Protein 5GP4 (pdb70)

Solvent-accessible surface area: 50881 Å² total; per-residue (Å²): 169,116,174,122,91,48,140,48,16,62,21,54,188,112,105,25,29,61,157,132,13,50,120,119,50,50,75,18,164,13,0,23,70,12,0,53,42,27,15,131,101,18,26,95,6,84,53,2,1,14,16,8,5,2,6,94,8,41,93,54,0,26,69,1,0,48,67,4,1,37,19,5,7,21,22,22,58,15,5,41,28,2,10,45,0,11,79,3,0,9,16,1,0,0,62,15,0,82,15,30,178,106,54,63,62,24,13,14,11,3,7,6,12,7,4,0,0,0,1,0,1,0,1,10,14,12,28,10,56,88,66,0,132,90,59,65,34,82,74,105,54,116,77,17,3,0,0,0,0,6,0,44,32,45,3,1,57,9,0,6,40,0,2,31,6,58,43,50,24,2,35,1,60,105,130,66,17,21,8,13,7,90,98,0,68,120,58,16,62,54,21,2,9,0,0,0,0,5,1,4,0,28,66,0,0,39,14,2,71,3,40,123,0,18,42,22,2,64,150,45,26,175,107,41,150,12,25,2,53,0,0,0,7,0,13,3,0,0,1,0,0,11,4,42,68,65,153,62,98,2,1,3,69,4,101,8,0,11,0,0,0,0,1,0,4,24,2,0,9,0,20,0,6,2,0,0,0,0,1,14,22,105,132,48,16,5,161,71,1,32,22,140,42,70,38,125,87,34,126,57,62,16,5,10,0,3,62,9,16,9,0,0,5,4,0,0,0,0,0,4,5,8,41,13,0,51,22,5,0,81,95,42,0,72,114,2,49,69,4,0,50,49,0,2,113,15,0,76,185,62,42,37,20,44,44,27,10,47,0,107,54,0,0,0,0,0,0,30,31,57,109,74,116,137,56,148,32,68,8,116,57,0,20,95,66,0,95,129,74,30,11,31,6,36,22,34,69,2,12,102,103,6,87,129,63,58,0,0,30,0,0,0,4,39,12,6,30,77,85,45,0,90,88,0,19,96,35,0,61,79,0,34,112,25,24,102,142,64,230,164,80,152,88,1,10,8,1,14,56,23,3,91,98,43,10,36,43,145,127,24,47,121,112,43,52,53,31,75,12,0,25,37,5,0,56,8,5,15,35,18,19,24,62,4,25,6,0,1,7,16,8,5,4,6,74,10,20,72,31,0,22,60,0,0,35,62,5,0,35,20,5,9,23,22,27,51,10,4,36,81,2,10,49,0,10,77,15,0,8,18,1,0,0,67,15,0,84,12,36,172,106,50,62,63,17,16,17,11,4,6,5,10,6,4,0,0,0,8,0,0,0,2,7,13,12,24,8,49,83,58,0,136,88,59,70,34,76,70,105,56,116,79,17,2,0,0,0,0,3,0,40,29,45,4,2,59,6,0,6,45,0,2,31,6,54,45,48,49,2,47,2,62,105,129,69,14,24,8,16,8,96,100,0,77,114,58,16,60,52,23,2,4,0,0,0,0,4,1,3,0,25,61,0,0,38,17,3,72,3,42,124,0,18,35,35,0,63,153,40,28,166,102,29,135,14,26,1,44,0,0,0,6,0,11,2,0,0,0,2,0,7,3,42,70,64,150,61,106,2,0,3,67,6,102,10,0,10,0,0,0,0,2,0,3,24,1,0,12,0,20,0,5,2,0,0,0,0,2,14,24,99,127,41,11,4,152,77,8,34,22,140,35,73,37,145,92,42,115,63,55,10,5,10,1,3,60,10,14,9,0,0,4,4,0,0,0,0,1,4,4,6,40,25,1,53,34,8,0,86,94,33,1,80,121,4,47,75,7,0,48,52,0,1,121,14,0,78,190,64,38,32,15,48,47,28,10,46,0,112,55,0,0,0,0,0,1,30,33,55,114,78,123,141,47,160,16,68,5,106,24,0,17,41,47,0,63,27,48,25,2,18,4,42,22,37,71,3,15,145,104,4,83,128,63,53,0,0,37,0,0,0,5,50,15,6,31,81,23,11,0,73,52,0,18,93,28,0,61,86,0,34,106,38,15,101,130,46,144,49,109,115,41,88,142,211,176,174,59,187,140,100,103,122,107,117,89,40,66,75,47,82,136,25,105,95,33,53,126,47,70,63,22,10,29,1,23,36,10,39,4,23,31,8,10,70,80,0,64,89,64,15,121,86,9,111,119,60,36,8,34,32,28,65,124,61,42,199,9,9,59,36,13,77,102,0,9,60,65,0,0,118,22,0,82,13,32,179,108,56,56,63,24,15,17,13,3,70,8,10,47,15,0,0,18,10,0,1,20,1,10,21,46,29,8,80,86,64,0,129,90,61,67,32,77,68,130,58,117,79,18,2,0,0,0,0,4,0,36,60,77,5,1,78,93,0,7,106,134,61,90,6,59,41,49,28,2,41,1,60,101,132,51,17,19,7,12,10,80,92,0,56,110,66,15,60,55,21,1,4,0,0,1,0,6,1,6,0,30,68,0,0,36,16,4,72,3,40,108,1,20,40,16,0,66,144,47,24,169,121,32,136,16,22,1,54,0,0,0,6,0,14,2,0,0,0,0,0,11,12,38,65,68,159,64,106,2,1,2,76,6,108,9,0,12,1,0,0,0,1,0,22,31,2,0,9,0,62,77,16,2,0,0,0,0,2,12,21,103,132,51,11,4,145,84,24,35,142,137,49,81,37,117,88,46,117,57,44,23,7,45,87,59,153,68,45,38,0,0,29,4,12,0,0,35,43,4,21,113,54,22,30,96,82,3,2,83,39,5,0,74,11,3,45,47,1,0,46,41,0,1,112,5,0,80,174,61,38,36,22,44,56,24,9,46,0,102,56,0,0,0,0,0,0,28,32,52,108,78,117,137,52,140,16,58,5,114,12,0,16,45,49,0,58,22,46,24,4,67,4,52,20,39,66,4,12,122,109,9,83,125,70,56,0,0,30,0,0,0,4,13,2,7,2,15,7,8,0,48,11,0,18,82,19,0,60,48,0,28,102,36,10,95,131,52

InterPro domains:
  IPR002129 Pyridoxal phosphate-dependent decarboxylase, major domain [PF00282] (56-382)
  IPR010107 Glutamate decarboxylase [PTHR43321] (3-451)
  IPR010107 Glutamate decarboxylase [TIGR01788] (19-448)
  IPR015421 Pyridoxal phosphate-dependent transferase, major domain [G3DSA:3.40.640.10] (68-361)
  IPR015424 Pyridoxal phosphate-dependent transferase [SSF53383] (7-448)

CATH classification: 3.40.640.10

Radius of gyration: 35.9 Å; Cα contacts (8 Å, |Δi|>4): 2641; chains: 3; bounding box: 71×122×85 Å

Organism: Levilactobacillus brevis (NCBI:txid1580)

Structure (mmCIF, N/CA/C/O backbone):
data_5GP4
#
_entry.id   5GP4
#
_cell.length_a   114.333
_cell.length_b   170.129
_cell.length_c   164.567
_cell.angle_alpha   90.00
_cell.angle_beta   90.00
_cell.angle_gamma   90.00
#
_symmetry.space_group_name_H-M   'C 2 2 21'
#
loop_
_entity.id
_entity.type
_entity.pdbx_description
1 polymer 'Glutamate decarboxylase'
2 non-polymer "PYRIDOXAL-5'-PHOSPHATE"
3 water water
#
loop_
_atom_site.group_PDB
_atom_site.id
_atom_site.type_symbol
_atom_site.label_atom_id
_atom_site.label_alt_id
_atom_site.label_comp_id
_atom_site.label_asym_id
_atom_site.label_entity_id
_atom_site.label_seq_id
_atom_site.pdbx_PDB_ins_code
_atom_site.Cartn_x
_atom_site.Cartn_y
_atom_site.Cartn_z
_atom_site.occupancy
_atom_site.B_iso_or_equiv
_atom_site.auth_seq_id
_atom_site.auth_comp_id
_atom_site.auth_asym_id
_atom_site.auth_atom_id
_atom_site.pdbx_PDB_model_num
ATOM 1 N N . GLU A 1 14 ? 82.056 38.657 -49.458 1.00 85.14 14 GLU C N 1
ATOM 2 C CA . GLU A 1 14 ? 81.645 38.089 -48.116 1.00 85.59 14 GLU C CA 1
ATOM 3 C C . GLU A 1 14 ? 80.133 38.245 -47.805 1.00 81.80 14 GLU C C 1
ATOM 4 O O . GLU A 1 14 ? 79.507 37.277 -47.392 1.00 74.00 14 GLU C O 1
ATOM 10 N N . THR A 1 15 ? 79.578 39.455 -47.999 1.00 79.14 15 THR C N 1
ATOM 11 C CA . THR A 1 15 ? 78.095 39.718 -48.071 1.00 69.85 15 THR C CA 1
ATOM 12 C C . THR A 1 15 ? 77.553 39.638 -49.517 1.00 62.21 15 THR C C 1
ATOM 13 O O . THR A 1 15 ? 76.325 39.703 -49.758 1.00 48.28 15 THR C O 1
ATOM 17 N N . LEU A 1 16 ? 78.488 39.547 -50.475 1.00 57.43 16 LEU C N 1
ATOM 18 C CA . LEU A 1 16 ? 78.169 39.250 -51.874 1.00 49.66 16 LEU C CA 1
ATOM 19 C C . LEU A 1 16 ? 77.820 37.789 -52.083 1.00 44.77 16 LEU C C 1
ATOM 20 O O . LEU A 1 16 ? 77.041 37.499 -52.996 1.00 42.46 16 LEU C O 1
ATOM 25 N N . LYS A 1 17 ? 78.408 36.870 -51.291 1.00 40.71 17 LYS C N 1
ATOM 26 C CA . LYS A 1 17 ? 78.202 35.437 -51.501 1.00 42.73 17 LYS C CA 1
ATOM 27 C C . LYS A 1 17 ? 76.698 35.126 -51.398 1.00 39.05 17 LYS C C 1
ATOM 28 O O . LYS A 1 17 ? 75.991 35.689 -50.541 1.00 28.88 17 LYS C O 1
ATOM 34 N N . PRO A 1 18 ? 76.199 34.271 -52.317 1.00 37.58 18 PRO C N 1
ATOM 35 C CA . PRO A 1 18 ? 74.909 33.659 -52.100 1.00 33.48 18 PRO C CA 1
ATOM 36 C C . PRO A 1 18 ? 74.954 32.826 -50.842 1.00 33.14 18 PRO C C 1
ATOM 37 O O . PRO A 1 18 ? 75.967 32.157 -50.559 1.00 32.76 18 PRO C O 1
ATOM 41 N N . ILE A 1 19 ? 73.871 32.860 -50.102 1.00 30.48 19 ILE C N 1
ATOM 42 C CA . ILE A 1 19 ? 73.763 32.036 -48.904 1.00 32.82 19 ILE C CA 1
ATOM 43 C C . ILE A 1 19 ? 74.220 30.575 -49.161 1.00 31.07 19 ILE C C 1
ATOM 44 O O . ILE A 1 19 ? 75.093 30.071 -48.449 1.00 28.83 19 ILE C O 1
ATOM 49 N N . PHE A 1 20 ? 73.709 29.946 -50.233 1.00 26.30 20 PHE C N 1
ATOM 50 C CA . PHE A 1 20 ? 74.049 28.568 -50.553 1.00 26.63 20 PHE C CA 1
ATOM 51 C C . PHE A 1 20 ? 75.225 28.379 -51.540 1.00 30.12 20 PHE C C 1
ATOM 52 O O . PHE A 1 20 ? 75.469 27.253 -52.040 1.00 30.56 20 PHE C O 1
ATOM 60 N N . GLY A 1 21 ? 75.964 29.469 -51.764 1.00 31.40 21 GLY C N 1
ATOM 61 C CA . GLY A 1 21 ? 77.227 29.466 -52.469 1.00 36.35 21 GLY C CA 1
ATOM 62 C C . GLY A 1 21 ? 78.419 29.686 -51.536 1.00 37.54 21 GLY C C 1
ATOM 63 O O . GLY A 1 21 ? 79.552 29.609 -51.986 1.00 37.14 21 GLY C O 1
ATOM 64 N N . ALA A 1 22 ? 78.170 29.917 -50.244 1.00 35.94 22 ALA C N 1
ATOM 65 C CA . ALA A 1 22 ? 79.205 30.328 -49.300 1.00 32.21 22 ALA C CA 1
ATOM 66 C C . ALA A 1 22 ? 79.897 29.127 -48.649 1.00 29.70 22 ALA C C 1
ATOM 67 O O . ALA A 1 22 ? 79.366 28.016 -48.584 1.00 32.21 22 ALA C O 1
ATOM 69 N N . SER A 1 23 ? 81.110 29.376 -48.188 1.00 29.12 23 SER C N 1
ATOM 70 C CA . SER A 1 23 ? 81.949 28.383 -47.529 1.00 30.29 23 SER C CA 1
ATOM 71 C C . SER A 1 23 ? 81.245 27.613 -46.376 1.00 27.10 23 SER C C 1
ATOM 72 O O . SER A 1 23 ? 81.345 26.400 -46.280 1.00 27.20 23 SER C O 1
ATOM 75 N N . ALA A 1 24 ? 80.481 28.285 -45.520 1.00 28.78 24 ALA C N 1
ATOM 76 C CA . ALA A 1 24 ? 79.810 27.563 -44.408 1.00 28.54 24 ALA C CA 1
ATOM 77 C C . ALA A 1 24 ? 78.805 26.487 -44.876 1.00 28.86 24 ALA C C 1
ATOM 78 O O . ALA A 1 24 ? 78.533 25.562 -44.141 1.00 31.86 24 ALA C O 1
ATOM 80 N N . GLU A 1 25 ? 78.258 26.590 -46.090 1.00 28.01 25 GLU C N 1
ATOM 81 C CA . GLU A 1 25 ? 77.371 25.555 -46.588 1.00 28.52 25 GLU C CA 1
ATOM 82 C C . GLU A 1 25 ? 78.101 24.439 -47.347 1.00 30.27 25 GLU C C 1
ATOM 83 O O . GLU A 1 25 ? 77.436 23.550 -47.847 1.00 29.52 25 GLU C O 1
ATOM 89 N N . ARG A 1 26 ? 79.437 24.509 -47.445 1.00 33.24 26 ARG C N 1
ATOM 90 C CA . ARG A 1 26 ? 80.327 23.421 -47.957 1.00 38.14 26 ARG C CA 1
ATOM 91 C C . ARG A 1 26 ? 80.846 22.563 -46.794 1.00 37.54 26 ARG C C 1
ATOM 92 O O . ARG A 1 26 ? 81.527 21.586 -47.032 1.00 31.94 26 ARG C O 1
ATOM 100 N N . HIS A 1 27 ? 80.574 22.957 -45.537 1.00 37.46 27 HIS C N 1
ATOM 101 C CA . HIS A 1 27 ? 81.167 22.282 -44.358 1.00 33.99 27 HIS C CA 1
ATOM 102 C C . HIS A 1 27 ? 80.067 21.929 -43.357 1.00 31.84 27 HIS C C 1
ATOM 103 O O . HIS A 1 27 ? 78.999 22.492 -43.422 1.00 25.46 27 HIS C O 1
ATOM 110 N N . ASP A 1 28 ? 80.322 20.943 -42.493 1.00 26.50 28 ASP C N 1
ATOM 111 C CA . ASP A 1 28 ? 79.420 20.575 -41.437 1.00 24.20 28 ASP C CA 1
ATOM 112 C C . ASP A 1 28 ? 79.369 21.695 -40.383 1.00 22.34 28 ASP C C 1
ATOM 113 O O . ASP A 1 28 ? 80.230 22.569 -40.359 1.00 21.39 28 ASP C O 1
ATOM 118 N N . LEU A 1 29 ? 78.313 21.698 -39.564 1.00 22.65 29 LEU C N 1
ATOM 119 C CA . LEU A 1 29 ? 78.231 22.641 -38.419 1.00 23.13 29 LEU C CA 1
ATOM 120 C C . LEU A 1 29 ? 79.077 22.117 -37.254 1.00 22.45 29 LEU C C 1
ATOM 121 O O . LEU A 1 29 ? 79.207 20.907 -37.113 1.00 24.62 29 LEU C O 1
ATOM 126 N N . PRO A 1 30 ? 79.537 23.011 -36.369 1.00 22.37 30 PRO C N 1
ATOM 127 C CA . PRO A 1 30 ? 80.163 22.675 -35.093 1.00 20.15 30 PRO C CA 1
ATOM 128 C C . PRO A 1 30 ? 79.306 21.836 -34.230 1.00 19.38 30 PRO C C 1
ATOM 129 O O . PRO A 1 30 ? 78.145 22.154 -33.976 1.00 18.42 30 PRO C O 1
ATOM 133 N N . LYS A 1 31 ? 79.892 20.732 -33.794 1.00 18.85 31 LYS C N 1
ATOM 134 C CA . LYS A 1 31 ? 79.264 19.802 -32.935 1.00 19.44 31 LYS C CA 1
ATOM 135 C C . LYS A 1 31 ? 80.018 19.558 -31.612 1.00 19.95 31 LYS C C 1
ATOM 136 O O . LYS A 1 31 ? 79.385 19.169 -30.609 1.00 21.02 31 LYS C O 1
ATOM 142 N N . TYR A 1 32 ? 81.334 19.738 -31.622 1.00 19.11 32 TYR C N 1
ATOM 143 C CA . TYR A 1 32 ? 82.209 19.333 -30.512 1.00 20.96 32 TYR C CA 1
ATOM 144 C C . TYR A 1 32 ? 83.080 20.470 -29.968 1.00 19.98 32 TYR C C 1
ATOM 145 O O . TYR A 1 32 ? 83.731 20.337 -28.911 1.00 19.93 32 TYR C O 1
ATOM 154 N N . LYS A 1 33 ? 83.128 21.563 -30.709 1.00 19.67 33 LYS C N 1
ATOM 155 C CA . LYS A 1 33 ? 83.904 22.710 -30.329 1.00 23.89 33 LYS C CA 1
ATOM 156 C C . LYS A 1 33 ? 83.522 23.921 -31.190 1.00 20.93 33 LYS C C 1
ATOM 157 O O . LYS A 1 33 ? 83.019 23.764 -32.274 1.00 18.06 33 LYS C O 1
ATOM 163 N N . LEU A 1 34 ? 83.751 25.111 -30.662 1.00 18.79 34 LEU C N 1
ATOM 164 C CA . LEU A 1 34 ? 83.558 26.302 -31.447 1.00 21.24 34 LEU C CA 1
ATOM 165 C C . LEU A 1 34 ? 84.437 26.346 -32.680 1.00 23.10 34 LEU C C 1
ATOM 166 O O . LEU A 1 34 ? 85.592 26.013 -32.571 1.00 22.74 34 LEU C O 1
ATOM 171 N N . ALA A 1 35 ? 83.914 26.774 -33.835 1.00 24.64 35 ALA C N 1
ATOM 172 C CA . ALA A 1 35 ? 84.796 27.238 -34.897 1.00 24.59 35 ALA C CA 1
ATOM 173 C C . ALA A 1 35 ? 85.543 28.483 -34.441 1.00 25.58 35 ALA C C 1
ATOM 174 O O . ALA A 1 35 ? 85.177 29.160 -33.460 1.00 22.36 35 ALA C O 1
ATOM 176 N N . LYS A 1 36 ? 86.631 28.762 -35.152 1.00 26.94 36 LYS C N 1
ATOM 177 C CA . LYS A 1 36 ? 87.501 29.876 -34.849 1.00 28.12 36 LYS C CA 1
ATOM 178 C C . LYS A 1 36 ? 86.865 31.188 -35.243 1.00 25.24 36 LYS C C 1
ATOM 179 O O . LYS A 1 36 ? 86.936 32.154 -34.522 1.00 21.12 36 LYS C O 1
ATOM 185 N N . HIS A 1 37 ? 86.267 31.204 -36.421 1.00 24.54 37 HIS C N 1
ATOM 186 C CA . HIS A 1 37 ? 85.856 32.429 -37.090 1.00 26.77 37 HIS C CA 1
ATOM 187 C C . HIS A 1 37 ? 84.348 32.684 -36.993 1.00 25.19 37 HIS C C 1
ATOM 188 O O . HIS A 1 37 ? 83.521 31.760 -36.916 1.00 26.98 37 HIS C O 1
ATOM 195 N N . ALA A 1 38 ? 84.000 33.953 -36.983 1.00 23.32 38 ALA C N 1
ATOM 196 C CA . ALA A 1 38 ? 82.609 34.392 -37.009 1.00 22.75 38 ALA C CA 1
ATOM 197 C C . ALA A 1 38 ? 82.009 34.101 -38.387 1.00 24.41 38 ALA C C 1
ATOM 198 O O . ALA A 1 38 ? 82.743 34.021 -39.390 1.00 25.09 38 ALA C O 1
ATOM 200 N N . LEU A 1 39 ? 80.683 34.033 -38.431 1.00 21.78 39 LEU C N 1
ATOM 201 C CA . LEU A 1 39 ? 79.911 33.978 -39.658 1.00 21.34 39 LEU C CA 1
ATOM 202 C C . LEU A 1 39 ? 79.067 35.220 -39.730 1.00 22.76 39 LEU C C 1
ATOM 203 O O . LEU A 1 39 ? 78.851 35.884 -38.724 1.00 22.78 39 LEU C O 1
ATOM 208 N N . GLU A 1 40 ? 78.588 35.537 -40.926 1.00 24.13 40 GLU C N 1
ATOM 209 C CA . GLU A 1 40 ? 77.594 36.600 -41.115 1.00 26.46 40 GLU C CA 1
ATOM 210 C C . GLU A 1 40 ? 76.236 36.163 -40.496 1.00 23.43 40 GLU C C 1
ATOM 211 O O . GLU A 1 40 ? 75.925 34.998 -40.543 1.00 21.82 40 GLU C O 1
ATOM 217 N N . PRO A 1 41 ? 75.428 37.116 -39.980 1.00 23.94 41 PRO C N 1
ATOM 218 C CA . PRO A 1 41 ? 74.153 36.792 -39.355 1.00 23.73 41 PRO C CA 1
ATOM 219 C C . PRO A 1 41 ? 73.180 35.977 -40.233 1.00 24.04 41 PRO C C 1
ATOM 220 O O . PRO A 1 41 ? 72.608 34.965 -39.758 1.00 18.79 41 PRO C O 1
ATOM 224 N N . ARG A 1 42 ? 73.046 36.360 -41.487 1.00 24.61 42 ARG C N 1
ATOM 225 C CA . ARG A 1 42 ? 72.143 35.658 -42.391 1.00 28.58 42 ARG C CA 1
ATOM 226 C C . ARG A 1 42 ? 72.587 34.190 -42.590 1.00 25.75 42 ARG C C 1
ATOM 227 O O . ARG A 1 42 ? 71.766 33.340 -42.758 1.00 25.94 42 ARG C O 1
ATOM 235 N N . GLU A 1 43 ? 73.871 33.922 -42.568 1.00 21.25 43 GLU C N 1
ATOM 236 C CA . GLU A 1 43 ? 74.374 32.555 -42.749 1.00 26.28 43 GLU C CA 1
ATOM 237 C C . GLU A 1 43 ? 74.189 31.631 -41.482 1.00 22.14 43 GLU C C 1
ATOM 238 O O . GLU A 1 43 ? 73.745 30.492 -41.560 1.00 19.48 43 GLU C O 1
ATOM 244 N N . ALA A 1 44 ? 74.524 32.185 -40.324 1.00 19.13 44 ALA C N 1
ATOM 245 C CA . ALA A 1 44 ? 74.289 31.544 -39.042 1.00 20.44 44 ALA C CA 1
ATOM 246 C C . ALA A 1 44 ? 72.823 31.228 -38.877 1.00 20.58 44 ALA C C 1
ATOM 247 O O . ALA A 1 44 ? 72.456 30.117 -38.478 1.00 21.31 44 ALA C O 1
ATOM 249 N N . ASP A 1 45 ? 71.994 32.187 -39.261 1.00 21.20 45 ASP C N 1
ATOM 250 C CA . ASP A 1 45 ? 70.546 32.067 -39.114 1.00 21.27 45 ASP C CA 1
ATOM 251 C C . ASP A 1 45 ? 70.025 30.936 -39.976 1.00 18.40 45 ASP C C 1
ATOM 252 O O . ASP A 1 45 ? 69.273 30.063 -39.488 1.00 17.64 45 ASP C O 1
ATOM 257 N N . ARG A 1 46 ? 70.513 30.866 -41.218 1.00 17.88 46 ARG C N 1
ATOM 258 C CA . ARG A 1 46 ? 70.082 29.848 -42.173 1.00 19.06 46 ARG C CA 1
ATOM 259 C C . ARG A 1 46 ? 70.510 28.467 -41.719 1.00 17.75 46 ARG C C 1
ATOM 260 O O . ARG A 1 46 ? 69.741 27.547 -41.734 1.00 16.89 46 ARG C O 1
ATOM 268 N N . LEU A 1 47 ? 71.741 28.369 -41.189 1.00 19.46 47 LEU C N 1
ATOM 269 C CA . LEU A 1 47 ? 72.294 27.095 -40.731 1.00 17.36 47 LEU C CA 1
ATOM 270 C C . LEU A 1 47 ? 71.592 26.575 -39.509 1.00 16.82 47 LEU C C 1
ATOM 271 O O . LEU A 1 47 ? 71.268 25.404 -39.452 1.00 17.23 47 LEU C O 1
ATOM 276 N N . VAL A 1 48 ? 71.245 27.458 -38.563 1.00 18.06 48 VAL C N 1
ATOM 277 C CA . VAL A 1 48 ? 70.529 26.971 -37.370 1.00 17.34 48 VAL C CA 1
ATOM 278 C C . VAL A 1 48 ? 69.112 26.590 -37.721 1.00 17.10 48 VAL C C 1
ATOM 279 O O . VAL A 1 48 ? 68.616 25.571 -37.226 1.00 16.09 48 VAL C O 1
ATOM 283 N N . ARG A 1 49 ? 68.435 27.371 -38.561 1.00 16.96 49 ARG C N 1
ATOM 284 C CA . ARG A 1 49 ? 67.060 27.004 -38.919 1.00 17.25 49 ARG C CA 1
ATOM 285 C C . ARG A 1 49 ? 67.059 25.703 -39.691 1.00 18.18 49 ARG C C 1
ATOM 286 O O . ARG A 1 49 ? 66.148 24.883 -39.581 1.00 21.43 49 ARG C O 1
ATOM 294 N N . ASP A 1 50 ? 68.045 25.512 -40.537 1.00 20.23 50 ASP C N 1
ATOM 295 C CA . ASP A 1 50 ? 68.111 24.281 -41.364 1.00 18.85 50 ASP C CA 1
ATOM 296 C C . ASP A 1 50 ? 68.348 23.011 -40.520 1.00 18.52 50 ASP C C 1
ATOM 297 O O . ASP A 1 50 ? 67.805 21.931 -40.783 1.00 19.10 50 ASP C O 1
ATOM 302 N N . GLN A 1 51 ? 69.083 23.161 -39.457 1.00 18.35 51 GLN C N 1
ATOM 303 C CA . GLN A 1 51 ? 69.270 22.042 -38.522 1.00 20.40 51 GLN C CA 1
ATOM 304 C C . GLN A 1 51 ? 67.921 21.624 -37.919 1.00 21.99 51 GLN C C 1
ATOM 305 O O . GLN A 1 51 ? 67.714 20.448 -37.672 1.00 19.43 51 GLN C O 1
ATOM 311 N N . LEU A 1 52 ? 66.983 22.584 -37.760 1.00 23.07 52 LEU C N 1
ATOM 312 C CA . LEU A 1 52 ? 65.681 22.358 -37.177 1.00 24.77 52 LEU C CA 1
ATOM 313 C C . LEU A 1 52 ? 64.559 21.909 -38.106 1.00 29.92 52 LEU C C 1
ATOM 314 O O . LEU A 1 52 ? 63.458 21.604 -37.611 1.00 33.71 52 LEU C O 1
ATOM 319 N N . LEU A 1 53 ? 64.802 21.877 -39.414 1.00 28.96 53 LEU C N 1
ATOM 320 C CA . LEU A 1 53 ? 63.766 21.475 -40.381 1.00 29.45 53 LEU C CA 1
ATOM 321 C C . LEU A 1 53 ? 63.163 20.131 -40.056 1.00 33.52 53 LEU C C 1
ATOM 322 O O . LEU A 1 53 ? 61.938 19.955 -40.056 1.00 39.17 53 LEU C O 1
ATOM 327 N N . ASP A 1 54 ? 64.032 19.183 -39.718 1.00 37.32 54 ASP C N 1
ATOM 328 C CA . ASP A 1 54 ? 63.612 17.804 -39.658 1.00 40.73 54 ASP C CA 1
ATOM 329 C C . ASP A 1 54 ? 63.120 17.345 -38.305 1.00 36.80 54 ASP C C 1
ATOM 330 O O . ASP A 1 54 ? 63.297 16.216 -37.942 1.00 33.93 54 ASP C O 1
ATOM 335 N N . GLU A 1 55 ? 62.393 18.202 -37.606 1.00 37.74 55 GLU C N 1
ATOM 336 C CA . GLU A 1 55 ? 61.557 17.727 -36.523 1.00 38.74 55 GLU C CA 1
ATOM 337 C C . GLU A 1 55 ? 60.091 17.966 -36.909 1.00 37.60 55 GLU C C 1
ATOM 338 O O . GLU A 1 55 ? 59.778 18.651 -37.880 1.00 33.32 55 GLU C O 1
ATOM 344 N N . GLY A 1 56 ? 59.225 17.257 -36.202 1.00 42.89 56 GLY C N 1
ATOM 345 C CA . GLY A 1 56 ? 57.788 17.232 -36.519 1.00 48.54 56 GLY C CA 1
ATOM 346 C C . GLY A 1 56 ? 57.268 18.582 -36.147 1.00 48.63 56 GLY C C 1
ATOM 347 O O . GLY A 1 56 ? 57.522 19.021 -34.991 1.00 50.19 56 GLY C O 1
ATOM 348 N N . ASN A 1 57 ? 56.685 19.280 -37.151 1.00 38.79 57 ASN C N 1
ATOM 349 C CA . ASN A 1 57 ? 55.890 20.458 -36.919 1.00 34.76 57 ASN C CA 1
ATOM 350 C C . ASN A 1 57 ? 55.066 20.226 -35.629 1.00 33.20 57 ASN C C 1
ATOM 351 O O . ASN A 1 57 ? 54.332 19.260 -35.498 1.00 32.29 57 ASN C O 1
ATOM 356 N N . SER A 1 58 ? 55.236 21.136 -34.681 1.00 31.86 58 SER C N 1
ATOM 357 C CA . SER A 1 58 ? 54.670 21.026 -33.364 1.00 31.31 58 SER C CA 1
ATOM 358 C C . SER A 1 58 ? 53.183 20.915 -33.295 1.00 26.64 58 SER C C 1
ATOM 359 O O . SER A 1 58 ? 52.699 20.268 -32.411 1.00 27.03 58 SER C O 1
ATOM 362 N N . ARG A 1 59 ? 52.448 21.514 -34.228 1.00 23.94 59 ARG C N 1
ATOM 363 C CA . ARG A 1 59 ? 51.007 21.487 -34.161 1.00 24.85 59 ARG C CA 1
ATOM 364 C C . ARG A 1 59 ? 50.410 20.054 -34.364 1.00 26.19 59 ARG C C 1
ATOM 365 O O . ARG A 1 59 ? 49.257 19.808 -33.968 1.00 26.87 59 ARG C O 1
ATOM 373 N N . LEU A 1 60 ? 51.216 19.128 -34.904 1.00 22.95 60 LEU C N 1
ATOM 374 C CA . LEU A 1 60 ? 50.824 17.750 -35.199 1.00 23.07 60 LEU C CA 1
ATOM 375 C C . LEU A 1 60 ? 51.365 16.786 -34.106 1.00 23.36 60 LEU C C 1
ATOM 376 O O . LEU A 1 60 ? 51.170 15.596 -34.157 1.00 21.65 60 LEU C O 1
ATOM 381 N N . ASN A 1 61 ? 52.030 17.336 -33.127 1.00 22.96 61 ASN C N 1
ATOM 382 C CA . ASN A 1 61 ? 52.408 16.595 -31.949 1.00 23.85 61 ASN C CA 1
ATOM 383 C C . ASN A 1 61 ? 51.206 16.426 -31.004 1.00 23.27 61 ASN C C 1
ATOM 384 O O . ASN A 1 61 ? 50.747 17.361 -30.380 1.00 22.24 61 ASN C O 1
ATOM 389 N N . LEU A 1 62 ? 50.712 15.199 -30.909 1.00 23.33 62 LEU C N 1
ATOM 390 C CA . LEU A 1 62 ? 49.559 14.899 -30.095 1.00 24.33 62 LEU C CA 1
ATOM 391 C C . LEU A 1 62 ? 49.911 14.201 -28.782 1.00 22.09 62 LEU C C 1
ATOM 392 O O . LEU A 1 62 ? 49.015 13.709 -28.143 1.00 23.08 62 LEU C O 1
ATOM 397 N N . ALA A 1 63 ? 51.175 14.166 -28.395 1.00 21.05 63 ALA C N 1
ATOM 398 C CA . ALA A 1 63 ? 51.587 13.492 -27.154 1.00 25.57 63 ALA C CA 1
ATOM 399 C C . ALA A 1 63 ? 51.616 14.402 -25.953 1.00 27.59 63 ALA C C 1
ATOM 400 O O . ALA A 1 63 ? 51.784 13.910 -24.873 1.00 29.61 63 ALA C O 1
ATOM 402 N N . THR A 1 64 ? 51.510 15.710 -26.165 1.00 27.69 64 THR C N 1
ATOM 403 C CA . THR A 1 64 ? 51.860 16.679 -25.166 1.00 27.55 64 THR C CA 1
ATOM 404 C C . THR A 1 64 ? 50.709 17.598 -24.895 1.00 24.82 64 THR C C 1
ATOM 405 O O . THR A 1 64 ? 49.901 17.810 -25.792 1.00 17.59 64 THR C O 1
ATOM 409 N N . PHE A 1 65 ? 50.650 18.105 -23.645 1.00 21.41 65 PHE C N 1
ATOM 410 C CA . PHE A 1 65 ? 49.748 19.134 -23.239 1.00 22.68 65 PHE C CA 1
ATOM 411 C C . PHE A 1 65 ? 50.272 20.525 -23.565 1.00 21.60 65 PHE C C 1
ATOM 412 O O . PHE A 1 65 ? 49.479 21.447 -23.416 1.00 21.16 65 PHE C O 1
ATOM 420 N N . CYS A 1 66 ? 51.561 20.676 -23.932 1.00 19.63 66 CYS C N 1
ATOM 421 C CA . CYS A 1 66 ? 52.181 21.985 -24.061 1.00 22.25 66 CYS C CA 1
ATOM 422 C C . CYS A 1 66 ? 51.698 22.736 -25.323 1.00 20.29 66 CYS C C 1
ATOM 423 O O . CYS A 1 66 ? 51.494 22.146 -26.389 1.00 20.31 66 CYS C O 1
ATOM 426 N N . GLN A 1 67 ? 51.488 24.034 -25.183 1.00 19.07 67 GLN C N 1
ATOM 427 C CA . GLN A 1 67 ? 50.874 24.798 -26.258 1.00 18.76 67 GLN C CA 1
ATOM 428 C C . GLN A 1 67 ? 51.787 24.936 -27.430 1.00 18.73 67 GLN C C 1
ATOM 429 O O . GLN A 1 67 ? 53.020 25.162 -27.282 1.00 20.77 67 GLN C O 1
ATOM 435 N N . THR A 1 68 ? 51.200 24.794 -28.601 1.00 19.12 68 THR C N 1
ATOM 436 C CA . THR A 1 68 ? 51.976 24.831 -29.834 1.00 18.68 68 THR C CA 1
ATOM 437 C C . THR A 1 68 ? 51.454 25.967 -30.760 1.00 20.36 68 THR C C 1
ATOM 438 O O . THR A 1 68 ? 51.872 26.037 -31.911 1.00 20.34 68 THR C O 1
ATOM 442 N N . TYR A 1 69 ? 50.548 26.816 -30.263 1.00 18.92 69 TYR C N 1
ATOM 443 C CA . TYR A 1 69 ? 50.094 28.009 -30.971 1.00 19.94 69 TYR C CA 1
ATOM 444 C C . TYR A 1 69 ? 49.778 29.097 -29.974 1.00 17.78 69 TYR C C 1
ATOM 445 O O . TYR A 1 69 ? 49.297 28.805 -28.934 1.00 20.01 69 TYR C O 1
ATOM 454 N N . MET A 1 70 ? 50.034 30.355 -30.296 1.00 15.86 70 MET C N 1
ATOM 455 C CA . MET A 1 70 ? 49.387 31.512 -29.645 1.00 13.99 70 MET C CA 1
ATOM 456 C C . MET A 1 70 ? 48.993 32.480 -30.712 1.00 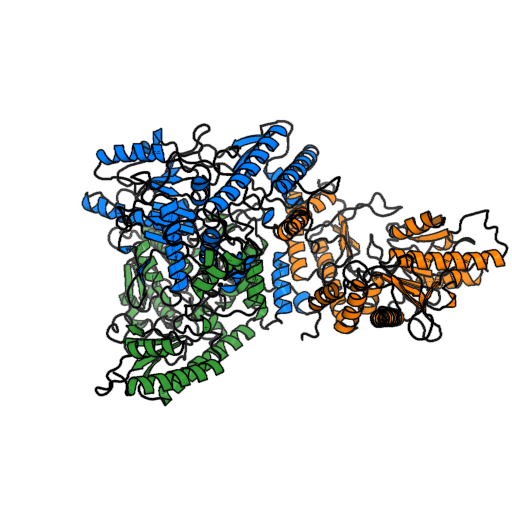15.76 70 MET C C 1
ATOM 457 O O . MET A 1 70 ? 49.434 32.375 -31.863 1.00 14.68 70 MET C O 1
ATOM 462 N N . GLU A 1 71 ? 48.133 33.415 -30.381 1.00 17.54 71 GLU C N 1
ATOM 463 C CA . GLU A 1 71 ? 47.663 34.362 -31.412 1.00 19.87 71 GLU C CA 1
ATOM 464 C C . GLU A 1 71 ? 48.823 35.315 -31.820 1.00 18.54 71 GLU C C 1
ATOM 465 O O . GLU A 1 71 ? 49.756 35.570 -31.015 1.00 16.39 71 GLU C O 1
ATOM 471 N N . PRO A 1 72 ? 48.761 35.881 -33.032 1.00 19.39 72 PRO C N 1
ATOM 472 C CA . PRO A 1 72 ? 50.002 36.656 -33.431 1.00 18.97 72 PRO C CA 1
ATOM 473 C C . PRO A 1 72 ? 50.352 37.829 -32.519 1.00 19.18 72 PRO C C 1
ATOM 474 O O . PRO A 1 72 ? 51.547 38.115 -32.327 1.00 17.39 72 PRO C O 1
ATOM 478 N N . GLU A 1 73 ? 49.350 38.462 -31.876 1.00 18.31 73 GLU C N 1
ATOM 479 C CA . GLU A 1 73 ? 49.633 39.635 -31.065 1.00 18.91 73 GLU C CA 1
ATOM 480 C C . GLU A 1 73 ? 50.412 39.215 -29.826 1.00 19.50 73 GLU C C 1
ATOM 481 O O . GLU A 1 73 ? 51.250 39.956 -29.366 1.00 19.25 73 GLU C O 1
ATOM 487 N N . ALA A 1 74 ? 50.080 38.066 -29.267 1.00 18.24 74 ALA C N 1
ATOM 488 C CA . ALA A 1 74 ? 50.831 37.508 -28.108 1.00 18.27 74 ALA C CA 1
ATOM 489 C C . ALA A 1 74 ? 52.255 37.113 -28.495 1.00 17.01 74 ALA C C 1
ATOM 490 O O . ALA A 1 74 ? 53.177 37.422 -27.749 1.00 17.34 74 ALA C O 1
ATOM 492 N N . VAL A 1 75 ? 52.441 36.550 -29.691 1.00 16.26 75 VAL C N 1
ATOM 493 C CA . VAL A 1 75 ? 53.777 36.154 -30.205 1.00 16.98 75 VAL C CA 1
ATOM 494 C C . VAL A 1 75 ? 54.690 37.352 -30.250 1.00 17.93 75 VAL C C 1
ATOM 495 O O . VAL A 1 75 ? 55.797 37.303 -29.722 1.00 17.59 75 VAL C O 1
ATOM 499 N N . GLU A 1 76 ? 54.198 38.435 -30.847 1.00 18.10 76 GLU C N 1
ATOM 500 C CA . GLU A 1 76 ? 54.932 39.667 -31.000 1.00 20.12 76 GLU C CA 1
ATOM 501 C C . GLU A 1 76 ? 55.191 40.292 -29.628 1.00 18.76 76 GLU C C 1
ATOM 502 O O . GLU A 1 76 ? 56.267 40.801 -29.372 1.00 18.97 76 GLU C O 1
ATOM 508 N N . LEU A 1 77 ? 54.226 40.237 -28.727 1.00 16.30 77 LEU C N 1
ATOM 509 C CA . LEU A 1 77 ? 54.473 40.819 -27.407 1.00 17.48 77 LEU C CA 1
ATOM 510 C C . LEU A 1 77 ? 55.563 39.997 -26.695 1.00 15.53 77 LEU C C 1
ATOM 511 O O . LEU A 1 77 ? 56.408 40.567 -26.011 1.00 15.13 77 LEU C O 1
ATOM 516 N N . MET A 1 78 ? 55.513 38.666 -26.834 1.00 15.69 78 MET C N 1
ATOM 517 C CA . MET A 1 78 ? 56.556 37.796 -26.232 1.00 17.18 78 MET C CA 1
ATOM 518 C C . MET A 1 78 ? 57.950 38.131 -26.814 1.00 18.49 78 MET C C 1
ATOM 519 O O . MET A 1 78 ? 58.919 38.370 -26.047 1.00 18.64 78 MET C O 1
ATOM 524 N N . LYS A 1 79 ? 58.010 38.259 -28.126 1.00 17.59 79 LYS C N 1
ATOM 525 C CA . LYS A 1 79 ? 59.228 38.661 -28.794 1.00 20.19 79 LYS C CA 1
ATOM 526 C C . LYS A 1 79 ? 59.771 39.960 -28.213 1.00 17.82 79 LYS C C 1
ATOM 527 O O . LYS A 1 79 ? 60.916 40.008 -27.780 1.00 15.44 79 LYS C O 1
ATOM 533 N N . ASP A 1 80 ? 58.907 40.961 -28.126 1.00 18.42 80 ASP C N 1
ATOM 534 C CA . ASP A 1 80 ? 59.299 42.293 -27.657 1.00 16.96 80 ASP C CA 1
ATOM 535 C C . ASP A 1 80 ? 59.697 42.325 -26.204 1.00 18.55 80 ASP C C 1
ATOM 536 O O . ASP A 1 80 ? 60.304 43.323 -25.777 1.00 18.87 80 ASP C O 1
ATOM 541 N N . THR A 1 81 ? 59.310 41.314 -25.412 1.00 16.44 81 THR C N 1
ATOM 542 C CA . THR A 1 81 ? 59.705 41.278 -23.999 1.00 15.28 81 THR C CA 1
ATOM 543 C C . THR A 1 81 ? 60.781 40.242 -23.597 1.00 18.10 81 THR C C 1
ATOM 544 O O . THR A 1 81 ? 60.954 39.996 -22.406 1.00 19.10 81 THR C O 1
ATOM 548 N N . LEU A 1 82 ? 61.484 39.640 -24.573 1.00 18.60 82 LEU C N 1
ATOM 549 C CA . LEU A 1 82 ? 62.509 38.652 -24.279 1.00 20.00 82 LEU C CA 1
ATOM 550 C C . LEU A 1 82 ? 63.672 39.145 -23.435 1.00 21.80 82 LEU C C 1
ATOM 551 O O . LEU A 1 82 ? 64.295 38.366 -22.767 1.00 24.90 82 LEU C O 1
ATOM 556 N N . GLU A 1 83 ? 63.980 40.421 -23.457 1.00 25.09 83 GLU C N 1
ATOM 557 C CA . GLU A 1 83 ? 65.076 40.923 -22.618 1.00 25.39 83 GLU C CA 1
ATOM 558 C C . GLU A 1 83 ? 64.699 41.105 -21.172 1.00 25.55 83 GLU C C 1
ATOM 559 O O . GLU A 1 83 ? 65.574 41.414 -20.377 1.00 28.39 83 GLU C O 1
ATOM 565 N N . LYS A 1 84 ? 63.417 40.954 -20.821 1.00 23.93 84 LYS C N 1
ATOM 566 C CA . LYS A 1 84 ? 62.966 41.253 -19.440 1.00 23.65 84 LYS C CA 1
ATOM 567 C C . LYS A 1 84 ? 63.341 40.075 -18.607 1.00 27.63 84 LYS C C 1
ATOM 568 O O . LYS A 1 84 ? 63.429 38.975 -19.140 1.00 33.21 84 LYS C O 1
ATOM 574 N N . ASN A 1 85 ? 63.617 40.319 -17.322 1.00 26.56 85 ASN C N 1
ATOM 575 C CA . ASN A 1 85 ? 64.071 39.292 -16.408 1.00 22.65 85 ASN C CA 1
ATOM 576 C C . ASN A 1 85 ? 63.066 39.243 -15.286 1.00 22.29 85 ASN C C 1
ATOM 577 O O . ASN A 1 85 ? 63.023 40.103 -14.403 1.00 25.51 85 ASN C O 1
ATOM 582 N N . ALA A 1 86 ? 62.277 38.186 -15.306 1.00 23.18 86 ALA C N 1
ATOM 583 C CA . ALA A 1 86 ? 61.191 38.006 -14.377 1.00 24.15 86 ALA C CA 1
ATOM 584 C C . ALA A 1 86 ? 61.575 38.005 -12.920 1.00 24.90 86 ALA C C 1
ATOM 585 O O . ALA A 1 86 ? 60.735 38.236 -12.100 1.00 23.02 86 ALA C O 1
ATOM 587 N N . ILE A 1 87 ? 62.804 37.626 -12.591 1.00 23.97 87 ILE C N 1
ATOM 588 C CA . ILE A 1 87 ? 63.235 37.647 -11.169 1.00 25.87 87 ILE C CA 1
ATOM 589 C C . ILE A 1 87 ? 63.518 39.055 -10.643 1.00 24.60 87 ILE C C 1
ATOM 590 O O . ILE A 1 87 ? 63.443 39.316 -9.467 1.00 22.03 87 ILE C O 1
ATOM 595 N N . ASP A 1 88 ? 63.876 39.949 -11.532 1.00 24.93 88 ASP C N 1
ATOM 596 C CA . ASP A 1 88 ? 64.426 41.192 -11.134 1.00 26.92 88 ASP C CA 1
ATOM 597 C C . ASP A 1 88 ? 63.272 42.259 -10.917 1.00 25.95 88 ASP C C 1
ATOM 598 O O . ASP A 1 88 ? 63.025 43.161 -11.720 1.00 26.43 88 ASP C O 1
ATOM 603 N N . LYS A 1 89 ? 62.599 42.131 -9.802 1.00 25.57 89 LYS C N 1
ATOM 604 C CA . LYS A 1 89 ? 61.451 42.996 -9.460 1.00 31.52 89 LYS C CA 1
ATOM 605 C C . LYS A 1 89 ? 61.746 44.491 -9.378 1.00 29.34 89 LYS C C 1
ATOM 606 O O . LYS A 1 89 ? 60.936 45.316 -9.814 1.00 30.60 89 LYS C O 1
ATOM 612 N N . SER A 1 90 ? 62.929 44.854 -8.918 1.00 30.09 90 SER C N 1
ATOM 613 C CA . SER A 1 90 ? 63.232 46.260 -8.731 1.00 32.53 90 SER C CA 1
ATOM 614 C C . SER A 1 90 ? 63.555 46.954 -10.044 1.00 33.05 90 SER C C 1
ATOM 615 O O . SER A 1 90 ? 63.185 48.101 -10.273 1.00 33.22 90 SER C O 1
ATOM 618 N N . GLU A 1 91 ? 64.106 46.226 -10.984 1.00 31.52 91 GLU C N 1
ATOM 619 C CA . GLU A 1 91 ? 64.369 46.803 -12.304 1.00 31.46 91 GLU C CA 1
ATOM 620 C C . GLU A 1 91 ? 63.173 46.638 -13.297 1.00 28.97 91 GLU C C 1
ATOM 621 O O . GLU A 1 91 ? 62.977 47.439 -14.195 1.00 26.88 91 GLU C O 1
ATOM 627 N N . TYR A 1 92 ? 62.308 45.661 -13.067 1.00 22.34 92 TYR C N 1
ATOM 628 C CA . TYR A 1 92 ? 61.128 45.498 -13.916 1.00 23.06 92 TYR C CA 1
ATOM 629 C C . TYR A 1 92 ? 59.896 45.442 -12.992 1.00 21.85 92 TYR C C 1
ATOM 630 O O . TYR A 1 92 ? 59.248 44.403 -12.891 1.00 19.65 92 TYR C O 1
ATOM 639 N N . PRO A 1 93 ? 59.583 46.567 -12.308 1.00 21.30 93 PRO C N 1
ATOM 640 C CA . PRO A 1 93 ? 58.452 46.609 -11.381 1.00 20.03 93 PRO C CA 1
ATOM 641 C C . PRO A 1 93 ? 57.074 46.503 -12.036 1.00 20.43 93 PRO C C 1
ATOM 642 O O . PRO A 1 93 ? 56.149 46.014 -11.414 1.00 20.28 93 PRO C O 1
ATOM 646 N N . ARG A 1 94 ? 56.956 46.904 -13.285 1.00 21.32 94 ARG C N 1
ATOM 647 C CA . ARG A 1 94 ? 55.743 46.729 -14.052 1.00 22.84 94 ARG C CA 1
ATOM 648 C C . ARG A 1 94 ? 55.472 45.249 -14.380 1.00 20.87 94 ARG C C 1
ATOM 649 O O . ARG A 1 94 ? 54.306 44.771 -14.344 1.00 18.37 94 ARG C O 1
ATOM 657 N N . THR A 1 95 ? 56.539 44.547 -14.767 1.00 17.95 95 THR C N 1
ATOM 658 C CA . THR A 1 95 ? 56.472 43.119 -14.989 1.00 18.14 95 THR C CA 1
ATOM 659 C C . THR A 1 95 ? 56.096 42.368 -13.668 1.00 18.61 95 THR C C 1
ATOM 660 O O . THR A 1 95 ? 55.256 41.465 -13.692 1.00 16.83 95 THR C O 1
ATOM 664 N N . ALA A 1 96 ? 56.693 42.781 -12.558 1.00 18.27 96 ALA C N 1
ATOM 665 C CA . ALA A 1 96 ? 56.362 42.230 -11.242 1.00 20.71 96 ALA C CA 1
ATOM 666 C C . ALA A 1 96 ? 54.932 42.510 -10.796 1.00 20.68 96 ALA C C 1
ATOM 667 O O . ALA A 1 96 ? 54.304 41.630 -10.229 1.00 20.69 96 ALA C O 1
ATOM 669 N N . GLU A 1 97 ? 54.394 43.664 -11.165 1.00 22.64 97 GLU C N 1
ATOM 670 C CA . GLU A 1 97 ? 52.989 43.997 -10.896 1.00 23.48 97 GLU C CA 1
ATOM 671 C C . GLU A 1 97 ? 52.082 43.104 -11.766 1.00 22.15 97 GLU C C 1
ATOM 672 O O . GLU A 1 97 ? 51.099 42.596 -11.290 1.00 17.80 97 GLU C O 1
ATOM 678 N N . ILE A 1 98 ? 52.441 42.874 -13.024 1.00 18.46 98 ILE C N 1
ATOM 679 C CA . ILE A 1 98 ? 51.663 41.990 -13.845 1.00 18.86 98 ILE C CA 1
ATOM 680 C C . ILE A 1 98 ? 51.657 40.591 -13.220 1.00 18.99 98 ILE C C 1
ATOM 681 O O . ILE A 1 98 ? 50.611 39.914 -13.194 1.00 20.00 98 ILE C O 1
ATOM 686 N N . GLU A 1 99 ? 52.805 40.177 -12.685 1.00 17.74 99 GLU C N 1
ATOM 687 C CA . GLU A 1 99 ? 52.894 38.878 -12.047 1.00 19.83 99 GLU C CA 1
ATOM 688 C C . GLU A 1 99 ? 51.949 38.791 -10.876 1.00 18.93 99 GLU C C 1
ATOM 689 O O . GLU A 1 99 ? 51.250 37.803 -10.779 1.00 17.41 99 GLU C O 1
ATOM 695 N N . ASN A 1 100 ? 52.000 39.784 -9.977 1.00 18.31 100 ASN C N 1
ATOM 696 C CA . ASN A 1 100 ? 51.081 39.858 -8.837 1.00 21.92 100 ASN C CA 1
ATOM 697 C C . ASN A 1 100 ? 49.615 39.809 -9.263 1.00 22.19 100 ASN C C 1
ATOM 698 O O . ASN A 1 100 ? 48.806 39.097 -8.644 1.00 21.36 100 ASN C O 1
ATOM 703 N N . ARG A 1 101 ? 49.289 40.502 -10.354 1.00 22.44 101 ARG C N 1
ATOM 704 C CA . ARG A 1 101 ? 47.931 40.479 -10.877 1.00 22.70 101 ARG C CA 1
ATOM 705 C C . ARG A 1 101 ? 47.526 39.115 -11.370 1.00 21.08 101 ARG C C 1
ATOM 706 O O . ARG A 1 101 ? 46.390 38.687 -11.111 1.00 17.77 101 ARG C O 1
ATOM 714 N N . CYS A 1 102 ? 48.413 38.428 -12.116 1.00 18.05 102 CYS C N 1
ATOM 715 C CA . CYS A 1 102 ? 48.099 37.025 -12.480 1.00 17.31 102 CYS C CA 1
ATOM 716 C C . CYS A 1 102 ? 47.874 36.127 -11.241 1.00 16.76 102 CYS C C 1
ATOM 717 O O . CYS A 1 102 ? 46.946 35.347 -11.241 1.00 16.07 102 CYS C O 1
ATOM 720 N N . VAL A 1 103 ? 48.698 36.238 -10.202 1.00 16.16 103 VAL C N 1
ATOM 721 C CA . VAL A 1 103 ? 48.481 35.416 -8.943 1.00 18.32 103 VAL C CA 1
ATOM 722 C C . VAL A 1 103 ? 47.059 35.699 -8.379 1.00 18.89 103 VAL C C 1
ATOM 723 O O . VAL A 1 103 ? 46.322 34.786 -8.059 1.00 23.13 103 VAL C O 1
ATOM 727 N N . ASN A 1 104 ? 46.667 36.980 -8.279 1.00 19.49 104 ASN C N 1
ATOM 728 C CA . ASN A 1 104 ? 45.325 37.353 -7.806 1.00 18.67 104 ASN C CA 1
ATOM 729 C C . ASN A 1 104 ? 44.246 36.716 -8.668 1.00 17.65 104 ASN C C 1
ATOM 730 O O . ASN A 1 104 ? 43.316 36.086 -8.166 1.00 15.44 104 ASN C O 1
ATOM 735 N N . ILE A 1 105 ? 44.398 36.857 -9.979 1.00 18.03 105 ILE C N 1
ATOM 736 C CA . ILE A 1 105 ? 43.418 36.402 -10.927 1.00 17.89 105 ILE C CA 1
ATOM 737 C C . ILE A 1 105 ? 43.283 34.928 -10.787 1.00 18.23 105 ILE C C 1
ATOM 738 O O . ILE A 1 105 ? 42.179 34.402 -10.778 1.00 18.96 105 ILE C O 1
ATOM 743 N N . ILE A 1 106 ? 44.395 34.236 -10.685 1.00 18.79 106 ILE C N 1
ATOM 744 C CA . ILE A 1 106 ? 44.322 32.795 -10.666 1.00 18.41 106 ILE C CA 1
ATOM 745 C C . ILE A 1 106 ? 43.740 32.320 -9.279 1.00 18.68 106 ILE C C 1
ATOM 746 O O . ILE A 1 106 ? 43.012 31.316 -9.221 1.00 16.34 106 ILE C O 1
ATOM 751 N N . ALA A 1 107 ? 44.168 32.976 -8.206 1.00 19.47 107 ALA C N 1
ATOM 752 C CA . ALA A 1 107 ? 43.649 32.676 -6.885 1.00 22.17 107 ALA C CA 1
ATOM 753 C C . ALA A 1 107 ? 42.129 32.814 -6.848 1.00 24.53 107 ALA C C 1
ATOM 754 O O . ALA A 1 107 ? 41.443 31.869 -6.417 1.00 21.40 107 ALA C O 1
ATOM 756 N N . ASN A 1 108 ? 41.613 33.938 -7.357 1.00 24.22 108 ASN C N 1
ATOM 757 C CA . ASN A 1 108 ? 40.173 34.119 -7.551 1.00 24.54 108 ASN C CA 1
ATOM 758 C C . ASN A 1 108 ? 39.536 33.055 -8.425 1.00 22.72 108 ASN C C 1
ATOM 759 O O . ASN A 1 108 ? 38.431 32.522 -8.129 1.00 22.16 108 ASN C O 1
ATOM 764 N N . LEU A 1 109 ? 40.178 32.708 -9.522 1.00 20.09 109 LEU C N 1
ATOM 765 C CA . LEU A 1 109 ? 39.606 31.663 -10.349 1.00 19.42 109 LEU C CA 1
ATOM 766 C C . LEU A 1 109 ? 39.452 30.356 -9.571 1.00 18.00 109 LEU C C 1
ATOM 767 O O . LEU A 1 109 ? 38.564 29.543 -9.861 1.00 20.64 109 LEU C O 1
ATOM 772 N N . TRP A 1 110 ? 40.390 30.086 -8.674 1.00 16.78 110 TRP C N 1
ATOM 773 C CA . TRP A 1 110 ? 40.351 28.867 -7.855 1.00 18.15 110 TRP C CA 1
ATOM 774 C C . TRP A 1 110 ? 39.681 29.068 -6.470 1.00 20.07 110 TRP C C 1
ATOM 775 O O . TRP A 1 110 ? 39.893 28.231 -5.549 1.00 20.78 110 TRP C O 1
ATOM 786 N N . HIS A 1 111 ? 38.928 30.167 -6.318 1.00 19.42 111 HIS C N 1
ATOM 787 C CA . HIS A 1 111 ? 38.044 30.425 -5.157 1.00 21.42 111 HIS C CA 1
ATOM 788 C C . HIS A 1 111 ? 38.808 30.512 -3.836 1.00 21.51 111 HIS C C 1
ATOM 789 O O . HIS A 1 111 ? 38.348 30.026 -2.816 1.00 23.13 111 HIS C O 1
ATOM 796 N N . ALA A 1 112 ? 39.997 31.107 -3.875 1.00 22.30 112 ALA C N 1
ATOM 797 C CA . ALA A 1 112 ? 40.789 31.422 -2.688 1.00 26.33 112 ALA C CA 1
ATOM 798 C C . ALA A 1 112 ? 39.843 32.220 -1.805 1.00 28.92 112 ALA C C 1
ATOM 799 O O . ALA A 1 112 ? 39.161 33.103 -2.300 1.00 27.37 112 ALA C O 1
ATOM 801 N N . PRO A 1 113 ? 39.749 31.874 -0.524 1.00 32.66 113 PRO C N 1
ATOM 802 C CA . PRO A 1 113 ? 38.706 32.535 0.284 1.00 34.70 113 PRO C CA 1
ATOM 803 C C . PRO A 1 113 ? 39.137 33.936 0.698 1.00 34.68 113 PRO C C 1
ATOM 804 O O . PRO A 1 113 ? 40.289 34.130 1.038 1.00 28.14 113 PRO C O 1
ATOM 808 N N . GLU A 1 114 ? 38.219 34.904 0.585 1.00 42.68 114 GLU C N 1
ATOM 809 C CA . GLU A 1 114 ? 38.455 36.292 1.015 1.00 50.89 114 GLU C CA 1
ATOM 810 C C . GLU A 1 114 ? 38.859 36.401 2.451 1.00 46.27 114 GLU C C 1
ATOM 811 O O . GLU A 1 114 ? 39.596 37.308 2.776 1.00 49.10 114 GLU C O 1
ATOM 817 N N . ALA A 1 115 ? 38.337 35.529 3.311 1.00 45.68 115 ALA C N 1
ATOM 818 C CA . ALA A 1 115 ? 38.653 35.572 4.762 1.00 50.13 115 ALA C CA 1
ATOM 819 C C . ALA A 1 115 ? 40.104 35.180 5.127 1.00 55.04 115 ALA C C 1
ATOM 820 O O . ALA A 1 115 ? 40.551 35.435 6.261 1.00 59.17 115 ALA C O 1
ATOM 822 N N . GLU A 1 116 ? 40.810 34.512 4.209 1.00 48.17 116 GLU C N 1
ATOM 823 C CA . GLU A 1 116 ? 42.223 34.199 4.390 1.00 43.83 116 GLU C CA 1
ATOM 824 C C . GLU A 1 116 ? 42.986 35.044 3.353 1.00 43.61 116 GLU C C 1
ATOM 825 O O . GLU A 1 116 ? 42.368 35.718 2.496 1.00 44.04 116 GLU C O 1
ATOM 831 N N . SER A 1 117 ? 44.311 35.051 3.496 1.00 39.01 117 SER C N 1
ATOM 832 C CA . SER A 1 117 ? 45.224 35.860 2.693 1.00 39.32 117 SER C CA 1
ATOM 833 C C . SER A 1 117 ? 46.109 34.965 1.809 1.00 31.95 117 SER C C 1
ATOM 834 O O . SER A 1 117 ? 47.213 34.597 2.175 1.00 28.74 117 SER C O 1
ATOM 837 N N . PHE A 1 118 ? 45.637 34.642 0.627 1.00 28.66 118 PHE C N 1
ATOM 838 C CA . PHE A 1 118 ? 46.468 33.817 -0.297 1.00 30.59 118 PHE C CA 1
ATOM 839 C C . PHE A 1 118 ? 47.791 34.476 -0.706 1.00 26.44 118 PHE C C 1
ATOM 840 O O . PHE A 1 118 ? 47.881 35.677 -0.739 1.00 27.78 118 PHE C O 1
ATOM 848 N N . THR A 1 119 ? 48.812 33.673 -1.018 1.00 27.96 119 THR C N 1
ATOM 849 C CA . THR A 1 119 ? 50.038 34.120 -1.639 1.00 25.05 119 THR C CA 1
ATOM 850 C C . THR A 1 119 ? 50.338 33.087 -2.706 1.00 23.86 119 THR C C 1
ATOM 851 O O . THR A 1 119 ? 49.965 31.931 -2.588 1.00 22.71 119 THR C O 1
ATOM 855 N N . GLY A 1 120 ? 51.172 33.479 -3.639 1.00 19.61 120 GLY C N 1
ATOM 856 C CA . GLY A 1 120 ? 51.696 32.579 -4.635 1.00 20.86 120 GLY C CA 1
ATOM 857 C C . GLY A 1 120 ? 52.689 33.260 -5.544 1.00 18.23 120 GLY C C 1
ATOM 858 O O . GLY A 1 120 ? 53.111 34.323 -5.260 1.00 14.90 120 GLY C O 1
ATOM 859 N N . THR A 1 121 ? 53.064 32.581 -6.624 1.00 19.62 121 THR C N 1
ATOM 860 C CA . THR A 1 121 ? 54.084 33.077 -7.529 1.00 17.80 121 THR C CA 1
ATOM 861 C C . THR A 1 121 ? 53.948 32.334 -8.853 1.00 17.47 121 THR C C 1
ATOM 862 O O . THR A 1 121 ? 53.334 31.208 -8.918 1.00 16.80 121 THR C O 1
ATOM 866 N N . SER A 1 122 ? 54.494 32.968 -9.895 1.00 14.61 122 SER C N 1
ATOM 867 C CA . SER A 1 122 ? 54.772 32.276 -11.145 1.00 16.34 122 SER C CA 1
ATOM 868 C C . SER A 1 122 ? 56.017 31.402 -10.916 1.00 15.80 122 SER C C 1
ATOM 869 O O . SER A 1 122 ? 56.935 31.728 -10.099 1.00 17.83 122 SER C O 1
ATOM 872 N N . THR A 1 123 ? 56.080 30.374 -11.727 1.00 14.39 123 THR C N 1
ATOM 873 C CA . THR A 1 123 ? 57.164 29.448 -11.795 1.00 13.93 123 THR C CA 1
ATOM 874 C C . THR A 1 123 ? 57.510 29.216 -13.288 1.00 13.05 123 THR C C 1
ATOM 875 O O . THR A 1 123 ? 56.821 29.695 -14.147 1.00 12.78 123 THR C O 1
ATOM 879 N N . ILE A 1 124 ? 58.547 28.436 -13.578 1.00 13.63 124 ILE C N 1
ATOM 880 C CA . ILE A 1 124 ? 58.801 27.940 -14.978 1.00 14.38 124 ILE C CA 1
ATOM 881 C C . ILE A 1 124 ? 57.764 26.980 -15.498 1.00 14.29 124 ILE C C 1
ATOM 882 O O . ILE A 1 124 ? 57.463 26.968 -16.678 1.00 16.29 124 ILE C O 1
ATOM 887 N N . GLY A 1 125 ? 57.219 26.165 -14.599 1.00 12.65 125 GLY C N 1
ATOM 888 C CA . GLY A 1 125 ? 56.234 25.218 -14.898 1.00 11.97 125 GLY C CA 1
ATOM 889 C C . GLY A 1 125 ? 55.694 24.557 -13.644 1.00 13.20 125 GLY C C 1
ATOM 890 O O . GLY A 1 125 ? 56.007 24.962 -12.474 1.00 13.91 125 GLY C O 1
ATOM 891 N N . SER A 1 126 ? 54.821 23.580 -13.854 1.00 13.79 126 SER C N 1
ATOM 892 C CA . SER A 1 126 ? 54.288 22.884 -12.708 1.00 15.31 126 SER C CA 1
ATOM 893 C C . SER A 1 126 ? 55.348 22.075 -11.909 1.00 17.04 126 SER C C 1
ATOM 894 O O . SER A 1 126 ? 55.116 21.868 -10.740 1.00 17.51 126 SER C O 1
ATOM 897 N N . SER A 1 127 ? 56.445 21.595 -12.518 1.00 17.55 127 SER C N 1
ATOM 898 C CA . SER A 1 127 ? 57.507 20.943 -11.716 1.00 19.26 127 SER C CA 1
ATOM 899 C C . SER A 1 127 ? 58.009 21.768 -10.588 1.00 17.41 127 SER C C 1
ATOM 900 O O . SER A 1 127 ? 57.919 21.304 -9.436 1.00 17.01 127 SER C O 1
ATOM 903 N N . GLU A 1 128 ? 58.470 22.968 -10.881 1.00 16.04 128 GLU C N 1
ATOM 904 C CA . GLU A 1 128 ? 58.957 23.869 -9.818 1.00 16.48 128 GLU C CA 1
ATOM 905 C C . GLU A 1 128 ? 57.851 24.194 -8.800 1.00 18.11 128 GLU C C 1
ATOM 906 O O . GLU A 1 128 ? 58.136 24.159 -7.583 1.00 18.44 128 GLU C O 1
ATOM 912 N N . ALA A 1 129 ? 56.626 24.469 -9.296 1.00 16.48 129 ALA C N 1
ATOM 913 C CA . ALA A 1 129 ? 55.438 24.651 -8.462 1.00 17.17 129 ALA C CA 1
ATOM 914 C C . ALA A 1 129 ? 55.169 23.494 -7.485 1.00 19.59 129 ALA C C 1
ATOM 915 O O . ALA A 1 129 ? 54.978 23.735 -6.309 1.00 17.97 129 ALA C O 1
ATOM 917 N N . CYS A 1 130 ? 55.099 22.270 -8.016 1.00 19.11 130 CYS C N 1
ATOM 918 C CA . CYS A 1 130 ? 54.907 21.048 -7.213 1.00 19.35 130 CYS C CA 1
ATOM 919 C C . CYS A 1 130 ? 55.997 20.924 -6.162 1.00 18.40 130 CYS C C 1
ATOM 920 O O . CYS A 1 130 ? 55.733 20.562 -5.010 1.00 18.51 130 CYS C O 1
ATOM 923 N N . MET A 1 131 ? 57.228 21.174 -6.562 1.00 17.61 131 MET C N 1
ATOM 924 C CA . MET A 1 131 ? 58.341 21.051 -5.654 1.00 19.59 131 MET C CA 1
ATOM 925 C C . MET A 1 131 ? 58.310 22.091 -4.495 1.00 20.02 131 MET C C 1
ATOM 926 O O . MET A 1 131 ? 58.668 21.758 -3.370 1.00 19.45 131 MET C O 1
ATOM 931 N N . LEU A 1 132 ? 57.944 23.327 -4.814 1.00 18.25 132 LEU C N 1
ATOM 932 C CA . LEU A 1 132 ? 57.823 24.342 -3.805 1.00 19.23 132 LEU C CA 1
ATOM 933 C C . LEU A 1 132 ? 56.624 24.056 -2.864 1.00 20.48 132 LEU C C 1
ATOM 934 O O . LEU A 1 132 ? 56.744 24.285 -1.647 1.00 18.69 132 LEU C O 1
ATOM 939 N N . ALA A 1 133 ? 55.514 23.537 -3.406 1.00 19.16 133 ALA C N 1
ATOM 940 C CA . ALA A 1 133 ? 54.388 23.057 -2.563 1.00 20.94 133 ALA C CA 1
ATOM 941 C C . ALA A 1 133 ? 54.707 21.870 -1.641 1.00 19.86 133 ALA C C 1
ATOM 942 O O . ALA A 1 133 ? 54.192 21.805 -0.521 1.00 20.06 133 ALA C O 1
ATOM 944 N N . GLY A 1 134 ? 55.422 20.903 -2.178 1.00 18.40 134 GLY C N 1
ATOM 945 C CA . GLY A 1 134 ? 55.813 19.702 -1.459 1.00 19.74 134 GLY C CA 1
ATOM 946 C C . GLY A 1 134 ? 56.790 20.083 -0.372 1.00 20.06 134 GLY C C 1
ATOM 947 O O . GLY A 1 134 ? 56.723 19.547 0.723 1.00 21.02 134 GLY C O 1
ATOM 948 N N . LEU A 1 135 ? 57.637 21.045 -0.653 1.00 18.92 135 LEU C N 1
ATOM 949 C CA . LEU A 1 135 ? 58.621 21.489 0.326 1.00 22.01 135 LEU C CA 1
ATOM 950 C C . LEU A 1 135 ? 57.975 22.284 1.455 1.00 22.23 135 LEU C C 1
ATOM 951 O O . LEU A 1 135 ? 58.424 22.159 2.591 1.00 21.42 135 LEU C O 1
ATOM 956 N N . ALA A 1 136 ? 57.000 23.137 1.130 1.00 19.78 136 ALA C N 1
ATOM 957 C CA . ALA A 1 136 ? 56.152 23.807 2.136 1.00 21.67 136 ALA C CA 1
ATOM 958 C C . ALA A 1 136 ? 55.491 22.772 3.055 1.00 23.17 136 ALA C C 1
ATOM 959 O O . ALA A 1 136 ? 55.538 22.910 4.267 1.00 23.86 136 ALA C O 1
ATOM 961 N N . MET A 1 137 ? 54.933 21.723 2.466 1.00 21.36 137 MET C N 1
ATOM 962 C CA . MET A 1 137 ? 54.344 20.666 3.237 1.00 22.39 137 MET C CA 1
ATOM 963 C C . MET A 1 137 ? 55.369 19.933 4.118 1.00 23.10 137 MET C C 1
ATOM 964 O O . MET A 1 137 ? 55.059 19.669 5.271 1.00 21.13 137 MET C O 1
ATOM 969 N N . LYS A 1 138 ? 56.584 19.684 3.606 1.00 21.70 138 LYS C N 1
ATOM 970 C CA . LYS A 1 138 ? 57.610 18.963 4.378 1.00 24.37 138 LYS C CA 1
ATOM 971 C C . LYS A 1 138 ? 58.059 19.771 5.623 1.00 26.54 138 LYS C C 1
ATOM 972 O O . LYS A 1 138 ? 58.275 19.176 6.704 1.00 22.56 138 LYS C O 1
ATOM 978 N N . PHE A 1 139 ? 58.315 21.066 5.413 1.00 22.75 139 PHE C N 1
ATOM 979 C CA . PHE A 1 139 ? 58.748 21.955 6.480 1.00 26.90 139 PHE C CA 1
ATOM 980 C C . PHE A 1 139 ? 57.671 22.189 7.505 1.00 24.56 139 PHE C C 1
ATOM 981 O O . PHE A 1 139 ? 57.992 22.234 8.689 1.00 24.87 139 PHE C O 1
ATOM 989 N N . ALA A 1 140 ? 56.417 22.266 7.092 1.00 21.66 140 ALA C N 1
ATOM 990 C CA . ALA A 1 140 ? 55.345 22.442 8.041 1.00 22.82 140 ALA C CA 1
ATOM 991 C C . ALA A 1 140 ? 55.098 21.139 8.839 1.00 25.09 140 ALA C C 1
ATOM 992 O O . ALA A 1 140 ? 54.822 21.203 10.056 1.00 24.07 140 ALA C O 1
ATOM 994 N N . TRP A 1 141 ? 55.179 19.979 8.157 1.00 24.79 141 TRP C N 1
ATOM 995 C CA . TRP A 1 141 ? 55.124 18.676 8.792 1.00 23.82 141 TRP C CA 1
ATOM 996 C C . TRP A 1 141 ? 56.248 18.476 9.821 1.00 28.29 141 TRP C C 1
ATOM 997 O O . TRP A 1 141 ? 56.012 18.004 10.945 1.00 27.32 141 TRP C O 1
ATOM 1008 N N . ARG A 1 142 ? 57.453 18.837 9.441 1.00 25.79 142 ARG C N 1
ATOM 1009 C CA . ARG A 1 142 ? 58.582 18.768 10.335 1.00 32.56 142 ARG C CA 1
ATOM 1010 C C . ARG A 1 142 ? 58.392 19.544 11.679 1.00 33.30 142 ARG C C 1
ATOM 1011 O O . ARG A 1 142 ? 58.796 19.006 12.737 1.00 29.62 142 ARG C O 1
ATOM 1019 N N . LYS A 1 143 ? 57.844 20.760 11.645 1.00 31.59 143 LYS C N 1
ATOM 1020 C CA . LYS A 1 143 ? 57.582 21.532 12.890 1.00 36.86 143 LYS C CA 1
ATOM 1021 C C . LYS A 1 143 ? 56.574 20.833 13.749 1.00 36.30 143 LYS C C 1
ATOM 1022 O O . LYS A 1 143 ? 56.788 20.680 14.942 1.00 36.33 143 LYS C O 1
ATOM 1028 N N . ARG A 1 144 ? 55.476 20.414 13.118 1.00 37.92 144 ARG C N 1
ATOM 1029 C CA . ARG A 1 144 ? 54.404 19.672 13.784 1.00 39.32 144 ARG C CA 1
ATOM 1030 C C . ARG A 1 144 ? 54.905 18.335 14.367 1.00 41.13 144 ARG C C 1
ATOM 1031 O O . ARG A 1 144 ? 54.574 17.959 15.494 1.00 36.45 144 ARG C O 1
ATOM 1039 N N . ALA A 1 145 ? 55.755 17.650 13.633 1.00 40.29 145 ALA C N 1
ATOM 1040 C CA . ALA A 1 145 ? 56.293 16.396 14.119 1.00 42.65 145 ALA C CA 1
ATOM 1041 C C . ALA A 1 145 ? 57.256 16.601 15.329 1.00 50.54 145 ALA C C 1
ATOM 1042 O O . ALA A 1 145 ? 57.158 15.870 16.332 1.00 49.05 145 ALA C O 1
ATOM 1044 N N . LYS A 1 146 ? 58.176 17.563 15.223 1.00 48.78 146 LYS C N 1
ATOM 1045 C CA . LYS A 1 146 ? 59.043 17.971 16.359 1.00 54.67 146 LYS C CA 1
ATOM 1046 C C . LYS A 1 146 ? 58.243 18.254 17.625 1.00 49.73 146 LYS C C 1
ATOM 1047 O O . LYS A 1 146 ? 58.555 17.729 18.676 1.00 49.81 146 LYS C O 1
ATOM 1053 N N . ALA A 1 147 ? 57.219 19.091 17.483 1.00 50.60 147 ALA C N 1
ATOM 1054 C CA . ALA A 1 147 ? 56.380 19.548 18.591 1.00 49.26 147 ALA C CA 1
ATOM 1055 C C . ALA A 1 147 ? 55.515 18.445 19.254 1.00 49.18 147 ALA C C 1
ATOM 1056 O O . ALA A 1 147 ? 55.072 18.622 20.391 1.00 48.47 147 ALA C O 1
ATOM 1058 N N . ASN A 1 148 ? 55.274 17.345 18.535 1.00 43.76 148 ASN C N 1
ATOM 1059 C CA . ASN A 1 148 ? 54.612 16.149 19.050 1.00 44.17 148 ASN C CA 1
ATOM 1060 C C . ASN A 1 148 ? 55.625 15.067 19.401 1.00 42.48 148 ASN C C 1
ATOM 1061 O O . ASN A 1 148 ? 55.250 13.965 19.674 1.00 43.99 148 ASN C O 1
ATOM 1066 N N . GLY A 1 149 ? 56.912 15.374 19.381 1.00 44.03 149 GLY C N 1
ATOM 1067 C CA . GLY A 1 149 ? 57.962 14.392 19.710 1.00 50.61 149 GLY C CA 1
ATOM 1068 C C . GLY A 1 149 ? 58.085 13.118 18.876 1.00 47.69 149 GLY C C 1
ATOM 1069 O O . GLY A 1 149 ? 58.502 12.090 19.373 1.00 47.22 149 GLY C O 1
ATOM 1070 N N . LEU A 1 150 ? 57.734 13.176 17.602 1.00 42.93 150 LEU C N 1
ATOM 1071 C CA . LEU A 1 150 ? 57.939 12.040 16.715 1.00 39.61 150 LEU C CA 1
ATOM 1072 C C . LEU A 1 150 ? 59.412 11.810 16.511 1.00 35.54 150 LEU C C 1
ATOM 1073 O O . LEU A 1 150 ? 60.193 12.728 16.395 1.00 37.83 150 LEU C O 1
ATOM 1078 N N . ASP A 1 151 ? 59.771 10.559 16.406 1.00 37.84 151 ASP C N 1
ATOM 1079 C CA . ASP A 1 151 ? 61.132 10.153 16.150 1.00 44.87 151 ASP C CA 1
ATOM 1080 C C . ASP A 1 151 ? 61.425 10.363 14.649 1.00 42.74 151 ASP C C 1
ATOM 1081 O O . ASP A 1 151 ? 61.036 9.540 13.833 1.00 37.00 151 ASP C O 1
ATOM 1086 N N . LEU A 1 152 ? 62.119 11.453 14.319 1.00 41.63 152 LEU C N 1
ATOM 1087 C CA . LEU A 1 152 ? 62.435 11.789 12.927 1.00 42.89 152 LEU C CA 1
ATOM 1088 C C . LEU A 1 152 ? 63.493 10.883 12.302 1.00 49.71 152 LEU C C 1
ATOM 1089 O O . LEU A 1 152 ? 63.723 10.964 11.085 1.00 44.43 152 LEU C O 1
ATOM 1094 N N . THR A 1 153 ? 64.130 10.015 13.099 1.00 50.30 153 THR C N 1
ATOM 1095 C CA . THR A 1 153 ? 65.191 9.126 12.581 1.00 46.90 153 THR C CA 1
ATOM 1096 C C . THR A 1 153 ? 64.640 7.784 12.128 1.00 39.24 153 THR C C 1
ATOM 1097 O O . THR A 1 153 ? 65.339 7.050 11.461 1.00 40.85 153 THR C O 1
ATOM 1101 N N . ALA A 1 154 ? 63.412 7.445 12.511 1.00 39.82 154 ALA C N 1
ATOM 1102 C CA . ALA A 1 154 ? 62.863 6.081 12.306 1.00 39.22 154 ALA C CA 1
ATOM 1103 C C . ALA A 1 154 ? 62.323 5.806 10.910 1.00 40.28 154 ALA C C 1
ATOM 1104 O O . ALA A 1 154 ? 62.330 4.659 10.476 1.00 37.49 154 ALA C O 1
ATOM 1106 N N . HIS A 1 155 ? 61.714 6.825 10.286 1.00 36.73 155 HIS C N 1
ATOM 1107 C CA . HIS A 1 155 ? 61.147 6.693 8.935 1.00 35.79 155 HIS C CA 1
ATOM 1108 C C . HIS A 1 155 ? 61.333 8.030 8.227 1.00 32.94 155 HIS C C 1
ATOM 1109 O O . HIS A 1 155 ? 61.368 9.066 8.857 1.00 28.02 155 HIS C O 1
ATOM 1116 N N . GLN A 1 156 ? 61.490 7.989 6.915 1.00 29.94 156 GLN C N 1
ATOM 1117 C CA . GLN A 1 156 ? 61.455 9.192 6.141 1.00 29.58 156 GLN C CA 1
ATOM 1118 C C . GLN A 1 156 ? 60.039 9.721 6.207 1.00 27.39 156 GLN C C 1
ATOM 1119 O O . GLN A 1 156 ? 59.114 8.944 6.390 1.00 24.51 156 GLN C O 1
ATOM 1125 N N . PRO A 1 157 ? 59.867 11.044 6.026 1.00 26.29 157 PRO C N 1
ATOM 1126 C CA . PRO A 1 157 ? 58.551 11.554 5.726 1.00 25.51 157 PRO C CA 1
ATOM 1127 C C . PRO A 1 157 ? 57.963 10.911 4.431 1.00 26.46 157 PRO C C 1
ATOM 1128 O O . PRO A 1 157 ? 58.732 10.386 3.586 1.00 22.09 157 PRO C O 1
ATOM 1132 N N . ASN A 1 158 ? 56.631 10.939 4.294 1.00 23.79 158 ASN C N 1
ATOM 1133 C CA . ASN A 1 158 ? 56.016 10.473 3.071 1.00 23.22 158 ASN C CA 1
ATOM 1134 C C . ASN A 1 158 ? 55.045 11.429 2.476 1.00 22.04 158 ASN C C 1
ATOM 1135 O O . ASN A 1 158 ? 54.539 12.346 3.146 1.00 21.10 158 ASN C O 1
ATOM 1140 N N . ILE A 1 159 ? 54.725 11.154 1.220 1.00 19.23 159 ILE C N 1
ATOM 1141 C CA . ILE A 1 159 ? 53.514 11.761 0.622 1.00 22.22 159 ILE C CA 1
ATOM 1142 C C . ILE A 1 159 ? 52.708 10.664 -0.052 1.00 20.61 159 ILE C C 1
ATOM 1143 O O . ILE A 1 159 ? 53.255 9.656 -0.515 1.00 20.66 159 ILE C O 1
ATOM 1148 N N . VAL A 1 160 ? 51.423 10.915 -0.145 1.00 17.78 160 VAL C N 1
ATOM 1149 C CA . VAL A 1 160 ? 50.491 9.966 -0.718 1.00 18.14 160 VAL C CA 1
ATOM 1150 C C . VAL A 1 160 ? 50.023 10.544 -2.043 1.00 18.25 160 VAL C C 1
ATOM 1151 O O . VAL A 1 160 ? 49.691 11.692 -2.087 1.00 19.68 160 VAL C O 1
ATOM 1155 N N . ILE A 1 161 ? 49.946 9.722 -3.081 1.00 20.68 161 ILE C N 1
ATOM 1156 C CA . ILE A 1 161 ? 49.520 10.160 -4.443 1.00 19.54 161 ILE C CA 1
ATOM 1157 C C . ILE A 1 161 ? 49.110 8.967 -5.287 1.00 19.47 161 ILE C C 1
ATOM 1158 O O . ILE A 1 161 ? 49.600 7.824 -5.077 1.00 20.92 161 ILE C O 1
ATOM 1163 N N . SER A 1 162 ? 48.290 9.203 -6.303 1.00 19.67 162 SER C N 1
ATOM 1164 C CA . SER A 1 162 ? 47.911 8.153 -7.257 1.00 20.07 162 SER C CA 1
ATOM 1165 C C . SER A 1 162 ? 49.123 7.728 -8.015 1.00 20.83 162 SER C C 1
ATOM 1166 O O . SER A 1 162 ? 50.011 8.517 -8.222 1.00 17.89 162 SER C O 1
ATOM 1169 N N . ALA A 1 163 ? 49.150 6.465 -8.396 1.00 20.20 163 ALA C N 1
ATOM 1170 C CA . ALA A 1 163 ? 50.078 5.884 -9.352 1.00 23.51 163 ALA C CA 1
ATOM 1171 C C . ALA A 1 163 ? 50.237 6.612 -10.716 1.00 24.90 163 ALA C C 1
ATOM 1172 O O . ALA A 1 163 ? 51.210 6.369 -11.417 1.00 29.61 163 ALA C O 1
ATOM 1174 N N . GLY A 1 164 ? 49.261 7.419 -11.116 1.00 24.51 164 GLY C N 1
ATOM 1175 C CA . GLY A 1 164 ? 49.413 8.241 -12.331 1.00 24.08 164 GLY C CA 1
ATOM 1176 C C . GLY A 1 164 ? 50.121 9.567 -12.126 1.00 21.94 164 GLY C C 1
ATOM 1177 O O . GLY A 1 164 ? 49.905 10.482 -12.900 1.00 22.86 164 GLY C O 1
ATOM 1178 N N . TYR A 1 165 ? 50.976 9.662 -11.084 1.00 21.52 165 TYR C N 1
ATOM 1179 C CA . TYR A 1 165 ? 51.736 10.854 -10.809 1.00 20.39 165 TYR C CA 1
ATOM 1180 C C . TYR A 1 165 ? 52.629 11.193 -12.020 1.00 20.61 165 TYR C C 1
ATOM 1181 O O . TYR A 1 165 ? 53.091 10.322 -12.693 1.00 17.36 165 TYR C O 1
ATOM 1190 N N . GLN A 1 166 ? 52.816 12.479 -12.300 1.00 20.55 166 GLN C N 1
ATOM 1191 C CA . GLN A 1 166 ? 53.742 12.885 -13.299 1.00 19.79 166 GLN C CA 1
ATOM 1192 C C . GLN A 1 166 ? 55.120 12.852 -12.663 1.00 20.72 166 GLN C C 1
ATOM 1193 O O . GLN A 1 166 ? 55.234 12.993 -11.442 1.00 19.63 166 GLN C O 1
ATOM 1199 N N . VAL A 1 167 ? 56.147 12.634 -13.478 1.00 20.95 167 VAL C N 1
ATOM 1200 C CA . VAL A 1 167 ? 57.504 12.350 -12.995 1.00 24.49 167 VAL C CA 1
ATOM 1201 C C . VAL A 1 167 ? 58.055 13.426 -12.041 1.00 24.97 167 VAL C C 1
ATOM 1202 O O . VAL A 1 167 ? 58.966 13.149 -11.256 1.00 23.73 167 VAL C O 1
ATOM 1206 N N . CYS A 1 168 ? 57.532 14.654 -12.105 1.00 20.91 168 CYS C N 1
ATOM 1207 C CA . CYS A 1 168 ? 58.017 15.635 -11.198 1.00 21.00 168 CYS C CA 1
ATOM 1208 C C . CYS A 1 168 ? 57.812 15.267 -9.706 1.00 20.03 168 CYS C C 1
ATOM 1209 O O . CYS A 1 168 ? 58.622 15.699 -8.898 1.00 20.73 168 CYS C O 1
ATOM 1212 N N . TRP A 1 169 ? 56.770 14.520 -9.357 1.00 16.85 169 TRP C N 1
ATOM 1213 C CA . TRP A 1 169 ? 56.619 14.046 -7.955 1.00 18.21 169 TRP C CA 1
ATOM 1214 C C . TRP A 1 169 ? 57.644 13.007 -7.529 1.00 18.42 169 TRP C C 1
ATOM 1215 O O . TRP A 1 169 ? 58.025 12.940 -6.332 1.00 17.53 169 TRP C O 1
ATOM 1226 N N . GLU A 1 170 ? 58.096 12.205 -8.481 1.00 19.61 170 GLU C N 1
ATOM 1227 C CA . GLU A 1 170 ? 59.154 11.237 -8.211 1.00 22.34 170 GLU C CA 1
ATOM 1228 C C . GLU A 1 170 ? 60.484 11.935 -8.012 1.00 20.92 170 GLU C C 1
ATOM 1229 O O . GLU A 1 170 ? 61.217 11.586 -7.102 1.00 18.59 170 GLU C O 1
ATOM 1235 N N . LYS A 1 171 ? 60.732 12.961 -8.811 1.00 19.78 171 LYS C N 1
ATOM 1236 C CA . LYS A 1 171 ? 61.891 13.817 -8.581 1.00 19.13 171 LYS C CA 1
ATOM 1237 C C . LYS A 1 171 ? 61.829 14.519 -7.243 1.00 19.91 171 LYS C C 1
ATOM 1238 O O . LYS A 1 171 ? 62.839 14.592 -6.533 1.00 20.65 171 LYS C O 1
ATOM 1244 N N . PHE A 1 172 ? 60.664 15.058 -6.899 1.00 18.95 172 PHE C N 1
ATOM 1245 C CA . PHE A 1 172 ? 60.519 15.696 -5.628 1.00 19.12 172 PHE C CA 1
ATOM 1246 C C . PHE A 1 172 ? 60.904 14.702 -4.535 1.00 20.34 172 PHE C C 1
ATOM 1247 O O . PHE A 1 172 ? 61.616 15.066 -3.589 1.00 19.17 172 PHE C O 1
ATOM 1255 N N . CYS A 1 173 ? 60.406 13.483 -4.652 1.00 21.69 173 CYS C N 1
ATOM 1256 C CA . CYS A 1 173 ? 60.638 12.501 -3.580 1.00 24.49 173 CYS C CA 1
ATOM 1257 C C . CYS A 1 173 ? 62.082 12.044 -3.508 1.00 23.35 173 CYS C C 1
ATOM 1258 O O . CYS A 1 173 ? 62.608 11.855 -2.421 1.00 20.41 173 CYS C O 1
ATOM 1261 N N . VAL A 1 174 ? 62.726 11.861 -4.670 1.00 24.70 174 VAL C N 1
ATOM 1262 C CA . VAL A 1 174 ? 64.111 11.478 -4.663 1.00 22.80 174 VAL C CA 1
ATOM 1263 C C . VAL A 1 174 ? 64.896 12.625 -4.114 1.00 22.94 174 VAL C C 1
ATOM 1264 O O . VAL A 1 174 ? 65.643 12.427 -3.164 1.00 27.48 174 VAL C O 1
ATOM 1268 N N . TYR A 1 175 ? 64.730 13.837 -4.631 1.00 20.84 175 TYR C N 1
ATOM 1269 C CA . TYR A 1 175 ? 65.622 14.915 -4.231 1.00 20.25 175 TYR C CA 1
ATOM 1270 C C . TYR A 1 175 ? 65.546 15.271 -2.740 1.00 21.53 175 TYR C C 1
ATOM 1271 O O . TYR A 1 175 ? 66.553 15.683 -2.132 1.00 20.08 175 TYR C O 1
ATOM 1280 N N . TRP A 1 176 ? 64.362 15.143 -2.153 1.00 20.96 176 TRP C N 1
ATOM 1281 C CA . TRP A 1 176 ? 64.140 15.606 -0.770 1.00 23.12 176 TRP C CA 1
ATOM 1282 C C . TRP A 1 176 ? 63.958 14.459 0.263 1.00 22.58 176 TRP C C 1
ATOM 1283 O O . TRP A 1 176 ? 63.468 14.686 1.361 1.00 21.85 176 TRP C O 1
ATOM 1294 N N . ASP A 1 177 ? 64.311 13.240 -0.126 1.00 22.90 177 ASP C N 1
ATOM 1295 C CA . ASP A 1 177 ? 64.235 12.064 0.739 1.00 26.10 177 ASP C CA 1
ATOM 1296 C C . ASP A 1 177 ? 62.823 11.924 1.314 1.00 28.14 177 ASP C C 1
ATOM 1297 O O . ASP A 1 177 ? 62.647 11.990 2.531 1.00 26.34 177 ASP C O 1
ATOM 1302 N N . ILE A 1 178 ? 61.821 11.766 0.441 1.00 24.65 178 ILE C N 1
ATOM 1303 C CA . ILE A 1 178 ? 60.480 11.554 0.916 1.00 23.68 178 ILE C CA 1
ATOM 1304 C C . ILE A 1 178 ? 60.134 10.193 0.403 1.00 24.22 178 ILE C C 1
ATOM 1305 O O . ILE A 1 178 ? 60.459 9.911 -0.743 1.00 26.92 178 ILE C O 1
ATOM 1310 N N . ASP A 1 179 ? 59.452 9.351 1.170 1.00 22.00 179 ASP C N 1
ATOM 1311 C CA . ASP A 1 179 ? 58.912 8.112 0.572 1.00 23.61 179 ASP C CA 1
ATOM 1312 C C . ASP A 1 179 ? 57.619 8.411 -0.147 1.00 23.52 179 ASP C C 1
ATOM 1313 O O . ASP A 1 179 ? 56.741 9.084 0.403 1.00 22.40 179 ASP C O 1
ATOM 1318 N N . MET A 1 180 ? 57.462 7.828 -1.317 1.00 23.73 180 MET C N 1
ATOM 1319 C CA . MET A 1 180 ? 56.234 7.927 -2.069 1.00 27.93 180 MET C CA 1
ATOM 1320 C C . MET A 1 180 ? 55.350 6.779 -1.677 1.00 25.36 180 MET C C 1
ATOM 1321 O O . MET A 1 180 ? 55.700 5.652 -1.913 1.00 23.21 180 MET C O 1
ATOM 1326 N N . HIS A 1 181 ? 54.160 7.074 -1.165 1.00 25.60 181 HIS C N 1
ATOM 1327 C CA . HIS A 1 181 ? 53.172 6.066 -0.924 1.00 23.81 181 HIS C CA 1
ATOM 1328 C C . HIS A 1 181 ? 52.200 6.153 -2.061 1.00 24.68 181 HIS C C 1
ATOM 1329 O O . HIS A 1 181 ? 51.356 7.024 -2.106 1.00 26.97 181 HIS C O 1
ATOM 1336 N N . VAL A 1 182 ? 52.312 5.210 -2.965 1.00 24.83 182 VAL C N 1
ATOM 1337 C CA . VAL A 1 182 ? 51.597 5.199 -4.182 1.00 26.47 182 VAL C CA 1
ATOM 1338 C C . VAL A 1 182 ? 50.285 4.381 -4.084 1.00 28.94 182 VAL C C 1
ATOM 1339 O O . VAL A 1 182 ? 50.319 3.221 -3.747 1.00 30.58 182 VAL C O 1
ATOM 1343 N N . VAL A 1 183 ? 49.142 5.031 -4.359 1.00 25.83 183 VAL C N 1
ATOM 1344 C CA . VAL A 1 183 ? 47.853 4.401 -4.419 1.00 26.48 183 VAL C CA 1
ATOM 1345 C C . VAL A 1 183 ? 47.668 3.859 -5.839 1.00 28.08 183 VAL C C 1
ATOM 1346 O O . VAL A 1 183 ? 47.726 4.625 -6.795 1.00 25.47 183 VAL C O 1
ATOM 1350 N N . PRO A 1 184 ? 47.504 2.525 -5.999 1.00 31.75 184 PRO C N 1
ATOM 1351 C CA . PRO A 1 184 ? 47.441 1.988 -7.375 1.00 32.30 184 PRO C CA 1
ATOM 1352 C C . PRO A 1 184 ? 46.162 2.264 -8.151 1.00 29.40 184 PRO C C 1
ATOM 1353 O O . PRO A 1 184 ? 45.085 2.445 -7.575 1.00 26.86 184 PRO C O 1
ATOM 1357 N N . MET A 1 185 ? 46.315 2.273 -9.468 1.00 29.30 185 MET C N 1
ATOM 1358 C CA . MET A 1 185 ? 45.179 2.236 -10.378 1.00 33.06 185 MET C CA 1
ATOM 1359 C C . MET A 1 185 ? 44.728 0.810 -10.625 1.00 32.57 185 MET C C 1
ATOM 1360 O O . MET A 1 185 ? 45.538 -0.115 -10.533 1.00 31.22 185 MET C O 1
ATOM 1365 N N . ASP A 1 186 ? 43.467 0.661 -11.033 1.00 34.25 186 ASP C N 1
ATOM 1366 C CA . ASP A 1 186 ? 42.954 -0.598 -11.634 1.00 38.30 186 ASP C CA 1
ATOM 1367 C C . ASP A 1 186 ? 41.846 -0.285 -12.630 1.00 37.69 186 ASP C C 1
ATOM 1368 O O . ASP A 1 186 ? 41.417 0.867 -12.713 1.00 32.87 186 ASP C O 1
ATOM 1373 N N . ASP A 1 187 ? 41.367 -1.312 -13.351 1.00 43.93 187 ASP C N 1
ATOM 1374 C CA . ASP A 1 187 ? 40.246 -1.204 -14.337 1.00 47.82 187 ASP C CA 1
ATOM 1375 C C . ASP A 1 187 ? 39.077 -0.330 -13.936 1.00 41.03 187 ASP C C 1
ATOM 1376 O O . ASP A 1 187 ? 38.467 0.279 -14.799 1.00 44.45 187 ASP C O 1
ATOM 1381 N N . ASP A 1 188 ? 38.729 -0.285 -12.661 1.00 40.22 188 ASP C N 1
ATOM 1382 C CA . ASP A 1 188 ? 37.609 0.559 -12.220 1.00 45.18 188 ASP C CA 1
ATOM 1383 C C . ASP A 1 188 ? 38.013 1.916 -11.613 1.00 43.69 188 ASP C C 1
ATOM 1384 O O . ASP A 1 188 ? 37.141 2.727 -11.254 1.00 40.94 188 ASP C O 1
ATOM 1389 N N . HIS A 1 189 ? 39.323 2.166 -11.515 1.00 42.81 189 HIS C N 1
ATOM 1390 C CA . HIS A 1 189 ? 39.876 3.353 -10.814 1.00 41.40 189 HIS C CA 1
ATOM 1391 C C . HIS A 1 189 ? 41.062 3.897 -11.614 1.00 39.32 189 HIS C C 1
ATOM 1392 O O . HIS A 1 189 ? 42.238 3.623 -11.317 1.00 37.18 189 HIS C O 1
ATOM 1399 N N . MET A 1 190 ? 40.724 4.648 -12.664 1.00 37.32 190 MET C N 1
ATOM 1400 C CA . MET A 1 190 ? 41.711 5.320 -13.513 1.00 37.58 190 MET C CA 1
ATOM 1401 C C . MET A 1 190 ? 42.093 6.732 -12.952 1.00 34.01 190 MET C C 1
ATOM 1402 O O . MET A 1 190 ? 42.701 7.580 -13.652 1.00 30.84 190 MET C O 1
ATOM 1407 N N . SER A 1 191 ? 41.660 6.966 -11.711 1.00 29.95 191 SER C N 1
ATOM 1408 C CA . SER A 1 191 ? 42.018 8.073 -10.879 1.00 29.01 191 SER C CA 1
ATOM 1409 C C . SER A 1 191 ? 42.158 7.532 -9.425 1.00 28.83 191 SER C C 1
ATOM 1410 O O . SER A 1 191 ? 41.896 6.368 -9.169 1.00 29.14 191 SER C O 1
ATOM 1413 N N . LEU A 1 192 ? 42.609 8.402 -8.526 1.00 25.55 192 LEU C N 1
ATOM 1414 C CA . LEU A 1 192 ? 42.978 8.095 -7.145 1.00 25.66 192 LEU C CA 1
ATOM 1415 C C . LEU A 1 192 ? 41.844 7.337 -6.495 1.00 23.95 192 LEU C C 1
ATOM 1416 O O . LEU A 1 192 ? 40.729 7.853 -6.509 1.00 21.61 192 LEU C O 1
ATOM 1421 N N . ASN A 1 193 ? 42.129 6.198 -5.892 1.00 26.62 193 ASN C N 1
ATOM 1422 C CA . ASN A 1 193 ? 41.094 5.504 -5.098 1.00 30.13 193 ASN C CA 1
ATOM 1423 C C . ASN A 1 193 ? 40.976 6.145 -3.727 1.00 30.54 193 ASN C C 1
ATOM 1424 O O . ASN A 1 193 ? 41.634 5.736 -2.761 1.00 29.32 193 ASN C O 1
ATOM 1429 N N . VAL A 1 194 ? 40.076 7.111 -3.646 1.00 29.45 194 VAL C N 1
ATOM 1430 C CA . VAL A 1 194 ? 39.900 7.922 -2.450 1.00 29.85 194 VAL C CA 1
ATOM 1431 C C . VAL A 1 194 ? 39.486 7.059 -1.236 1.00 30.89 194 VAL C C 1
ATOM 1432 O O . VAL A 1 194 ? 39.974 7.284 -0.148 1.00 27.01 194 VAL C O 1
ATOM 1436 N N . ASP A 1 195 ? 38.634 6.064 -1.442 1.00 31.27 195 ASP C N 1
ATOM 1437 C CA . ASP A 1 195 ? 38.223 5.157 -0.348 1.00 36.01 195 ASP C CA 1
ATOM 1438 C C . ASP A 1 195 ? 39.376 4.415 0.338 1.00 34.02 195 ASP C C 1
ATOM 1439 O O . ASP A 1 195 ? 39.311 4.165 1.523 1.00 33.22 195 ASP C O 1
ATOM 1444 N N . HIS A 1 196 ? 40.456 4.166 -0.401 1.00 32.43 196 HIS C N 1
ATOM 1445 C CA . HIS A 1 196 ? 41.639 3.447 0.098 1.00 34.88 196 HIS C CA 1
ATOM 1446 C C . HIS A 1 196 ? 42.769 4.340 0.578 1.00 30.67 196 HIS C C 1
ATOM 1447 O O . HIS A 1 196 ? 43.743 3.842 1.111 1.00 32.74 196 HIS C O 1
ATOM 1454 N N . VAL A 1 197 ? 42.679 5.647 0.361 1.00 27.11 197 VAL C N 1
ATOM 1455 C CA . VAL A 1 197 ? 43.827 6.532 0.609 1.00 28.09 197 VAL C CA 1
ATOM 1456 C C . VAL A 1 197 ? 44.360 6.488 2.066 1.00 28.68 197 VAL C C 1
ATOM 1457 O O . VAL A 1 197 ? 45.569 6.552 2.289 1.00 27.52 197 VAL C O 1
ATOM 1461 N N . LEU A 1 198 ? 43.479 6.396 3.061 1.00 30.17 198 LEU C N 1
ATOM 1462 C CA . LEU A 1 198 ? 43.932 6.299 4.460 1.00 31.15 198 LEU C CA 1
ATOM 1463 C C . LEU A 1 198 ? 44.777 5.078 4.798 1.00 30.48 198 LEU C C 1
ATOM 1464 O O . LEU A 1 198 ? 45.486 5.142 5.784 1.00 30.50 198 LEU C O 1
ATOM 1469 N N . ASP A 1 199 ? 44.800 4.030 3.962 1.00 27.80 199 ASP C N 1
ATOM 1470 C CA . ASP A 1 199 ? 45.768 2.958 4.169 1.00 29.22 199 ASP C CA 1
ATOM 1471 C C . ASP A 1 199 ? 47.174 3.436 4.060 1.00 28.87 199 ASP C C 1
ATOM 1472 O O . ASP A 1 199 ? 48.090 2.748 4.553 1.00 28.85 199 ASP C O 1
ATOM 1477 N N . TYR A 1 200 ? 47.393 4.532 3.317 1.00 26.77 200 TYR C N 1
ATOM 1478 C CA . TYR A 1 200 ? 48.732 5.037 3.016 1.00 24.33 200 TYR C CA 1
ATOM 1479 C C . TYR A 1 200 ? 49.217 6.186 3.897 1.00 22.94 200 TYR C C 1
ATOM 1480 O O . TYR A 1 200 ? 50.341 6.623 3.762 1.00 24.76 200 TYR C O 1
ATOM 1489 N N . VAL A 1 201 ? 48.349 6.700 4.757 1.00 23.71 201 VAL C N 1
ATOM 1490 C CA . VAL A 1 201 ? 48.617 7.855 5.620 1.00 24.53 201 VAL C CA 1
ATOM 1491 C C . VAL A 1 201 ? 49.088 7.387 7.021 1.00 28.59 201 VAL C C 1
ATOM 1492 O O . VAL A 1 201 ? 48.517 6.458 7.596 1.00 31.40 201 VAL C O 1
ATOM 1496 N N . ASP A 1 202 ? 50.092 8.048 7.578 1.00 29.60 202 ASP C N 1
ATOM 1497 C CA . ASP A 1 202 ? 50.475 7.807 8.972 1.00 31.09 202 ASP C CA 1
ATOM 1498 C C . ASP A 1 202 ? 51.039 9.086 9.516 1.00 29.16 202 ASP C C 1
ATOM 1499 O O . ASP A 1 202 ? 50.796 10.154 8.931 1.00 23.66 202 ASP C O 1
ATOM 1504 N N . ASP A 1 203 ? 51.764 9.025 10.633 1.00 28.29 203 ASP C N 1
ATOM 1505 C CA . ASP A 1 203 ? 52.316 10.233 11.281 1.00 26.71 203 ASP C CA 1
ATOM 1506 C C . ASP A 1 203 ? 53.424 10.913 10.473 1.00 25.36 203 ASP C C 1
ATOM 1507 O O . ASP A 1 203 ? 53.751 12.090 10.723 1.00 22.90 203 ASP C O 1
ATOM 1512 N N . TYR A 1 204 ? 54.029 10.161 9.566 1.00 24.07 204 TYR C N 1
ATOM 1513 C CA . TYR A 1 204 ? 55.083 10.659 8.708 1.00 26.12 204 TYR C CA 1
ATOM 1514 C C . TYR A 1 204 ? 54.590 11.334 7.385 1.00 25.73 204 TYR C C 1
ATOM 1515 O O . TYR A 1 204 ? 55.417 11.786 6.571 1.00 26.59 204 TYR C O 1
ATOM 1524 N N . THR A 1 205 ? 53.280 11.348 7.161 1.00 23.92 205 THR C N 1
ATOM 1525 C CA . THR A 1 205 ? 52.696 11.844 5.905 1.00 22.42 205 THR C CA 1
ATOM 1526 C C . THR A 1 205 ? 52.669 13.340 5.885 1.00 21.39 205 THR C C 1
ATOM 1527 O O . THR A 1 205 ? 52.034 13.984 6.749 1.00 21.50 205 THR C O 1
ATOM 1531 N N . ILE A 1 206 ? 53.397 13.928 4.942 1.00 20.65 206 ILE C N 1
ATOM 1532 C CA . ILE A 1 206 ? 53.442 15.397 4.855 1.00 21.74 206 ILE C CA 1
ATOM 1533 C C . ILE A 1 206 ? 52.252 15.971 4.157 1.00 20.34 206 ILE C C 1
ATOM 1534 O O . ILE A 1 206 ? 52.022 17.153 4.236 1.00 23.76 206 ILE C O 1
ATOM 1539 N N . GLY A 1 207 ? 51.501 15.145 3.453 1.00 22.71 207 GLY C N 1
ATOM 1540 C CA . GLY A 1 207 ? 50.403 15.641 2.618 1.00 20.98 207 GLY C CA 1
ATOM 1541 C C . GLY A 1 207 ? 49.937 14.604 1.651 1.00 20.79 207 GLY C C 1
ATOM 1542 O O . GLY A 1 207 ? 50.547 13.521 1.520 1.00 21.70 207 GLY C O 1
ATOM 1543 N N . ILE A 1 208 ? 48.780 14.887 1.047 1.00 21.48 208 ILE C N 1
ATOM 1544 C CA . ILE A 1 208 ? 48.180 14.056 -0.003 1.00 21.05 208 ILE C CA 1
ATOM 1545 C C . ILE A 1 208 ? 48.064 14.946 -1.255 1.00 19.86 208 ILE C C 1
ATOM 1546 O O . ILE A 1 208 ? 47.676 16.101 -1.171 1.00 16.19 208 ILE C O 1
ATOM 1551 N N . VAL A 1 209 ? 48.421 14.368 -2.402 1.00 20.11 209 VAL C N 1
ATOM 1552 C CA . VAL A 1 209 ? 48.367 15.072 -3.644 1.00 19.78 209 VAL C CA 1
ATOM 1553 C C . VAL A 1 209 ? 47.156 14.526 -4.378 1.00 19.44 209 VAL C C 1
ATOM 1554 O O . VAL A 1 209 ? 47.057 13.323 -4.631 1.00 21.24 209 VAL C O 1
ATOM 1558 N N . GLY A 1 210 ? 46.223 15.405 -4.701 1.00 19.16 210 GLY C N 1
ATOM 1559 C CA . GLY A 1 210 ? 45.128 15.048 -5.583 1.00 20.74 210 GLY C CA 1
ATOM 1560 C C . GLY A 1 210 ? 45.487 15.640 -6.935 1.00 20.99 210 GLY C C 1
ATOM 1561 O O . GLY A 1 210 ? 45.944 16.754 -6.997 1.00 20.76 210 GLY C O 1
ATOM 1562 N N . ILE A 1 211 ? 45.294 14.877 -8.002 1.00 19.93 211 ILE C N 1
ATOM 1563 C CA . ILE A 1 211 ? 45.668 15.288 -9.382 1.00 20.12 211 ILE C CA 1
ATOM 1564 C C . ILE A 1 211 ? 44.409 15.630 -10.133 1.00 20.58 211 ILE C C 1
ATOM 1565 O O . ILE A 1 211 ? 43.540 14.760 -10.391 1.00 21.14 211 ILE C O 1
ATOM 1570 N N . MET A 1 212 ? 44.317 16.892 -10.535 1.00 20.31 212 MET C N 1
ATOM 1571 C CA . MET A 1 212 ? 43.143 17.367 -11.234 1.00 19.96 212 MET C CA 1
ATOM 1572 C C . MET A 1 212 ? 43.428 17.333 -12.720 1.00 19.53 212 MET C C 1
ATOM 1573 O O . MET A 1 212 ? 43.579 18.345 -13.381 1.00 18.83 212 MET C O 1
ATOM 1578 N N . GLY A 1 213 ? 43.439 16.115 -13.234 1.00 20.96 213 GLY C N 1
ATOM 1579 C CA . GLY A 1 213 ? 43.718 15.834 -14.622 1.00 20.91 213 GLY C CA 1
ATOM 1580 C C . GLY A 1 213 ? 44.987 15.006 -14.692 1.00 22.39 213 GLY C C 1
ATOM 1581 O O . GLY A 1 213 ? 46.091 15.534 -14.695 1.00 21.66 213 GLY C O 1
ATOM 1582 N N . ILE A 1 214 ? 44.820 13.692 -14.766 1.00 21.93 214 ILE C N 1
ATOM 1583 C CA . ILE A 1 214 ? 45.950 12.799 -14.746 1.00 22.26 214 ILE C CA 1
ATOM 1584 C C . ILE A 1 214 ? 46.593 12.667 -16.128 1.00 23.25 214 ILE C C 1
ATOM 1585 O O . ILE A 1 214 ? 45.890 12.409 -17.102 1.00 24.30 214 ILE C O 1
ATOM 1590 N N . THR A 1 215 ? 47.916 12.763 -16.195 1.00 25.18 215 THR C N 1
ATOM 1591 C CA . THR A 1 215 ? 48.633 12.769 -17.478 1.00 30.13 215 THR C CA 1
ATOM 1592 C C . THR A 1 215 ? 48.340 11.524 -18.291 1.00 31.17 215 THR C C 1
ATOM 1593 O O . THR A 1 215 ? 48.006 11.627 -19.459 1.00 32.22 215 THR C O 1
ATOM 1597 N N . TYR A 1 216 ? 48.427 10.357 -17.661 1.00 30.97 216 TYR C N 1
ATOM 1598 C CA . TYR A 1 216 ? 48.231 9.078 -18.360 1.00 34.29 216 TYR C CA 1
ATOM 1599 C C . TYR A 1 216 ? 46.800 8.820 -18.788 1.00 31.46 216 TYR C C 1
ATOM 1600 O O . TYR A 1 216 ? 46.607 8.147 -19.772 1.00 30.83 216 TYR C O 1
ATOM 1609 N N . THR A 1 217 ? 45.800 9.245 -18.000 1.00 28.17 217 THR C N 1
ATOM 1610 C CA . THR A 1 217 ? 44.423 8.782 -18.224 1.00 26.51 217 THR C CA 1
ATOM 1611 C C . THR A 1 217 ? 43.420 9.835 -18.529 1.00 24.18 217 THR C C 1
ATOM 1612 O O . THR A 1 217 ? 42.307 9.475 -18.933 1.00 22.68 217 THR C O 1
ATOM 1616 N N . GLY A 1 218 ? 43.775 11.109 -18.316 1.00 21.58 218 GLY C N 1
ATOM 1617 C CA . GLY A 1 218 ? 42.871 12.183 -18.595 1.00 22.19 218 GLY C CA 1
ATOM 1618 C C . GLY A 1 218 ? 41.790 12.431 -17.567 1.00 23.61 218 GLY C C 1
ATOM 1619 O O . GLY A 1 218 ? 40.879 13.234 -17.837 1.00 22.11 218 GLY C O 1
ATOM 1620 N N . GLN A 1 219 ? 41.907 11.808 -16.386 1.00 23.64 219 GLN C N 1
ATOM 1621 C CA . GLN A 1 219 ? 40.807 11.826 -15.405 1.00 23.74 219 GLN C CA 1
ATOM 1622 C C . GLN A 1 219 ? 41.139 12.654 -14.195 1.00 22.18 219 GLN C C 1
ATOM 1623 O O . GLN A 1 219 ? 42.314 12.853 -13.873 1.00 20.73 219 GLN C O 1
ATOM 1629 N N . TYR A 1 220 ? 40.069 13.152 -13.566 1.00 20.19 220 TYR C N 1
ATOM 1630 C CA . TYR A 1 220 ? 40.086 13.894 -12.349 1.00 20.64 220 TYR C CA 1
ATOM 1631 C C . TYR A 1 220 ? 40.075 12.957 -11.155 1.00 22.59 220 TYR C C 1
ATOM 1632 O O . TYR A 1 220 ? 39.293 12.003 -11.090 1.00 23.31 220 TYR C O 1
ATOM 1641 N N . ASP A 1 221 ? 40.956 13.232 -10.204 1.00 24.24 221 ASP C N 1
ATOM 1642 C CA . ASP A 1 221 ? 40.844 12.679 -8.878 1.00 24.36 221 ASP C CA 1
ATOM 1643 C C . ASP A 1 221 ? 39.608 13.298 -8.286 1.00 26.10 221 ASP C C 1
ATOM 1644 O O . ASP A 1 221 ? 39.340 14.451 -8.526 1.00 22.61 221 ASP C O 1
ATOM 1649 N N . ASP A 1 222 ? 38.862 12.518 -7.488 1.00 28.24 222 ASP C N 1
ATOM 1650 C CA . ASP A 1 222 ? 37.629 13.014 -6.846 1.00 25.81 222 ASP C CA 1
ATOM 1651 C C . ASP A 1 222 ? 38.070 13.844 -5.630 1.00 26.68 222 ASP C C 1
ATOM 1652 O O . ASP A 1 222 ? 38.030 13.374 -4.473 1.00 25.31 222 ASP C O 1
ATOM 1657 N N . LEU A 1 223 ? 38.482 15.083 -5.884 1.00 24.06 223 LEU C N 1
ATOM 1658 C CA . LEU A 1 223 ? 39.011 15.928 -4.811 1.00 23.52 223 LEU C CA 1
ATOM 1659 C C . LEU A 1 223 ? 37.952 16.221 -3.719 1.00 22.88 223 LEU C C 1
ATOM 1660 O O . LEU A 1 223 ? 38.324 16.387 -2.545 1.00 22.53 223 LEU C O 1
ATOM 1665 N N . ALA A 1 224 ? 36.685 16.360 -4.096 1.00 23.42 224 ALA C N 1
ATOM 1666 C CA . ALA A 1 224 ? 35.611 16.655 -3.101 1.00 26.32 224 ALA C CA 1
ATOM 1667 C C . ALA A 1 224 ? 35.473 15.521 -2.067 1.00 24.48 224 ALA C C 1
ATOM 1668 O O . ALA A 1 224 ? 35.441 15.761 -0.892 1.00 22.72 224 ALA C O 1
ATOM 1670 N N . ARG A 1 225 ? 35.413 14.292 -2.556 1.00 27.48 225 ARG C N 1
ATOM 1671 C CA . ARG A 1 225 ? 35.404 13.099 -1.696 1.00 28.85 225 ARG C CA 1
ATOM 1672 C C . ARG A 1 225 ? 36.674 13.009 -0.787 1.00 30.08 225 ARG C C 1
ATOM 1673 O O . ARG A 1 225 ? 36.592 12.755 0.456 1.00 31.40 225 ARG C O 1
ATOM 1681 N N . LEU A 1 226 ? 37.835 13.295 -1.370 1.00 28.22 226 LEU C N 1
ATOM 1682 C CA . LEU A 1 226 ? 39.088 13.252 -0.620 1.00 24.62 226 LEU C CA 1
ATOM 1683 C C . LEU A 1 226 ? 39.095 14.260 0.514 1.00 24.23 226 LEU C C 1
ATOM 1684 O O . LEU A 1 226 ? 39.558 13.972 1.639 1.00 24.66 226 LEU C O 1
ATOM 1689 N N . ASP A 1 227 ? 38.633 15.460 0.216 1.00 24.21 227 ASP C N 1
ATOM 1690 C CA . ASP A 1 227 ? 38.481 16.506 1.231 1.00 26.50 227 ASP C CA 1
ATOM 1691 C C . ASP A 1 227 ? 37.608 16.011 2.417 1.00 24.41 227 ASP C C 1
ATOM 1692 O O . ASP A 1 227 ? 37.951 16.255 3.539 1.00 21.01 227 ASP C O 1
ATOM 1697 N N . ALA A 1 228 ? 36.495 15.348 2.112 1.00 26.27 228 ALA C N 1
ATOM 1698 C CA . ALA A 1 228 ? 35.560 14.856 3.150 1.00 27.67 228 ALA C CA 1
ATOM 1699 C C . ALA A 1 228 ? 36.240 13.711 3.946 1.00 27.24 228 ALA C C 1
ATOM 1700 O O . ALA A 1 228 ? 36.117 13.665 5.129 1.00 28.93 228 ALA C O 1
ATOM 1702 N N . VAL A 1 229 ? 37.049 12.871 3.294 1.00 26.88 229 VAL C N 1
ATOM 1703 C CA . VAL A 1 229 ? 37.784 11.835 3.981 1.00 28.22 229 VAL C CA 1
ATOM 1704 C C . VAL A 1 229 ? 38.808 12.421 4.907 1.00 29.06 229 VAL C C 1
ATOM 1705 O O . VAL A 1 229 ? 38.924 11.989 6.068 1.00 29.92 229 VAL C O 1
ATOM 1709 N N . VAL A 1 230 ? 39.514 13.431 4.428 1.00 23.54 230 VAL C N 1
ATOM 1710 C CA . VAL A 1 230 ? 40.538 14.084 5.196 1.00 22.77 230 VAL C CA 1
ATOM 1711 C C . VAL A 1 230 ? 39.983 14.806 6.405 1.00 25.19 230 VAL C C 1
ATOM 1712 O O . VAL A 1 230 ? 40.604 14.830 7.478 1.00 26.68 230 VAL C O 1
ATOM 1716 N N . GLU A 1 231 ? 38.884 15.526 6.203 1.00 29.07 231 GLU C N 1
ATOM 1717 C CA . GLU A 1 231 ? 38.260 16.298 7.283 1.00 31.33 231 GLU C CA 1
ATOM 1718 C C . GLU A 1 231 ? 37.946 15.314 8.454 1.00 30.64 231 GLU C C 1
ATOM 1719 O O . GLU A 1 231 ? 38.219 15.625 9.590 1.00 31.65 231 GLU C O 1
ATOM 1725 N N . ARG A 1 232 ? 37.414 14.147 8.138 1.00 31.80 232 ARG C N 1
ATOM 1726 C CA . ARG A 1 232 ? 37.089 13.119 9.158 1.00 39.44 232 ARG C CA 1
ATOM 1727 C C . ARG A 1 232 ? 38.347 12.619 9.842 1.00 34.36 232 ARG C C 1
ATOM 1728 O O . ARG A 1 232 ? 38.397 12.610 11.060 1.00 34.45 232 ARG C O 1
ATOM 1736 N N . TYR A 1 233 ? 39.342 12.203 9.060 1.00 30.55 233 TYR C N 1
ATOM 1737 C CA . TYR A 1 233 ? 40.616 11.754 9.616 1.00 32.08 233 TYR C CA 1
ATOM 1738 C C . TYR A 1 233 ? 41.266 12.779 10.519 1.00 31.42 233 TYR C C 1
ATOM 1739 O O . TYR A 1 233 ? 41.840 12.413 11.540 1.00 32.03 233 TYR C O 1
ATOM 1748 N N . ASN A 1 234 ? 41.211 14.057 10.131 1.00 30.35 234 ASN C N 1
ATOM 1749 C CA . ASN A 1 234 ? 41.895 15.115 10.884 1.00 31.51 234 ASN C CA 1
ATOM 1750 C C . ASN A 1 234 ? 41.319 15.412 12.286 1.00 33.21 234 ASN C C 1
ATOM 1751 O O . ASN A 1 234 ? 42.043 15.994 13.096 1.00 28.29 234 ASN C O 1
ATOM 1756 N N . ARG A 1 235 ? 40.058 15.062 12.545 1.00 35.68 235 ARG C N 1
ATOM 1757 C CA . ARG A 1 235 ? 39.462 15.280 13.892 1.00 44.67 235 ARG C CA 1
ATOM 1758 C C . ARG A 1 235 ? 39.944 14.260 14.928 1.00 42.39 235 ARG C C 1
ATOM 1759 O O . ARG A 1 235 ? 39.743 14.471 16.098 1.00 40.85 235 ARG C O 1
ATOM 1767 N N . THR A 1 236 ? 40.561 13.170 14.470 1.00 42.95 236 THR C N 1
ATOM 1768 C CA . THR A 1 236 ? 40.990 12.053 15.304 1.00 41.92 236 THR C CA 1
ATOM 1769 C C . THR A 1 236 ? 42.463 12.036 15.614 1.00 41.07 236 THR C C 1
ATOM 1770 O O . THR A 1 236 ? 42.917 11.062 16.181 1.00 42.01 236 THR C O 1
ATOM 1774 N N . THR A 1 237 ? 43.232 13.067 15.238 1.00 38.55 237 THR C N 1
ATOM 1775 C CA . THR A 1 237 ? 44.683 12.944 15.285 1.00 34.41 237 THR C CA 1
ATOM 1776 C C . THR A 1 237 ? 45.351 14.291 15.543 1.00 32.43 237 THR C C 1
ATOM 1777 O O . THR A 1 237 ? 44.805 15.339 15.259 1.00 29.65 237 THR C O 1
ATOM 1781 N N . LYS A 1 238 ? 46.538 14.240 16.108 1.00 33.88 238 LYS C N 1
ATOM 1782 C CA . LYS A 1 238 ? 47.356 15.430 16.248 1.00 43.18 238 LYS C CA 1
ATOM 1783 C C . LYS A 1 238 ? 48.410 15.503 15.103 1.00 35.59 238 LYS C C 1
ATOM 1784 O O . LYS A 1 238 ? 49.243 16.435 15.067 1.00 30.53 238 LYS C O 1
ATOM 1790 N N . PHE A 1 239 ? 48.334 14.561 14.160 1.00 31.75 239 PHE C N 1
ATOM 1791 C CA . PHE A 1 239 ? 49.085 14.670 12.896 1.00 31.34 239 PHE C CA 1
ATOM 1792 C C . PHE A 1 239 ? 48.130 14.852 11.710 1.00 28.36 239 PHE C C 1
ATOM 1793 O O . PHE A 1 239 ? 48.016 13.972 10.869 1.00 30.50 239 PHE C O 1
ATOM 1801 N N . PRO A 1 240 ? 47.453 16.011 11.639 1.00 25.77 240 PRO C N 1
ATOM 1802 C CA . PRO A 1 240 ? 46.586 16.246 10.497 1.00 25.54 240 PRO C CA 1
ATOM 1803 C C . PRO A 1 240 ? 47.336 16.243 9.158 1.00 25.86 240 PRO C C 1
ATOM 1804 O O . PRO A 1 240 ? 48.556 16.415 9.089 1.00 24.88 240 PRO C O 1
ATOM 1808 N N . VAL A 1 241 ? 46.577 15.992 8.119 1.00 27.27 241 VAL C N 1
ATOM 1809 C CA . VAL A 1 241 ? 47.069 15.911 6.767 1.00 29.05 241 VAL C CA 1
ATOM 1810 C C . VAL A 1 241 ? 46.167 16.726 5.874 1.00 24.98 241 VAL C C 1
ATOM 1811 O O . VAL A 1 241 ? 44.934 16.748 6.028 1.00 26.58 241 VAL C O 1
ATOM 1815 N N . TYR A 1 242 ? 46.795 17.427 4.942 1.00 24.72 242 TYR C N 1
ATOM 1816 C CA . TYR A 1 242 ? 46.083 18.314 4.010 1.00 25.02 242 TYR C CA 1
ATOM 1817 C C . TYR A 1 242 ? 46.397 17.959 2.539 1.00 23.84 242 TYR C C 1
ATOM 1818 O O . TYR A 1 242 ? 47.264 17.151 2.256 1.00 26.00 242 TYR C O 1
ATOM 1827 N N . ILE A 1 243 ? 45.690 18.586 1.634 1.00 21.02 243 ILE C N 1
ATOM 1828 C CA . ILE A 1 243 ? 45.725 18.260 0.224 1.00 20.77 243 ILE C CA 1
ATOM 1829 C C . ILE A 1 243 ? 46.438 19.344 -0.593 1.00 21.85 243 ILE C C 1
ATOM 1830 O O . ILE A 1 243 ? 46.164 20.582 -0.474 1.00 20.90 243 ILE C O 1
ATOM 1835 N N . HIS A 1 244 ? 47.370 18.889 -1.427 1.00 20.84 244 HIS C N 1
ATOM 1836 C CA . HIS A 1 244 ? 47.882 19.728 -2.465 1.00 19.76 244 HIS C CA 1
ATOM 1837 C C . HIS A 1 244 ? 47.266 19.283 -3.839 1.00 21.13 244 HIS C C 1
ATOM 1838 O O . HIS A 1 244 ? 47.220 18.096 -4.126 1.00 19.56 244 HIS C O 1
ATOM 1845 N N . VAL A 1 245 ? 46.741 20.214 -4.647 1.00 18.45 245 VAL C N 1
ATOM 1846 C CA . VAL A 1 245 ? 46.106 19.783 -5.903 1.00 19.81 245 VAL C CA 1
ATOM 1847 C C . VAL A 1 245 ? 47.094 19.980 -7.045 1.00 19.03 245 VAL C C 1
ATOM 1848 O O . VAL A 1 245 ? 47.525 21.102 -7.310 1.00 17.82 245 VAL C O 1
ATOM 1852 N N . ASP A 1 246 ? 47.511 18.899 -7.690 1.00 18.39 246 ASP C N 1
ATOM 1853 C CA . ASP A 1 246 ? 48.307 19.032 -8.911 1.00 16.72 246 ASP C CA 1
ATOM 1854 C C . ASP A 1 246 ? 47.343 19.257 -10.051 1.00 16.99 246 ASP C C 1
ATOM 1855 O O . ASP A 1 246 ? 46.831 18.275 -10.643 1.00 16.80 246 ASP C O 1
ATOM 1860 N N . ALA A 1 247 ? 47.087 20.538 -10.357 1.00 15.50 247 ALA C N 1
ATOM 1861 C CA . ALA A 1 247 ? 46.198 20.871 -11.483 1.00 15.73 247 ALA C CA 1
ATOM 1862 C C . ALA A 1 247 ? 46.992 21.378 -12.679 1.00 15.12 247 ALA C C 1
ATOM 1863 O O . ALA A 1 247 ? 46.523 22.198 -13.450 1.00 14.47 247 ALA C O 1
ATOM 1865 N N . ALA A 1 248 ? 48.173 20.806 -12.884 1.00 15.97 248 ALA C N 1
ATOM 1866 C CA . ALA A 1 248 ? 48.965 21.177 -14.030 1.00 16.00 248 ALA C CA 1
ATOM 1867 C C . ALA A 1 248 ? 48.079 21.413 -15.255 1.00 15.06 248 ALA C C 1
ATOM 1868 O O . ALA A 1 248 ? 48.139 22.426 -15.876 1.00 15.84 248 ALA C O 1
ATOM 1870 N N . SER A 1 249 ? 47.268 20.454 -15.593 1.00 17.17 249 SER C N 1
ATOM 1871 C CA . SER A 1 249 ? 46.372 20.599 -16.727 1.00 19.48 249 SER C CA 1
ATOM 1872 C C . SER A 1 249 ? 44.978 21.155 -16.392 1.00 19.56 249 SER C C 1
ATOM 1873 O O . SER A 1 249 ? 44.488 22.094 -17.045 1.00 18.06 249 SER C O 1
ATOM 1876 N N . GLY A 1 250 ? 44.291 20.545 -15.429 1.00 18.69 250 GLY C N 1
ATOM 1877 C CA . GLY A 1 250 ? 42.934 20.945 -15.134 1.00 16.85 250 GLY C CA 1
ATOM 1878 C C . GLY A 1 250 ? 42.750 22.351 -14.637 1.00 16.70 250 GLY C C 1
ATOM 1879 O O . GLY A 1 250 ? 41.686 22.943 -14.869 1.00 16.03 250 GLY C O 1
ATOM 1880 N N . GLY A 1 251 ? 43.781 22.956 -14.036 1.00 17.34 251 GLY C N 1
ATOM 1881 C CA . GLY A 1 251 ? 43.605 24.274 -13.425 1.00 17.36 251 GLY C CA 1
ATOM 1882 C C . GLY A 1 251 ? 43.074 25.428 -14.264 1.00 17.85 251 GLY C C 1
ATOM 1883 O O . GLY A 1 251 ? 42.490 26.380 -13.716 1.00 16.42 251 GLY C O 1
ATOM 1884 N N . PHE A 1 252 ? 43.320 25.334 -15.590 1.00 16.97 252 PHE C N 1
ATOM 1885 C CA . PHE A 1 252 ? 42.953 26.326 -16.549 1.00 17.04 252 PHE C CA 1
ATOM 1886 C C . PHE A 1 252 ? 41.960 25.757 -17.519 1.00 17.69 252 PHE C C 1
ATOM 1887 O O . PHE A 1 252 ? 41.631 26.445 -18.492 1.00 18.22 252 PHE C O 1
ATOM 1895 N N . TYR A 1 253 ? 41.480 24.538 -17.291 1.00 16.28 253 TYR C N 1
ATOM 1896 C CA . TYR A 1 253 ? 40.460 23.933 -18.135 1.00 19.36 253 TYR C CA 1
ATOM 1897 C C . TYR A 1 253 ? 39.095 23.817 -17.375 1.00 20.40 253 TYR C C 1
ATOM 1898 O O . TYR A 1 253 ? 38.036 24.370 -17.782 1.00 16.83 253 TYR C O 1
ATOM 1907 N N . THR A 1 254 ? 39.142 23.142 -16.231 1.00 21.96 254 THR C N 1
ATOM 1908 C CA . THR A 1 254 ? 37.917 22.826 -15.555 1.00 22.21 254 THR C CA 1
ATOM 1909 C C . THR A 1 254 ? 37.151 24.032 -15.024 1.00 18.65 254 THR C C 1
ATOM 1910 O O . THR A 1 254 ? 35.922 24.013 -15.096 1.00 18.38 254 THR C O 1
ATOM 1914 N N . PRO A 1 255 ? 37.830 25.128 -14.638 1.00 16.67 255 PRO C N 1
ATOM 1915 C CA . PRO A 1 255 ? 37.026 26.258 -14.205 1.00 18.03 255 PRO C CA 1
ATOM 1916 C C . PRO A 1 255 ? 36.100 26.834 -15.272 1.00 19.89 255 PRO C C 1
ATOM 1917 O O . PRO A 1 255 ? 35.043 27.337 -14.936 1.00 21.31 255 PRO C O 1
ATOM 1921 N N . PHE A 1 256 ? 36.455 26.700 -16.537 1.00 21.28 256 PHE C N 1
ATOM 1922 C CA . PHE A 1 256 ? 35.654 27.243 -17.639 1.00 23.41 256 PHE C CA 1
ATOM 1923 C C . PHE A 1 256 ? 34.600 26.223 -18.214 1.00 27.89 256 PHE C C 1
ATOM 1924 O O . PHE A 1 256 ? 33.658 26.631 -18.897 1.00 27.08 256 PHE C O 1
ATOM 1932 N N . ILE A 1 257 ? 34.797 24.914 -18.059 1.00 30.17 257 ILE C N 1
ATOM 1933 C CA . ILE A 1 257 ? 33.785 24.016 -18.582 1.00 33.76 257 ILE C CA 1
ATOM 1934 C C . ILE A 1 257 ? 32.919 23.317 -17.532 1.00 32.12 257 ILE C C 1
ATOM 1935 O O . ILE A 1 257 ? 31.790 23.023 -17.853 1.00 29.54 257 ILE C O 1
ATOM 1940 N N . GLU A 1 258 ? 33.440 23.039 -16.323 1.00 31.74 258 GLU C N 1
ATOM 1941 C CA . GLU A 1 258 ? 32.653 22.528 -15.177 1.00 28.80 258 GLU C CA 1
ATOM 1942 C C . GLU A 1 258 ? 32.865 23.434 -14.005 1.00 24.02 258 GLU C C 1
ATOM 1943 O O . GLU A 1 258 ? 33.456 23.042 -13.023 1.00 22.38 258 GLU C O 1
ATOM 1949 N N . PRO A 1 259 ? 32.355 24.668 -14.082 1.00 24.85 259 PRO C N 1
ATOM 1950 C CA . PRO A 1 259 ? 32.607 25.617 -12.950 1.00 24.02 259 PRO C CA 1
ATOM 1951 C C . PRO A 1 259 ? 32.071 25.158 -11.579 1.00 25.04 259 PRO C C 1
ATOM 1952 O O . PRO A 1 259 ? 32.543 25.652 -10.551 1.00 23.77 259 PRO C O 1
ATOM 1956 N N . GLU A 1 260 ? 31.099 24.239 -11.588 1.00 27.70 260 GLU C N 1
ATOM 1957 C CA . GLU A 1 260 ? 30.448 23.705 -10.361 1.00 31.56 260 GLU C CA 1
ATOM 1958 C C . GLU A 1 260 ? 31.189 22.526 -9.739 1.00 28.14 260 GLU C C 1
ATOM 1959 O O . GLU A 1 260 ? 30.834 22.096 -8.656 1.00 28.55 260 GLU C O 1
ATOM 1965 N N . LEU A 1 261 ? 32.124 21.926 -10.460 1.00 24.83 261 LEU C N 1
ATOM 1966 C CA . LEU A 1 261 ? 32.844 20.781 -9.933 1.00 24.82 261 LEU C CA 1
ATOM 1967 C C . LEU A 1 261 ? 33.746 21.308 -8.846 1.00 23.35 261 LEU C C 1
ATOM 1968 O O . LEU A 1 261 ? 34.593 22.139 -9.121 1.00 20.72 261 LEU C O 1
ATOM 1973 N N . LYS A 1 262 ? 33.520 20.877 -7.595 1.00 25.01 262 LYS C N 1
ATOM 1974 C CA . LYS A 1 262 ? 34.299 21.375 -6.445 1.00 27.59 262 LYS C CA 1
ATOM 1975 C C . LYS A 1 262 ? 35.608 20.6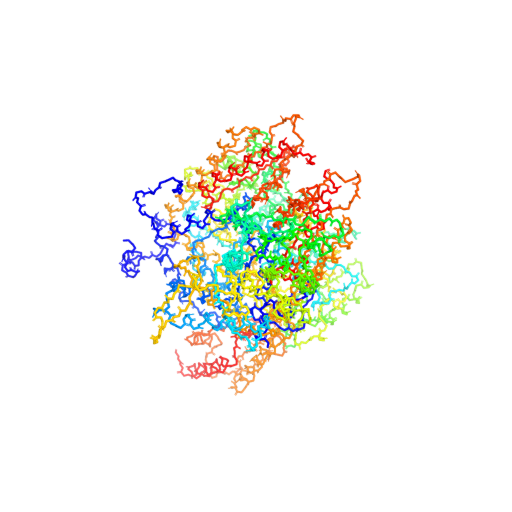13 -6.280 1.00 27.35 262 LYS C C 1
ATOM 1976 O O . LYS A 1 262 ? 35.606 19.446 -5.813 1.00 30.80 262 LYS C O 1
ATOM 1982 N N . TRP A 1 263 ? 36.700 21.263 -6.670 1.00 23.00 263 TRP C N 1
ATOM 1983 C CA . TRP A 1 263 ? 38.080 20.686 -6.638 1.00 21.69 263 TRP C CA 1
ATOM 1984 C C . TRP A 1 263 ? 39.160 21.603 -6.024 1.00 21.82 263 TRP C C 1
ATOM 1985 O O . TRP A 1 263 ? 40.233 21.145 -5.705 1.00 19.83 263 TRP C O 1
ATOM 1996 N N . ASP A 1 264 ? 38.848 22.886 -5.816 1.00 22.48 264 ASP C N 1
ATOM 1997 C CA . ASP A 1 264 ? 39.843 23.901 -5.600 1.00 21.33 264 ASP C CA 1
ATOM 1998 C C . ASP A 1 264 ? 39.760 24.411 -4.171 1.00 21.91 264 ASP C C 1
ATOM 1999 O O . ASP A 1 264 ? 39.391 23.636 -3.255 1.00 20.59 264 ASP C O 1
ATOM 2004 N N . PHE A 1 265 ? 40.056 25.694 -3.925 1.00 21.78 265 PHE C N 1
ATOM 2005 C CA . PHE A 1 265 ? 40.057 26.174 -2.545 1.00 20.29 265 PHE C CA 1
ATOM 2006 C C . PHE A 1 265 ? 38.643 26.247 -1.919 1.00 22.51 265 PHE C C 1
ATOM 2007 O O . PHE A 1 265 ? 38.524 26.584 -0.751 1.00 23.01 265 PHE C O 1
ATOM 2015 N N . ARG A 1 266 ? 37.576 26.024 -2.689 1.00 23.14 266 ARG C N 1
ATOM 2016 C CA . ARG A 1 266 ? 36.263 25.809 -2.086 1.00 25.61 266 ARG C CA 1
ATOM 2017 C C . ARG A 1 266 ? 36.338 24.622 -1.083 1.00 23.35 266 ARG C C 1
ATOM 2018 O O . ARG A 1 266 ? 35.570 24.561 -0.166 1.00 23.34 266 ARG C O 1
ATOM 2026 N N . LEU A 1 267 ? 37.243 23.671 -1.285 1.00 22.65 267 LEU C N 1
ATOM 2027 C CA . LEU A 1 267 ? 37.388 22.566 -0.340 1.00 22.58 267 LEU C CA 1
ATOM 2028 C C . LEU A 1 267 ? 38.289 23.019 0.776 1.00 24.42 267 LEU C C 1
ATOM 2029 O O . LEU A 1 267 ? 39.381 23.506 0.511 1.00 22.89 267 LEU C O 1
ATOM 2034 N N . ASN A 1 268 ? 37.837 22.901 2.027 1.00 26.87 268 ASN C N 1
ATOM 2035 C CA . ASN A 1 268 ? 38.595 23.422 3.195 1.00 25.98 268 ASN C CA 1
ATOM 2036 C C . ASN A 1 268 ? 39.990 22.923 3.356 1.00 22.69 268 ASN C C 1
ATOM 2037 O O . ASN A 1 268 ? 40.860 23.669 3.770 1.00 24.12 268 ASN C O 1
ATOM 2042 N N . ASN A 1 269 ? 40.228 21.651 3.055 1.00 21.29 269 ASN C N 1
ATOM 2043 C CA . ASN A 1 269 ? 41.537 21.067 3.300 1.00 19.78 269 ASN C CA 1
ATOM 2044 C C . ASN A 1 269 ? 42.544 21.121 2.120 1.00 22.92 269 ASN C C 1
ATOM 2045 O O . ASN A 1 269 ? 43.626 20.561 2.212 1.00 21.69 269 ASN C O 1
ATOM 2050 N N . VAL A 1 270 ? 42.146 21.741 1.019 1.00 22.50 270 VAL C N 1
ATOM 2051 C CA . VAL A 1 270 ? 43.056 22.027 -0.103 1.00 22.36 270 VAL C CA 1
ATOM 2052 C C . VAL A 1 270 ? 43.852 23.287 0.296 1.00 20.53 270 VAL C C 1
ATOM 2053 O O . VAL A 1 270 ? 43.317 24.376 0.415 1.00 20.03 270 VAL C O 1
ATOM 2057 N N . ILE A 1 271 ? 45.120 23.121 0.565 1.00 18.09 271 ILE C N 1
ATOM 2058 C CA . ILE A 1 271 ? 45.902 24.228 1.061 1.00 17.98 271 ILE C CA 1
ATOM 2059 C C . ILE A 1 271 ? 46.766 24.848 -0.059 1.00 17.81 271 ILE C C 1
ATOM 2060 O O . ILE A 1 271 ? 47.230 25.969 0.092 1.00 14.18 271 ILE C O 1
ATOM 2065 N N . SER A 1 272 ? 47.000 24.090 -1.135 1.00 18.49 272 SER C N 1
ATOM 2066 C CA . SER A 1 272 ? 47.772 24.615 -2.276 1.00 19.59 272 SER C CA 1
ATOM 2067 C C . SER A 1 272 ? 47.441 23.936 -3.562 1.00 19.50 272 SER C C 1
ATOM 2068 O O . SER A 1 272 ? 46.936 22.796 -3.590 1.00 18.44 272 SER C O 1
ATOM 2071 N N . ILE A 1 273 ? 47.712 24.662 -4.652 1.00 18.76 273 ILE C N 1
ATOM 2072 C CA . ILE A 1 273 ? 47.329 24.218 -6.004 1.00 16.84 273 ILE C CA 1
ATOM 2073 C C . ILE A 1 273 ? 48.396 24.759 -6.982 1.00 16.34 273 ILE C C 1
ATOM 2074 O O . ILE A 1 273 ? 48.790 25.887 -6.863 1.00 16.84 273 ILE C O 1
ATOM 2079 N N . ASN A 1 274 ? 48.787 23.960 -7.964 1.00 15.51 274 ASN C N 1
ATOM 2080 C CA . ASN A 1 274 ? 49.641 24.377 -9.055 1.00 14.98 274 ASN C CA 1
ATOM 2081 C C . ASN A 1 274 ? 48.908 24.140 -10.354 1.00 14.64 274 ASN C C 1
ATOM 2082 O O . ASN A 1 274 ? 48.014 23.304 -10.443 1.00 15.29 274 ASN C O 1
ATOM 2087 N N . ALA A 1 275 ? 49.293 24.901 -11.358 1.00 14.95 275 ALA C N 1
ATOM 2088 C CA . ALA A 1 275 ? 48.846 24.707 -12.720 1.00 14.80 275 ALA C CA 1
ATOM 2089 C C . ALA A 1 275 ? 49.915 25.196 -13.686 1.00 14.94 275 ALA C C 1
ATOM 2090 O O . ALA A 1 275 ? 50.763 26.078 -13.323 1.00 14.81 275 ALA C O 1
ATOM 2092 N N . SER A 1 276 ? 49.920 24.582 -14.877 1.00 14.07 276 SER C N 1
ATOM 2093 C CA . SER A 1 276 ? 50.813 24.968 -15.916 1.00 14.01 276 SER C CA 1
ATOM 2094 C C . SER A 1 276 ? 50.066 25.943 -16.836 1.00 15.36 276 SER C C 1
ATOM 2095 O O . SER A 1 276 ? 49.151 25.531 -17.584 1.00 16.28 276 SER C O 1
ATOM 2098 N N . GLY A 1 277 ? 50.554 27.191 -16.884 1.00 14.64 277 GLY C N 1
ATOM 2099 C CA . GLY A 1 277 ? 50.129 28.150 -17.890 1.00 14.78 277 GLY C CA 1
ATOM 2100 C C . GLY A 1 277 ? 50.384 27.698 -19.310 1.00 16.03 277 GLY C C 1
ATOM 2101 O O . GLY A 1 277 ? 49.612 28.031 -20.254 1.00 16.08 277 GLY C O 1
ATOM 2102 N N . HIS A 1 278 ? 51.420 26.893 -19.484 1.00 15.34 278 HIS C N 1
ATOM 2103 C CA . HIS A 1 278 ? 51.692 26.325 -20.800 1.00 15.79 278 HIS C CA 1
ATOM 2104 C C . HIS A 1 278 ? 50.960 25.058 -21.155 1.00 15.54 278 HIS C C 1
ATOM 2105 O O . HIS A 1 278 ? 51.222 24.463 -22.210 1.00 15.36 278 HIS C O 1
ATOM 2112 N N . LYS A 1 279 ? 50.013 24.658 -20.312 1.00 15.42 279 LYS C N 1
ATOM 2113 C CA . LYS A 1 279 ? 49.124 23.523 -20.624 1.00 16.02 279 LYS C CA 1
ATOM 2114 C C . LYS A 1 279 ? 47.811 24.247 -21.032 1.00 17.52 279 LYS C C 1
ATOM 2115 O O . LYS A 1 279 ? 47.863 25.014 -22.012 1.00 15.60 279 LYS C O 1
ATOM 2121 N N . TYR A 1 280 ? 46.694 24.129 -20.303 1.00 16.83 280 TYR C N 1
ATOM 2122 C CA . TYR A 1 280 ? 45.421 24.699 -20.756 1.00 15.54 280 TYR C CA 1
ATOM 2123 C C . TYR A 1 280 ? 45.320 26.168 -20.434 1.00 16.54 280 TYR C C 1
ATOM 2124 O O . TYR A 1 280 ? 44.307 26.816 -20.754 1.00 17.81 280 TYR C O 1
ATOM 2133 N N . GLY A 1 281 ? 46.361 26.748 -19.794 1.00 17.06 281 GLY C N 1
ATOM 2134 C CA . GLY A 1 281 ? 46.462 28.220 -19.646 1.00 15.24 281 GLY C CA 1
ATOM 2135 C C . GLY A 1 281 ? 46.773 28.962 -20.971 1.00 14.93 281 GLY C C 1
ATOM 2136 O O . GLY A 1 281 ? 46.747 30.179 -21.012 1.00 14.12 281 GLY C O 1
ATOM 2137 N N . LEU A 1 282 ? 47.140 28.211 -22.002 1.00 15.89 282 LEU C N 1
ATOM 2138 C CA . LEU A 1 282 ? 47.276 28.653 -23.408 1.00 19.01 282 LEU C CA 1
ATOM 2139 C C . LEU A 1 282 ? 48.551 29.475 -23.746 1.00 18.46 282 LEU C C 1
ATOM 2140 O O . LEU A 1 282 ? 48.549 30.216 -24.725 1.00 15.92 282 LEU C O 1
ATOM 2145 N N . VAL A 1 283 ? 49.610 29.327 -22.944 1.00 17.82 283 VAL C N 1
ATOM 2146 C CA . VAL A 1 283 ? 50.884 30.004 -23.202 1.00 17.33 283 VAL C CA 1
ATOM 2147 C C . VAL A 1 283 ? 51.906 28.983 -23.761 1.00 17.37 283 VAL C C 1
ATOM 2148 O O . VAL A 1 283 ? 51.857 27.796 -23.474 1.00 17.58 283 VAL C O 1
ATOM 2152 N N . TYR A 1 284 ? 52.830 29.469 -24.579 1.00 15.96 284 TYR C N 1
ATOM 2153 C CA . TYR A 1 284 ? 53.897 28.661 -25.018 1.00 16.39 284 TYR C CA 1
ATOM 2154 C C . TYR A 1 284 ? 54.791 28.255 -23.790 1.00 14.63 284 TYR C C 1
ATOM 2155 O O . TYR A 1 284 ? 54.781 28.929 -22.748 1.00 14.50 284 TYR C O 1
ATOM 2164 N N . PRO A 1 285 ? 55.621 27.240 -23.938 1.00 14.93 285 PRO C N 1
ATOM 2165 C CA . PRO A 1 285 ? 56.326 26.747 -22.728 1.00 16.06 285 PRO C CA 1
ATOM 2166 C C . PRO A 1 285 ? 57.156 27.767 -21.980 1.00 13.93 285 PRO C C 1
ATOM 2167 O O . PRO A 1 285 ? 57.832 28.637 -22.541 1.00 13.69 285 PRO C O 1
ATOM 2171 N N . GLY A 1 286 ? 57.030 27.657 -20.688 1.00 12.48 286 GLY C N 1
ATOM 2172 C CA . GLY A 1 286 ? 57.786 28.421 -19.758 1.00 12.54 286 GLY C CA 1
ATOM 2173 C C . GLY A 1 286 ? 57.098 29.134 -18.586 1.00 12.22 286 GLY C C 1
ATOM 2174 O O . GLY A 1 286 ? 57.740 29.976 -17.939 1.00 12.85 286 GLY C O 1
ATOM 2175 N N . VAL A 1 287 ? 55.850 28.877 -18.302 1.00 12.31 287 VAL C N 1
ATOM 2176 C CA . VAL A 1 287 ? 55.193 29.501 -17.114 1.00 12.65 287 VAL C CA 1
ATOM 2177 C C . VAL A 1 287 ? 54.262 28.501 -16.442 1.00 13.46 287 VAL C C 1
ATOM 2178 O O . VAL A 1 287 ? 53.512 27.711 -17.115 1.00 13.94 287 VAL C O 1
ATOM 2182 N N . GLY A 1 288 ? 54.413 28.465 -15.115 1.00 14.30 288 GLY C N 1
ATOM 2183 C CA . GLY A 1 288 ? 53.541 27.734 -14.227 1.00 14.54 288 GLY C CA 1
ATOM 2184 C C . GLY A 1 288 ? 53.159 28.651 -13.075 1.00 14.90 288 GLY C C 1
ATOM 2185 O O . GLY A 1 288 ? 53.624 29.778 -12.991 1.00 13.62 288 GLY C O 1
ATOM 2186 N N . TRP A 1 289 ? 52.302 28.152 -12.189 1.00 13.54 289 TRP C N 1
ATOM 2187 C CA . TRP A 1 289 ? 51.754 28.943 -11.110 1.00 13.80 289 TRP C CA 1
ATOM 2188 C C . TRP A 1 289 ? 51.540 27.984 -9.917 1.00 13.94 289 TRP C C 1
ATOM 2189 O O . TRP A 1 289 ? 51.094 26.843 -10.088 1.00 14.11 289 TRP C O 1
ATOM 2200 N N . VAL A 1 290 ? 51.822 28.479 -8.740 1.00 15.59 290 VAL C N 1
ATOM 2201 C CA . VAL A 1 290 ? 51.452 27.828 -7.479 1.00 16.44 290 VAL C CA 1
ATOM 2202 C C . VAL A 1 290 ? 50.852 28.870 -6.565 1.00 16.47 290 VAL C C 1
ATOM 2203 O O . VAL A 1 290 ? 51.356 29.995 -6.484 1.00 17.76 290 VAL C O 1
ATOM 2207 N N . ILE A 1 291 ? 49.770 28.485 -5.896 1.00 17.05 291 ILE C N 1
ATOM 2208 C CA . ILE A 1 291 ? 49.053 29.326 -4.992 1.00 17.53 291 ILE C CA 1
ATOM 2209 C C . ILE A 1 291 ? 48.794 28.601 -3.649 1.00 16.86 291 ILE C C 1
ATOM 2210 O O . ILE A 1 291 ? 48.345 27.493 -3.633 1.00 16.16 291 ILE C O 1
ATOM 2215 N N . TRP A 1 292 ? 49.048 29.266 -2.535 1.00 19.63 292 TRP C N 1
ATOM 2216 C CA . TRP A 1 292 ? 48.706 28.764 -1.171 1.00 20.88 292 TRP C CA 1
ATOM 2217 C C . TRP A 1 292 ? 47.425 29.439 -0.677 1.00 21.43 292 TRP C C 1
ATOM 2218 O O . TRP A 1 292 ? 47.263 30.620 -0.918 1.00 22.40 292 TRP C O 1
ATOM 2229 N N . ARG A 1 293 ? 46.514 28.718 -0.003 1.00 20.83 293 ARG C N 1
ATOM 2230 C CA . ARG A 1 293 ? 45.225 29.336 0.369 1.00 23.09 293 ARG C CA 1
ATOM 2231 C C . ARG A 1 293 ? 45.401 30.451 1.385 1.00 20.15 293 ARG C C 1
ATOM 2232 O O . ARG A 1 293 ? 44.595 31.326 1.468 1.00 20.49 293 ARG C O 1
ATOM 2240 N N . ASP A 1 294 ? 46.465 30.413 2.153 1.00 23.36 294 ASP C N 1
ATOM 2241 C CA . ASP A 1 294 ? 46.724 31.410 3.186 1.00 23.76 294 ASP C CA 1
ATOM 2242 C C . ASP A 1 294 ? 48.213 31.399 3.453 1.00 24.76 294 ASP C C 1
ATOM 2243 O O . ASP A 1 294 ? 48.835 30.375 3.339 1.00 25.21 294 ASP C O 1
ATOM 2248 N N . GLN A 1 295 ? 48.775 32.533 3.832 1.00 27.83 295 GLN C N 1
ATOM 2249 C CA . GLN A 1 295 ? 50.208 32.667 4.220 1.00 34.39 295 GLN C CA 1
ATOM 2250 C C . GLN A 1 295 ? 50.732 31.676 5.251 1.00 34.10 295 GLN C C 1
ATOM 2251 O O . GLN A 1 295 ? 51.930 31.361 5.260 1.00 34.34 295 GLN C O 1
ATOM 2257 N N . GLN A 1 296 ? 49.863 31.173 6.121 1.00 34.10 296 GLN C N 1
ATOM 2258 C CA . GLN A 1 296 ? 50.312 30.263 7.171 1.00 32.00 296 GLN C CA 1
ATOM 2259 C C . GLN A 1 296 ? 50.791 28.909 6.597 1.00 31.19 296 GLN C C 1
ATOM 2260 O O . GLN A 1 296 ? 51.592 28.220 7.240 1.00 28.91 296 GLN C O 1
ATOM 2266 N N . TYR A 1 297 ? 50.297 28.525 5.400 1.00 26.80 297 TYR C N 1
ATOM 2267 C CA . TYR A 1 297 ? 50.720 27.269 4.755 1.00 25.05 297 TYR C CA 1
ATOM 2268 C C . TYR A 1 297 ? 52.061 27.355 4.006 1.00 27.73 297 TYR C C 1
ATOM 2269 O O . TYR A 1 297 ? 52.515 26.341 3.457 1.00 25.25 297 TYR C O 1
ATOM 2278 N N . LEU A 1 298 ? 52.700 28.548 4.013 1.00 27.67 298 LEU C N 1
ATOM 2279 C CA . LEU A 1 298 ? 54.033 28.762 3.465 1.00 30.78 298 LEU C CA 1
ATOM 2280 C C . LEU A 1 298 ? 55.039 29.049 4.583 1.00 30.32 298 LEU C C 1
ATOM 2281 O O . LEU A 1 298 ? 55.029 30.114 5.153 1.00 29.69 298 LEU C O 1
ATOM 2286 N N . PRO A 1 299 ? 55.900 28.081 4.927 1.00 31.86 299 PRO C N 1
ATOM 2287 C CA . PRO A 1 299 ? 56.871 28.345 6.008 1.00 31.19 299 PRO C CA 1
ATOM 2288 C C . PRO A 1 299 ? 57.861 29.475 5.689 1.00 33.55 299 PRO C C 1
ATOM 2289 O O . PRO A 1 299 ? 58.408 29.557 4.574 1.00 28.46 299 PRO C O 1
ATOM 2293 N N . LYS A 1 300 ? 58.101 30.333 6.674 1.00 36.20 300 LYS C N 1
ATOM 2294 C CA . LYS A 1 300 ? 58.900 31.565 6.444 1.00 43.68 300 LYS C CA 1
ATOM 2295 C C . LYS A 1 300 ? 60.311 31.284 5.968 1.00 42.04 300 LYS C C 1
ATOM 2296 O O . LYS A 1 300 ? 60.872 32.091 5.239 1.00 38.76 300 LYS C O 1
ATOM 2302 N N . GLU A 1 301 ? 60.874 30.128 6.297 1.00 46.05 301 GLU C N 1
ATOM 2303 C CA . GLU A 1 301 ? 62.257 29.845 5.873 1.00 48.05 301 GLU C CA 1
ATOM 2304 C C . GLU A 1 301 ? 62.397 29.449 4.387 1.00 43.52 301 GLU C C 1
ATOM 2305 O O . GLU A 1 301 ? 63.527 29.395 3.885 1.00 43.31 301 GLU C O 1
ATOM 2311 N N . LEU A 1 302 ? 61.280 29.242 3.668 1.00 38.51 302 LEU C N 1
ATOM 2312 C CA . LEU A 1 302 ? 61.318 29.114 2.199 1.00 36.58 302 LEU C CA 1
ATOM 2313 C C . LEU A 1 302 ? 61.161 30.446 1.501 1.00 36.39 302 LEU C C 1
ATOM 2314 O O . LEU A 1 302 ? 61.246 30.505 0.295 1.00 34.58 302 LEU C O 1
ATOM 2319 N N . VAL A 1 303 ? 60.891 31.517 2.248 1.00 37.42 303 VAL C N 1
ATOM 2320 C CA . VAL A 1 303 ? 60.739 32.867 1.664 1.00 37.21 303 VAL C CA 1
ATOM 2321 C C . VAL A 1 303 ? 62.074 33.621 1.701 1.00 36.43 303 VAL C C 1
ATOM 2322 O O . VAL A 1 303 ? 62.620 33.855 2.779 1.00 32.06 303 VAL C O 1
ATOM 2326 N N . PHE A 1 304 ? 62.615 33.944 0.532 1.00 35.33 304 PHE C N 1
ATOM 2327 C CA . PHE A 1 304 ? 63.822 34.749 0.388 1.00 39.68 304 PHE C CA 1
ATOM 2328 C C . PHE A 1 304 ? 63.387 36.103 -0.099 1.00 49.81 304 PHE C C 1
ATOM 2329 O O . PHE A 1 304 ? 62.496 36.201 -0.954 1.00 50.67 304 PHE C O 1
ATOM 2337 N N . LYS A 1 305 ? 63.986 37.152 0.466 1.00 67.34 305 LYS C N 1
ATOM 2338 C CA . LYS A 1 305 ? 63.437 38.523 0.307 1.00 73.80 305 LYS C CA 1
ATOM 2339 C C . LYS A 1 305 ? 64.189 39.346 -0.768 1.00 72.78 305 LYS C C 1
ATOM 2340 O O . LYS A 1 305 ? 65.428 39.255 -0.875 1.00 72.43 305 LYS C O 1
ATOM 2346 N N . VAL A 1 306 ? 63.408 40.084 -1.582 1.00 68.03 306 VAL C N 1
ATOM 2347 C CA . VAL A 1 306 ? 63.916 40.916 -2.681 1.00 64.70 306 VAL C CA 1
ATOM 2348 C C . VAL A 1 306 ? 63.478 42.373 -2.426 1.00 66.24 306 VAL C C 1
ATOM 2349 O O . VAL A 1 306 ? 62.355 42.611 -1.972 1.00 52.70 306 VAL C O 1
ATOM 2353 N N . SER A 1 307 ? 64.382 43.329 -2.681 1.00 74.94 307 SER C N 1
ATOM 2354 C CA . SER A 1 307 ? 64.077 44.790 -2.631 1.00 81.51 307 SER C CA 1
ATOM 2355 C C . SER A 1 307 ? 63.069 45.173 -3.724 1.00 88.83 307 SER C C 1
ATOM 2356 O O . SER A 1 307 ? 63.070 44.557 -4.806 1.00 75.35 307 SER C O 1
ATOM 2359 N N . TYR A 1 308 ? 62.247 46.193 -3.423 1.00 101.64 308 TYR C N 1
ATOM 2360 C CA . TYR A 1 308 ? 61.142 46.702 -4.292 1.00 107.24 308 TYR C CA 1
ATOM 2361 C C . TYR A 1 308 ? 60.633 48.025 -3.725 1.00 113.39 308 TYR C C 1
ATOM 2362 O O . TYR A 1 308 ? 60.315 48.073 -2.530 1.00 120.68 308 TYR C O 1
ATOM 2371 N N . LEU A 1 309 ? 60.533 49.076 -4.549 1.00 112.65 309 LEU C N 1
ATOM 2372 C CA . LEU A 1 309 ? 60.169 50.431 -4.064 1.00 116.48 309 LEU C CA 1
ATOM 2373 C C . LEU A 1 309 ? 60.962 50.818 -2.785 1.00 122.24 309 LEU C C 1
ATOM 2374 O O . LEU A 1 309 ? 60.408 51.400 -1.844 1.00 116.46 309 LEU C O 1
ATOM 2379 N N . GLY A 1 310 ? 62.257 50.469 -2.768 1.00 125.22 310 GLY C N 1
ATOM 2380 C CA . GLY A 1 310 ? 63.132 50.628 -1.591 1.00 121.63 310 GLY C CA 1
ATOM 2381 C C . GLY A 1 310 ? 62.629 50.020 -0.280 1.00 124.34 310 GLY C C 1
ATOM 2382 O O . GLY A 1 310 ? 62.925 50.547 0.796 1.00 127.00 310 GLY C O 1
ATOM 2383 N N . GLY A 1 311 ? 61.876 48.920 -0.378 1.00 123.23 311 GLY C N 1
ATOM 2384 C CA . GLY A 1 311 ? 61.304 48.196 0.767 1.00 113.29 311 GLY C CA 1
ATOM 2385 C C . GLY A 1 311 ? 61.712 46.729 0.700 1.00 108.02 311 GLY C C 1
ATOM 2386 O O . GLY A 1 311 ? 62.902 46.430 0.533 1.00 101.01 311 GLY C O 1
ATOM 2387 N N . GLU A 1 312 ? 60.731 45.822 0.821 1.00 101.56 312 GLU C N 1
ATOM 2388 C CA . GLU A 1 312 ? 60.963 44.356 0.746 1.00 93.56 312 GLU C CA 1
ATOM 2389 C C . GLU A 1 312 ? 59.736 43.596 0.197 1.00 82.71 312 GLU C C 1
ATOM 2390 O O . GLU A 1 312 ? 58.602 43.887 0.582 1.00 65.31 312 GLU C O 1
ATOM 2396 N N . LEU A 1 313 ? 59.981 42.621 -0.697 1.00 87.98 313 LEU C N 1
ATOM 2397 C CA . LEU A 1 313 ? 58.929 41.704 -1.220 1.00 78.50 313 LEU C CA 1
ATOM 2398 C C . LEU A 1 313 ? 59.276 40.182 -1.049 1.00 65.25 313 LEU C C 1
ATOM 2399 O O . LEU A 1 313 ? 60.424 39.758 -1.303 1.00 48.42 313 LEU C O 1
ATOM 2404 N N . PRO A 1 314 ? 58.269 39.365 -0.607 1.00 62.83 314 PRO C N 1
ATOM 2405 C CA . PRO A 1 314 ? 58.509 37.923 -0.426 1.00 57.04 314 PRO C CA 1
ATOM 2406 C C . PRO A 1 314 ? 58.494 37.118 -1.770 1.00 49.87 314 PRO C C 1
ATOM 2407 O O . PRO A 1 314 ? 57.677 37.378 -2.651 1.00 40.04 314 PRO C O 1
ATOM 2411 N N . THR A 1 315 ? 59.417 36.162 -1.908 1.00 49.60 315 THR C N 1
ATOM 2412 C CA . THR A 1 315 ? 59.487 35.251 -3.094 1.00 46.66 315 THR C CA 1
ATOM 2413 C C . THR A 1 315 ? 59.740 33.791 -2.635 1.00 48.06 315 THR C C 1
ATOM 2414 O O . THR A 1 315 ? 60.428 33.545 -1.636 1.00 48.61 315 THR C O 1
ATOM 2418 N N . MET A 1 316 ? 59.090 32.870 -3.325 1.00 38.62 316 MET C N 1
ATOM 2419 C CA . MET A 1 316 ? 59.304 31.458 -3.227 1.00 40.93 316 MET C CA 1
ATOM 2420 C C . MET A 1 316 ? 59.773 31.118 -4.638 1.00 34.81 316 MET C C 1
ATOM 2421 O O . MET A 1 316 ? 59.146 31.444 -5.629 1.00 34.09 316 MET C O 1
ATOM 2426 N N . ALA A 1 317 ? 60.880 30.514 -4.786 1.00 28.42 317 ALA C N 1
ATOM 2427 C CA . ALA A 1 317 ? 61.340 30.254 -6.168 1.00 31.19 317 ALA C CA 1
ATOM 2428 C C . ALA A 1 317 ? 62.510 29.393 -6.134 1.00 26.39 317 ALA C C 1
ATOM 2429 O O . ALA A 1 317 ? 63.392 29.621 -5.303 1.00 29.91 317 ALA C O 1
ATOM 2431 N N . ILE A 1 318 ? 62.568 28.450 -7.074 1.00 23.59 318 ILE C N 1
ATOM 2432 C CA . ILE A 1 318 ? 63.741 27.618 -7.211 1.00 21.06 318 ILE C CA 1
ATOM 2433 C C . ILE A 1 318 ? 64.698 28.289 -8.195 1.00 22.48 318 ILE C C 1
ATOM 2434 O O . ILE A 1 318 ? 65.868 28.483 -7.867 1.00 20.56 318 ILE C O 1
ATOM 2439 N N . ASN A 1 319 ? 64.201 28.612 -9.396 1.00 19.10 319 ASN C N 1
ATOM 2440 C CA . ASN A 1 319 ? 64.989 29.356 -10.378 1.00 18.03 319 ASN C CA 1
ATOM 2441 C C . ASN A 1 319 ? 65.258 30.767 -9.973 1.00 18.87 319 ASN C C 1
ATOM 2442 O O . ASN A 1 319 ? 64.547 31.329 -9.135 1.00 19.79 319 ASN C O 1
ATOM 2447 N N . PHE A 1 320 ? 66.260 31.362 -10.585 1.00 17.86 320 PHE C N 1
ATOM 2448 C CA . PHE A 1 320 ? 66.488 32.822 -10.387 1.00 19.49 320 PHE C CA 1
ATOM 2449 C C . PHE A 1 320 ? 66.201 33.545 -11.747 1.00 19.25 320 PHE C C 1
ATOM 2450 O O . PHE A 1 320 ? 65.062 33.568 -12.135 1.00 18.65 320 PHE C O 1
ATOM 2458 N N . SER A 1 321 ? 67.169 34.119 -12.459 1.00 18.69 321 SER C N 1
ATOM 2459 C CA . SER A 1 321 ? 66.875 34.768 -13.714 1.00 19.25 321 SER C CA 1
ATOM 2460 C C . SER A 1 321 ? 66.201 33.873 -14.708 1.00 19.23 321 SER C C 1
ATOM 2461 O O . SER A 1 321 ? 66.568 32.724 -14.853 1.00 20.30 321 SER C O 1
ATOM 2464 N N . HIS A 1 322 ? 65.208 34.398 -15.397 1.00 18.52 322 HIS C N 1
ATOM 2465 C CA . HIS A 1 322 ? 64.594 33.691 -16.519 1.00 19.25 322 HIS C CA 1
ATOM 2466 C C . HIS A 1 322 ? 63.754 34.668 -17.331 1.00 18.12 322 HIS C C 1
ATOM 2467 O O . HIS A 1 322 ? 63.607 35.855 -16.949 1.00 16.78 322 HIS C O 1
ATOM 2474 N N . SER A 1 323 ? 63.210 34.194 -18.443 1.00 16.23 323 SER C N 1
ATOM 2475 C CA . SER A 1 323 ? 62.356 35.061 -19.264 1.00 16.02 323 SER C CA 1
ATOM 2476 C C . SER A 1 323 ? 61.060 35.436 -18.580 1.00 16.25 323 SER C C 1
ATOM 2477 O O . SER A 1 323 ? 60.414 34.608 -17.938 1.00 17.78 323 SER C O 1
ATOM 2480 N N . ALA A 1 324 ? 60.684 36.693 -18.731 1.00 16.43 324 ALA C N 1
ATOM 2481 C CA . ALA A 1 324 ? 59.331 37.195 -18.395 1.00 18.45 324 ALA C CA 1
ATOM 2482 C C . ALA A 1 324 ? 58.308 37.049 -19.506 1.00 17.68 324 ALA C C 1
ATOM 2483 O O . ALA A 1 324 ? 57.130 37.357 -19.306 1.00 18.70 324 ALA C O 1
ATOM 2485 N N . SER A 1 325 ? 58.738 36.616 -20.668 1.00 17.86 325 SER C N 1
ATOM 2486 C CA . SER A 1 325 ? 57.884 36.566 -21.801 1.00 18.16 325 SER C CA 1
ATOM 2487 C C . SER A 1 325 ? 56.620 35.724 -21.584 1.00 17.96 325 SER C C 1
ATOM 2488 O O . SER A 1 325 ? 55.514 36.125 -22.011 1.00 14.77 325 SER C O 1
ATOM 2491 N N . GLN A 1 326 ? 56.781 34.578 -20.936 1.00 16.18 326 GLN C N 1
ATOM 2492 C CA . GLN A 1 326 ? 55.674 33.659 -20.786 1.00 16.53 326 GLN C CA 1
ATOM 2493 C C . GLN A 1 326 ? 54.592 34.233 -19.794 1.00 17.67 326 GLN C C 1
ATOM 2494 O O . GLN A 1 326 ? 53.379 34.146 -20.038 1.00 16.01 326 GLN C O 1
ATOM 2500 N N . LEU A 1 327 ? 55.050 34.874 -18.740 1.00 15.63 327 LEU C N 1
ATOM 2501 C CA . LEU A 1 327 ? 54.155 35.392 -17.744 1.00 17.16 327 LEU C CA 1
ATOM 2502 C C . LEU A 1 327 ? 53.388 36.597 -18.281 1.00 17.31 327 LEU C C 1
ATOM 2503 O O . LEU A 1 327 ? 52.186 36.756 -17.989 1.00 18.01 327 LEU C O 1
ATOM 2508 N N . ILE A 1 328 ? 54.040 37.389 -19.120 1.00 16.08 328 ILE C N 1
ATOM 2509 C CA . ILE A 1 328 ? 53.384 38.521 -19.760 1.00 17.28 328 ILE C CA 1
ATOM 2510 C C . ILE A 1 328 ? 52.391 37.930 -20.747 1.00 17.37 328 ILE C C 1
ATOM 2511 O O . ILE A 1 328 ? 51.303 38.418 -20.828 1.00 17.05 328 ILE C O 1
ATOM 2516 N N . GLY A 1 329 ? 52.786 36.896 -21.494 1.00 16.66 329 GLY C N 1
ATOM 2517 C CA . GLY A 1 329 ? 51.861 36.152 -22.344 1.00 16.17 329 GLY C CA 1
ATOM 2518 C C . GLY A 1 329 ? 50.592 35.653 -21.649 1.00 16.65 329 GLY C C 1
ATOM 2519 O O . GLY A 1 329 ? 49.475 35.769 -22.191 1.00 16.09 329 GLY C O 1
ATOM 2520 N N . GLN A 1 330 ? 50.765 35.120 -20.437 1.00 16.37 330 GLN C N 1
ATOM 2521 C CA . GLN A 1 330 ? 49.669 34.673 -19.593 1.00 15.65 330 GLN C CA 1
ATOM 2522 C C . GLN A 1 330 ? 48.680 35.825 -19.262 1.00 15.92 330 GLN C C 1
ATOM 2523 O O . GLN A 1 330 ? 47.485 35.640 -19.409 1.00 17.78 330 GLN C O 1
ATOM 2529 N N . TYR A 1 331 ? 49.189 36.960 -18.817 1.00 16.37 331 TYR C N 1
ATOM 2530 C CA . TYR A 1 331 ? 48.392 38.170 -18.577 1.00 17.81 331 TYR C CA 1
ATOM 2531 C C . TYR A 1 331 ? 47.740 38.703 -19.882 1.00 18.50 331 TYR C C 1
ATOM 2532 O O . TYR A 1 331 ? 46.579 39.065 -19.847 1.00 16.83 331 TYR C O 1
ATOM 2541 N N . TYR A 1 332 ? 48.473 38.710 -21.014 1.00 16.82 332 TYR C N 1
ATOM 2542 C CA . TYR A 1 332 ? 47.868 39.002 -22.276 1.00 17.26 332 TYR C CA 1
ATOM 2543 C C . TYR A 1 332 ? 46.656 38.118 -22.485 1.00 18.76 332 TYR C C 1
ATOM 2544 O O . TYR A 1 332 ? 45.583 38.641 -22.873 1.00 17.37 332 TYR C O 1
ATOM 2553 N N . ASN A 1 333 ? 46.804 36.818 -22.289 1.00 18.72 333 ASN C N 1
ATOM 2554 C CA . ASN A 1 333 ? 45.665 35.881 -22.522 1.00 19.16 333 ASN C CA 1
ATOM 2555 C C . ASN A 1 333 ? 44.474 36.187 -21.557 1.00 18.94 333 ASN C C 1
ATOM 2556 O O . ASN A 1 333 ? 43.303 36.178 -21.936 1.00 19.83 333 ASN C O 1
ATOM 2561 N N . PHE A 1 334 ? 44.789 36.432 -20.321 1.00 18.37 334 PHE C N 1
ATOM 2562 C CA . PHE A 1 334 ? 43.751 36.771 -19.403 1.00 19.83 334 PHE C CA 1
ATOM 2563 C C . PHE A 1 334 ? 42.949 37.986 -19.922 1.00 21.92 334 PHE C C 1
ATOM 2564 O O . PHE A 1 334 ? 41.722 37.966 -19.904 1.00 21.21 334 PHE C O 1
ATOM 2572 N N . ILE A 1 335 ? 43.642 39.000 -20.457 1.00 20.46 335 ILE C N 1
ATOM 2573 C CA . ILE A 1 335 ? 42.986 40.289 -20.818 1.00 21.73 335 ILE C CA 1
ATOM 2574 C C . ILE A 1 335 ? 42.249 40.132 -22.127 1.00 19.40 335 ILE C C 1
ATOM 2575 O O . ILE A 1 335 ? 41.136 40.588 -22.268 1.00 23.23 335 ILE C O 1
ATOM 2580 N N . ARG A 1 336 ? 42.870 39.439 -23.057 1.00 17.30 336 ARG C N 1
ATOM 2581 C CA . ARG A 1 336 ? 42.350 39.263 -24.364 1.00 20.26 336 ARG C CA 1
ATOM 2582 C C . ARG A 1 336 ? 41.144 38.347 -24.357 1.00 21.73 336 ARG C C 1
ATOM 2583 O O . ARG A 1 336 ? 40.156 38.636 -25.024 1.00 18.81 336 ARG C O 1
ATOM 2591 N N . PHE A 1 337 ? 41.276 37.197 -23.684 1.00 20.53 337 PHE C N 1
ATOM 2592 C CA . PHE A 1 337 ? 40.197 36.180 -23.681 1.00 20.19 337 PHE C CA 1
ATOM 2593 C C . PHE A 1 337 ? 39.117 36.377 -22.647 1.00 17.82 337 PHE C C 1
ATOM 2594 O O . PHE A 1 337 ? 37.934 36.157 -22.901 1.00 18.42 337 PHE C O 1
ATOM 2602 N N . GLY A 1 338 ? 39.504 36.772 -21.463 1.00 18.47 338 GLY C N 1
ATOM 2603 C CA . GLY A 1 338 ? 38.561 36.826 -20.346 1.00 18.18 338 GLY C CA 1
ATOM 2604 C C . GLY A 1 338 ? 37.968 35.446 -20.088 1.00 18.40 338 GLY C C 1
ATOM 2605 O O . GLY A 1 338 ? 38.449 34.434 -20.609 1.00 16.53 338 GLY C O 1
ATOM 2606 N N . PHE A 1 339 ? 36.955 35.419 -19.244 1.00 19.00 339 PHE C N 1
ATOM 2607 C CA . PHE A 1 339 ? 36.285 34.174 -18.914 1.00 19.66 339 PHE C CA 1
ATOM 2608 C C . PHE A 1 339 ? 35.659 33.570 -20.109 1.00 19.61 339 PHE C C 1
ATOM 2609 O O . PHE A 1 339 ? 35.908 32.371 -20.374 1.00 17.62 339 PHE C O 1
ATOM 2617 N N . ASP A 1 340 ? 34.859 34.347 -20.871 1.00 21.54 340 ASP C N 1
ATOM 2618 C CA . ASP A 1 340 ? 34.144 33.759 -22.035 1.00 21.87 340 ASP C CA 1
ATOM 2619 C C . ASP A 1 340 ? 35.045 33.298 -23.136 1.00 21.44 340 ASP C C 1
ATOM 2620 O O . ASP A 1 340 ? 34.776 32.278 -23.814 1.00 21.89 340 ASP C O 1
ATOM 2625 N N . GLY A 1 341 ? 36.118 34.016 -23.368 1.00 17.80 341 GLY C N 1
ATOM 2626 C CA . GLY A 1 341 ? 37.016 33.525 -24.421 1.00 17.08 341 GLY C CA 1
ATOM 2627 C C . GLY A 1 341 ? 37.658 32.189 -24.047 1.00 15.71 341 GLY C C 1
ATOM 2628 O O . GLY A 1 341 ? 37.655 31.237 -24.827 1.00 16.72 341 GLY C O 1
ATOM 2629 N N . TYR A 1 342 ? 38.220 32.113 -22.855 1.00 17.74 342 TYR C N 1
ATOM 2630 C CA . TYR A 1 342 ? 38.765 30.813 -22.334 1.00 17.68 342 TYR C CA 1
ATOM 2631 C C . TYR A 1 342 ? 37.706 29.719 -22.433 1.00 18.51 342 TYR C C 1
ATOM 2632 O O . TYR A 1 342 ? 37.987 28.636 -22.966 1.00 19.60 342 TYR C O 1
ATOM 2641 N N . ARG A 1 343 ? 36.467 30.043 -22.079 1.00 19.94 343 ARG C N 1
ATOM 2642 C CA . ARG A 1 343 ? 35.411 29.065 -22.134 1.00 23.42 343 ARG C CA 1
ATOM 2643 C C . ARG A 1 343 ? 35.160 28.582 -23.546 1.00 22.92 343 ARG C C 1
ATOM 2644 O O . ARG A 1 343 ? 35.111 27.358 -23.776 1.00 20.10 343 ARG C O 1
ATOM 2652 N N . GLU A 1 344 ? 35.017 29.518 -24.483 1.00 19.40 344 GLU C N 1
ATOM 2653 C CA . GLU A 1 344 ? 34.820 29.122 -25.874 1.00 22.66 344 GLU C CA 1
ATOM 2654 C C . GLU A 1 344 ? 35.990 28.234 -26.371 1.00 21.84 344 GLU C C 1
ATOM 2655 O O . GLU A 1 344 ? 35.771 27.264 -27.094 1.00 20.65 344 GLU C O 1
ATOM 2661 N N . ILE A 1 345 ? 37.225 28.588 -26.011 1.00 18.38 345 ILE C N 1
ATOM 2662 C CA . ILE A 1 345 ? 38.353 27.790 -26.478 1.00 19.92 345 ILE C CA 1
ATOM 2663 C C . ILE A 1 345 ? 38.319 26.350 -25.900 1.00 20.36 345 ILE C C 1
ATOM 2664 O O . ILE A 1 345 ? 38.599 25.339 -26.601 1.00 22.35 345 ILE C O 1
ATOM 2669 N N . GLN A 1 346 ? 38.047 26.263 -24.612 1.00 20.22 346 GLN C N 1
ATOM 2670 C CA . GLN A 1 346 ? 38.076 24.972 -23.952 1.00 19.79 346 GLN C CA 1
ATOM 2671 C C . GLN A 1 346 ? 36.891 24.107 -24.411 1.00 19.54 346 GLN C C 1
ATOM 2672 O O . GLN A 1 346 ? 37.078 22.901 -24.572 1.00 17.48 346 GLN C O 1
ATOM 2678 N N . GLU A 1 347 ? 35.717 24.715 -24.606 1.00 21.43 347 GLU C N 1
ATOM 2679 C CA . GLU A 1 347 ? 34.533 24.051 -25.208 1.00 24.57 347 GLU C CA 1
ATOM 2680 C C . GLU A 1 347 ? 34.846 23.463 -26.560 1.00 24.87 347 GLU C C 1
ATOM 2681 O O . GLU A 1 347 ? 34.543 22.296 -26.770 1.00 25.41 347 GLU C O 1
ATOM 2687 N N . LYS A 1 348 ? 35.489 24.235 -27.461 1.00 24.14 348 LYS C N 1
ATOM 2688 C CA . LYS A 1 348 ? 35.864 23.712 -28.793 1.00 25.66 348 LYS C CA 1
ATOM 2689 C C . LYS A 1 348 ? 36.793 22.547 -28.655 1.00 20.65 348 LYS C C 1
ATOM 2690 O O . LYS A 1 348 ? 36.689 21.564 -29.358 1.00 20.94 348 LYS C O 1
ATOM 2696 N N . THR A 1 349 ? 37.786 22.721 -27.806 1.00 19.61 349 THR C N 1
ATOM 2697 C CA . THR A 1 349 ? 38.745 21.652 -27.497 1.00 18.01 349 THR C CA 1
ATOM 2698 C C . THR A 1 349 ? 38.030 20.360 -27.013 1.00 16.65 349 THR C C 1
ATOM 2699 O O . THR A 1 349 ? 38.244 19.273 -27.532 1.00 16.13 349 THR C O 1
ATOM 2703 N N . HIS A 1 350 ? 37.148 20.507 -26.064 1.00 18.57 350 HIS C N 1
ATOM 2704 C CA . HIS A 1 350 ? 36.263 19.417 -25.618 1.00 22.60 350 HIS C CA 1
ATOM 2705 C C . HIS A 1 350 ? 35.517 18.762 -26.811 1.00 23.01 350 HIS C C 1
ATOM 2706 O O . HIS A 1 350 ? 35.483 17.532 -26.925 1.00 22.85 350 HIS C O 1
ATOM 2713 N N . ASP A 1 351 ? 34.948 19.593 -27.687 1.00 23.71 351 ASP C N 1
ATOM 2714 C CA . ASP A 1 351 ? 34.192 19.115 -28.870 1.00 23.27 351 ASP C CA 1
ATOM 2715 C C . ASP A 1 351 ? 35.059 18.272 -29.744 1.00 22.85 351 ASP C C 1
ATOM 2716 O O . ASP A 1 351 ? 34.608 17.221 -30.265 1.00 23.12 351 ASP C O 1
ATOM 2721 N N . VAL A 1 352 ? 36.332 18.668 -29.896 1.00 21.39 352 VAL C N 1
ATOM 2722 C CA . VAL A 1 352 ? 37.226 17.905 -30.789 1.00 20.72 352 VAL C CA 1
ATOM 2723 C C . VAL A 1 352 ? 37.587 16.588 -30.154 1.00 22.30 352 VAL C C 1
ATOM 2724 O O . VAL A 1 352 ? 37.581 15.580 -30.853 1.00 20.30 352 VAL C O 1
ATOM 2728 N N . ALA A 1 353 ? 37.876 16.578 -28.832 1.00 21.97 353 ALA C N 1
ATOM 2729 C CA . ALA A 1 353 ? 38.206 15.337 -28.132 1.00 21.73 353 ALA C CA 1
ATOM 2730 C C . ALA A 1 353 ? 37.070 14.319 -28.281 1.00 23.19 353 ALA C C 1
ATOM 2731 O O . ALA A 1 353 ? 37.324 13.200 -28.656 1.00 20.99 353 ALA C O 1
ATOM 2733 N N . ARG A 1 354 ? 35.838 14.769 -28.059 1.00 24.19 354 ARG C N 1
ATOM 2734 C CA . ARG A 1 354 ? 34.623 13.945 -28.190 1.00 28.49 354 ARG C CA 1
ATOM 2735 C C . ARG A 1 354 ? 34.368 13.458 -29.638 1.00 29.42 354 ARG C C 1
ATOM 2736 O O . ARG A 1 354 ? 33.970 12.323 -29.812 1.00 24.47 354 ARG C O 1
ATOM 2744 N N . TYR A 1 355 ? 34.626 14.313 -30.643 1.00 26.62 355 TYR C N 1
ATOM 2745 C CA . TYR A 1 355 ? 34.699 13.866 -32.028 1.00 26.51 355 TYR C CA 1
ATOM 2746 C C . TYR A 1 355 ? 35.732 12.744 -32.247 1.00 26.18 355 TYR C C 1
ATOM 2747 O O . TYR A 1 355 ? 35.393 11.704 -32.893 1.00 28.28 355 TYR C O 1
ATOM 2756 N N . LEU A 1 356 ? 36.939 12.861 -31.683 1.00 25.28 356 LEU C N 1
ATOM 2757 C CA . LEU A 1 356 ? 37.916 11.807 -31.855 1.00 24.62 356 LEU C CA 1
ATOM 2758 C C . LEU A 1 356 ? 37.480 10.462 -31.178 1.00 28.04 356 LEU C C 1
ATOM 2759 O O . LEU A 1 356 ? 37.693 9.361 -31.742 1.00 24.49 356 LEU C O 1
ATOM 2764 N N . ALA A 1 357 ? 36.907 10.567 -29.976 1.00 27.98 357 ALA C N 1
ATOM 2765 C CA . ALA A 1 357 ? 36.437 9.397 -29.205 1.00 27.38 357 ALA C CA 1
ATOM 2766 C C . ALA A 1 357 ? 35.338 8.676 -29.987 1.00 26.39 357 ALA C C 1
ATOM 2767 O O . ALA A 1 357 ? 35.452 7.501 -30.209 1.00 25.36 357 ALA C O 1
ATOM 2769 N N . LYS A 1 358 ? 34.343 9.411 -30.488 1.00 30.33 358 LYS C N 1
ATOM 2770 C CA . LYS A 1 358 ? 33.288 8.839 -31.360 1.00 27.91 358 LYS C CA 1
ATOM 2771 C C . LYS A 1 358 ? 33.785 8.275 -32.667 1.00 27.20 358 LYS C C 1
ATOM 2772 O O . LYS A 1 358 ? 33.275 7.259 -33.113 1.00 31.97 358 LYS C O 1
ATOM 2778 N N . SER A 1 359 ? 34.803 8.869 -33.269 1.00 28.48 359 SER C N 1
ATOM 2779 C CA . SER A 1 359 ? 35.334 8.346 -34.544 1.00 26.73 359 SER C CA 1
ATOM 2780 C C . SER A 1 359 ? 36.116 7.069 -34.290 1.00 32.08 359 SER C C 1
ATOM 2781 O O . SER A 1 359 ? 36.033 6.136 -35.114 1.00 31.38 359 SER C O 1
ATOM 2784 N N . LEU A 1 360 ? 36.909 7.015 -33.209 1.00 33.60 360 LEU C N 1
ATOM 2785 C CA . LEU A 1 360 ? 37.598 5.744 -32.875 1.00 34.89 360 LEU C CA 1
ATOM 2786 C C . LEU A 1 360 ? 36.569 4.624 -32.626 1.00 37.16 360 LEU C C 1
ATOM 2787 O O . LEU A 1 360 ? 36.763 3.502 -33.104 1.00 35.64 360 LEU C O 1
ATOM 2792 N N . THR A 1 361 ? 35.438 4.930 -31.978 1.00 40.11 361 THR C N 1
ATOM 2793 C CA . THR A 1 361 ? 34.490 3.852 -31.672 1.00 40.68 361 THR C CA 1
ATOM 2794 C C . THR A 1 361 ? 33.812 3.410 -32.993 1.00 41.47 361 THR C C 1
ATOM 2795 O O . THR A 1 361 ? 33.813 2.221 -33.298 1.00 43.54 361 THR C O 1
ATOM 2799 N N . LYS A 1 362 ? 33.357 4.345 -33.822 1.00 44.81 362 LYS C N 1
ATOM 2800 C CA . LYS A 1 362 ? 32.852 3.986 -35.177 1.00 46.52 362 LYS C CA 1
ATOM 2801 C C . LYS A 1 362 ? 33.845 3.211 -36.094 1.00 45.98 362 LYS C C 1
ATOM 2802 O O . LYS A 1 362 ? 33.416 2.474 -36.967 1.00 46.26 362 LYS C O 1
ATOM 2808 N N . LEU A 1 363 ? 35.154 3.365 -35.915 1.00 43.12 363 LEU C N 1
ATOM 2809 C CA . LEU A 1 363 ? 36.109 2.596 -36.724 1.00 46.36 363 LEU C CA 1
ATOM 2810 C C . LEU A 1 363 ? 36.155 1.105 -36.335 1.00 51.01 363 LEU C C 1
ATOM 2811 O O . LEU A 1 363 ? 36.652 0.267 -37.116 1.00 42.74 363 LEU C O 1
ATOM 2816 N N . GLY A 1 364 ? 35.718 0.787 -35.115 1.00 47.47 364 GLY C N 1
ATOM 2817 C CA . GLY A 1 364 ? 35.863 -0.570 -34.598 1.00 51.31 364 GLY C CA 1
ATOM 2818 C C . GLY A 1 364 ? 37.328 -0.897 -34.401 1.00 46.49 364 GLY C C 1
ATOM 2819 O O . GLY A 1 364 ? 38.210 -0.278 -35.023 1.00 44.70 364 GLY C O 1
ATOM 2820 N N . GLY A 1 365 ? 37.588 -1.870 -33.534 1.00 43.40 365 GLY C N 1
ATOM 2821 C CA . GLY A 1 365 ? 38.935 -2.425 -33.342 1.00 43.39 365 GLY C CA 1
ATOM 2822 C C . GLY A 1 365 ? 39.701 -1.751 -32.238 1.00 41.77 365 GLY C C 1
ATOM 2823 O O . GLY A 1 365 ? 40.898 -2.032 -32.046 1.00 43.49 365 GLY C O 1
ATOM 2824 N N . PHE A 1 366 ? 39.003 -0.884 -31.500 1.00 45.24 366 PHE C N 1
ATOM 2825 C CA . PHE A 1 366 ? 39.575 -0.058 -30.427 1.00 44.38 366 PHE C CA 1
ATOM 2826 C C . PHE A 1 366 ? 38.695 -0.126 -29.171 1.00 45.41 366 PHE C C 1
ATOM 2827 O O . PHE A 1 366 ? 37.429 -0.125 -29.259 1.00 39.21 366 PHE C O 1
ATOM 2835 N N . SER A 1 367 ? 39.341 -0.130 -28.001 1.00 39.68 367 SER C N 1
ATOM 2836 C CA . SER A 1 367 ? 38.585 0.034 -26.772 1.00 42.85 367 SER C CA 1
ATOM 2837 C C . SER A 1 367 ? 39.000 1.318 -26.115 1.00 40.78 367 SER C C 1
ATOM 2838 O O . SER A 1 367 ? 40.173 1.533 -25.852 1.00 45.96 367 SER C O 1
ATOM 2841 N N . LEU A 1 368 ? 38.040 2.148 -25.784 1.00 40.29 368 LEU C N 1
ATOM 2842 C CA . LEU A 1 368 ? 38.350 3.417 -25.165 1.00 42.69 368 LEU C CA 1
ATOM 2843 C C . LEU A 1 368 ? 38.582 3.199 -23.682 1.00 44.60 368 LEU C C 1
ATOM 2844 O O . LEU A 1 368 ? 37.649 2.785 -22.997 1.00 45.42 368 LEU C O 1
ATOM 2849 N N . ILE A 1 369 ? 39.790 3.513 -23.200 1.00 40.84 369 ILE C N 1
ATOM 2850 C CA . ILE A 1 369 ? 40.086 3.638 -21.758 1.00 43.25 369 ILE C CA 1
ATOM 2851 C C . ILE A 1 369 ? 39.580 4.959 -21.190 1.00 43.14 369 ILE C C 1
ATOM 2852 O O . ILE A 1 369 ? 39.093 5.018 -20.055 1.00 40.37 369 ILE C O 1
ATOM 2857 N N . ASN A 1 370 ? 39.739 6.037 -21.957 1.00 38.86 370 ASN C N 1
ATOM 2858 C CA . ASN A 1 370 ? 39.179 7.331 -21.582 1.00 32.86 370 ASN C CA 1
ATOM 2859 C C . ASN A 1 370 ? 38.621 7.983 -22.814 1.00 33.41 370 ASN C C 1
ATOM 2860 O O . ASN A 1 370 ? 39.301 8.033 -23.851 1.00 32.72 370 ASN C O 1
ATOM 2865 N N . ASP A 1 371 ? 37.432 8.538 -22.684 1.00 33.15 371 ASP C N 1
ATOM 2866 C CA . ASP A 1 371 ? 36.636 8.927 -23.873 1.00 36.39 371 ASP C CA 1
ATOM 2867 C C . ASP A 1 371 ? 36.584 10.452 -23.983 1.00 30.60 371 ASP C C 1
ATOM 2868 O O . ASP A 1 371 ? 35.779 11.007 -24.716 1.00 27.32 371 ASP C O 1
ATOM 2873 N N . GLY A 1 372 ? 37.444 11.136 -23.222 1.00 32.52 372 GLY C N 1
ATOM 2874 C CA . GLY A 1 372 ? 37.465 12.599 -23.229 1.00 28.84 372 GLY C CA 1
ATOM 2875 C C . GLY A 1 372 ? 36.333 13.336 -22.577 1.00 31.06 372 GLY C C 1
ATOM 2876 O O . GLY A 1 372 ? 36.035 14.468 -22.975 1.00 28.73 372 GLY C O 1
ATOM 2877 N N . HIS A 1 373 ? 35.675 12.758 -21.576 1.00 33.40 373 HIS C N 1
ATOM 2878 C CA . HIS A 1 373 ? 34.619 13.546 -20.848 1.00 37.45 373 HIS C CA 1
ATOM 2879 C C . HIS A 1 373 ? 35.188 14.568 -19.870 1.00 32.99 373 HIS C C 1
ATOM 2880 O O . HIS A 1 373 ? 34.517 15.557 -19.528 1.00 34.85 373 HIS C O 1
ATOM 2887 N N . GLU A 1 374 ? 36.409 14.314 -19.410 1.00 29.74 374 GLU C N 1
ATOM 2888 C CA . GLU A 1 374 ? 37.057 15.158 -18.414 1.00 29.04 374 GLU C CA 1
ATOM 2889 C C . GLU A 1 374 ? 38.100 16.001 -19.150 1.00 25.88 374 GLU C C 1
ATOM 2890 O O . GLU A 1 374 ? 37.711 16.846 -19.931 1.00 24.95 374 GLU C O 1
ATOM 2896 N N . LEU A 1 375 ? 39.388 15.775 -18.963 1.00 23.73 375 LEU C N 1
ATOM 2897 C CA . LEU A 1 375 ? 40.354 16.475 -19.798 1.00 23.11 375 LEU C CA 1
ATOM 2898 C C . LEU A 1 375 ? 40.133 16.116 -21.221 1.00 21.49 375 LEU C C 1
ATOM 2899 O O . LEU A 1 375 ? 39.684 15.017 -21.510 1.00 21.09 375 LEU C O 1
ATOM 2904 N N . PRO A 1 376 ? 40.459 17.022 -22.141 1.00 21.55 376 PRO C N 1
ATOM 2905 C CA . PRO A 1 376 ? 40.338 16.655 -23.558 1.00 22.17 376 PRO C CA 1
ATOM 2906 C C . PRO A 1 376 ? 41.474 15.743 -24.068 1.00 23.59 376 PRO C C 1
ATOM 2907 O O . PRO A 1 376 ? 42.368 16.132 -24.826 1.00 22.93 376 PRO C O 1
ATOM 2911 N N . LEU A 1 377 ? 41.410 14.514 -23.623 1.00 24.49 377 LEU C N 1
ATOM 2912 C CA . LEU A 1 377 ? 42.387 13.531 -23.902 1.00 24.57 377 LEU C CA 1
ATOM 2913 C C . LEU A 1 377 ? 41.654 12.223 -24.113 1.00 26.17 377 LEU C C 1
ATOM 2914 O O . LEU A 1 377 ? 40.768 11.863 -23.329 1.00 25.83 377 LEU C O 1
ATOM 2919 N N . ILE A 1 378 ? 42.113 11.484 -25.100 1.00 26.29 378 ILE C N 1
ATOM 2920 C CA . ILE A 1 378 ? 41.583 10.187 -25.473 1.00 28.80 378 ILE C CA 1
ATOM 2921 C C . ILE A 1 378 ? 42.697 9.144 -25.327 1.00 28.24 378 ILE C C 1
ATOM 2922 O O . ILE A 1 378 ? 43.806 9.362 -25.823 1.00 25.93 378 ILE C O 1
ATOM 2927 N N . CYS A 1 379 ? 42.365 8.054 -24.608 1.00 30.61 379 CYS C N 1
ATOM 2928 C CA . CYS A 1 379 ? 43.196 6.868 -24.294 1.00 33.91 379 CYS C CA 1
ATOM 2929 C C . CYS A 1 379 ? 42.555 5.604 -24.793 1.00 29.44 379 CYS C C 1
ATOM 2930 O O . CYS A 1 379 ? 41.378 5.376 -24.500 1.00 27.67 379 CYS C O 1
ATOM 2933 N N . TYR A 1 380 ? 43.318 4.774 -25.485 1.00 28.44 380 TYR C N 1
ATOM 2934 C CA . TYR A 1 380 ? 42.747 3.575 -26.080 1.00 30.65 380 TYR C CA 1
ATOM 2935 C C . TYR A 1 380 ? 43.788 2.481 -26.210 1.00 32.40 380 TYR C C 1
ATOM 2936 O O . TYR A 1 380 ? 44.967 2.766 -26.261 1.00 34.50 380 TYR C O 1
ATOM 2945 N N . GLU A 1 381 ? 43.324 1.235 -26.276 1.00 36.67 381 GLU C N 1
ATOM 2946 C CA . GLU A 1 381 ? 44.157 0.051 -26.611 1.00 39.54 381 GLU C CA 1
ATOM 2947 C C . GLU A 1 381 ? 43.486 -0.707 -27.750 1.00 37.82 381 GLU C C 1
ATOM 2948 O O . GLU A 1 381 ? 42.333 -0.475 -28.087 1.00 42.51 381 GLU C O 1
ATOM 2954 N N . LEU A 1 382 ? 44.239 -1.562 -28.407 1.00 43.34 382 LEU C N 1
ATOM 2955 C CA . LEU A 1 382 ? 43.654 -2.445 -29.412 1.00 45.98 382 LEU C CA 1
ATOM 2956 C C . LEU A 1 382 ? 42.882 -3.585 -28.739 1.00 48.92 382 LEU C C 1
ATOM 2957 O O . LEU A 1 382 ? 43.390 -4.168 -27.771 1.00 53.23 382 LEU C O 1
ATOM 2962 N N . THR A 1 383 ? 41.674 -3.885 -29.240 1.00 56.12 383 THR C N 1
ATOM 2963 C CA . THR A 1 383 ? 40.856 -5.025 -28.761 1.00 60.62 383 THR C CA 1
ATOM 2964 C C . THR A 1 383 ? 41.552 -6.321 -29.158 1.00 62.44 383 THR C C 1
ATOM 2965 O O . THR A 1 383 ? 42.221 -6.353 -30.198 1.00 59.66 383 THR C O 1
ATOM 2969 N N . ALA A 1 384 ? 41.396 -7.361 -28.324 1.00 67.67 384 ALA C N 1
ATOM 2970 C CA . ALA A 1 384 ? 41.975 -8.707 -28.547 1.00 64.52 384 ALA C CA 1
ATOM 2971 C C . ALA A 1 384 ? 41.666 -9.242 -29.966 1.00 58.82 384 ALA C C 1
ATOM 2972 O O . ALA A 1 384 ? 40.547 -9.111 -30.454 1.00 51.65 384 ALA C O 1
ATOM 2974 N N . ASP A 1 385 ? 42.668 -9.803 -30.636 1.00 63.85 385 ASP C N 1
ATOM 2975 C CA . ASP A 1 385 ? 42.511 -10.282 -32.034 1.00 74.95 385 ASP C CA 1
ATOM 2976 C C . ASP A 1 385 ? 43.786 -11.027 -32.484 1.00 78.48 385 ASP C C 1
ATOM 2977 O O . ASP A 1 385 ? 44.801 -10.391 -32.757 1.00 78.79 385 ASP C O 1
ATOM 2982 N N . SER A 1 386 ? 43.727 -12.364 -32.557 1.00 86.57 386 SER C N 1
ATOM 2983 C CA . SER A 1 386 ? 44.895 -13.217 -32.956 1.00 81.84 386 SER C CA 1
ATOM 2984 C C . SER A 1 386 ? 45.336 -13.076 -34.433 1.00 82.56 386 SER C C 1
ATOM 2985 O O . SER A 1 386 ? 46.498 -13.341 -34.754 1.00 77.10 386 SER C O 1
ATOM 2988 N N . ASP A 1 387 ? 44.406 -12.654 -35.305 1.00 86.59 387 ASP C N 1
ATOM 2989 C CA . ASP A 1 387 ? 44.655 -12.433 -36.754 1.00 83.65 387 ASP C CA 1
ATOM 2990 C C . ASP A 1 387 ? 45.517 -11.159 -37.039 1.00 85.59 387 ASP C C 1
ATOM 2991 O O . ASP A 1 387 ? 46.329 -11.144 -37.982 1.00 81.07 387 ASP C O 1
ATOM 2996 N N . ARG A 1 388 ? 45.333 -10.101 -36.239 1.00 76.46 388 ARG C N 1
ATOM 2997 C CA . ARG A 1 388 ? 46.161 -8.891 -36.337 1.00 71.82 388 ARG C CA 1
ATOM 2998 C C . ARG A 1 388 ? 47.577 -9.118 -35.780 1.00 63.72 388 ARG C C 1
ATOM 2999 O O . ARG A 1 388 ? 47.738 -9.535 -34.638 1.00 54.95 388 ARG C O 1
ATOM 3007 N N . GLU A 1 389 ? 48.588 -8.808 -36.591 1.00 62.27 389 GLU C N 1
ATOM 3008 C CA . GLU A 1 389 ? 49.993 -9.048 -36.250 1.00 65.57 389 GLU C CA 1
ATOM 3009 C C . GLU A 1 389 ? 50.715 -7.774 -35.783 1.00 64.09 389 GLU C C 1
ATOM 3010 O O . GLU A 1 389 ? 51.780 -7.844 -35.166 1.00 63.17 389 GLU C O 1
ATOM 3016 N N . TRP A 1 390 ? 50.138 -6.612 -36.075 1.00 62.67 390 TRP C N 1
ATOM 3017 C CA . TRP A 1 390 ? 50.727 -5.298 -35.694 1.00 58.39 390 TRP C CA 1
ATOM 3018 C C . TRP A 1 390 ? 50.253 -4.821 -34.303 1.00 51.39 390 TRP C C 1
ATOM 3019 O O . TRP A 1 390 ? 49.177 -5.240 -33.842 1.00 43.26 390 TRP C O 1
ATOM 3030 N N . THR A 1 391 ? 51.050 -3.922 -33.691 1.00 48.35 391 THR C N 1
ATOM 3031 C CA . THR A 1 391 ? 50.760 -3.330 -32.363 1.00 48.48 391 THR C CA 1
ATOM 3032 C C . THR A 1 391 ? 50.553 -1.810 -32.452 1.00 45.14 391 THR C C 1
ATOM 3033 O O . THR A 1 391 ? 50.782 -1.200 -33.492 1.00 40.89 391 THR C O 1
ATOM 3037 N N . LEU A 1 392 ? 50.176 -1.193 -31.341 1.00 41.86 392 LEU C N 1
ATOM 3038 C CA . LEU A 1 392 ? 50.056 0.246 -31.297 1.00 40.83 392 LEU C CA 1
ATOM 3039 C C . LEU A 1 392 ? 51.371 0.956 -31.616 1.00 40.65 392 LEU C C 1
ATOM 3040 O O . LEU A 1 392 ? 51.327 2.071 -32.117 1.00 41.99 392 LEU C O 1
ATOM 3045 N N . TYR A 1 393 ? 52.507 0.308 -31.342 1.00 39.63 393 TYR C N 1
ATOM 3046 C CA . TYR A 1 393 ? 53.835 0.817 -31.689 1.00 42.28 393 TYR C CA 1
ATOM 3047 C C . TYR A 1 393 ? 54.010 0.941 -33.210 1.00 42.31 393 TYR C C 1
ATOM 3048 O O . TYR A 1 393 ? 54.603 1.923 -33.718 1.00 43.11 393 TYR C O 1
ATOM 3057 N N . ASP A 1 394 ? 53.481 -0.042 -33.931 1.00 37.70 394 ASP C N 1
ATOM 3058 C CA . ASP A 1 394 ? 53.495 0.001 -35.376 1.00 39.16 394 ASP C CA 1
ATOM 3059 C C . ASP A 1 394 ? 52.576 1.114 -35.843 1.00 36.62 394 ASP C C 1
ATOM 3060 O O . ASP A 1 394 ? 52.936 1.815 -36.750 1.00 34.76 394 ASP C O 1
ATOM 3065 N N . LEU A 1 395 ? 51.410 1.278 -35.214 1.00 36.83 395 LEU C N 1
ATOM 3066 C CA . LEU A 1 395 ? 50.496 2.380 -35.560 1.00 39.51 395 LEU C CA 1
ATOM 3067 C C . LEU A 1 395 ? 51.150 3.768 -35.342 1.00 37.63 395 LEU C C 1
ATOM 3068 O O . LEU A 1 395 ? 51.027 4.620 -36.234 1.00 37.08 395 LEU C O 1
ATOM 3073 N N . SER A 1 396 ? 51.899 3.947 -34.237 1.00 35.80 396 SER C N 1
ATOM 3074 C CA . SER A 1 396 ? 52.658 5.180 -33.955 1.00 38.89 396 SER C CA 1
ATOM 3075 C C . SER A 1 396 ? 53.591 5.464 -35.080 1.00 42.71 396 SER C C 1
ATOM 3076 O O . SER A 1 396 ? 53.602 6.582 -35.601 1.00 40.36 396 SER C O 1
ATOM 3079 N N . ASP A 1 397 ? 54.382 4.457 -35.450 1.00 45.76 397 ASP C N 1
ATOM 3080 C CA . ASP A 1 397 ? 55.333 4.603 -36.571 1.00 42.95 397 ASP C CA 1
ATOM 3081 C C . ASP A 1 397 ? 54.694 5.044 -37.923 1.00 38.35 397 ASP C C 1
ATOM 3082 O O . ASP A 1 397 ? 55.271 5.918 -38.582 1.00 36.35 397 ASP C O 1
ATOM 3087 N N . ARG A 1 398 ? 53.532 4.481 -38.294 1.00 31.53 398 ARG C N 1
ATOM 3088 C CA . ARG A 1 398 ? 52.848 4.826 -39.550 1.00 36.15 398 ARG C CA 1
ATOM 3089 C C . ARG A 1 398 ? 52.214 6.213 -39.498 1.00 34.63 398 ARG C C 1
ATOM 3090 O O . ARG A 1 398 ? 52.202 6.931 -40.519 1.00 33.92 398 ARG C O 1
ATOM 3098 N N . LEU A 1 399 ? 51.644 6.544 -38.333 1.00 30.64 399 LEU C N 1
ATOM 3099 C CA . LEU A 1 399 ? 51.013 7.825 -38.149 1.00 30.33 399 LEU C CA 1
ATOM 3100 C C . LEU A 1 399 ? 52.108 8.852 -38.269 1.00 28.41 399 LEU C C 1
ATOM 3101 O O . LEU A 1 399 ? 51.853 9.913 -38.800 1.00 25.84 399 LEU C O 1
ATOM 3106 N N . LEU A 1 400 ? 53.334 8.512 -37.843 1.00 27.54 400 LEU C N 1
ATOM 3107 C CA . LEU A 1 400 ? 54.471 9.423 -37.944 1.00 31.08 400 LEU C CA 1
ATOM 3108 C C . LEU A 1 400 ? 54.855 9.694 -39.388 1.00 32.87 400 LEU C C 1
ATOM 3109 O O . LEU A 1 400 ? 55.314 10.797 -39.720 1.00 30.69 400 LEU C O 1
ATOM 3114 N N . MET A 1 401 ? 54.719 8.684 -40.241 1.00 36.95 401 MET C N 1
ATOM 3115 C CA . MET A 1 401 ? 54.989 8.859 -41.688 1.00 43.35 401 MET C CA 1
ATOM 3116 C C . MET A 1 401 ? 54.030 9.830 -42.308 1.00 40.84 401 MET C C 1
ATOM 3117 O O . MET A 1 401 ? 54.415 10.698 -43.112 1.00 38.68 401 MET C O 1
ATOM 3122 N N . LYS A 1 402 ? 52.788 9.729 -41.848 1.00 44.36 402 LYS C N 1
ATOM 3123 C CA . LYS A 1 402 ? 51.745 10.679 -42.205 1.00 44.57 402 LYS C CA 1
ATOM 3124 C C . LYS A 1 402 ? 51.760 11.930 -41.338 1.00 39.97 402 LYS C C 1
ATOM 3125 O O . LYS A 1 402 ? 50.730 12.538 -41.203 1.00 47.35 402 LYS C O 1
ATOM 3131 N N . GLY A 1 403 ? 52.909 12.288 -40.736 1.00 38.31 403 GLY C N 1
ATOM 3132 C CA . GLY A 1 403 ? 53.128 13.567 -40.022 1.00 36.12 403 GLY C CA 1
ATOM 3133 C C . GLY A 1 403 ? 52.811 13.768 -38.525 1.00 34.15 403 GLY C C 1
ATOM 3134 O O . GLY A 1 403 ? 53.318 14.700 -37.896 1.00 39.44 403 GLY C O 1
ATOM 3135 N N . TRP A 1 404 ? 52.017 12.881 -37.943 1.00 31.90 404 TRP C N 1
ATOM 3136 C CA . TRP A 1 404 ? 51.548 12.969 -36.541 1.00 28.27 404 TRP C CA 1
ATOM 3137 C C . TRP A 1 404 ? 52.431 12.250 -35.501 1.00 30.45 404 TRP C C 1
ATOM 3138 O O . TRP A 1 404 ? 52.982 11.167 -35.783 1.00 29.07 404 TRP C O 1
ATOM 3149 N N . GLN A 1 405 ? 52.576 12.844 -34.312 1.00 28.21 405 GLN C N 1
ATOM 3150 C CA . GLN A 1 405 ? 53.171 12.118 -33.130 1.00 28.97 405 GLN C CA 1
ATOM 3151 C C . GLN A 1 405 ? 52.142 11.696 -32.098 1.00 27.11 405 GLN C C 1
ATOM 3152 O O . GLN A 1 405 ? 51.583 12.512 -31.377 1.00 25.64 405 GLN C O 1
ATOM 3158 N N . VAL A 1 406 ? 51.886 10.398 -32.078 1.00 27.33 406 VAL C N 1
ATOM 3159 C CA . VAL A 1 406 ? 50.983 9.763 -31.166 1.00 29.00 406 VAL C CA 1
ATOM 3160 C C . VAL A 1 406 ? 51.821 8.717 -30.359 1.00 33.41 406 VAL C C 1
ATOM 3161 O O . VAL A 1 406 ? 52.347 7.730 -30.913 1.00 31.38 406 VAL C O 1
ATOM 3165 N N . PRO A 1 407 ? 51.984 8.958 -29.045 1.00 35.86 407 PRO C N 1
ATOM 3166 C CA . PRO A 1 407 ? 52.847 8.091 -28.217 1.00 37.32 407 PRO C CA 1
ATOM 3167 C C . PRO A 1 407 ? 52.158 6.778 -27.856 1.00 32.52 407 PRO C C 1
ATOM 3168 O O . PRO A 1 407 ? 50.950 6.739 -27.719 1.00 30.96 407 PRO C O 1
ATOM 3172 N N . THR A 1 408 ? 52.915 5.710 -27.731 1.00 32.18 408 THR C N 1
ATOM 3173 C CA . THR A 1 408 ? 52.384 4.463 -27.167 1.00 35.75 408 THR C CA 1
ATOM 3174 C C . THR A 1 408 ? 53.125 4.193 -25.859 1.00 33.07 408 THR C C 1
ATOM 3175 O O . THR A 1 408 ? 54.323 4.299 -25.839 1.00 34.36 408 THR C O 1
ATOM 3179 N N . TYR A 1 409 ? 52.422 3.805 -24.798 1.00 32.21 409 TYR C N 1
ATOM 3180 C CA . TYR A 1 409 ? 53.064 3.604 -23.471 1.00 34.72 409 TYR C CA 1
ATOM 3181 C C . TYR A 1 409 ? 52.257 2.707 -22.515 1.00 33.00 409 TYR C C 1
ATOM 3182 O O . TYR A 1 409 ? 51.030 2.614 -22.655 1.00 29.96 409 TYR C O 1
ATOM 3191 N N . PRO A 1 410 ? 52.929 2.126 -21.484 1.00 34.49 410 PRO C N 1
ATOM 3192 C CA . PRO A 1 410 ? 52.245 1.278 -20.511 1.00 31.76 410 PRO C CA 1
ATOM 3193 C C . PRO A 1 410 ? 51.561 2.099 -19.424 1.00 32.64 410 PRO C C 1
ATOM 3194 O O . PRO A 1 410 ? 52.101 3.117 -18.990 1.00 34.17 410 PRO C O 1
ATOM 3198 N N . LEU A 1 411 ? 50.386 1.653 -18.990 1.00 31.79 411 LEU C N 1
ATOM 3199 C CA . LEU A 1 411 ? 49.677 2.302 -17.885 1.00 36.48 411 LEU C CA 1
ATOM 3200 C C . LEU A 1 411 ? 50.427 2.143 -16.547 1.00 36.68 411 LEU C C 1
ATOM 3201 O O . LEU A 1 411 ? 51.327 1.262 -16.423 1.00 38.37 411 LEU C O 1
ATOM 3206 N N . PRO A 1 412 ? 50.090 2.993 -15.548 1.00 37.15 412 PRO C N 1
ATOM 3207 C CA . PRO A 1 412 ? 50.806 2.878 -14.280 1.00 39.58 412 PRO C CA 1
ATOM 3208 C C . PRO A 1 412 ? 50.325 1.685 -13.421 1.00 41.42 412 PRO C C 1
ATOM 3209 O O . PRO A 1 412 ? 49.240 1.103 -13.669 1.00 33.27 412 PRO C O 1
ATOM 3213 N N . LYS A 1 413 ? 51.154 1.413 -12.406 1.00 45.89 413 LYS C N 1
ATOM 3214 C CA . LYS A 1 413 ? 50.966 0.398 -11.394 1.00 51.09 413 LYS C CA 1
ATOM 3215 C C . LYS A 1 413 ? 49.552 -0.088 -11.162 1.00 51.12 413 LYS C C 1
ATOM 3216 O O . LYS A 1 413 ? 48.597 0.692 -10.973 1.00 39.64 413 LYS C O 1
ATOM 3222 N N . ASN A 1 414 ? 49.602 -1.419 -11.008 1.00 56.59 414 ASN C N 1
ATOM 3223 C CA . ASN A 1 414 ? 48.647 -2.518 -11.284 1.00 50.65 414 ASN C CA 1
ATOM 3224 C C . ASN A 1 414 ? 47.965 -2.528 -12.647 1.00 44.78 414 ASN C C 1
ATOM 3225 O O . ASN A 1 414 ? 47.040 -3.300 -12.832 1.00 47.78 414 ASN C O 1
ATOM 3230 N N . MET A 1 415 ? 48.480 -1.757 -13.609 1.00 41.29 415 MET C N 1
ATOM 3231 C CA . MET A 1 415 ? 48.109 -1.930 -15.020 1.00 38.64 415 MET C CA 1
ATOM 3232 C C . MET A 1 415 ? 49.305 -1.828 -15.952 1.00 37.36 415 MET C C 1
ATOM 3233 O O . MET A 1 415 ? 49.156 -1.527 -17.149 1.00 34.58 415 MET C O 1
ATOM 3238 N N . THR A 1 416 ? 50.474 -2.175 -15.436 1.00 33.10 416 THR C N 1
ATOM 3239 C CA . THR A 1 416 ? 51.735 -2.061 -16.196 1.00 39.57 416 THR C CA 1
ATOM 3240 C C . THR A 1 416 ? 51.883 -3.076 -17.361 1.00 39.87 416 THR C C 1
ATOM 3241 O O . THR A 1 416 ? 52.794 -2.930 -18.163 1.00 33.89 416 THR C O 1
ATOM 3245 N N . ASP A 1 417 ? 50.984 -4.066 -17.434 1.00 41.55 417 ASP C N 1
ATOM 3246 C CA . ASP A 1 417 ? 50.846 -4.948 -18.608 1.00 49.93 417 ASP C CA 1
ATOM 3247 C C . ASP A 1 417 ? 49.870 -4.383 -19.721 1.00 47.08 417 ASP C C 1
ATOM 3248 O O . ASP A 1 417 ? 49.679 -5.002 -20.777 1.00 53.53 417 ASP C O 1
ATOM 3253 N N . ARG A 1 418 ? 49.243 -3.230 -19.478 1.00 45.41 418 ARG C N 1
ATOM 3254 C CA . ARG A 1 418 ? 48.282 -2.657 -20.432 1.00 49.18 418 ARG C CA 1
ATOM 3255 C C . ARG A 1 418 ? 49.002 -1.626 -21.284 1.00 45.69 418 ARG C C 1
ATOM 3256 O O . ARG A 1 418 ? 49.585 -0.702 -20.735 1.00 43.01 418 ARG C O 1
ATOM 3264 N N . VAL A 1 419 ? 48.998 -1.809 -22.605 1.00 46.40 419 VAL C N 1
ATOM 3265 C CA . VAL A 1 419 ? 49.643 -0.876 -23.543 1.00 43.83 419 VAL C CA 1
ATOM 3266 C C . VAL A 1 419 ? 48.558 -0.040 -24.206 1.00 41.75 419 VAL C C 1
ATOM 3267 O O . VAL A 1 419 ? 47.642 -0.582 -24.808 1.00 38.66 419 VAL C O 1
ATOM 3271 N N . ILE A 1 420 ? 48.685 1.285 -24.106 1.00 39.74 420 ILE C N 1
ATOM 3272 C CA . ILE A 1 420 ? 47.703 2.205 -24.670 1.00 35.15 420 ILE C CA 1
ATOM 3273 C C . ILE A 1 420 ? 48.357 3.274 -25.542 1.00 31.82 420 ILE C C 1
ATOM 3274 O O . ILE A 1 420 ? 49.577 3.461 -25.526 1.00 28.69 420 ILE C O 1
ATOM 3279 N N . GLN A 1 421 ? 47.502 3.969 -26.282 1.00 29.77 421 GLN C N 1
ATOM 3280 C CA . GLN A 1 421 ? 47.832 5.189 -27.006 1.00 30.27 421 GLN C CA 1
ATOM 3281 C C . GLN A 1 421 ? 46.995 6.316 -26.430 1.00 30.81 421 GLN C C 1
ATOM 3282 O O . GLN A 1 421 ? 45.853 6.127 -25.961 1.00 30.18 421 GLN C O 1
ATOM 3288 N N . ARG A 1 422 ? 47.560 7.499 -26.515 1.00 28.09 422 ARG C N 1
ATOM 3289 C CA . ARG A 1 422 ? 46.926 8.691 -26.041 1.00 28.01 422 ARG C CA 1
ATOM 3290 C C . ARG A 1 422 ? 46.961 9.759 -27.131 1.00 24.18 422 ARG C C 1
ATOM 3291 O O . ARG A 1 422 ? 47.952 9.932 -27.788 1.00 23.22 422 ARG C O 1
ATOM 3299 N N . ILE A 1 423 ? 45.890 10.500 -27.266 1.00 24.65 423 ILE C N 1
ATOM 3300 C CA . ILE A 1 423 ? 45.863 11.689 -28.107 1.00 24.32 423 ILE C CA 1
ATOM 3301 C C . ILE A 1 423 ? 45.489 12.818 -27.209 1.00 22.50 423 ILE C C 1
ATOM 3302 O O . ILE A 1 423 ? 44.368 12.816 -26.651 1.00 24.08 423 ILE C O 1
ATOM 3307 N N . VAL A 1 424 ? 46.343 13.805 -27.073 1.00 20.85 424 VAL C N 1
ATOM 3308 C CA . VAL A 1 424 ? 45.859 15.010 -26.378 1.00 21.66 424 VAL C CA 1
ATOM 3309 C C . VAL A 1 424 ? 45.410 16.072 -27.300 1.00 20.67 424 VAL C C 1
ATOM 3310 O O . VAL A 1 424 ? 46.101 16.397 -28.261 1.00 20.34 424 VAL C O 1
ATOM 3314 N N . VAL A 1 425 ? 44.245 16.617 -26.976 1.00 21.25 425 VAL C N 1
ATOM 3315 C CA . VAL A 1 425 ? 43.675 17.749 -27.670 1.00 19.10 425 VAL C CA 1
ATOM 3316 C C . VAL A 1 425 ? 43.843 19.092 -26.971 1.00 18.73 425 VAL C C 1
ATOM 3317 O O . VAL A 1 425 ? 43.435 19.369 -25.787 1.00 18.07 425 VAL C O 1
ATOM 3321 N N . ARG A 1 426 ? 44.591 19.917 -27.705 1.00 17.36 426 ARG C N 1
ATOM 3322 C CA . ARG A 1 426 ? 44.913 21.262 -27.323 1.00 17.65 426 ARG C CA 1
ATOM 3323 C C . ARG A 1 426 ? 44.068 22.253 -28.118 1.00 16.27 426 ARG C C 1
ATOM 3324 O O . ARG A 1 426 ? 43.368 21.887 -29.032 1.00 19.41 426 ARG C O 1
ATOM 3332 N N . ALA A 1 427 ? 44.154 23.525 -27.768 1.00 16.92 427 ALA C N 1
ATOM 3333 C CA . ALA A 1 427 ? 43.380 24.590 -28.360 1.00 17.52 427 ALA C CA 1
ATOM 3334 C C . ALA A 1 427 ? 43.540 24.679 -29.866 1.00 18.69 427 ALA C C 1
ATOM 3335 O O . ALA A 1 427 ? 42.625 25.158 -30.553 1.00 16.02 427 ALA C O 1
ATOM 3337 N N . ASP A 1 428 ? 44.733 24.317 -30.368 1.00 17.93 428 ASP C N 1
ATOM 3338 C CA . ASP A 1 428 ? 45.022 24.493 -31.802 1.00 18.19 428 ASP C CA 1
ATOM 3339 C C . ASP A 1 428 ? 44.799 23.263 -32.695 1.00 19.06 428 ASP C C 1
ATOM 3340 O O . ASP A 1 428 ? 45.262 23.255 -33.823 1.00 18.27 428 ASP C O 1
ATOM 3345 N N . PHE A 1 429 ? 44.135 22.229 -32.159 1.00 18.97 429 PHE C N 1
ATOM 3346 C CA . PHE A 1 429 ? 43.703 21.068 -32.895 1.00 19.19 429 PHE C CA 1
ATOM 3347 C C . PHE A 1 429 ? 42.279 21.346 -33.340 1.00 18.54 429 PHE C C 1
ATOM 3348 O O . PHE A 1 429 ? 41.316 20.992 -32.672 1.00 21.82 429 PHE C O 1
ATOM 3356 N N . GLY A 1 430 ? 42.147 22.015 -34.485 1.00 17.72 430 GLY C N 1
ATOM 3357 C CA . GLY A 1 430 ? 40.857 22.346 -35.051 1.00 18.45 430 GLY C CA 1
ATOM 3358 C C . GLY A 1 430 ? 40.037 21.133 -35.519 1.00 18.52 430 GLY C C 1
ATOM 3359 O O . GLY A 1 430 ? 40.591 20.093 -35.782 1.00 17.99 430 GLY C O 1
ATOM 3360 N N . MET A 1 431 ? 38.715 21.272 -35.612 1.00 18.71 431 MET C N 1
ATOM 3361 C CA . MET A 1 431 ? 37.890 20.159 -36.016 1.00 20.69 431 MET C CA 1
ATOM 3362 C C . MET A 1 431 ? 38.304 19.635 -37.406 1.00 20.74 431 MET C C 1
ATOM 3363 O O . MET A 1 431 ? 38.418 18.422 -37.586 1.00 19.26 431 MET C O 1
ATOM 3368 N N . SER A 1 432 ? 38.565 20.566 -38.335 1.00 19.97 432 SER C N 1
ATOM 3369 C CA . SER A 1 432 ? 39.165 20.323 -39.678 1.00 22.30 432 SER C CA 1
ATOM 3370 C C . SER A 1 432 ? 40.315 19.441 -39.635 1.00 19.93 432 SER C C 1
ATOM 3371 O O . SER A 1 432 ? 40.391 18.495 -40.374 1.00 18.82 432 SER C O 1
ATOM 3374 N N . MET A 1 433 ? 41.283 19.840 -38.811 1.00 19.58 433 MET C N 1
ATOM 3375 C CA . MET A 1 433 ? 42.504 19.082 -38.661 1.00 20.64 433 MET C CA 1
ATOM 3376 C C . MET A 1 433 ? 42.230 17.662 -38.094 1.00 21.19 433 MET C C 1
ATOM 3377 O O . MET A 1 433 ? 42.892 16.667 -38.477 1.00 19.72 433 MET C O 1
ATOM 3382 N N . ALA A 1 434 ? 41.283 17.572 -37.161 1.00 18.71 434 ALA C N 1
ATOM 3383 C CA . ALA A 1 434 ? 40.905 16.295 -36.587 1.00 19.54 434 ALA C CA 1
ATOM 3384 C C . ALA A 1 434 ? 40.196 15.397 -37.594 1.00 18.78 434 ALA C C 1
ATOM 3385 O O . ALA A 1 434 ? 40.421 14.191 -37.568 1.00 18.50 434 ALA C O 1
ATOM 3387 N N . HIS A 1 435 ? 39.343 15.942 -38.452 1.00 20.45 435 HIS C N 1
ATOM 3388 C CA . HIS A 1 435 ? 38.829 15.100 -39.596 1.00 21.71 435 HIS C CA 1
ATOM 3389 C C . HIS A 1 435 ? 39.949 14.552 -40.448 1.00 20.04 435 HIS C C 1
ATOM 3390 O O . HIS A 1 435 ? 39.932 13.359 -40.787 1.00 19.46 435 HIS C O 1
ATOM 3397 N N . ASP A 1 436 ? 40.949 15.404 -40.763 1.00 18.21 436 ASP C N 1
ATOM 3398 C CA . ASP A 1 436 ? 42.112 14.965 -41.472 1.00 20.11 436 ASP C CA 1
ATOM 3399 C C . ASP A 1 436 ? 42.876 13.896 -40.664 1.00 21.31 436 ASP C C 1
ATOM 3400 O O . ASP A 1 436 ? 43.393 12.947 -41.246 1.00 21.42 436 ASP C O 1
ATOM 3405 N N . PHE A 1 437 ? 43.025 14.075 -39.349 1.00 20.26 437 PHE C N 1
ATOM 3406 C CA . PHE A 1 437 ? 43.712 13.023 -38.554 1.00 21.92 437 PHE C CA 1
ATOM 3407 C C . PHE A 1 437 ? 43.028 11.649 -38.681 1.00 23.76 437 PHE C C 1
ATOM 3408 O O . PHE A 1 437 ? 43.694 10.626 -38.810 1.00 27.17 437 PHE C O 1
ATOM 3416 N N . ILE A 1 438 ? 41.714 11.640 -38.613 1.00 22.62 438 ILE C N 1
ATOM 3417 C CA . ILE A 1 438 ? 40.957 10.421 -38.698 1.00 25.95 438 ILE C CA 1
ATOM 3418 C C . ILE A 1 438 ? 41.079 9.766 -40.103 1.00 28.90 438 ILE C C 1
ATOM 3419 O O . ILE A 1 438 ? 41.124 8.540 -40.164 1.00 27.89 438 ILE C O 1
ATOM 3424 N N . ASP A 1 439 ? 41.141 10.572 -41.187 1.00 28.16 439 ASP C N 1
ATOM 3425 C CA . ASP A 1 439 ? 41.434 10.019 -42.514 1.00 32.05 439 ASP C CA 1
ATOM 3426 C C . ASP A 1 439 ? 42.773 9.371 -42.484 1.00 30.95 439 ASP C C 1
ATOM 3427 O O . ASP A 1 439 ? 42.913 8.267 -42.999 1.00 29.99 439 ASP C O 1
ATOM 3432 N N . ASP A 1 440 ? 43.765 10.054 -41.891 1.00 29.81 440 ASP C N 1
ATOM 3433 C CA . ASP A 1 440 ? 45.111 9.493 -41.826 1.00 31.84 440 ASP C CA 1
ATOM 3434 C C . ASP A 1 440 ? 45.193 8.219 -41.013 1.00 31.77 440 ASP C C 1
ATOM 3435 O O . ASP A 1 440 ? 45.967 7.339 -41.359 1.00 33.60 440 ASP C O 1
ATOM 3440 N N . LEU A 1 441 ? 44.462 8.167 -39.910 1.00 31.14 441 LEU C N 1
ATOM 3441 C CA . LEU A 1 441 ? 44.380 6.999 -39.046 1.00 29.86 441 LEU C CA 1
ATOM 3442 C C . LEU A 1 441 ? 43.651 5.865 -39.772 1.00 33.30 441 LEU C C 1
ATOM 3443 O O . LEU A 1 441 ? 44.136 4.749 -39.778 1.00 35.11 441 LEU C O 1
ATOM 3448 N N . THR A 1 442 ? 42.524 6.154 -40.428 1.00 34.26 442 THR C N 1
ATOM 3449 C CA . THR A 1 442 ? 41.890 5.180 -41.321 1.00 37.94 442 THR C CA 1
ATOM 3450 C C . THR A 1 442 ? 42.891 4.540 -42.362 1.00 39.39 442 THR C C 1
ATOM 3451 O O . THR A 1 442 ? 43.056 3.311 -42.448 1.00 36.45 442 THR C O 1
ATOM 3455 N N . GLN A 1 443 ? 43.604 5.370 -43.105 1.00 39.34 443 GLN C N 1
ATOM 3456 C CA . GLN A 1 443 ? 44.571 4.869 -44.060 1.00 40.79 443 GLN C CA 1
ATOM 3457 C C . GLN A 1 443 ? 45.688 4.016 -43.431 1.00 41.48 443 GL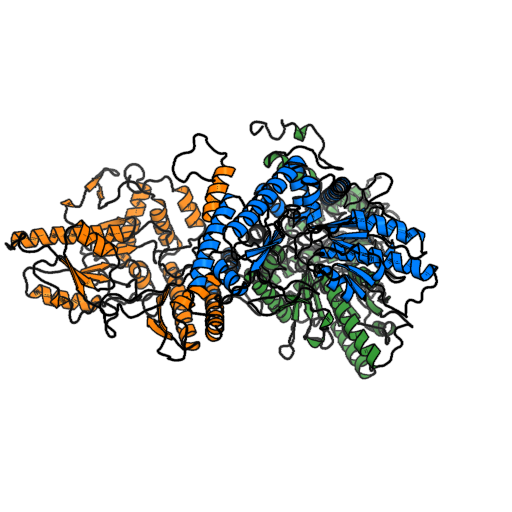N C C 1
ATOM 3458 O O . GLN A 1 443 ? 46.047 2.975 -43.997 1.00 42.18 443 GLN C O 1
ATOM 3464 N N . ALA A 1 444 ? 46.236 4.434 -42.287 1.00 33.03 444 ALA C N 1
ATOM 3465 C CA . ALA A 1 444 ? 47.363 3.725 -41.671 1.00 31.86 444 ALA C CA 1
ATOM 3466 C C . ALA A 1 444 ? 46.979 2.335 -41.160 1.00 35.40 444 ALA C C 1
ATOM 3467 O O . ALA A 1 444 ? 47.776 1.405 -41.268 1.00 39.22 444 ALA C O 1
ATOM 3469 N N . ILE A 1 445 ? 45.774 2.210 -40.593 1.00 39.74 445 ILE C N 1
ATOM 3470 C CA . ILE A 1 445 ? 45.136 0.911 -40.281 1.00 44.03 445 ILE C CA 1
ATOM 3471 C C . ILE A 1 445 ? 45.094 -0.015 -41.529 1.00 46.85 445 ILE C C 1
ATOM 3472 O O . ILE A 1 445 ? 45.658 -1.104 -41.526 1.00 45.18 445 ILE C O 1
ATOM 3477 N N . HIS A 1 446 ? 44.455 0.451 -42.592 1.00 53.13 446 HIS C N 1
ATOM 3478 C CA . HIS A 1 446 ? 44.437 -0.228 -43.901 1.00 60.05 446 HIS C CA 1
ATOM 3479 C C . HIS A 1 446 ? 45.866 -0.688 -44.316 1.00 55.26 446 HIS C C 1
ATOM 3480 O O . HIS A 1 446 ? 46.071 -1.847 -44.650 1.00 56.95 446 HIS C O 1
ATOM 3487 N N . ASP A 1 447 ? 46.852 0.194 -44.211 1.00 50.90 447 ASP C N 1
ATOM 3488 C CA . ASP A 1 447 ? 48.228 -0.118 -44.598 1.00 53.67 447 ASP C CA 1
ATOM 3489 C C . ASP A 1 447 ? 48.842 -1.230 -43.738 1.00 56.80 447 ASP C C 1
ATOM 3490 O O . ASP A 1 447 ? 49.596 -2.066 -44.238 1.00 47.35 447 ASP C O 1
ATOM 3495 N N . LEU A 1 448 ? 48.562 -1.188 -42.439 1.00 53.94 448 LEU C N 1
ATOM 3496 C CA . LEU A 1 448 ? 49.089 -2.185 -41.505 1.00 54.37 448 LEU C CA 1
ATOM 3497 C C . LEU A 1 448 ? 48.430 -3.568 -41.675 1.00 53.15 448 LEU C C 1
ATOM 3498 O O . LEU A 1 448 ? 49.076 -4.583 -41.477 1.00 42.87 448 LEU C O 1
ATOM 3503 N N . ASP A 1 449 ? 47.146 -3.572 -42.038 1.00 58.96 449 ASP C N 1
ATOM 3504 C CA . ASP A 1 449 ? 46.374 -4.788 -42.319 1.00 60.37 449 ASP C CA 1
ATOM 3505 C C . ASP A 1 449 ? 46.877 -5.618 -43.532 1.00 67.66 449 ASP C C 1
ATOM 3506 O O . ASP A 1 449 ? 46.460 -6.773 -43.687 1.00 77.03 449 ASP C O 1
ATOM 3511 N N . GLN A 1 450 ? 47.725 -5.040 -44.392 1.00 67.81 450 GLN C N 1
ATOM 3512 C CA . GLN A 1 450 ? 48.238 -5.731 -45.588 1.00 70.53 450 GLN C CA 1
ATOM 3513 C C . GLN A 1 450 ? 49.793 -5.731 -45.758 1.00 76.29 450 GLN C C 1
ATOM 3514 O O . GLN A 1 450 ? 50.319 -6.183 -46.785 1.00 72.61 450 GLN C O 1
ATOM 3520 N N . ALA A 1 451 ? 50.530 -5.277 -44.745 1.00 79.65 451 ALA C N 1
ATOM 3521 C CA . ALA A 1 451 ? 51.998 -5.178 -44.833 1.00 86.36 451 ALA C CA 1
ATOM 3522 C C . ALA A 1 451 ? 52.692 -6.352 -44.129 1.00 89.45 451 ALA C C 1
ATOM 3523 O O . ALA A 1 451 ? 52.019 -7.190 -43.514 1.00 82.78 451 ALA C O 1
ATOM 3525 N N . HIS A 1 452 ? 54.029 -6.406 -44.249 1.00 91.08 452 HIS C N 1
ATOM 3526 C CA . HIS A 1 452 ? 54.888 -7.336 -43.473 1.00 95.27 452 HIS C CA 1
ATOM 3527 C C . HIS A 1 452 ? 56.380 -6.983 -43.632 1.00 84.38 452 HIS C C 1
ATOM 3528 O O . HIS A 1 452 ? 56.805 -5.886 -43.268 1.00 67.16 452 HIS C O 1
ATOM 3535 N N . GLU B 1 14 ? 32.256 47.424 -32.818 1.00 75.79 14 GLU A N 1
ATOM 3536 C CA . GLU B 1 14 ? 33.254 46.799 -31.872 1.00 75.00 14 GLU A CA 1
ATOM 3537 C C . GLU B 1 14 ? 34.726 47.200 -32.198 1.00 74.21 14 GLU A C 1
ATOM 3538 O O . GLU B 1 14 ? 35.346 47.902 -31.378 1.00 67.53 14 GLU A O 1
ATOM 3544 N N . THR B 1 15 ? 35.267 46.768 -33.361 1.00 64.78 15 THR A N 1
ATOM 3545 C CA . THR B 1 15 ? 36.517 47.351 -33.945 1.00 68.45 15 THR A CA 1
ATOM 3546 C C . THR B 1 15 ? 36.310 48.772 -34.535 1.00 64.24 15 THR A C 1
ATOM 3547 O O . THR B 1 15 ? 37.311 49.461 -34.847 1.00 60.71 15 THR A O 1
ATOM 3551 N N . LEU B 1 16 ? 35.040 49.174 -34.732 1.00 48.61 16 LEU A N 1
ATOM 3552 C CA . LEU B 1 16 ? 34.677 50.576 -34.974 1.00 43.09 16 LEU A CA 1
ATOM 3553 C C . LEU B 1 16 ? 35.231 51.511 -33.878 1.00 42.33 16 LEU A C 1
ATOM 3554 O O . LEU B 1 16 ? 35.687 52.618 -34.187 1.00 33.86 16 LEU A O 1
ATOM 3559 N N . LYS B 1 17 ? 35.246 51.048 -32.626 1.00 34.75 17 LYS A N 1
ATOM 3560 C CA . LYS B 1 17 ? 35.749 51.864 -31.521 1.00 41.52 17 LYS A CA 1
ATOM 3561 C C . LYS B 1 17 ? 37.212 52.205 -31.784 1.00 39.14 17 LYS A C 1
ATOM 3562 O O . LYS B 1 17 ? 37.996 51.346 -32.182 1.00 36.25 17 LYS A O 1
ATOM 3568 N N . PRO B 1 18 ? 37.558 53.486 -31.638 1.00 38.48 18 PRO A N 1
ATOM 3569 C CA . PRO B 1 18 ? 38.973 53.865 -31.548 1.00 35.29 18 PRO A CA 1
ATOM 3570 C C . PRO B 1 18 ? 39.668 53.166 -30.366 1.00 32.34 18 PRO A C 1
ATOM 3571 O O . PRO B 1 18 ? 39.058 53.038 -29.280 1.00 30.92 18 PRO A O 1
ATOM 3575 N N . ILE B 1 19 ? 40.920 52.775 -30.547 1.00 27.44 19 ILE A N 1
ATOM 3576 C CA . ILE B 1 19 ? 41.655 52.118 -29.477 1.00 29.49 19 ILE A CA 1
ATOM 3577 C C . ILE B 1 19 ? 41.599 52.913 -28.150 1.00 30.80 19 ILE A C 1
ATOM 3578 O O . ILE B 1 19 ? 41.376 52.327 -27.094 1.00 39.26 19 ILE A O 1
ATOM 3583 N N . PHE B 1 20 ? 41.800 54.227 -28.207 1.00 27.55 20 PHE A N 1
ATOM 3584 C CA . PHE B 1 20 ? 41.751 55.104 -27.021 1.00 29.89 20 PHE A CA 1
ATOM 3585 C C . PHE B 1 20 ? 40.387 55.856 -26.855 1.00 29.14 20 PHE A C 1
ATOM 3586 O O . PHE B 1 20 ? 40.283 56.869 -26.138 1.00 32.04 20 PHE A O 1
ATOM 3594 N N . GLY B 1 21 ? 39.368 55.352 -27.560 1.00 29.64 21 GLY A N 1
ATOM 3595 C CA . GLY B 1 21 ? 37.966 55.663 -27.335 1.00 30.08 21 GLY A CA 1
ATOM 3596 C C . GLY B 1 21 ? 37.154 54.456 -26.865 1.00 32.21 21 GLY A C 1
ATOM 3597 O O . GLY B 1 21 ? 35.944 54.579 -26.702 1.00 25.76 21 GLY A O 1
ATOM 3598 N N . ALA B 1 22 ? 37.783 53.283 -26.658 1.00 30.36 22 ALA A N 1
ATOM 3599 C CA . ALA B 1 22 ? 37.001 52.076 -26.296 1.00 29.03 22 ALA A CA 1
ATOM 3600 C C . ALA B 1 22 ? 36.726 52.104 -24.803 1.00 30.42 22 ALA A C 1
ATOM 3601 O O . ALA B 1 22 ? 37.501 52.660 -24.025 1.00 27.17 22 ALA A O 1
ATOM 3603 N N . SER B 1 23 ? 35.639 51.452 -24.414 1.00 29.01 23 SER A N 1
ATOM 3604 C CA . SER B 1 23 ? 35.307 51.234 -23.022 1.00 33.01 23 SER A CA 1
ATOM 3605 C C . SER B 1 23 ? 36.500 50.785 -22.105 1.00 31.11 23 SER A C 1
ATOM 3606 O O . SER B 1 23 ? 36.676 51.303 -20.985 1.00 26.12 23 SER A O 1
ATOM 3609 N N . ALA B 1 24 ? 37.353 49.878 -22.587 1.00 33.28 24 ALA A N 1
ATOM 3610 C CA . ALA B 1 24 ? 38.463 49.374 -21.758 1.00 31.32 24 ALA A CA 1
ATOM 3611 C C . ALA B 1 24 ? 39.494 50.461 -21.389 1.00 32.17 24 ALA A C 1
ATOM 3612 O O . ALA B 1 24 ? 40.140 50.377 -20.351 1.00 31.17 24 ALA A O 1
ATOM 3614 N N . GLU B 1 25 ? 39.627 51.494 -22.234 1.00 31.64 25 GLU A N 1
ATOM 3615 C CA . GLU B 1 25 ? 40.533 52.632 -21.922 1.00 34.41 25 GLU A CA 1
ATOM 3616 C C . GLU B 1 25 ? 39.973 53.674 -20.947 1.00 31.78 25 GLU A C 1
ATOM 3617 O O . GLU B 1 25 ? 40.650 54.624 -20.583 1.00 28.96 25 GLU A O 1
ATOM 3623 N N . ARG B 1 26 ? 38.724 53.469 -20.550 1.00 35.82 26 ARG A N 1
ATOM 3624 C CA . ARG B 1 26 ? 37.983 54.334 -19.624 1.00 41.99 26 ARG A CA 1
ATOM 3625 C C . ARG B 1 26 ? 38.033 53.717 -18.228 1.00 35.69 26 ARG A C 1
ATOM 3626 O O . ARG B 1 26 ? 37.692 54.382 -17.276 1.00 34.46 26 ARG A O 1
ATOM 3634 N N . HIS B 1 27 ? 38.452 52.461 -18.098 1.00 31.65 27 HIS A N 1
ATOM 3635 C CA . HIS B 1 27 ? 38.481 51.778 -16.777 1.00 34.64 27 HIS A CA 1
ATOM 3636 C C . HIS B 1 27 ? 39.874 51.254 -16.520 1.00 32.05 27 HIS A C 1
ATOM 3637 O O . HIS B 1 27 ? 40.704 51.106 -17.440 1.00 30.07 27 HIS A O 1
ATOM 3644 N N . ASP B 1 28 ? 40.136 50.988 -15.258 1.00 32.00 28 ASP A N 1
ATOM 3645 C CA . ASP B 1 28 ? 41.355 50.297 -14.868 1.00 32.76 28 ASP A CA 1
ATOM 3646 C C . ASP B 1 28 ? 41.419 48.856 -15.490 1.00 30.48 28 ASP A C 1
ATOM 3647 O O . ASP B 1 28 ? 40.428 48.306 -15.950 1.00 30.68 28 ASP A O 1
ATOM 3652 N N . LEU B 1 29 ? 42.606 48.285 -15.511 1.00 29.49 29 LEU A N 1
ATOM 3653 C CA . LEU B 1 29 ? 42.790 46.896 -15.872 1.00 31.57 29 LEU A CA 1
ATOM 3654 C C . LEU B 1 29 ? 42.352 45.970 -14.741 1.00 30.56 29 LEU A C 1
ATOM 3655 O O . LEU B 1 29 ? 42.389 46.370 -13.566 1.00 30.75 29 LEU A O 1
ATOM 3660 N N . PRO B 1 30 ? 41.899 44.749 -15.105 1.00 36.99 30 PRO A N 1
ATOM 3661 C CA . PRO B 1 30 ? 41.781 43.609 -14.188 1.00 38.08 30 PRO A CA 1
ATOM 3662 C C . PRO B 1 30 ? 43.045 43.412 -13.348 1.00 34.25 30 PRO A C 1
ATOM 3663 O O . PRO B 1 30 ? 44.156 43.173 -13.898 1.00 37.79 30 PRO A O 1
ATOM 3667 N N . LYS B 1 31 ? 42.849 43.576 -12.047 1.00 34.49 31 LYS A N 1
ATOM 3668 C CA . LYS B 1 31 ? 43.866 43.416 -10.986 1.00 32.85 31 LYS A CA 1
ATOM 3669 C C . LYS B 1 31 ? 43.635 42.261 -10.009 1.00 30.30 31 LYS A C 1
ATOM 3670 O O . LYS B 1 31 ? 44.576 41.872 -9.296 1.00 27.91 31 LYS A O 1
ATOM 3676 N N . TYR B 1 32 ? 42.390 41.801 -9.893 1.00 27.41 32 TYR A N 1
ATOM 3677 C CA . TYR B 1 32 ? 42.032 40.705 -8.977 1.00 29.97 32 TYR A CA 1
ATOM 3678 C C . TYR B 1 32 ? 41.270 39.591 -9.616 1.00 26.54 32 TYR A C 1
ATOM 3679 O O . TYR B 1 32 ? 41.195 38.552 -9.040 1.00 27.73 32 TYR A O 1
ATOM 3688 N N . LYS B 1 33 ? 40.657 39.810 -10.765 1.00 25.84 33 LYS A N 1
ATOM 3689 C CA . LYS B 1 33 ? 39.920 38.778 -11.384 1.00 27.86 33 LYS A CA 1
ATOM 3690 C C . LYS B 1 33 ? 39.784 38.974 -12.852 1.00 26.33 33 LYS A C 1
ATOM 3691 O O . LYS B 1 33 ? 39.927 40.087 -13.350 1.00 21.94 33 LYS A O 1
ATOM 3697 N N . LEU B 1 34 ? 39.464 37.853 -13.487 1.00 22.84 34 LEU A N 1
ATOM 3698 C CA . LEU B 1 34 ? 39.289 37.752 -14.906 1.00 26.46 34 LEU A CA 1
ATOM 3699 C C . LEU B 1 34 ? 38.009 38.498 -15.229 1.00 27.41 34 LEU A C 1
ATOM 3700 O O . LEU B 1 34 ? 37.043 38.352 -14.481 1.00 27.73 34 LEU A O 1
ATOM 3705 N N . ALA B 1 35 ? 38.009 39.334 -16.273 1.00 23.33 35 ALA A N 1
ATOM 3706 C CA . ALA B 1 35 ? 36.787 40.031 -16.689 1.00 26.89 35 ALA A CA 1
ATOM 3707 C C . ALA B 1 35 ? 35.933 38.994 -17.389 1.00 25.33 35 ALA A C 1
ATOM 3708 O O . ALA B 1 35 ? 36.438 38.000 -17.890 1.00 24.01 35 ALA A O 1
ATOM 3710 N N . LYS B 1 36 ? 34.642 39.257 -17.480 1.00 24.23 36 LYS A N 1
ATOM 3711 C CA . LYS B 1 36 ? 33.763 38.354 -18.147 1.00 25.68 36 LYS A CA 1
ATOM 3712 C C . LYS B 1 36 ? 34.061 38.241 -19.649 1.00 25.17 36 LYS A C 1
ATOM 3713 O O . LYS B 1 36 ? 34.062 37.159 -20.265 1.00 23.61 36 LYS A O 1
ATOM 3719 N N . HIS B 1 37 ? 34.258 39.375 -20.279 1.00 26.49 37 HIS A N 1
ATOM 3720 C CA . HIS B 1 37 ? 34.244 39.394 -21.730 1.00 28.23 37 HIS A CA 1
ATOM 3721 C C . HIS B 1 37 ? 35.625 39.429 -22.287 1.00 24.54 37 HIS A C 1
ATOM 3722 O O . HIS B 1 37 ? 36.529 39.912 -21.630 1.00 23.27 37 HIS A O 1
ATOM 3729 N N . ALA B 1 38 ? 35.774 38.901 -23.499 1.00 22.78 38 ALA A N 1
ATOM 3730 C CA . ALA B 1 38 ? 36.978 39.070 -24.283 1.00 20.37 38 ALA A CA 1
ATOM 3731 C C . ALA B 1 38 ? 37.106 40.492 -24.815 1.00 25.90 38 ALA A C 1
ATOM 3732 O O . ALA B 1 38 ? 36.114 41.272 -24.863 1.00 25.54 38 ALA A O 1
ATOM 3734 N N . LEU B 1 39 ? 38.334 40.826 -25.230 1.00 25.00 39 LEU A N 1
ATOM 3735 C CA . LEU B 1 39 ? 38.648 42.127 -25.852 1.00 24.70 39 LEU A CA 1
ATOM 3736 C C . LEU B 1 39 ? 39.238 41.880 -27.212 1.00 25.81 39 LEU A C 1
ATOM 3737 O O . LEU B 1 39 ? 39.812 40.813 -27.438 1.00 26.41 39 LEU A O 1
ATOM 3742 N N . GLU B 1 40 ? 39.178 42.871 -28.105 1.00 26.05 40 GLU A N 1
ATOM 3743 C CA . GLU B 1 40 ? 39.828 42.766 -29.437 1.00 27.84 40 GLU A CA 1
ATOM 3744 C C . GLU B 1 40 ? 41.294 42.621 -29.239 1.00 24.83 40 GLU A C 1
ATOM 3745 O O . GLU B 1 40 ? 41.846 43.247 -28.307 1.00 23.20 40 GLU A O 1
ATOM 3751 N N . PRO B 1 41 ? 41.973 41.859 -30.119 1.00 22.87 41 PRO A N 1
ATOM 3752 C CA . PRO B 1 41 ? 43.414 41.747 -29.965 1.00 21.80 41 PRO A CA 1
ATOM 3753 C C . PRO B 1 41 ? 44.179 43.099 -29.860 1.00 22.18 41 PRO A C 1
ATOM 3754 O O . PRO B 1 41 ? 45.034 43.253 -28.998 1.00 23.00 41 PRO A O 1
ATOM 3758 N N . ARG B 1 42 ? 43.795 44.094 -30.626 1.00 22.20 42 ARG A N 1
ATOM 3759 C CA . ARG B 1 42 ? 44.452 45.393 -30.601 1.00 26.15 42 ARG A CA 1
ATOM 3760 C C . ARG B 1 42 ? 44.265 46.139 -29.269 1.00 23.25 42 ARG A C 1
ATOM 3761 O O . ARG B 1 42 ? 45.140 46.889 -28.814 1.00 20.13 42 ARG A O 1
ATOM 3769 N N . GLU B 1 43 ? 43.107 45.962 -28.657 1.00 21.96 43 GLU A N 1
ATOM 3770 C CA . GLU B 1 43 ? 42.837 46.583 -27.392 1.00 22.47 43 GLU A CA 1
ATOM 3771 C C . GLU B 1 43 ? 43.678 45.911 -26.261 1.00 20.06 43 GLU A C 1
ATOM 3772 O O . GLU B 1 43 ? 44.340 46.568 -25.459 1.00 19.06 43 GLU A O 1
ATOM 3778 N N . ALA B 1 44 ? 43.589 44.600 -26.162 1.00 22.49 44 ALA A N 1
ATOM 3779 C CA . ALA B 1 44 ? 44.396 43.828 -25.139 1.00 20.90 44 ALA A CA 1
ATOM 3780 C C . ALA B 1 44 ? 45.918 44.138 -25.282 1.00 18.93 44 ALA A C 1
ATOM 3781 O O . ALA B 1 44 ? 46.638 44.409 -24.337 1.00 18.69 44 ALA A O 1
ATOM 3783 N N . ASP B 1 45 ? 46.361 44.125 -26.511 1.00 18.31 45 ASP A N 1
ATOM 3784 C CA . ASP B 1 45 ? 47.735 44.415 -26.848 1.00 20.24 45 ASP A CA 1
ATOM 3785 C C . ASP B 1 45 ? 48.161 45.790 -26.344 1.00 18.58 45 ASP A C 1
ATOM 3786 O O . ASP B 1 45 ? 49.139 45.921 -25.652 1.00 16.80 45 ASP A O 1
ATOM 3791 N N . ARG B 1 46 ? 47.389 46.809 -26.682 1.00 19.64 46 ARG A N 1
ATOM 3792 C CA . ARG B 1 46 ? 47.700 48.153 -26.256 1.00 21.03 46 ARG A CA 1
ATOM 3793 C C . ARG B 1 46 ? 47.650 48.288 -24.751 1.00 20.06 46 ARG A C 1
ATOM 3794 O O . ARG B 1 46 ? 48.512 48.890 -24.178 1.00 20.14 46 ARG A O 1
ATOM 3802 N N . LEU B 1 47 ? 46.676 47.692 -24.087 1.00 19.57 47 LEU A N 1
ATOM 3803 C CA . LEU B 1 47 ? 46.658 47.768 -22.660 1.00 19.56 47 LEU A CA 1
ATOM 3804 C C . LEU B 1 47 ? 47.821 47.081 -21.949 1.00 17.75 47 LEU A C 1
ATOM 3805 O O . LEU B 1 47 ? 48.361 47.591 -20.962 1.00 13.93 47 LEU A O 1
ATOM 3810 N N . VAL B 1 48 ? 48.152 45.875 -22.378 1.00 17.03 48 VAL A N 1
ATOM 3811 C CA . VAL B 1 48 ? 49.305 45.210 -21.747 1.00 17.74 48 VAL A CA 1
ATOM 3812 C C . VAL B 1 48 ? 50.616 45.959 -21.990 1.00 17.43 48 VAL A C 1
ATOM 3813 O O . VAL B 1 48 ? 51.383 46.149 -21.074 1.00 17.93 48 VAL A O 1
ATOM 3817 N N . ARG B 1 49 ? 50.883 46.378 -23.230 1.00 18.44 49 ARG A N 1
ATOM 3818 C CA . ARG B 1 49 ? 52.107 47.135 -23.547 1.00 19.01 49 ARG A CA 1
ATOM 3819 C C . ARG B 1 49 ? 52.212 48.418 -22.739 1.00 20.43 49 ARG A C 1
ATOM 3820 O O . ARG B 1 49 ? 53.287 48.758 -22.158 1.00 22.82 49 ARG A O 1
ATOM 3828 N N . ASP B 1 50 ? 51.073 49.087 -22.598 1.00 20.52 50 ASP A N 1
ATOM 3829 C CA . ASP B 1 50 ? 50.994 50.280 -21.775 1.00 20.36 50 ASP A CA 1
ATOM 3830 C C . ASP B 1 50 ? 51.283 50.129 -20.306 1.00 21.58 50 ASP A C 1
ATOM 3831 O O . ASP B 1 50 ? 52.001 50.962 -19.741 1.00 22.09 50 ASP A O 1
ATOM 3836 N N . GLN B 1 51 ? 50.842 49.032 -19.717 1.00 21.79 51 GLN A N 1
ATOM 3837 C CA . GLN B 1 51 ? 51.266 48.719 -18.349 1.00 21.84 51 GLN A CA 1
ATOM 3838 C C . GLN B 1 51 ? 52.796 48.618 -18.267 1.00 22.17 51 GLN A C 1
ATOM 3839 O O . GLN B 1 51 ? 53.399 48.973 -17.273 1.00 20.70 51 GLN A O 1
ATOM 3845 N N . LEU B 1 52 ? 53.442 48.110 -19.305 1.00 21.84 52 LEU A N 1
ATOM 3846 C CA . LEU B 1 52 ? 54.904 47.987 -19.304 1.00 20.72 52 LEU A CA 1
ATOM 3847 C C . LEU B 1 52 ? 55.692 49.237 -19.684 1.00 21.60 52 LEU A C 1
ATOM 3848 O O . LEU B 1 52 ? 56.893 49.204 -19.699 1.00 22.35 52 LEU A O 1
ATOM 3853 N N . LEU B 1 53 ? 55.064 50.342 -20.032 1.00 22.62 53 LEU A N 1
ATOM 3854 C CA . LEU B 1 53 ? 55.858 51.467 -20.539 1.00 24.27 53 LEU A CA 1
ATOM 3855 C C . LEU B 1 53 ? 56.878 51.966 -19.564 1.00 26.16 53 LEU A C 1
ATOM 3856 O O . LEU B 1 53 ? 58.024 52.258 -19.927 1.00 24.79 53 LEU A O 1
ATOM 3861 N N . ASP B 1 54 ? 56.440 52.098 -18.328 1.00 26.27 54 ASP A N 1
ATOM 3862 C CA . ASP B 1 54 ? 57.180 52.807 -17.346 1.00 30.86 54 ASP A CA 1
ATOM 3863 C C . ASP B 1 54 ? 58.010 51.862 -16.505 1.00 33.76 54 ASP A C 1
ATOM 3864 O O . ASP B 1 54 ? 57.878 51.802 -15.291 1.00 31.31 54 ASP A O 1
ATOM 3869 N N . GLU B 1 55 ? 58.879 51.104 -17.150 1.00 36.38 55 GLU A N 1
ATOM 3870 C CA . GLU B 1 55 ? 59.928 50.449 -16.402 1.00 36.39 55 GLU A CA 1
ATOM 3871 C C . GLU B 1 55 ? 61.219 50.688 -17.161 1.00 35.96 55 GLU A C 1
ATOM 3872 O O . GLU B 1 55 ? 61.190 51.082 -18.343 1.00 34.16 55 GLU A O 1
ATOM 3878 N N . GLY B 1 56 ? 62.332 50.522 -16.428 1.00 35.91 56 GLY A N 1
ATOM 3879 C CA . GLY B 1 56 ? 63.636 50.905 -16.951 1.00 39.33 56 GLY A CA 1
ATOM 3880 C C . GLY B 1 56 ? 63.869 50.258 -18.315 1.00 38.85 56 GLY A C 1
ATOM 3881 O O . GLY B 1 56 ? 63.602 49.048 -18.504 1.00 38.01 56 GLY A O 1
ATOM 3882 N N . ASN B 1 57 ? 64.284 51.082 -19.272 1.00 33.47 57 ASN A N 1
ATOM 3883 C CA . ASN B 1 57 ? 64.818 50.591 -20.489 1.00 34.95 57 ASN A CA 1
ATOM 3884 C C . ASN B 1 57 ? 66.038 49.686 -20.145 1.00 32.82 57 ASN A C 1
ATOM 3885 O O . ASN B 1 57 ? 67.006 50.142 -19.496 1.00 31.19 57 ASN A O 1
ATOM 3890 N N . SER B 1 58 ? 65.978 48.434 -20.589 1.00 28.67 58 SER A N 1
ATOM 3891 C CA . SER B 1 58 ? 66.920 47.381 -20.148 1.00 29.25 58 SER A CA 1
ATOM 3892 C C . SER B 1 58 ? 68.379 47.693 -20.448 1.00 28.36 58 SER A C 1
ATOM 3893 O O . SER B 1 58 ? 69.272 47.391 -19.667 1.00 27.50 58 SER A O 1
ATOM 3896 N N . ARG B 1 59 ? 68.608 48.394 -21.548 1.00 27.42 59 ARG A N 1
ATOM 3897 C CA . ARG B 1 59 ? 69.950 48.785 -21.992 1.00 27.13 59 ARG A CA 1
ATOM 3898 C C . ARG B 1 59 ? 70.667 49.711 -20.954 1.00 29.44 59 ARG A C 1
ATOM 3899 O O . ARG B 1 59 ? 71.896 49.703 -20.795 1.00 27.43 59 ARG A O 1
ATOM 3907 N N . LEU B 1 60 ? 69.887 50.507 -20.219 1.00 25.51 60 LEU A N 1
ATOM 3908 C CA . LEU B 1 60 ? 70.439 51.399 -19.193 1.00 25.47 60 LEU A CA 1
ATOM 3909 C C . LEU B 1 60 ? 70.459 50.793 -17.793 1.00 25.43 60 LEU A C 1
ATOM 3910 O O . LEU B 1 60 ? 70.773 51.473 -16.805 1.00 27.35 60 LEU A O 1
ATOM 3915 N N . ASN B 1 61 ? 70.093 49.518 -17.695 1.00 23.70 61 ASN A N 1
ATOM 3916 C CA . ASN B 1 61 ? 70.130 48.802 -16.472 1.00 26.19 61 ASN A CA 1
ATOM 3917 C C . ASN B 1 61 ? 71.546 48.322 -16.291 1.00 27.86 61 ASN A C 1
ATOM 3918 O O . ASN B 1 61 ? 71.938 47.331 -16.886 1.00 27.79 61 ASN A O 1
ATOM 3923 N N . LEU B 1 62 ? 72.276 48.971 -15.402 1.00 27.84 62 LEU A N 1
ATOM 3924 C CA . LEU B 1 62 ? 73.652 48.590 -15.133 1.00 28.78 62 LEU A CA 1
ATOM 3925 C C . LEU B 1 62 ? 73.828 47.699 -13.917 1.00 26.48 62 LEU A C 1
ATOM 3926 O O . LEU B 1 62 ? 74.942 47.442 -13.467 1.00 27.04 62 LEU A O 1
ATOM 3931 N N . ALA B 1 63 ? 72.725 47.191 -13.405 1.00 27.03 63 ALA A N 1
ATOM 3932 C CA . ALA B 1 63 ? 72.744 46.414 -12.165 1.00 31.17 63 ALA A CA 1
ATOM 3933 C C . ALA B 1 63 ? 72.843 44.911 -12.420 1.00 29.88 63 ALA A C 1
ATOM 3934 O O . ALA B 1 63 ? 72.980 44.146 -11.501 1.00 29.74 63 ALA A O 1
ATOM 3936 N N . THR B 1 64 ? 72.717 44.490 -13.660 1.00 31.47 64 THR A N 1
ATOM 3937 C CA . THR B 1 64 ? 72.576 43.087 -13.937 1.00 30.23 64 THR A CA 1
ATOM 3938 C C . THR B 1 64 ? 73.657 42.537 -14.854 1.00 25.49 64 THR A C 1
ATOM 3939 O O . THR B 1 64 ? 74.153 43.241 -15.716 1.00 21.41 64 THR A O 1
ATOM 3943 N N . PHE B 1 65 ? 73.943 41.240 -14.677 1.00 25.39 65 PHE A N 1
ATOM 3944 C CA . PHE B 1 65 ? 74.675 40.460 -15.614 1.00 24.46 65 PHE A CA 1
ATOM 3945 C C . PHE B 1 65 ? 73.802 40.043 -16.800 1.00 23.14 65 PHE A C 1
ATOM 3946 O O . PHE B 1 65 ? 74.344 39.723 -17.854 1.00 22.24 65 PHE A O 1
ATOM 3954 N N . CYS B 1 66 ? 72.483 40.012 -16.630 1.00 21.41 66 CYS A N 1
ATOM 3955 C CA . CYS B 1 66 ? 71.608 39.462 -17.666 1.00 21.41 66 CYS A CA 1
ATOM 3956 C C . CYS B 1 66 ? 71.555 40.296 -18.938 1.00 19.10 66 CYS A C 1
ATOM 3957 O O . CYS B 1 66 ? 71.557 41.508 -18.930 1.00 18.76 66 CYS A O 1
ATOM 3960 N N . GLN B 1 67 ? 71.539 39.617 -20.051 1.00 19.38 67 GLN A N 1
ATOM 3961 C CA . GLN B 1 67 ? 71.694 40.256 -21.348 1.00 19.16 67 GLN A CA 1
ATOM 3962 C C . GLN B 1 67 ? 70.450 41.015 -21.778 1.00 18.33 67 GLN A C 1
ATOM 3963 O O . GLN B 1 67 ? 69.332 40.594 -21.569 1.00 16.63 67 GLN A O 1
ATOM 3969 N N . THR B 1 68 ? 70.709 42.172 -22.347 1.00 19.22 68 THR A N 1
ATOM 3970 C CA . THR B 1 68 ? 69.700 43.131 -22.685 1.00 18.93 68 THR A CA 1
ATOM 3971 C C . THR B 1 68 ? 69.769 43.489 -24.166 1.00 19.95 68 THR A C 1
ATOM 3972 O O . THR B 1 68 ? 69.087 44.364 -24.588 1.00 18.18 68 THR A O 1
ATOM 3976 N N . TYR B 1 69 ? 70.582 42.777 -24.944 1.00 22.18 69 TYR A N 1
ATOM 3977 C CA . TYR B 1 69 ? 70.568 42.895 -26.399 1.00 21.67 69 TYR A CA 1
ATOM 3978 C C . TYR B 1 69 ? 70.939 41.586 -27.047 1.00 20.60 69 TYR A C 1
ATOM 3979 O O . TYR B 1 69 ? 71.813 40.874 -26.574 1.00 21.43 69 TYR A O 1
ATOM 3988 N N . MET B 1 70 ? 70.276 41.242 -28.133 1.00 21.86 70 MET A N 1
ATOM 3989 C CA . MET B 1 70 ? 70.789 40.209 -29.067 1.00 21.77 70 MET A CA 1
ATOM 3990 C C . MET B 1 70 ? 70.554 40.745 -30.479 1.00 22.25 70 MET A C 1
ATOM 3991 O O . MET B 1 70 ? 69.724 41.600 -30.659 1.00 22.21 70 MET A O 1
ATOM 3996 N N . GLU B 1 71 ? 71.238 40.208 -31.478 1.00 23.95 71 GLU A N 1
ATOM 3997 C CA . GLU B 1 71 ? 71.038 40.638 -32.881 1.00 24.24 71 GLU A CA 1
ATOM 3998 C C . GLU B 1 71 ? 69.611 40.348 -33.394 1.00 22.18 71 GLU A C 1
ATOM 3999 O O . GLU B 1 71 ? 69.000 39.386 -32.959 1.00 19.60 71 GLU A O 1
ATOM 4005 N N . PRO B 1 72 ? 69.135 41.115 -34.391 1.00 20.77 72 PRO A N 1
ATOM 4006 C CA . PRO B 1 72 ? 67.742 40.908 -34.782 1.00 20.87 72 PRO A CA 1
ATOM 4007 C C . PRO B 1 72 ? 67.500 39.464 -35.279 1.00 20.96 72 PRO A C 1
ATOM 4008 O O . PRO B 1 72 ? 66.436 38.864 -34.990 1.00 18.01 72 PRO A O 1
ATOM 4012 N N . GLU B 1 73 ? 68.487 38.893 -35.979 1.00 19.50 73 GLU A N 1
ATOM 4013 C CA . GLU B 1 73 ? 68.331 37.511 -36.482 1.00 18.69 73 GLU A CA 1
ATOM 4014 C C . GLU B 1 73 ? 68.072 36.507 -35.372 1.00 16.84 73 GLU A C 1
ATOM 4015 O O . GLU B 1 73 ? 67.253 35.644 -35.518 1.00 18.26 73 GLU A O 1
ATOM 4021 N N . ALA B 1 74 ? 68.783 36.629 -34.290 1.00 17.08 74 ALA A N 1
ATOM 4022 C CA . ALA B 1 74 ? 68.602 35.753 -33.114 1.00 17.28 74 ALA A CA 1
ATOM 4023 C C . ALA B 1 74 ? 67.283 36.031 -32.421 1.00 18.11 74 ALA A C 1
ATOM 4024 O O . ALA B 1 74 ? 66.648 35.113 -31.969 1.00 18.68 74 ALA A O 1
ATOM 4026 N N . VAL B 1 75 ? 66.860 37.296 -32.380 1.00 18.28 75 VAL A N 1
ATOM 4027 C CA . VAL B 1 75 ? 65.551 37.648 -31.775 1.00 19.23 75 VAL A CA 1
ATOM 4028 C C . VAL B 1 75 ? 64.464 36.977 -32.591 1.00 18.76 75 VAL A C 1
ATOM 4029 O O . VAL B 1 75 ? 63.588 36.348 -32.000 1.00 15.65 75 VAL A O 1
ATOM 4033 N N . GLU B 1 76 ? 64.536 37.099 -33.927 1.00 16.83 76 GLU A N 1
ATOM 4034 C CA . GLU B 1 76 ? 63.547 36.534 -34.799 1.00 18.69 76 GLU A CA 1
ATOM 4035 C C . GLU B 1 76 ? 63.548 34.984 -34.689 1.00 18.00 76 GLU A C 1
ATOM 4036 O O . GLU B 1 76 ? 62.488 34.344 -34.614 1.00 17.44 76 GLU A O 1
ATOM 4042 N N . LEU B 1 77 ? 64.748 34.402 -34.556 1.00 16.89 77 LEU A N 1
ATOM 4043 C CA . LEU B 1 77 ? 64.872 33.008 -34.423 1.00 16.93 77 LEU A CA 1
ATOM 4044 C C . LEU B 1 77 ? 64.208 32.508 -33.101 1.00 15.47 77 LEU A C 1
ATOM 4045 O O . LEU B 1 77 ? 63.526 31.484 -33.080 1.00 12.62 77 LEU A O 1
ATOM 4050 N N . MET B 1 78 ? 64.533 33.187 -32.002 1.00 15.19 78 MET A N 1
ATOM 4051 C CA . MET B 1 78 ? 63.930 32.878 -30.717 1.00 18.08 78 MET A CA 1
ATOM 4052 C C . MET B 1 78 ? 62.389 32.946 -30.805 1.00 18.47 78 MET A C 1
ATOM 4053 O O . MET B 1 78 ? 61.644 32.047 -30.319 1.00 18.47 78 MET A O 1
ATOM 4058 N N . LYS B 1 79 ? 61.906 33.981 -31.462 1.00 17.55 79 LYS A N 1
ATOM 4059 C CA . LYS B 1 79 ? 60.497 34.133 -31.611 1.00 18.72 79 LYS A CA 1
ATOM 4060 C C . LYS B 1 79 ? 59.900 32.968 -32.317 1.00 18.43 79 LYS A C 1
ATOM 4061 O O . LYS B 1 79 ? 58.881 32.413 -31.820 1.00 15.85 79 LYS A O 1
ATOM 4067 N N . ASP B 1 80 ? 60.559 32.514 -33.417 1.00 17.67 80 ASP A N 1
ATOM 4068 C CA . ASP B 1 80 ? 60.010 31.455 -34.219 1.00 17.42 80 ASP A CA 1
ATOM 4069 C C . ASP B 1 80 ? 60.110 30.087 -33.580 1.00 18.15 80 ASP A C 1
ATOM 4070 O O . ASP B 1 80 ? 59.597 29.178 -34.191 1.00 18.23 80 ASP A O 1
ATOM 4075 N N . THR B 1 81 ? 60.846 29.913 -32.466 1.00 16.22 81 THR A N 1
ATOM 4076 C CA . THR B 1 81 ? 60.984 28.641 -31.806 1.00 14.74 81 THR A CA 1
ATOM 4077 C C . THR B 1 81 ? 60.382 28.602 -30.374 1.00 17.15 81 THR A C 1
ATOM 4078 O O . THR B 1 81 ? 60.706 27.698 -29.629 1.00 16.46 81 THR A O 1
ATOM 4082 N N . LEU B 1 82 ? 59.593 29.614 -30.001 1.00 17.34 82 LEU A N 1
ATOM 4083 C CA . LEU B 1 82 ? 58.925 29.684 -28.709 1.00 20.38 82 LEU A CA 1
ATOM 4084 C C . LEU B 1 82 ? 58.020 28.469 -28.422 1.00 23.58 82 LEU A C 1
ATOM 4085 O O . LEU B 1 82 ? 57.787 28.169 -27.275 1.00 27.60 82 LEU A O 1
ATOM 4090 N N . GLU B 1 83 ? 57.457 27.832 -29.456 1.00 23.58 83 GLU A N 1
ATOM 4091 C CA . GLU B 1 83 ? 56.638 26.637 -29.270 1.00 25.69 83 GLU A CA 1
ATOM 4092 C C . GLU B 1 83 ? 57.469 25.421 -28.904 1.00 27.40 83 GLU A C 1
ATOM 4093 O O . GLU B 1 83 ? 56.962 24.479 -28.331 1.00 34.56 83 GLU A O 1
ATOM 4099 N N . LYS B 1 84 ? 58.757 25.430 -29.215 1.00 23.69 84 LYS A N 1
ATOM 4100 C CA . LYS B 1 84 ? 59.573 24.269 -28.956 1.00 23.90 84 LYS A CA 1
ATOM 4101 C C . LYS B 1 84 ? 59.688 24.011 -27.436 1.00 28.16 84 LYS A C 1
ATOM 4102 O O . LYS B 1 84 ? 59.801 24.947 -26.621 1.00 28.61 84 LYS A O 1
ATOM 4108 N N . ASN B 1 85 ? 59.629 22.739 -27.062 1.00 25.32 85 ASN A N 1
ATOM 4109 C CA . ASN B 1 85 ? 59.678 22.358 -25.675 1.00 21.53 85 ASN A CA 1
ATOM 4110 C C . ASN B 1 85 ? 60.959 21.661 -25.403 1.00 22.80 85 ASN A C 1
ATOM 4111 O O . ASN B 1 85 ? 61.125 20.475 -25.757 1.00 21.29 85 ASN A O 1
ATOM 4116 N N . ALA B 1 86 ? 61.818 22.347 -24.648 1.00 21.70 86 ALA A N 1
ATOM 4117 C CA . ALA B 1 86 ? 63.145 21.869 -24.396 1.00 21.44 86 ALA A CA 1
ATOM 4118 C C . ALA B 1 86 ? 63.248 20.545 -23.671 1.00 23.22 86 ALA A C 1
ATOM 4119 O O . ALA B 1 86 ? 64.283 19.888 -23.781 1.00 19.51 86 ALA A O 1
ATOM 4121 N N . ILE B 1 87 ? 62.239 20.169 -22.876 1.00 23.87 87 ILE A N 1
ATOM 4122 C CA . ILE B 1 87 ? 62.278 18.837 -22.207 1.00 24.36 87 ILE A CA 1
ATOM 4123 C C . ILE B 1 87 ? 61.910 17.638 -23.063 1.00 26.99 87 ILE A C 1
ATOM 4124 O O . ILE B 1 87 ? 62.175 16.485 -22.673 1.00 24.90 87 ILE A O 1
ATOM 4129 N N . ASP B 1 88 ? 61.215 17.894 -24.168 1.00 26.20 88 ASP A N 1
ATOM 4130 C CA . ASP B 1 88 ? 60.559 16.822 -24.906 1.00 26.85 88 ASP A CA 1
ATOM 4131 C C . ASP B 1 88 ? 61.507 16.364 -26.032 1.00 25.96 88 ASP A C 1
ATOM 4132 O O . ASP B 1 88 ? 61.366 16.746 -27.215 1.00 23.11 88 ASP A O 1
ATOM 4137 N N . LYS B 1 89 ? 62.479 15.567 -25.634 1.00 22.67 89 LYS A N 1
ATOM 4138 C CA . LYS B 1 89 ? 63.501 15.044 -26.547 1.00 27.76 89 LYS A CA 1
ATOM 4139 C C . LYS B 1 89 ? 62.967 14.157 -27.692 1.00 25.95 89 LYS A C 1
ATOM 4140 O O . LYS B 1 89 ? 63.428 14.253 -28.808 1.00 26.73 89 LYS A O 1
ATOM 4146 N N . SER B 1 90 ? 61.938 13.394 -27.454 1.00 26.31 90 SER A N 1
ATOM 4147 C CA . SER B 1 90 ? 61.465 12.493 -28.489 1.00 30.72 90 SER A CA 1
ATOM 4148 C C . SER B 1 90 ? 60.647 13.263 -29.533 1.00 27.62 90 SER A C 1
ATOM 4149 O O . SER B 1 90 ? 60.789 13.035 -30.695 1.00 31.43 90 SER A O 1
ATOM 4152 N N . GLU B 1 91 ? 59.901 14.270 -29.125 1.00 26.06 91 GLU A N 1
ATOM 4153 C CA . GLU B 1 91 ? 59.158 15.057 -30.056 1.00 25.68 91 GLU A CA 1
ATOM 4154 C C . GLU B 1 91 ? 59.937 16.164 -30.735 1.00 24.38 91 GLU A C 1
ATOM 4155 O O . GLU B 1 91 ? 59.550 16.587 -31.809 1.00 22.45 91 GLU A O 1
ATOM 4161 N N . TYR B 1 92 ? 61.010 16.649 -30.103 1.00 21.37 92 TYR A N 1
ATOM 4162 C CA . TYR B 1 92 ? 61.907 17.675 -30.684 1.00 22.31 92 TYR A CA 1
ATOM 4163 C C . TYR B 1 92 ? 63.341 17.161 -30.702 1.00 23.97 92 TYR A C 1
ATOM 4164 O O . TYR B 1 92 ? 64.212 17.759 -30.066 1.00 20.75 92 TYR A O 1
ATOM 4173 N N . PRO B 1 93 ? 63.618 16.061 -31.484 1.00 24.37 93 PRO A N 1
ATOM 4174 C CA . PRO B 1 93 ? 64.948 15.466 -31.476 1.00 23.72 93 PRO A CA 1
ATOM 4175 C C . PRO B 1 93 ? 66.023 16.370 -32.088 1.00 23.20 93 PRO A C 1
ATOM 4176 O O . PRO B 1 93 ? 67.185 16.283 -31.705 1.00 21.96 93 PRO A O 1
ATOM 4180 N N . ARG B 1 94 ? 65.637 17.295 -32.947 1.00 23.13 94 ARG A N 1
ATOM 4181 C CA . ARG B 1 94 ? 66.581 18.217 -33.548 1.00 25.32 94 ARG A CA 1
ATOM 4182 C C . ARG B 1 94 ? 67.047 19.340 -32.545 1.00 23.35 94 ARG A C 1
ATOM 4183 O O . ARG B 1 94 ? 68.206 19.745 -32.515 1.00 18.55 94 ARG A O 1
ATOM 4191 N N . THR B 1 95 ? 66.107 19.821 -31.743 1.00 19.95 95 THR A N 1
ATOM 4192 C CA . THR B 1 95 ? 66.407 20.732 -30.639 1.00 18.80 95 THR A CA 1
ATOM 4193 C C . THR B 1 95 ? 67.287 20.048 -29.605 1.00 16.27 95 THR A C 1
ATOM 4194 O O . THR B 1 95 ? 68.234 20.655 -29.102 1.00 16.04 95 THR A O 1
ATOM 4198 N N . ALA B 1 96 ? 66.957 18.805 -29.295 1.00 16.47 96 ALA A N 1
ATOM 4199 C CA . ALA B 1 96 ? 67.733 17.972 -28.394 1.00 18.05 96 ALA A CA 1
ATOM 4200 C C . ALA B 1 96 ? 69.168 17.737 -28.919 1.00 18.84 96 ALA A C 1
ATOM 4201 O O . ALA B 1 96 ? 70.107 17.876 -28.176 1.00 20.55 96 ALA A O 1
ATOM 4203 N N . GLU B 1 97 ? 69.333 17.548 -30.222 1.00 20.54 97 GLU A N 1
ATOM 4204 C CA . GLU B 1 97 ? 70.661 17.514 -30.842 1.00 21.27 97 GLU A CA 1
ATOM 4205 C C . GLU B 1 97 ? 71.429 18.833 -30.655 1.00 20.91 97 GLU A C 1
ATOM 4206 O O . GLU B 1 97 ? 72.595 18.808 -30.292 1.00 20.44 97 GLU A O 1
ATOM 4212 N N . ILE B 1 98 ? 70.769 19.967 -30.856 1.00 18.13 98 ILE A N 1
ATOM 4213 C CA . ILE B 1 98 ? 71.386 21.229 -30.642 1.00 17.38 98 ILE A CA 1
ATOM 4214 C C . ILE B 1 98 ? 71.888 21.360 -29.202 1.00 16.51 98 ILE A C 1
ATOM 4215 O O . ILE B 1 98 ? 72.955 21.877 -28.966 1.00 16.07 98 ILE A O 1
ATOM 4220 N N . GLU B 1 99 ? 71.038 21.028 -28.253 1.00 16.75 99 GLU A N 1
ATOM 4221 C CA . GLU B 1 99 ? 71.380 21.072 -26.843 1.00 17.61 99 GLU A CA 1
ATOM 4222 C C . GLU B 1 99 ? 72.630 20.243 -26.580 1.00 17.46 99 GLU A C 1
ATOM 4223 O O . GLU B 1 99 ? 73.531 20.754 -25.919 1.00 20.82 99 GLU A O 1
ATOM 4229 N N . ASN B 1 100 ? 72.682 19.019 -27.129 1.00 15.22 100 ASN A N 1
ATOM 4230 C CA . ASN B 1 100 ? 73.819 18.131 -27.020 1.00 17.31 100 ASN A CA 1
ATOM 4231 C C . ASN B 1 100 ? 75.052 18.754 -27.616 1.00 17.24 100 ASN A C 1
ATOM 4232 O O . ASN B 1 100 ? 76.142 18.701 -26.986 1.00 15.57 100 ASN A O 1
ATOM 4237 N N . ARG B 1 101 ? 74.900 19.400 -28.772 1.00 16.08 101 ARG A N 1
ATOM 4238 C CA . ARG B 1 101 ? 76.042 20.095 -29.348 1.00 16.55 101 ARG A CA 1
ATOM 4239 C C . ARG B 1 101 ? 76.531 21.218 -28.427 1.00 16.19 101 ARG A C 1
ATOM 4240 O O . ARG B 1 101 ? 77.752 21.353 -28.217 1.00 16.40 101 ARG A O 1
ATOM 4248 N N . CYS B 1 102 ? 75.617 22.028 -27.917 1.00 14.02 102 CYS A N 1
ATOM 4249 C CA . CYS B 1 102 ? 75.997 23.044 -26.960 1.00 15.30 102 CYS A CA 1
ATOM 4250 C C . CYS B 1 102 ? 76.786 22.494 -25.758 1.00 15.09 102 CYS A C 1
ATOM 4251 O O . CYS B 1 102 ? 77.807 23.041 -25.384 1.00 14.24 102 CYS A O 1
ATOM 4254 N N . VAL B 1 103 ? 76.322 21.371 -25.210 1.00 17.56 103 VAL A N 1
ATOM 4255 C CA . VAL B 1 103 ? 76.975 20.769 -24.054 1.00 17.99 103 VAL A CA 1
ATOM 4256 C C . VAL B 1 103 ? 78.401 20.335 -24.454 1.00 18.04 103 VAL A C 1
ATOM 4257 O O . VAL B 1 103 ? 79.357 20.554 -23.707 1.00 18.33 103 VAL A O 1
ATOM 4261 N N . ASN B 1 104 ? 78.542 19.759 -25.635 1.00 16.58 104 ASN A N 1
ATOM 4262 C CA . ASN B 1 104 ? 79.864 19.351 -26.083 1.00 18.15 104 ASN A CA 1
ATOM 4263 C C . ASN B 1 104 ? 80.751 20.531 -26.242 1.00 16.84 104 ASN A C 1
ATOM 4264 O O . ASN B 1 104 ? 81.912 20.482 -25.852 1.00 16.99 104 ASN A O 1
ATOM 4269 N N . ILE B 1 105 ? 80.216 21.580 -26.850 1.00 16.15 105 ILE A N 1
ATOM 4270 C CA . ILE B 1 105 ? 80.995 22.767 -27.180 1.00 15.79 105 ILE A CA 1
ATOM 4271 C C . ILE B 1 105 ? 81.551 23.460 -25.911 1.00 15.26 105 ILE A C 1
ATOM 4272 O O . ILE B 1 105 ? 82.713 23.942 -25.849 1.00 14.62 105 ILE A O 1
ATOM 4277 N N . ILE B 1 106 ? 80.700 23.529 -24.919 1.00 16.00 106 ILE A N 1
ATOM 4278 C CA . ILE B 1 106 ? 80.994 24.202 -23.647 1.00 16.00 106 ILE A CA 1
ATOM 4279 C C . ILE B 1 106 ? 82.002 23.317 -22.875 1.00 16.20 106 ILE A C 1
ATOM 4280 O O . ILE B 1 106 ? 82.938 23.831 -22.235 1.00 15.78 106 ILE A O 1
ATOM 4285 N N . ALA B 1 107 ? 81.773 22.007 -22.890 1.00 15.42 107 ALA A N 1
ATOM 4286 C CA . ALA B 1 107 ? 82.727 21.060 -22.318 1.00 15.77 107 ALA A CA 1
ATOM 4287 C C . ALA B 1 107 ? 84.125 21.194 -22.862 1.00 18.01 107 ALA A C 1
ATOM 4288 O O . ALA B 1 107 ? 85.096 21.231 -22.090 1.00 17.12 107 ALA A O 1
ATOM 4290 N N . ASN B 1 108 ? 84.237 21.330 -24.177 1.00 17.68 108 ASN A N 1
ATOM 4291 C CA . ASN B 1 108 ? 85.525 21.570 -24.802 1.00 19.04 108 ASN A CA 1
ATOM 4292 C C . ASN B 1 108 ? 86.079 22.936 -24.407 1.00 20.19 108 ASN A C 1
ATOM 4293 O O . ASN B 1 108 ? 87.274 23.112 -24.242 1.00 20.09 108 ASN A O 1
ATOM 4298 N N . LEU B 1 109 ? 85.215 23.942 -24.313 1.00 18.43 109 LEU A N 1
ATOM 4299 C CA . LEU B 1 109 ? 85.676 25.241 -23.915 1.00 17.36 109 LEU A CA 1
ATOM 4300 C C . LEU B 1 109 ? 86.298 25.158 -22.468 1.00 16.30 109 LEU A C 1
ATOM 4301 O O . LEU B 1 109 ? 87.194 25.889 -22.141 1.00 17.34 109 LEU A O 1
ATOM 4306 N N . TRP B 1 110 ? 85.761 24.287 -21.617 1.00 18.22 110 TRP A N 1
ATOM 4307 C CA . TRP B 1 110 ? 86.186 24.126 -20.225 1.00 17.62 110 TRP A CA 1
ATOM 4308 C C . TRP B 1 110 ? 87.178 22.997 -20.012 1.00 18.16 110 TRP A C 1
ATOM 4309 O O . TRP B 1 110 ? 87.399 22.612 -18.898 1.00 17.52 110 TRP A O 1
ATOM 4320 N N . HIS B 1 111 ? 87.710 22.433 -21.111 1.00 21.54 111 HIS A N 1
ATOM 4321 C CA . HIS B 1 111 ? 88.818 21.466 -21.146 1.00 20.00 111 HIS A CA 1
ATOM 4322 C C . HIS B 1 111 ? 88.441 20.167 -20.457 1.00 20.89 111 HIS A C 1
ATOM 4323 O O . HIS B 1 111 ? 89.246 19.544 -19.781 1.00 21.86 111 HIS A O 1
ATOM 4330 N N . ALA B 1 112 ? 87.198 19.726 -20.651 1.00 19.29 112 ALA A N 1
ATOM 4331 C CA . ALA B 1 112 ? 86.741 18.445 -20.185 1.00 17.52 112 ALA A CA 1
ATOM 4332 C C . ALA B 1 112 ? 87.659 17.380 -20.823 1.00 19.93 112 ALA A C 1
ATOM 4333 O O . ALA B 1 112 ? 87.852 17.416 -22.027 1.00 17.62 112 ALA A O 1
ATOM 4335 N N . PRO B 1 113 ? 88.268 16.482 -20.025 1.00 20.12 113 PRO A N 1
ATOM 4336 C CA . PRO B 1 113 ? 89.253 15.575 -20.640 1.00 22.05 113 PRO A CA 1
ATOM 4337 C C . PRO B 1 113 ? 88.565 14.434 -21.387 1.00 21.70 113 PRO A C 1
ATOM 4338 O O . PRO B 1 113 ? 87.548 13.872 -20.940 1.00 19.66 113 PRO A O 1
ATOM 4342 N N . GLU B 1 114 ? 89.124 14.100 -22.530 1.00 21.32 114 GLU A N 1
ATOM 4343 C CA . GLU B 1 114 ? 88.567 13.081 -23.392 1.00 22.44 114 GLU A CA 1
ATOM 4344 C C . GLU B 1 114 ? 88.634 11.706 -22.808 1.00 25.59 114 GLU A C 1
ATOM 4345 O O . GLU B 1 114 ? 87.795 10.876 -23.135 1.00 28.93 114 GLU A O 1
ATOM 4351 N N . ALA B 1 115 ? 89.544 11.479 -21.865 1.00 26.92 115 ALA A N 1
ATOM 4352 C CA . ALA B 1 115 ? 89.644 10.222 -21.093 1.00 26.60 115 ALA A CA 1
ATOM 4353 C C . ALA B 1 115 ? 88.492 9.902 -20.115 1.00 27.85 115 ALA A C 1
ATOM 4354 O O . ALA B 1 115 ? 88.452 8.834 -19.492 1.00 27.92 115 ALA A O 1
ATOM 4356 N N . GLU B 1 116 ? 87.603 10.868 -19.895 1.00 28.69 116 GLU A N 1
ATOM 4357 C CA . GLU B 1 116 ? 86.464 10.723 -19.005 1.00 30.49 116 GLU A CA 1
ATOM 4358 C C . GLU B 1 116 ? 85.239 11.103 -19.869 1.00 29.84 116 GLU A C 1
ATOM 4359 O O . GLU B 1 116 ? 85.403 11.723 -20.877 1.00 29.63 116 GLU A O 1
ATOM 4365 N N . SER B 1 117 ? 84.058 10.622 -19.519 1.00 27.07 117 SER A N 1
ATOM 4366 C CA . SER B 1 117 ? 82.839 10.866 -20.285 1.00 28.52 117 SER A CA 1
ATOM 4367 C C . SER B 1 117 ? 81.980 11.963 -19.607 1.00 22.32 117 SER A C 1
ATOM 4368 O O . SER B 1 117 ? 81.206 11.686 -18.750 1.00 21.00 117 SER A O 1
ATOM 4371 N N . PHE B 1 118 ? 82.206 13.201 -19.963 1.00 21.72 118 PHE A N 1
ATOM 4372 C CA . PHE B 1 118 ? 81.449 14.340 -19.369 1.00 20.22 118 PHE A CA 1
ATOM 4373 C C . PHE B 1 118 ? 79.975 14.152 -19.699 1.00 19.23 118 PHE A C 1
ATOM 4374 O O . PHE B 1 118 ? 79.646 13.424 -20.641 1.00 18.08 118 PHE A O 1
ATOM 4382 N N . THR B 1 119 ? 79.083 14.621 -18.831 1.00 21.26 119 THR A N 1
ATOM 4383 C CA . THR B 1 119 ? 77.640 14.677 -19.153 1.00 21.96 119 THR A CA 1
ATOM 4384 C C . THR B 1 119 ? 77.221 16.082 -18.719 1.00 20.46 119 THR A C 1
ATOM 4385 O O . THR B 1 119 ? 77.735 16.626 -17.779 1.00 19.79 119 THR A O 1
ATOM 4389 N N . GLY B 1 120 ? 76.253 16.641 -19.391 1.00 21.22 120 GLY A N 1
ATOM 4390 C CA . GLY B 1 120 ? 75.649 17.874 -18.923 1.00 20.17 120 GLY A CA 1
ATOM 4391 C C . GLY B 1 120 ? 74.356 18.162 -19.622 1.00 18.45 120 GLY A C 1
ATOM 4392 O O . GLY B 1 120 ? 73.858 17.377 -20.403 1.00 17.06 120 GLY A O 1
ATOM 4393 N N . THR B 1 121 ? 73.848 19.342 -19.322 1.00 17.89 121 THR A N 1
ATOM 4394 C CA . THR B 1 121 ? 72.542 19.699 -19.669 1.00 17.23 121 THR A CA 1
ATOM 4395 C C . THR B 1 121 ? 72.412 21.191 -19.623 1.00 16.99 121 THR A C 1
ATOM 4396 O O . THR B 1 121 ? 73.096 21.883 -18.855 1.00 16.80 121 THR A O 1
ATOM 4400 N N . SER B 1 122 ? 71.531 21.694 -20.499 1.00 15.88 122 SER A N 1
ATOM 4401 C CA . SER B 1 122 ? 70.976 22.993 -20.298 1.00 13.83 122 SER A CA 1
ATOM 4402 C C . SER B 1 122 ? 70.062 23.011 -19.070 1.00 12.92 122 SER A C 1
ATOM 4403 O O . SER B 1 122 ? 69.439 22.066 -18.719 1.00 12.72 122 SER A O 1
ATOM 4406 N N . THR B 1 123 ? 69.949 24.164 -18.488 1.00 14.10 123 THR A N 1
ATOM 4407 C CA . THR B 1 123 ? 69.023 24.439 -17.385 1.00 14.88 123 THR A CA 1
ATOM 4408 C C . THR B 1 123 ? 68.355 25.769 -17.703 1.00 15.21 123 THR A C 1
ATOM 4409 O O . THR B 1 123 ? 68.684 26.415 -18.680 1.00 13.43 123 THR A O 1
ATOM 4413 N N . ILE B 1 124 ? 67.488 26.245 -16.832 1.00 15.80 124 ILE A N 1
ATOM 4414 C CA . ILE B 1 124 ? 66.900 27.586 -17.014 1.00 15.09 124 ILE A CA 1
ATOM 4415 C C . ILE B 1 124 ? 67.942 28.689 -16.686 1.00 15.16 124 ILE A C 1
ATOM 4416 O O . ILE B 1 124 ? 67.983 29.796 -17.278 1.00 15.95 124 ILE A O 1
ATOM 4421 N N . GLY B 1 125 ? 68.769 28.408 -15.695 1.00 14.21 125 GLY A N 1
ATOM 4422 C CA . GLY B 1 125 ? 69.877 29.289 -15.345 1.00 13.72 125 GLY A CA 1
ATOM 4423 C C . GLY B 1 125 ? 70.850 28.584 -14.423 1.00 14.29 125 GLY A C 1
ATOM 4424 O O . GLY B 1 125 ? 70.767 27.336 -14.215 1.00 14.52 125 GLY A O 1
ATOM 4425 N N . SER B 1 126 ? 71.803 29.352 -13.909 1.00 13.00 126 SER A N 1
ATOM 4426 C CA . SER B 1 126 ? 72.792 28.803 -13.007 1.00 14.11 126 SER A CA 1
ATOM 4427 C C . SER B 1 126 ? 72.196 28.364 -11.706 1.00 15.10 126 SER A C 1
ATOM 4428 O O . SER B 1 126 ? 72.790 27.494 -11.100 1.00 16.72 126 SER A O 1
ATOM 4431 N N . SER B 1 127 ? 71.021 28.870 -11.297 1.00 16.22 127 SER A N 1
ATOM 4432 C CA . SER B 1 127 ? 70.426 28.418 -10.035 1.00 17.48 127 SER A CA 1
ATOM 4433 C C . SER B 1 127 ? 70.065 26.972 -10.070 1.00 18.10 127 SER A C 1
ATOM 4434 O O . SER B 1 127 ? 70.483 26.242 -9.139 1.00 17.86 127 SER A O 1
ATOM 4437 N N . GLU B 1 128 ? 69.291 26.569 -11.104 1.00 16.28 128 GLU A N 1
ATOM 4438 C CA . GLU B 1 128 ? 68.948 25.171 -11.280 1.00 18.32 128 GLU A CA 1
ATOM 4439 C C . GLU B 1 128 ? 70.241 24.309 -11.401 1.00 18.27 128 GLU A C 1
ATOM 4440 O O . GLU B 1 128 ? 70.333 23.246 -10.810 1.00 16.02 128 GLU A O 1
ATOM 4446 N N . ALA B 1 129 ? 71.220 24.820 -12.132 1.00 17.08 129 ALA A N 1
ATOM 4447 C CA . ALA B 1 129 ? 72.464 24.093 -12.351 1.00 17.18 129 ALA A CA 1
ATOM 4448 C C . ALA B 1 129 ? 73.248 23.875 -11.048 1.00 18.61 129 ALA A C 1
ATOM 4449 O O . ALA B 1 129 ? 73.805 22.782 -10.836 1.00 17.60 129 ALA A O 1
ATOM 4451 N N . CYS B 1 130 ? 73.373 24.952 -10.229 1.00 18.34 130 CYS A N 1
ATOM 4452 C CA . CYS B 1 130 ? 74.048 24.862 -8.947 1.00 18.69 130 CYS A CA 1
ATOM 4453 C C . CYS B 1 130 ? 73.339 23.873 -8.025 1.00 19.87 130 CYS A C 1
ATOM 4454 O O . CYS B 1 130 ? 74.000 23.080 -7.333 1.00 20.47 130 CYS A O 1
ATOM 4457 N N . MET B 1 131 ? 71.998 23.899 -8.016 1.00 18.10 131 MET A N 1
ATOM 4458 C CA . MET B 1 131 ? 71.269 22.980 -7.210 1.00 18.53 131 MET A CA 1
ATOM 4459 C C . MET B 1 131 ? 71.482 21.497 -7.634 1.00 20.13 131 MET A C 1
ATOM 4460 O O . MET B 1 131 ? 71.598 20.611 -6.785 1.00 19.23 131 MET A O 1
ATOM 4465 N N . LEU B 1 132 ? 71.540 21.234 -8.930 1.00 20.46 132 LEU A N 1
ATOM 4466 C CA . LEU B 1 132 ? 71.768 19.878 -9.441 1.00 20.69 132 LEU A CA 1
ATOM 4467 C C . LEU B 1 132 ? 73.173 19.408 -9.077 1.00 19.86 132 LEU A C 1
ATOM 4468 O O . LEU B 1 132 ? 73.356 18.328 -8.582 1.00 18.96 132 LEU A O 1
ATOM 4473 N N . ALA B 1 133 ? 74.153 20.258 -9.299 1.00 18.27 133 ALA A N 1
ATOM 4474 C CA . ALA B 1 133 ? 75.532 19.981 -8.927 1.00 18.81 133 ALA A CA 1
ATOM 4475 C C . ALA B 1 133 ? 75.699 19.647 -7.418 1.00 19.52 133 ALA A C 1
ATOM 4476 O O . ALA B 1 133 ? 76.474 18.774 -7.054 1.00 20.99 133 ALA A O 1
ATOM 4478 N N . GLY B 1 134 ? 75.050 20.445 -6.591 1.00 19.14 134 GLY A N 1
ATOM 4479 C CA . GLY B 1 134 ? 75.006 20.282 -5.131 1.00 19.90 134 GLY A CA 1
ATOM 4480 C C . GLY B 1 134 ? 74.323 19.037 -4.694 1.00 18.95 134 GLY A C 1
ATOM 4481 O O . GLY B 1 134 ? 74.794 18.320 -3.804 1.00 21.07 134 GLY A O 1
ATOM 4482 N N . LEU B 1 135 ? 73.253 18.720 -5.365 1.00 19.42 135 LEU A N 1
ATOM 4483 C CA . LEU B 1 135 ? 72.552 17.491 -5.085 1.00 22.21 135 LEU A CA 1
ATOM 4484 C C . LEU B 1 135 ? 73.417 16.289 -5.472 1.00 22.26 135 LEU A C 1
ATOM 4485 O O . LEU B 1 135 ? 73.428 15.263 -4.781 1.00 21.95 135 LEU A O 1
ATOM 4490 N N . ALA B 1 136 ? 74.123 16.395 -6.596 1.00 22.62 136 ALA A N 1
ATOM 4491 C CA . ALA B 1 136 ? 75.072 15.325 -7.021 1.00 22.72 136 ALA A CA 1
ATOM 4492 C C . ALA B 1 136 ? 76.131 15.131 -5.906 1.00 24.39 136 ALA A C 1
ATOM 4493 O O . ALA B 1 136 ? 76.376 14.012 -5.476 1.00 24.55 136 ALA A O 1
ATOM 4495 N N . MET B 1 137 ? 76.713 16.221 -5.445 1.00 23.52 137 MET A N 1
ATOM 4496 C CA . MET B 1 137 ? 77.668 16.144 -4.322 1.00 23.22 137 MET A CA 1
ATOM 4497 C C . MET B 1 137 ? 77.060 15.504 -3.080 1.00 22.84 137 MET A C 1
ATOM 4498 O O . MET B 1 137 ? 77.651 14.615 -2.506 1.00 23.04 137 MET A O 1
ATOM 4503 N N . LYS B 1 138 ? 75.842 15.911 -2.717 1.00 22.79 138 LYS A N 1
ATOM 4504 C CA . LYS B 1 138 ? 75.199 15.393 -1.518 1.00 20.68 138 LYS A CA 1
ATOM 4505 C C . LYS B 1 138 ? 75.023 13.886 -1.584 1.00 21.92 138 LYS A C 1
ATOM 4506 O O . LYS B 1 138 ? 75.278 13.185 -0.601 1.00 19.39 138 LYS A O 1
ATOM 4512 N N . PHE B 1 139 ? 74.570 13.400 -2.732 1.00 21.97 139 PHE A N 1
ATOM 4513 C CA . PHE B 1 139 ? 74.254 12.014 -2.892 1.00 23.89 139 PHE A CA 1
ATOM 4514 C C . PHE B 1 139 ? 75.510 11.165 -2.962 1.00 25.13 139 PHE A C 1
ATOM 4515 O O . PHE B 1 139 ? 75.545 10.084 -2.387 1.00 24.46 139 PHE A O 1
ATOM 4523 N N . ALA B 1 140 ? 76.542 11.655 -3.623 1.00 25.44 140 ALA A N 1
ATOM 4524 C CA . ALA B 1 140 ? 77.818 10.938 -3.712 1.00 25.68 140 ALA A CA 1
ATOM 4525 C C . ALA B 1 140 ? 78.438 10.921 -2.297 1.00 28.15 140 ALA A C 1
ATOM 4526 O O . ALA B 1 140 ? 78.936 9.867 -1.864 1.00 29.03 140 ALA A O 1
ATOM 4528 N N . TRP B 1 141 ? 78.328 12.038 -1.564 1.00 24.49 141 TRP A N 1
ATOM 4529 C CA . TRP B 1 141 ? 78.904 12.108 -0.213 1.00 26.33 141 TRP A CA 1
ATOM 4530 C C . TRP B 1 141 ? 78.220 11.111 0.727 1.00 29.58 141 TRP A C 1
ATOM 4531 O O . TRP B 1 141 ? 78.868 10.396 1.515 1.00 24.83 141 TRP A O 1
ATOM 4542 N N . ARG B 1 142 ? 76.906 11.069 0.649 1.00 27.94 142 ARG A N 1
ATOM 4543 C CA . ARG B 1 142 ? 76.153 10.184 1.498 1.00 28.87 142 ARG A CA 1
ATOM 4544 C C . ARG B 1 142 ? 76.546 8.711 1.320 1.00 30.42 142 ARG A C 1
ATOM 4545 O O . ARG B 1 142 ? 76.653 8.012 2.314 1.00 27.84 142 ARG A O 1
ATOM 4553 N N . LYS B 1 143 ? 76.762 8.246 0.078 1.00 31.18 143 LYS A N 1
ATOM 4554 C CA . LYS B 1 143 ? 77.265 6.862 -0.170 1.00 37.15 143 LYS A CA 1
ATOM 4555 C C . LYS B 1 143 ? 78.634 6.595 0.436 1.00 33.63 143 LYS A C 1
ATOM 4556 O O . LYS B 1 143 ? 78.854 5.520 0.916 1.00 33.36 143 LYS A O 1
ATOM 4562 N N . ARG B 1 144 ? 79.552 7.550 0.350 1.00 32.21 144 ARG A N 1
ATOM 4563 C CA . ARG B 1 144 ? 80.848 7.460 1.025 1.00 35.66 144 ARG A CA 1
ATOM 4564 C C . ARG B 1 144 ? 80.687 7.351 2.539 1.00 35.15 144 ARG A C 1
ATOM 4565 O O . ARG B 1 144 ? 81.261 6.495 3.169 1.00 31.41 144 ARG A O 1
ATOM 4573 N N . ALA B 1 145 ? 79.922 8.270 3.093 1.00 34.85 145 ALA A N 1
ATOM 4574 C CA . ALA B 1 145 ? 79.638 8.344 4.509 1.00 36.56 145 ALA A CA 1
ATOM 4575 C C . ALA B 1 145 ? 79.042 7.052 5.131 1.00 39.53 145 ALA A C 1
ATOM 4576 O O . ALA B 1 145 ? 79.496 6.624 6.182 1.00 41.13 145 ALA A O 1
ATOM 4578 N N . LYS B 1 146 ? 78.006 6.492 4.497 1.00 39.46 146 LYS A N 1
ATOM 4579 C CA . LYS B 1 146 ? 77.435 5.194 4.853 1.00 42.18 146 LYS A CA 1
ATOM 4580 C C . LYS B 1 146 ? 78.501 4.091 4.836 1.00 39.75 146 LYS A C 1
ATOM 4581 O O . LYS B 1 146 ? 78.544 3.254 5.736 1.00 35.47 146 LYS A O 1
ATOM 4587 N N . ALA B 1 147 ? 79.321 4.073 3.799 1.00 32.79 147 ALA A N 1
ATOM 4588 C CA . ALA B 1 147 ? 80.308 2.997 3.635 1.00 36.32 147 ALA A CA 1
ATOM 4589 C C . ALA B 1 147 ? 81.447 3.112 4.653 1.00 39.22 147 ALA A C 1
ATOM 4590 O O . ALA B 1 147 ? 81.975 2.100 5.030 1.00 44.37 147 ALA A O 1
ATOM 4592 N N . ASN B 1 148 ? 81.773 4.326 5.119 1.00 39.96 148 ASN A N 1
ATOM 4593 C CA . ASN B 1 148 ? 82.752 4.575 6.209 1.00 39.87 148 ASN A CA 1
ATOM 4594 C C . ASN B 1 148 ? 82.115 4.689 7.605 1.00 40.50 148 ASN A C 1
ATOM 4595 O O . ASN B 1 148 ? 82.718 5.278 8.524 1.00 42.46 148 ASN A O 1
ATOM 4600 N N . GLY B 1 149 ? 80.880 4.204 7.768 1.00 43.24 149 GLY A N 1
ATOM 4601 C CA . GLY B 1 149 ? 80.194 4.172 9.074 1.00 41.09 149 GLY A CA 1
ATOM 4602 C C . GLY B 1 149 ? 80.100 5.489 9.827 1.00 40.08 149 GLY A C 1
ATOM 4603 O O . GLY B 1 149 ? 80.152 5.514 11.033 1.00 40.05 149 GLY A O 1
ATOM 4604 N N . LEU B 1 150 ? 79.958 6.594 9.103 1.00 41.75 150 LEU A N 1
ATOM 4605 C CA . LEU B 1 150 ? 79.807 7.914 9.710 1.00 37.82 150 LEU A CA 1
ATOM 4606 C C . LEU B 1 150 ? 78.386 8.045 10.171 1.00 38.58 150 LEU A C 1
ATOM 4607 O O . LEU B 1 150 ? 77.475 7.577 9.485 1.00 37.44 150 LEU A O 1
ATOM 4612 N N . ASP B 1 151 ? 78.201 8.720 11.305 1.00 38.17 151 ASP A N 1
ATOM 4613 C CA . ASP B 1 151 ? 76.905 8.814 11.934 1.00 42.16 151 ASP A CA 1
ATOM 4614 C C . ASP B 1 151 ? 76.181 9.985 11.326 1.00 36.81 151 ASP A C 1
ATOM 4615 O O . ASP B 1 151 ? 76.536 11.128 11.568 1.00 34.28 151 ASP A O 1
ATOM 4620 N N . LEU B 1 152 ? 75.142 9.680 10.559 1.00 42.38 152 LEU A N 1
ATOM 4621 C CA . LEU B 1 152 ? 74.401 10.698 9.785 1.00 45.33 152 LEU A CA 1
ATOM 4622 C C . LEU B 1 152 ? 73.435 11.542 10.598 1.00 47.47 152 LEU A C 1
ATOM 4623 O O . LEU B 1 152 ? 72.905 12.515 10.058 1.00 51.95 152 LEU A O 1
ATOM 4628 N N . THR B 1 153 ? 73.216 11.212 11.881 1.00 47.25 153 THR A N 1
ATOM 4629 C CA . THR B 1 153 ? 72.320 12.003 12.779 1.00 45.70 153 THR A CA 1
ATOM 4630 C C . THR B 1 153 ? 73.028 13.104 13.594 1.00 44.12 153 THR A C 1
ATOM 4631 O O . THR B 1 153 ? 72.379 14.036 14.085 1.00 47.92 153 THR A O 1
ATOM 4635 N N . ALA B 1 154 ? 74.345 12.969 13.756 1.00 43.79 154 ALA A N 1
ATOM 4636 C CA . ALA B 1 154 ? 75.186 13.894 14.548 1.00 44.69 154 ALA A CA 1
ATOM 4637 C C . ALA B 1 154 ? 75.299 15.331 13.996 1.00 45.81 154 ALA A C 1
ATOM 4638 O O . ALA B 1 154 ? 75.307 16.339 14.754 1.00 42.02 154 ALA A O 1
ATOM 4640 N N . HIS B 1 155 ? 75.453 15.442 12.681 1.00 42.90 155 HIS A N 1
ATOM 4641 C CA . HIS B 1 155 ? 75.497 16.773 12.030 1.00 40.87 155 HIS A CA 1
ATOM 4642 C C . HIS B 1 155 ? 74.849 16.687 10.649 1.00 36.17 155 HIS A C 1
ATOM 4643 O O . HIS B 1 155 ? 74.722 15.605 10.054 1.00 34.48 155 HIS A O 1
ATOM 4650 N N . GLN B 1 156 ? 74.477 17.848 10.143 1.00 34.69 156 GLN A N 1
ATOM 4651 C CA . GLN B 1 156 ? 74.002 17.979 8.777 1.00 35.68 156 GLN A CA 1
ATOM 4652 C C . GLN B 1 156 ? 75.206 17.897 7.813 1.00 31.85 156 GLN A C 1
ATOM 4653 O O . GLN B 1 156 ? 76.321 18.241 8.192 1.00 28.53 156 GLN A O 1
ATOM 4659 N N . PRO B 1 157 ? 75.000 17.413 6.560 1.00 29.60 157 PRO A N 1
ATOM 4660 C CA . PRO B 1 157 ? 76.125 17.616 5.634 1.00 27.25 157 PRO A CA 1
ATOM 4661 C C . PRO B 1 157 ? 76.415 19.130 5.531 1.00 25.39 157 PRO A C 1
ATOM 4662 O O . PRO B 1 157 ? 75.540 19.925 5.855 1.00 23.35 157 PRO A O 1
ATOM 4666 N N . ASN B 1 158 ? 77.587 19.515 5.045 1.00 23.80 158 ASN A N 1
ATOM 4667 C CA . ASN B 1 158 ? 77.888 20.938 4.796 1.00 22.01 158 ASN A CA 1
ATOM 4668 C C . ASN B 1 158 ? 78.563 21.118 3.454 1.00 20.36 158 ASN A C 1
ATOM 4669 O O . ASN B 1 158 ? 79.023 20.143 2.835 1.00 18.28 158 ASN A O 1
ATOM 4674 N N . ILE B 1 159 ? 78.608 22.375 3.011 1.00 19.04 159 ILE A N 1
ATOM 4675 C CA . ILE B 1 159 ? 79.400 22.767 1.866 1.00 21.04 159 ILE A CA 1
ATOM 4676 C C . ILE B 1 159 ? 80.177 23.949 2.333 1.00 18.95 159 ILE A C 1
ATOM 4677 O O . ILE B 1 159 ? 79.679 24.765 3.100 1.00 23.01 159 ILE A O 1
ATOM 4682 N N . VAL B 1 160 ? 81.313 24.131 1.710 1.00 18.62 160 VAL A N 1
ATOM 4683 C CA . VAL B 1 160 ? 82.217 25.201 1.993 1.00 20.14 160 VAL A CA 1
ATOM 4684 C C . VAL B 1 160 ? 82.139 26.123 0.801 1.00 20.77 160 VAL A C 1
ATOM 4685 O O . VAL B 1 160 ? 82.203 25.654 -0.338 1.00 21.03 160 VAL A O 1
ATOM 4689 N N . ILE B 1 161 ? 82.064 27.421 1.069 1.00 21.49 161 ILE A N 1
ATOM 4690 C CA . ILE B 1 161 ? 81.913 28.431 0.038 1.00 22.80 161 ILE A CA 1
ATOM 4691 C C . ILE B 1 161 ? 82.288 29.773 0.608 1.00 22.84 161 ILE A C 1
ATOM 4692 O O . ILE B 1 161 ? 82.119 30.016 1.804 1.00 22.53 161 ILE A O 1
ATOM 4697 N N . SER B 1 162 ? 82.753 30.649 -0.260 1.00 23.05 162 SER A N 1
ATOM 4698 C CA . SER B 1 162 ? 83.017 32.018 0.083 1.00 24.91 162 SER A CA 1
ATOM 4699 C C . SER B 1 162 ? 81.742 32.758 0.434 1.00 26.99 162 SER A C 1
ATOM 4700 O O . SER B 1 162 ? 80.653 32.416 -0.052 1.00 28.75 162 SER A O 1
ATOM 4703 N N . ALA B 1 163 ? 81.870 33.786 1.266 1.00 24.37 163 ALA A N 1
ATOM 4704 C CA . ALA B 1 163 ? 80.739 34.643 1.635 1.00 28.58 163 ALA A CA 1
ATOM 4705 C C . ALA B 1 163 ? 80.190 35.476 0.478 1.00 28.06 163 ALA A C 1
ATOM 4706 O O . ALA B 1 163 ? 79.104 36.011 0.606 1.00 33.89 163 ALA A O 1
ATOM 4708 N N . GLY B 1 164 ? 80.938 35.616 -0.606 1.00 28.25 164 GLY A N 1
ATOM 4709 C CA . GLY B 1 164 ? 80.364 36.120 -1.863 1.00 28.93 164 GLY A CA 1
ATOM 4710 C C . GLY B 1 164 ? 79.323 35.279 -2.617 1.00 25.45 164 GLY A C 1
ATOM 4711 O O . GLY B 1 164 ? 78.916 35.678 -3.705 1.00 26.06 164 GLY A O 1
ATOM 4712 N N . TYR B 1 165 ? 78.875 34.161 -2.041 1.00 24.57 165 TYR A N 1
ATOM 4713 C CA . TYR B 1 165 ? 77.905 33.285 -2.675 1.00 25.84 165 TYR A CA 1
ATOM 4714 C C . TYR B 1 165 ? 76.625 34.055 -3.156 1.00 26.53 165 TYR A C 1
ATOM 4715 O O . TYR B 1 165 ? 76.153 34.984 -2.493 1.00 24.94 165 TYR A O 1
ATOM 4724 N N . GLN B 1 166 ? 76.087 33.639 -4.293 1.00 21.51 166 GLN A N 1
ATOM 4725 C CA . GLN B 1 166 ? 74.837 34.176 -4.791 1.00 21.47 166 GLN A CA 1
ATOM 4726 C C . GLN B 1 166 ? 73.768 33.425 -4.031 1.00 20.61 166 GLN A C 1
ATOM 4727 O O . GLN B 1 166 ? 74.024 32.341 -3.566 1.00 20.47 166 GLN A O 1
ATOM 4733 N N . VAL B 1 167 ? 72.554 33.947 -4.005 1.00 20.77 167 VAL A N 1
ATOM 4734 C CA . VAL B 1 167 ? 71.471 33.453 -3.147 1.00 22.38 167 VAL A CA 1
ATOM 4735 C C . VAL B 1 167 ? 71.031 32.048 -3.477 1.00 23.65 167 VAL A C 1
ATOM 4736 O O . VAL B 1 167 ? 70.507 31.344 -2.608 1.00 22.35 167 VAL A O 1
ATOM 4740 N N . CYS B 1 168 ? 71.336 31.560 -4.687 1.00 23.04 168 CYS A N 1
ATOM 4741 C CA . CYS B 1 168 ? 70.955 30.192 -5.028 1.00 21.66 168 CYS A CA 1
ATOM 4742 C C . CYS B 1 168 ? 71.623 29.142 -4.127 1.00 20.05 168 CYS A C 1
ATOM 4743 O O . CYS B 1 168 ? 71.065 28.077 -3.887 1.00 22.46 168 CYS A O 1
ATOM 4746 N N . TRP B 1 169 ? 72.812 29.431 -3.656 1.00 19.52 169 TRP A N 1
ATOM 4747 C CA . TRP B 1 169 ? 73.538 28.518 -2.712 1.00 19.81 169 TRP A CA 1
ATOM 4748 C C . TRP B 1 169 ? 72.900 28.493 -1.298 1.00 19.78 169 TRP A C 1
ATOM 4749 O O . TRP B 1 169 ? 72.855 27.445 -0.648 1.00 19.91 169 TRP A O 1
ATOM 4760 N N . GLU B 1 170 ? 72.400 29.649 -0.846 1.00 21.13 170 GLU A N 1
ATOM 4761 C CA . GLU B 1 170 ? 71.565 29.740 0.343 1.00 21.29 170 GLU A CA 1
ATOM 4762 C C . GLU B 1 170 ? 70.276 28.993 0.159 1.00 21.95 170 GLU A C 1
ATOM 4763 O O . GLU B 1 170 ? 69.898 28.278 1.065 1.00 20.82 170 GLU A O 1
ATOM 4769 N N . LYS B 1 171 ? 69.608 29.129 -0.994 1.00 21.94 171 LYS A N 1
ATOM 4770 C CA . LYS B 1 171 ? 68.411 28.315 -1.248 1.00 22.66 171 LYS A CA 1
ATOM 4771 C C . LYS B 1 171 ? 68.761 26.838 -1.236 1.00 21.27 171 LYS A C 1
ATOM 4772 O O . LYS B 1 171 ? 68.029 26.055 -0.635 1.00 21.15 171 LYS A O 1
ATOM 4778 N N . PHE B 1 172 ? 69.840 26.439 -1.899 1.00 21.40 172 PHE A N 1
ATOM 4779 C CA . PHE B 1 172 ? 70.266 25.042 -1.915 1.00 20.35 172 PHE A CA 1
ATOM 4780 C C . PHE B 1 172 ? 70.413 24.524 -0.490 1.00 21.41 172 PHE A C 1
ATOM 4781 O O . PHE B 1 172 ? 69.788 23.545 -0.131 1.00 21.97 172 PHE A O 1
ATOM 4789 N N . CYS B 1 173 ? 71.108 25.271 0.353 1.00 21.46 173 CYS A N 1
ATOM 4790 C CA . CYS B 1 173 ? 71.290 24.828 1.743 1.00 23.37 173 CYS A CA 1
ATOM 4791 C C . CYS B 1 173 ? 70.039 24.722 2.605 1.00 22.29 173 CYS A C 1
ATOM 4792 O O . CYS B 1 173 ? 69.872 23.745 3.338 1.00 20.87 173 CYS A O 1
ATOM 4795 N N . VAL B 1 174 ? 69.153 25.714 2.504 1.00 24.37 174 VAL A N 1
ATOM 4796 C CA . VAL B 1 174 ? 67.877 25.671 3.238 1.00 24.00 174 VAL A CA 1
ATOM 4797 C C . VAL B 1 174 ? 67.026 24.580 2.704 1.00 24.38 174 VAL A C 1
ATOM 4798 O O . VAL B 1 174 ? 66.551 23.756 3.460 1.00 24.74 174 VAL A O 1
ATOM 4802 N N . TYR B 1 175 ? 66.816 24.543 1.379 1.00 24.57 175 TYR A N 1
ATOM 4803 C CA . TYR B 1 175 ? 65.940 23.521 0.814 1.00 24.80 175 TYR A CA 1
ATOM 4804 C C . TYR B 1 175 ? 66.399 22.079 1.154 1.00 23.82 175 TYR A C 1
ATOM 4805 O O . TYR B 1 175 ? 65.568 21.204 1.382 1.00 20.44 175 TYR A O 1
ATOM 4814 N N . TRP B 1 176 ? 67.702 21.795 1.051 1.00 22.91 176 TRP A N 1
ATOM 4815 C CA . TRP B 1 176 ? 68.148 20.395 1.242 1.00 23.69 176 TRP A CA 1
ATOM 4816 C C . TRP B 1 176 ? 68.881 20.130 2.618 1.00 23.82 176 TRP A C 1
ATOM 4817 O O . TRP B 1 176 ? 69.594 19.145 2.727 1.00 23.02 176 TRP A O 1
ATOM 4828 N N . ASP B 1 177 ? 68.677 20.980 3.630 1.00 25.27 177 ASP A N 1
ATOM 4829 C CA . ASP B 1 177 ? 69.173 20.720 5.004 1.00 28.35 177 ASP A CA 1
ATOM 4830 C C . ASP B 1 177 ? 70.705 20.520 5.016 1.00 27.39 177 ASP A C 1
ATOM 4831 O O . ASP B 1 177 ? 71.179 19.530 5.524 1.00 23.62 177 ASP A O 1
ATOM 4836 N N . ILE B 1 178 ? 71.430 21.494 4.438 1.00 25.70 178 ILE A N 1
ATOM 4837 C CA . ILE B 1 178 ? 72.879 21.497 4.343 1.00 25.39 178 ILE A CA 1
ATOM 4838 C C . ILE B 1 178 ? 73.394 22.679 5.153 1.00 25.63 178 ILE A C 1
ATOM 4839 O O . ILE B 1 178 ? 72.905 23.775 4.977 1.00 23.08 178 ILE A O 1
ATOM 4844 N N . ASP B 1 179 ? 74.397 22.486 6.020 1.00 26.64 179 ASP A N 1
ATOM 4845 C CA . ASP B 1 179 ? 74.982 23.678 6.704 1.00 27.53 179 ASP A CA 1
ATOM 4846 C C . ASP B 1 179 ? 75.875 24.343 5.734 1.00 24.06 179 ASP A C 1
ATOM 4847 O O . ASP B 1 179 ? 76.571 23.662 5.005 1.00 24.41 179 ASP A O 1
ATOM 4852 N N . MET B 1 180 ? 75.898 25.651 5.784 1.00 24.16 180 MET A N 1
ATOM 4853 C CA . MET B 1 180 ? 76.820 26.456 5.056 1.00 27.65 180 MET A CA 1
ATOM 4854 C C . MET B 1 180 ? 78.034 26.756 5.921 1.00 26.88 180 MET A C 1
ATOM 4855 O O . MET B 1 180 ? 77.906 27.444 6.908 1.00 24.85 180 MET A O 1
ATOM 4860 N N . HIS B 1 181 ? 79.206 26.296 5.508 1.00 26.31 181 HIS A N 1
ATOM 4861 C CA . HIS B 1 181 ? 80.470 26.699 6.128 1.00 28.11 181 HIS A CA 1
ATOM 4862 C C . HIS B 1 181 ? 80.997 27.873 5.300 1.00 27.29 181 HIS A C 1
ATOM 4863 O O . HIS B 1 181 ? 81.616 27.679 4.282 1.00 24.15 181 HIS A O 1
ATOM 4870 N N . VAL B 1 182 ? 80.712 29.099 5.767 1.00 26.95 182 VAL A N 1
ATOM 4871 C CA . VAL B 1 182 ? 80.968 30.298 5.048 1.00 26.42 182 VAL A CA 1
ATOM 4872 C C . VAL B 1 182 ? 82.340 30.854 5.415 1.00 29.73 182 VAL A C 1
ATOM 4873 O O . VAL B 1 182 ? 82.610 31.064 6.580 1.00 32.89 182 VAL A O 1
ATOM 4877 N N . VAL B 1 183 ? 83.196 31.048 4.406 1.00 28.45 183 VAL A N 1
ATOM 4878 C CA . VAL B 1 183 ? 84.524 31.579 4.547 1.00 30.27 183 VAL A CA 1
ATOM 4879 C C . VAL B 1 183 ? 84.432 33.107 4.347 1.00 34.83 183 VAL A C 1
ATOM 4880 O O . VAL B 1 183 ? 84.240 33.601 3.220 1.00 28.65 183 VAL A O 1
ATOM 4884 N N . PRO B 1 184 ? 84.593 33.875 5.438 1.00 39.26 184 PRO A N 1
ATOM 4885 C CA . PRO B 1 184 ? 84.232 35.290 5.266 1.00 36.48 184 PRO A CA 1
ATOM 4886 C C . PRO B 1 184 ? 85.237 36.059 4.370 1.00 34.81 184 PRO A C 1
ATOM 4887 O O . PRO B 1 184 ? 86.328 35.605 4.157 1.00 24.03 184 PRO A O 1
ATOM 4891 N N . MET B 1 185 ? 84.787 37.161 3.769 1.00 38.86 185 MET A N 1
ATOM 4892 C CA . MET B 1 185 ? 85.687 38.125 3.104 1.00 49.24 185 MET A CA 1
ATOM 4893 C C . MET B 1 185 ? 86.268 39.171 4.111 1.00 45.34 185 MET A C 1
ATOM 4894 O O . MET B 1 185 ? 85.658 39.474 5.151 1.00 44.13 185 MET A O 1
ATOM 4899 N N . ASP B 1 186 ? 87.432 39.705 3.758 1.00 47.44 186 ASP A N 1
ATOM 4900 C CA . ASP B 1 186 ? 88.081 40.861 4.445 1.00 56.51 186 ASP A CA 1
ATOM 4901 C C . ASP B 1 186 ? 88.770 41.717 3.373 1.00 54.49 186 ASP A C 1
ATOM 4902 O O . ASP B 1 186 ? 88.742 41.345 2.172 1.00 41.01 186 ASP A O 1
ATOM 4907 N N . ASP B 1 187 ? 89.389 42.826 3.796 1.00 53.98 187 ASP A N 1
ATOM 4908 C CA . ASP B 1 187 ? 89.922 43.843 2.882 1.00 60.51 187 ASP A CA 1
ATOM 4909 C C . ASP B 1 187 ? 90.947 43.296 1.865 1.00 60.62 187 ASP A C 1
ATOM 4910 O O . ASP B 1 187 ? 91.052 43.813 0.740 1.00 64.08 187 ASP A O 1
ATOM 4915 N N . ASP B 1 188 ? 91.701 42.273 2.264 1.00 63.51 188 ASP A N 1
ATOM 4916 C CA . ASP B 1 188 ? 92.679 41.622 1.382 1.00 71.98 188 ASP A CA 1
ATOM 4917 C C . ASP B 1 188 ? 92.100 40.412 0.630 1.00 70.92 188 ASP A C 1
ATOM 4918 O O . ASP B 1 188 ? 92.480 40.159 -0.533 1.00 64.25 188 ASP A O 1
ATOM 4923 N N . HIS B 1 189 ? 91.188 39.684 1.288 1.00 66.03 189 HIS A N 1
ATOM 4924 C CA . HIS B 1 189 ? 90.480 38.521 0.674 1.00 63.60 189 HIS A CA 1
ATOM 4925 C C . HIS B 1 189 ? 89.011 38.825 0.300 1.00 46.07 189 HIS A C 1
ATOM 4926 O O . HIS B 1 189 ? 88.091 38.547 1.064 1.00 43.36 189 HIS A O 1
ATOM 4933 N N . MET B 1 190 ? 88.855 39.436 -0.877 1.00 42.00 190 MET A N 1
ATOM 4934 C CA . MET B 1 190 ? 87.570 39.689 -1.558 1.00 43.02 190 MET A CA 1
ATOM 4935 C C . MET B 1 190 ? 87.202 38.562 -2.558 1.00 44.28 190 MET A C 1
ATOM 4936 O O . MET B 1 190 ? 86.356 38.738 -3.495 1.00 49.80 190 MET A O 1
ATOM 4941 N N . SER B 1 191 ? 87.915 37.450 -2.403 1.00 36.18 191 SER A N 1
ATOM 4942 C CA . SER B 1 191 ? 87.603 36.167 -3.006 1.00 32.63 191 SER A CA 1
ATOM 4943 C C . SER B 1 191 ? 87.918 35.157 -1.921 1.00 31.21 191 SER A C 1
ATOM 4944 O O . SER B 1 191 ? 88.399 35.530 -0.859 1.00 28.15 191 SER A O 1
ATOM 4947 N N . LEU B 1 192 ? 87.578 33.902 -2.169 1.00 30.21 192 LEU A N 1
ATOM 4948 C CA . LEU B 1 192 ? 87.734 32.813 -1.205 1.00 29.38 192 LEU A CA 1
ATOM 4949 C C . LEU B 1 192 ? 89.114 32.833 -0.585 1.00 26.79 192 LEU A C 1
ATOM 4950 O O . LEU B 1 192 ? 90.120 32.805 -1.300 1.00 25.63 192 LEU A O 1
ATOM 4955 N N . ASN B 1 193 ? 89.183 32.765 0.723 1.00 29.72 193 ASN A N 1
ATOM 4956 C CA . ASN B 1 193 ? 90.506 32.699 1.395 1.00 30.78 193 ASN A CA 1
ATOM 4957 C C . ASN B 1 193 ? 90.975 31.255 1.329 1.00 25.82 193 ASN A C 1
ATOM 4958 O O . ASN B 1 193 ? 90.674 30.434 2.190 1.00 24.18 193 ASN A O 1
ATOM 4963 N N . VAL B 1 194 ? 91.672 30.903 0.280 1.00 25.81 194 VAL A N 1
ATOM 4964 C CA . VAL B 1 194 ? 92.044 29.488 0.099 1.00 25.98 194 VAL A CA 1
ATOM 4965 C C . VAL B 1 194 ? 93.042 28.971 1.152 1.00 26.90 194 VAL A C 1
ATOM 4966 O O . VAL B 1 194 ? 92.946 27.825 1.593 1.00 27.92 194 VAL A O 1
ATOM 4970 N N . ASP B 1 195 ? 93.993 29.798 1.557 1.00 29.38 195 ASP A N 1
ATOM 4971 C CA . ASP B 1 195 ? 94.881 29.501 2.702 1.00 33.95 195 ASP A CA 1
ATOM 4972 C C . ASP B 1 195 ? 94.190 28.948 3.948 1.00 31.06 195 ASP A C 1
ATOM 4973 O O . ASP B 1 195 ? 94.784 28.182 4.644 1.00 28.95 195 ASP A O 1
ATOM 4978 N N . HIS B 1 196 ? 92.943 29.339 4.219 1.00 29.89 196 HIS A N 1
ATOM 4979 C CA . HIS B 1 196 ? 92.230 28.863 5.401 1.00 32.69 196 HIS A CA 1
ATOM 4980 C C . HIS B 1 196 ? 91.168 27.812 5.091 1.00 28.99 196 HIS A C 1
ATOM 4981 O O . HIS B 1 196 ? 90.417 27.413 6.002 1.00 26.21 196 HIS A O 1
ATOM 4988 N N . VAL B 1 197 ? 91.054 27.371 3.840 1.00 26.60 197 VAL A N 1
ATOM 4989 C CA . VAL B 1 197 ? 89.859 26.545 3.486 1.00 27.80 197 VAL A CA 1
ATOM 4990 C C . VAL B 1 197 ? 89.745 25.221 4.286 1.00 24.65 197 VAL A C 1
ATOM 4991 O O . VAL B 1 197 ? 88.667 24.768 4.602 1.00 23.95 197 VAL A O 1
ATOM 4995 N N . LEU B 1 198 ? 90.872 24.629 4.662 1.00 25.92 198 LEU A N 1
ATOM 4996 C CA . LEU B 1 198 ? 90.863 23.394 5.428 1.00 27.48 198 LEU A CA 1
ATOM 4997 C C . LEU B 1 198 ? 90.320 23.552 6.838 1.00 26.66 198 LEU A C 1
ATOM 4998 O O . LEU B 1 198 ? 89.877 22.578 7.409 1.00 27.79 198 LEU A O 1
ATOM 5003 N N . ASP B 1 199 ? 90.230 24.779 7.335 1.00 26.11 199 ASP A N 1
ATOM 5004 C CA . ASP B 1 199 ? 89.557 24.984 8.612 1.00 31.11 199 ASP A CA 1
ATOM 5005 C C . ASP B 1 199 ? 88.065 24.807 8.541 1.00 33.28 199 ASP A C 1
ATOM 5006 O O . ASP B 1 199 ? 87.446 24.703 9.568 1.00 34.15 199 ASP A O 1
ATOM 5011 N N . TYR B 1 200 ? 87.481 24.786 7.336 1.00 32.57 200 TYR A N 1
ATOM 5012 C CA . TYR B 1 200 ? 86.032 24.657 7.211 1.00 30.11 200 TYR A CA 1
ATOM 5013 C C . TYR B 1 200 ? 85.611 23.319 6.711 1.00 27.01 200 TYR A C 1
ATOM 5014 O O . TYR B 1 200 ? 84.438 23.079 6.635 1.00 31.41 200 TYR A O 1
ATOM 5023 N N . VAL B 1 201 ? 86.558 22.451 6.387 1.00 24.49 201 VAL A N 1
ATOM 5024 C CA . VAL B 1 201 ? 86.312 21.109 5.841 1.00 25.99 201 VAL A CA 1
ATOM 5025 C C . VAL B 1 201 ? 86.365 20.067 6.965 1.00 28.82 201 VAL A C 1
ATOM 5026 O O . VAL B 1 201 ? 87.219 20.115 7.829 1.00 31.30 201 VAL A O 1
ATOM 5030 N N . ASP B 1 202 ? 85.457 19.118 6.935 1.00 30.23 202 ASP A N 1
ATOM 5031 C CA . ASP B 1 202 ? 85.433 18.039 7.910 1.00 29.60 202 ASP A CA 1
ATOM 5032 C C . ASP B 1 202 ? 84.758 16.839 7.231 1.00 28.92 202 ASP A C 1
ATOM 5033 O O . ASP B 1 202 ? 84.460 16.898 6.051 1.00 29.09 202 ASP A O 1
ATOM 5038 N N . ASP B 1 203 ? 84.511 15.765 7.955 1.00 29.00 203 ASP A N 1
ATOM 5039 C CA . ASP B 1 203 ? 83.895 14.558 7.385 1.00 29.68 203 ASP A CA 1
ATOM 5040 C C . ASP B 1 203 ? 82.502 14.710 6.663 1.00 25.96 203 ASP A C 1
ATOM 5041 O O . ASP B 1 203 ? 82.133 13.885 5.837 1.00 23.57 203 ASP A O 1
ATOM 5046 N N . TYR B 1 204 ? 81.749 15.718 7.059 1.00 27.52 204 TYR A N 1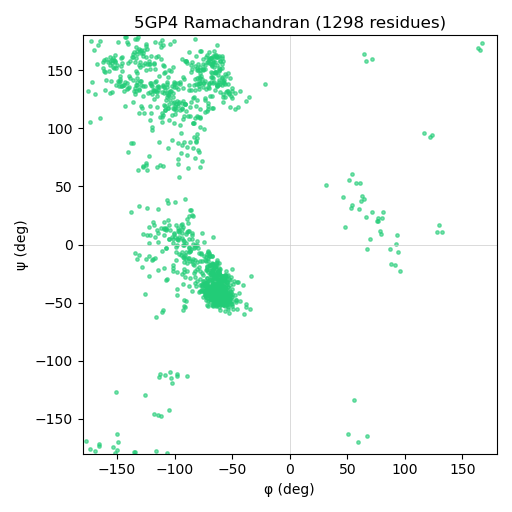
ATOM 5047 C CA . TYR B 1 204 ? 80.414 15.999 6.575 1.00 25.98 204 TYR A CA 1
ATOM 5048 C C . TYR B 1 204 ? 80.364 16.982 5.392 1.00 23.51 204 TYR A C 1
ATOM 5049 O O . TYR B 1 204 ? 79.254 17.367 4.922 1.00 23.89 204 TYR A O 1
ATOM 5058 N N . THR B 1 205 ? 81.531 17.443 4.975 1.00 20.61 205 THR A N 1
ATOM 5059 C CA . THR B 1 205 ? 81.653 18.317 3.836 1.00 21.52 205 THR A CA 1
ATOM 5060 C C . THR B 1 205 ? 81.378 17.572 2.531 1.00 20.55 205 THR A C 1
ATOM 5061 O O . THR B 1 205 ? 82.091 16.638 2.177 1.00 20.20 205 THR A O 1
ATOM 5065 N N . ILE B 1 206 ? 80.371 18.009 1.800 1.00 20.62 206 ILE A N 1
ATOM 5066 C CA . ILE B 1 206 ? 80.015 17.374 0.513 1.00 20.99 206 ILE A CA 1
ATOM 5067 C C . ILE B 1 206 ? 80.816 17.857 -0.645 1.00 20.45 206 ILE A C 1
ATOM 5068 O O . ILE B 1 206 ? 80.824 17.228 -1.703 1.00 22.22 206 ILE A O 1
ATOM 5073 N N . GLY B 1 207 ? 81.471 18.996 -0.471 1.00 21.66 207 GLY A N 1
ATOM 5074 C CA . GLY B 1 207 ? 82.241 19.639 -1.541 1.00 18.99 207 GLY A CA 1
ATOM 5075 C C . GLY B 1 207 ? 82.516 21.071 -1.188 1.00 19.04 207 GLY A C 1
ATOM 5076 O O . GLY B 1 207 ? 81.973 21.614 -0.231 1.00 20.61 207 GLY A O 1
ATOM 5077 N N . ILE B 1 208 ? 83.385 21.668 -1.973 1.00 19.21 208 ILE A N 1
ATOM 5078 C CA . ILE B 1 208 ? 83.723 23.032 -1.885 1.00 19.43 208 ILE A CA 1
ATOM 5079 C C . ILE B 1 208 ? 83.341 23.705 -3.189 1.00 21.06 208 ILE A C 1
ATOM 5080 O O . ILE B 1 208 ? 83.688 23.233 -4.238 1.00 19.81 208 ILE A O 1
ATOM 5085 N N . VAL B 1 209 ? 82.654 24.837 -3.098 1.00 22.20 209 VAL A N 1
ATOM 5086 C CA . VAL B 1 209 ? 82.304 25.626 -4.272 1.00 21.07 209 VAL A CA 1
ATOM 5087 C C . VAL B 1 209 ? 83.319 26.730 -4.472 1.00 21.75 209 VAL A C 1
ATOM 5088 O O . VAL B 1 209 ? 83.565 27.503 -3.582 1.00 21.78 209 VAL A O 1
ATOM 5092 N N . GLY B 1 210 ? 83.945 26.763 -5.633 1.00 21.26 210 GLY A N 1
ATOM 5093 C CA . GLY B 1 210 ? 84.728 27.908 -6.077 1.00 20.68 210 GLY A CA 1
ATOM 5094 C C . GLY B 1 210 ? 83.923 28.794 -7.047 1.00 21.71 210 GLY A C 1
ATOM 5095 O O . GLY B 1 210 ? 83.206 28.291 -7.920 1.00 24.05 210 GLY A O 1
ATOM 5096 N N . ILE B 1 211 ? 83.988 30.113 -6.855 1.00 20.93 211 ILE A N 1
ATOM 5097 C CA . ILE B 1 211 ? 83.182 31.027 -7.617 1.00 18.68 211 ILE A CA 1
ATOM 5098 C C . ILE B 1 211 ? 84.102 31.727 -8.553 1.00 20.39 211 ILE A C 1
ATOM 5099 O O . ILE B 1 211 ? 84.918 32.510 -8.104 1.00 20.98 211 ILE A O 1
ATOM 5104 N N . MET B 1 212 ? 83.889 31.507 -9.863 1.00 21.15 212 MET A N 1
ATOM 5105 C CA . MET B 1 212 ? 84.686 32.131 -10.911 1.00 20.88 212 MET A CA 1
ATOM 5106 C C . MET B 1 212 ? 84.005 33.365 -11.464 1.00 22.86 212 MET A C 1
ATOM 5107 O O . MET B 1 212 ? 83.571 33.413 -12.627 1.00 23.02 212 MET A O 1
ATOM 5112 N N . GLY B 1 213 ? 83.962 34.390 -10.620 1.00 23.90 213 GLY A N 1
ATOM 5113 C CA . GLY B 1 213 ? 83.274 35.604 -10.925 1.00 25.43 213 GLY A CA 1
ATOM 5114 C C . GLY B 1 213 ? 82.231 35.833 -9.873 1.00 24.66 213 GLY A C 1
ATOM 5115 O O . GLY B 1 213 ? 81.094 35.335 -9.989 1.00 24.52 213 GLY A O 1
ATOM 5116 N N . ILE B 1 214 ? 82.633 36.580 -8.848 1.00 24.98 214 ILE A N 1
ATOM 5117 C CA . ILE B 1 214 ? 81.813 36.792 -7.660 1.00 26.05 214 ILE A CA 1
ATOM 5118 C C . ILE B 1 214 ? 80.849 37.903 -7.954 1.00 26.01 214 ILE A C 1
ATOM 5119 O O . ILE B 1 214 ? 81.275 38.980 -8.423 1.00 25.89 214 ILE A O 1
ATOM 5124 N N . THR B 1 215 ? 79.570 37.637 -7.728 1.00 25.73 215 THR A N 1
ATOM 5125 C CA . THR B 1 215 ? 78.503 38.576 -8.134 1.00 31.95 215 THR A CA 1
ATOM 5126 C C . THR B 1 215 ? 78.672 39.987 -7.477 1.00 34.03 215 THR A C 1
ATOM 5127 O O . THR B 1 215 ? 78.428 40.999 -8.110 1.00 34.09 215 THR A O 1
ATOM 5131 N N . TYR B 1 216 ? 79.102 40.018 -6.223 1.00 35.55 216 TYR A N 1
ATOM 5132 C CA . TYR B 1 216 ? 79.234 41.271 -5.460 1.00 40.21 216 TYR A CA 1
ATOM 5133 C C . TYR B 1 216 ? 80.502 41.999 -5.798 1.00 38.48 216 TYR A C 1
ATOM 5134 O O . TYR B 1 216 ? 80.505 43.208 -5.722 1.00 42.17 216 TYR A O 1
ATOM 5143 N N . THR B 1 217 ? 81.587 41.293 -6.144 1.00 35.54 217 THR A N 1
ATOM 5144 C CA . THR B 1 217 ? 82.913 41.967 -6.312 1.00 33.51 217 THR A CA 1
ATOM 5145 C C . THR B 1 217 ? 83.607 41.842 -7.643 1.00 31.69 217 THR A C 1
ATOM 5146 O O . THR B 1 217 ? 84.604 42.525 -7.870 1.00 30.35 217 THR A O 1
ATOM 5150 N N . GLY B 1 218 ? 83.116 40.984 -8.529 1.00 27.74 218 GLY A N 1
ATOM 5151 C CA . GLY B 1 218 ? 83.756 40.868 -9.839 1.00 27.78 218 GLY A CA 1
ATOM 5152 C C . GLY B 1 218 ? 85.013 40.030 -9.870 1.00 25.93 218 GLY A C 1
ATOM 5153 O O . GLY B 1 218 ? 85.666 39.945 -10.914 1.00 29.76 218 GLY A O 1
ATOM 5154 N N . GLN B 1 219 ? 85.318 39.343 -8.781 1.00 25.27 219 GLN A N 1
ATOM 5155 C CA . GLN B 1 219 ? 86.635 38.681 -8.666 1.00 28.77 219 GLN A CA 1
ATOM 5156 C C . GLN B 1 219 ? 86.544 37.166 -8.758 1.00 23.99 219 GLN A C 1
ATOM 5157 O O . GLN B 1 219 ? 85.540 36.596 -8.438 1.00 23.21 219 GLN A O 1
ATOM 5163 N N . TYR B 1 220 ? 87.637 36.564 -9.206 1.00 23.57 220 TYR A N 1
ATOM 5164 C CA . TYR B 1 220 ? 87.818 35.137 -9.299 1.00 23.45 220 TYR A CA 1
ATOM 5165 C C . TYR B 1 220 ? 88.358 34.558 -8.018 1.00 23.26 220 TYR A C 1
ATOM 5166 O O . TYR B 1 220 ? 89.301 35.071 -7.467 1.00 21.52 220 TYR A O 1
ATOM 5175 N N . ASP B 1 221 ? 87.760 33.467 -7.554 1.00 22.69 221 ASP A N 1
ATOM 5176 C CA . ASP B 1 221 ? 88.385 32.632 -6.603 1.00 22.40 221 ASP A CA 1
ATOM 5177 C C . ASP B 1 221 ? 89.658 31.975 -7.251 1.00 23.59 221 ASP A C 1
ATOM 5178 O O . ASP B 1 221 ? 89.661 31.601 -8.406 1.00 21.78 221 ASP A O 1
ATOM 5183 N N . ASP B 1 222 ? 90.688 31.723 -6.449 1.00 25.10 222 ASP A N 1
ATOM 5184 C CA . ASP B 1 222 ? 91.910 31.123 -6.939 1.00 23.73 222 ASP A CA 1
ATOM 5185 C C . ASP B 1 222 ? 91.711 29.627 -6.969 1.00 23.15 222 ASP A C 1
ATOM 5186 O O . ASP B 1 222 ? 92.103 28.889 -6.025 1.00 23.00 222 ASP A O 1
ATOM 5191 N N . LEU B 1 223 ? 91.094 29.183 -8.065 1.00 21.22 223 LEU A N 1
ATOM 5192 C CA . LEU B 1 223 ? 90.698 27.815 -8.253 1.00 21.39 223 LEU A CA 1
ATOM 5193 C C . LEU B 1 223 ? 91.883 26.866 -8.352 1.00 21.27 223 LEU A C 1
ATOM 5194 O O . LEU B 1 223 ? 91.819 25.759 -7.758 1.00 19.72 223 LEU A O 1
ATOM 5199 N N . ALA B 1 224 ? 92.942 27.290 -9.062 1.00 20.41 224 ALA A N 1
ATOM 5200 C CA . ALA B 1 224 ? 94.199 26.534 -9.164 1.00 23.56 224 ALA A CA 1
ATOM 5201 C C . ALA B 1 224 ? 94.861 26.192 -7.768 1.00 25.77 224 ALA A C 1
ATOM 5202 O O . ALA B 1 224 ? 95.342 25.068 -7.544 1.00 26.61 224 ALA A O 1
ATOM 5204 N N . ARG B 1 225 ? 94.822 27.156 -6.861 1.00 26.05 225 ARG A N 1
ATOM 5205 C CA . ARG B 1 225 ? 95.373 26.983 -5.521 1.00 29.47 225 ARG A CA 1
ATOM 5206 C C . ARG B 1 225 ? 94.444 26.086 -4.712 1.00 27.56 225 ARG A C 1
ATOM 5207 O O . ARG B 1 225 ? 94.911 25.134 -4.045 1.00 27.82 225 ARG A O 1
ATOM 5215 N N . LEU B 1 226 ? 93.138 26.316 -4.813 1.00 23.53 226 LEU A N 1
ATOM 5216 C CA . LEU B 1 226 ? 92.197 25.453 -4.148 1.00 23.65 226 LEU A CA 1
ATOM 5217 C C . LEU B 1 226 ? 92.380 24.006 -4.596 1.00 25.43 226 LEU A C 1
ATOM 5218 O O . LEU B 1 226 ? 92.357 23.110 -3.773 1.00 24.41 226 LEU A O 1
ATOM 5223 N N . ASP B 1 227 ? 92.513 23.791 -5.905 1.00 26.08 227 ASP A N 1
ATOM 5224 C CA . ASP B 1 227 ? 92.733 22.453 -6.465 1.00 24.92 227 ASP A CA 1
ATOM 5225 C C . ASP B 1 227 ? 93.987 21.778 -5.880 1.00 23.80 227 ASP A C 1
ATOM 5226 O O . ASP B 1 227 ? 93.975 20.596 -5.623 1.00 24.29 227 ASP A O 1
ATOM 5231 N N . ALA B 1 228 ? 95.060 22.535 -5.708 1.00 24.59 228 ALA A N 1
ATOM 5232 C CA . ALA B 1 228 ? 96.303 21.993 -5.140 1.00 27.83 228 ALA A CA 1
ATOM 5233 C C . ALA B 1 228 ? 96.119 21.553 -3.660 1.00 25.61 228 ALA A C 1
ATOM 5234 O O . ALA B 1 228 ? 96.461 20.465 -3.259 1.00 23.28 228 ALA A O 1
ATOM 5236 N N . VAL B 1 229 ? 95.460 22.383 -2.893 1.00 25.79 229 VAL A N 1
ATOM 5237 C CA . VAL B 1 229 ? 95.128 22.093 -1.518 1.00 26.35 229 VAL A CA 1
ATOM 5238 C C . VAL B 1 229 ? 94.233 20.885 -1.402 1.00 28.69 229 VAL A C 1
ATOM 5239 O O . VAL B 1 229 ? 94.510 19.982 -0.590 1.00 27.03 229 VAL A O 1
ATOM 5243 N N . VAL B 1 230 ? 93.196 20.837 -2.235 1.00 23.96 230 VAL A N 1
ATOM 5244 C CA . VAL B 1 230 ? 92.289 19.716 -2.214 1.00 23.97 230 VAL A CA 1
ATOM 5245 C C . VAL B 1 230 ? 92.986 18.404 -2.620 1.00 22.71 230 VAL A C 1
ATOM 5246 O O . VAL B 1 230 ? 92.690 17.369 -2.030 1.00 23.92 230 VAL A O 1
ATOM 5250 N N . GLU B 1 231 ? 93.813 18.425 -3.663 1.00 20.89 231 GLU A N 1
ATOM 5251 C CA . GLU B 1 231 ? 94.603 17.235 -4.082 1.00 22.29 231 GLU A CA 1
ATOM 5252 C C . GLU B 1 231 ? 95.402 16.647 -2.873 1.00 25.90 231 GLU A C 1
ATOM 5253 O O . GLU B 1 231 ? 95.384 15.410 -2.621 1.00 29.88 231 GLU A O 1
ATOM 5259 N N . ARG B 1 232 ? 96.010 17.534 -2.085 1.00 23.31 232 ARG A N 1
ATOM 5260 C CA . ARG B 1 232 ? 96.826 17.126 -0.903 1.00 24.96 232 ARG A CA 1
ATOM 5261 C C . ARG B 1 232 ? 95.963 16.699 0.244 1.00 23.39 232 ARG A C 1
ATOM 5262 O O . ARG B 1 232 ? 96.210 15.640 0.809 1.00 21.30 232 ARG A O 1
ATOM 5270 N N . TYR B 1 233 ? 94.851 17.400 0.480 1.00 23.20 233 TYR A N 1
ATOM 5271 C CA . TYR B 1 233 ? 93.935 16.994 1.522 1.00 23.67 233 TYR A CA 1
ATOM 5272 C C . TYR B 1 233 ? 93.355 15.623 1.257 1.00 24.83 233 TYR A C 1
ATOM 5273 O O . TYR B 1 233 ? 93.251 14.815 2.169 1.00 28.87 233 TYR A O 1
ATOM 5282 N N . ASN B 1 234 ? 93.007 15.330 0.015 1.00 24.85 234 ASN A N 1
ATOM 5283 C CA . ASN B 1 234 ? 92.409 14.025 -0.310 1.00 25.13 234 ASN A CA 1
ATOM 5284 C C . ASN B 1 234 ? 93.322 12.756 -0.117 1.00 27.24 234 ASN A C 1
ATOM 5285 O O . ASN B 1 234 ? 92.822 11.660 0.028 1.00 23.05 234 ASN A O 1
ATOM 5290 N N . ARG B 1 235 ? 94.633 12.924 -0.070 1.00 29.34 235 ARG A N 1
ATOM 5291 C CA . ARG B 1 235 ? 95.548 11.813 0.297 1.00 29.38 235 ARG A CA 1
ATOM 5292 C C . ARG B 1 235 ? 95.450 11.469 1.803 1.00 30.49 235 ARG A C 1
ATOM 5293 O O . ARG B 1 235 ? 95.794 10.360 2.214 1.00 29.35 235 ARG A O 1
ATOM 5301 N N . THR B 1 236 ? 94.916 12.379 2.624 1.00 29.89 236 THR A N 1
ATOM 5302 C CA . THR B 1 236 ? 94.963 12.212 4.115 1.00 29.96 236 THR A CA 1
ATOM 5303 C C . THR B 1 236 ? 93.702 11.651 4.740 1.00 31.09 236 THR A C 1
ATOM 5304 O O . THR B 1 236 ? 93.649 11.520 5.940 1.00 28.33 236 THR A O 1
ATOM 5308 N N . THR B 1 237 ? 92.661 11.366 3.935 1.00 31.58 237 THR A N 1
ATOM 5309 C CA . THR B 1 237 ? 91.348 11.029 4.497 1.00 29.40 237 THR A CA 1
ATOM 5310 C C . THR B 1 237 ? 90.630 10.004 3.611 1.00 31.05 237 THR A C 1
ATOM 5311 O O . THR B 1 237 ? 90.935 9.811 2.428 1.00 29.43 237 THR A O 1
ATOM 5315 N N . LYS B 1 238 ? 89.670 9.347 4.209 1.00 33.65 238 LYS A N 1
ATOM 5316 C CA . LYS B 1 238 ? 88.750 8.459 3.483 1.00 38.35 238 LYS A CA 1
ATOM 5317 C C . LYS B 1 238 ? 87.456 9.240 3.168 1.00 32.57 238 LYS A C 1
ATOM 5318 O O . LYS B 1 238 ? 86.534 8.660 2.650 1.00 30.00 238 LYS A O 1
ATOM 5324 N N . PHE B 1 239 ? 87.415 10.544 3.505 1.00 28.44 239 PHE A N 1
ATOM 5325 C CA . PHE B 1 239 ? 86.325 11.459 3.152 1.00 26.94 239 PHE A CA 1
ATOM 5326 C C . PHE B 1 239 ? 86.832 12.563 2.206 1.00 22.08 239 PHE A C 1
ATOM 5327 O O . PHE B 1 239 ? 86.805 13.726 2.512 1.00 19.83 239 PHE A O 1
ATOM 5335 N N . PRO B 1 240 ? 87.212 12.195 1.019 1.00 22.63 240 PRO A N 1
ATOM 5336 C CA . PRO B 1 240 ? 87.682 13.172 0.098 1.00 23.69 240 PRO A CA 1
ATOM 5337 C C . PRO B 1 240 ? 86.566 14.154 -0.314 1.00 25.19 240 PRO A C 1
ATOM 5338 O O . PRO B 1 240 ? 85.390 13.865 -0.172 1.00 23.91 240 PRO A O 1
ATOM 5342 N N . VAL B 1 241 ? 86.988 15.232 -0.942 1.00 25.84 241 VAL A N 1
ATOM 5343 C CA . VAL B 1 241 ? 86.214 16.402 -1.143 1.00 25.97 241 VAL A CA 1
ATOM 5344 C C . VAL B 1 241 ? 86.670 16.944 -2.495 1.00 25.84 241 VAL A C 1
ATOM 5345 O O . VAL B 1 241 ? 87.884 16.926 -2.805 1.00 24.65 241 VAL A O 1
ATOM 5349 N N . TYR B 1 242 ? 85.689 17.367 -3.304 1.00 23.54 242 TYR A N 1
ATOM 5350 C CA . TYR B 1 242 ? 85.895 17.911 -4.640 1.00 23.44 242 TYR A CA 1
ATOM 5351 C C . TYR B 1 242 ? 85.275 19.326 -4.817 1.00 22.14 242 TYR A C 1
ATOM 5352 O O . TYR B 1 242 ? 84.542 19.855 -3.940 1.00 19.31 242 TYR A O 1
ATOM 5361 N N . ILE B 1 243 ? 85.667 19.930 -5.926 1.00 18.84 243 ILE A N 1
ATOM 5362 C CA . ILE B 1 243 ? 85.340 21.277 -6.240 1.00 19.79 243 ILE A CA 1
ATOM 5363 C C . ILE B 1 243 ? 84.234 21.359 -7.318 1.00 19.70 243 ILE A C 1
ATOM 5364 O O . ILE B 1 243 ? 84.351 20.774 -8.410 1.00 19.42 243 ILE A O 1
ATOM 5369 N N . HIS B 1 244 ? 83.186 22.126 -6.996 1.00 19.20 244 HIS A N 1
ATOM 5370 C CA . HIS B 1 244 ? 82.275 22.629 -7.968 1.00 18.39 244 HIS A CA 1
ATOM 5371 C C . HIS B 1 244 ? 82.572 24.074 -8.286 1.00 18.02 244 HIS A C 1
ATOM 5372 O O . HIS B 1 244 ? 82.753 24.899 -7.370 1.00 19.01 244 HIS A O 1
ATOM 5379 N N . VAL B 1 245 ? 82.668 24.407 -9.570 1.00 16.54 245 VAL A N 1
ATOM 5380 C CA . VAL B 1 245 ? 82.872 25.801 -9.967 1.00 16.81 245 VAL A CA 1
ATOM 5381 C C . VAL B 1 245 ? 81.530 26.457 -10.402 1.00 17.34 245 VAL A C 1
ATOM 5382 O O . VAL B 1 245 ? 80.921 26.060 -11.440 1.00 16.20 245 VAL A O 1
ATOM 5386 N N . ASP B 1 246 ? 81.149 27.475 -9.638 1.00 16.01 246 ASP A N 1
ATOM 5387 C CA . ASP B 1 246 ? 80.100 28.426 -10.003 1.00 17.83 246 ASP A CA 1
ATOM 5388 C C . ASP B 1 246 ? 80.652 29.484 -10.918 1.00 17.12 246 ASP A C 1
ATOM 5389 O O . ASP B 1 246 ? 81.136 30.493 -10.494 1.00 17.78 246 ASP A O 1
ATOM 5394 N N . ALA B 1 247 ? 80.623 29.210 -12.207 1.00 16.95 247 ALA A N 1
ATOM 5395 C CA . ALA B 1 247 ? 81.134 30.151 -13.155 1.00 16.71 247 ALA A CA 1
ATOM 5396 C C . ALA B 1 247 ? 79.926 30.791 -13.893 1.00 17.63 247 ALA A C 1
ATOM 5397 O O . ALA B 1 247 ? 79.996 31.066 -15.102 1.00 16.93 247 ALA A O 1
ATOM 5399 N N . ALA B 1 248 ? 78.836 31.046 -13.138 1.00 17.35 248 ALA A N 1
ATOM 5400 C CA . ALA B 1 248 ? 77.660 31.769 -13.663 1.00 17.19 248 ALA A CA 1
ATOM 5401 C C . ALA B 1 248 ? 78.078 32.833 -14.648 1.00 17.44 248 ALA A C 1
ATOM 5402 O O . ALA B 1 248 ? 77.677 32.796 -15.816 1.00 18.59 248 ALA A O 1
ATOM 5404 N N . SER B 1 249 ? 78.957 33.727 -14.226 1.00 17.88 249 SER A N 1
ATOM 5405 C CA . SER B 1 249 ? 79.421 34.787 -15.106 1.00 18.47 249 SER A CA 1
ATOM 5406 C C . SER B 1 249 ? 80.765 34.477 -15.749 1.00 18.27 249 SER A C 1
ATOM 5407 O O . SER B 1 249 ? 80.923 34.706 -16.921 1.00 18.78 249 SER A O 1
ATOM 5410 N N . GLY B 1 250 ? 81.751 33.945 -15.011 1.00 17.15 250 GLY A N 1
ATOM 5411 C CA . GLY B 1 250 ? 83.046 33.720 -15.629 1.00 17.39 250 GLY A CA 1
ATOM 5412 C C . GLY B 1 250 ? 83.134 32.730 -16.768 1.00 16.92 250 GLY A C 1
ATOM 5413 O O . GLY B 1 250 ? 84.005 32.841 -17.683 1.00 16.02 250 GLY A O 1
ATOM 5414 N N . GLY B 1 251 ? 82.223 31.766 -16.748 1.00 15.90 251 GLY A N 1
ATOM 5415 C CA . GLY B 1 251 ? 82.294 30.640 -17.654 1.00 17.44 251 GLY A CA 1
ATOM 5416 C C . GLY B 1 251 ? 82.261 30.929 -19.139 1.00 17.18 251 GLY A C 1
ATOM 5417 O O . GLY B 1 251 ? 82.899 30.198 -19.933 1.00 18.63 251 GLY A O 1
ATOM 5418 N N . PHE B 1 252 ? 81.582 32.027 -19.522 1.00 17.41 252 PHE A N 1
ATOM 5419 C CA . PHE B 1 252 ? 81.565 32.493 -20.884 1.00 16.94 252 PHE A CA 1
ATOM 5420 C C . PHE B 1 252 ? 82.424 33.714 -21.139 1.00 16.92 252 PHE A C 1
ATOM 5421 O O . PHE B 1 252 ? 82.397 34.315 -22.223 1.00 15.72 252 PHE A O 1
ATOM 5429 N N . TYR B 1 253 ? 83.142 34.144 -20.135 1.00 17.74 253 TYR A N 1
ATOM 5430 C CA . TYR B 1 253 ? 83.944 35.344 -20.294 1.00 17.99 253 TYR A CA 1
ATOM 5431 C C . TYR B 1 253 ? 85.408 34.921 -20.286 1.00 20.26 253 TYR A C 1
ATOM 5432 O O . TYR B 1 253 ? 86.144 35.155 -21.245 1.00 18.11 253 TYR A O 1
ATOM 5441 N N . THR B 1 254 ? 85.818 34.268 -19.191 1.00 20.60 254 THR A N 1
ATOM 5442 C CA . THR B 1 254 ? 87.236 34.072 -18.950 1.00 21.42 254 THR A CA 1
ATOM 5443 C C . THR B 1 254 ? 88.034 33.174 -19.979 1.00 20.64 254 THR A C 1
ATOM 5444 O O . THR B 1 254 ? 89.216 33.453 -20.293 1.00 19.63 254 THR A O 1
ATOM 5448 N N . PRO B 1 255 ? 87.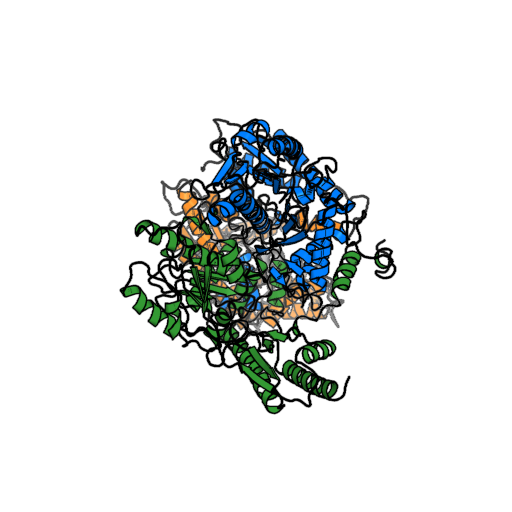359 32.214 -20.609 1.00 18.54 255 PRO A N 1
ATOM 5449 C CA . PRO B 1 255 ? 88.103 31.427 -21.614 1.00 18.59 255 PRO A CA 1
ATOM 5450 C C . PRO B 1 255 ? 88.528 32.219 -22.845 1.00 19.75 255 PRO A C 1
ATOM 5451 O O . PRO B 1 255 ? 89.532 31.886 -23.472 1.00 23.34 255 PRO A O 1
ATOM 5455 N N . PHE B 1 256 ? 87.809 33.290 -23.158 1.00 20.56 256 PHE A N 1
ATOM 5456 C CA . PHE B 1 256 ? 88.127 34.119 -24.312 1.00 21.93 256 PHE A CA 1
ATOM 5457 C C . PHE B 1 256 ? 89.147 35.207 -24.021 1.00 24.65 256 PHE A C 1
ATOM 5458 O O . PHE B 1 256 ? 89.847 35.586 -24.925 1.00 28.17 256 PHE A O 1
ATOM 5466 N N . ILE B 1 257 ? 89.237 35.719 -22.792 1.00 26.55 257 ILE A N 1
ATOM 5467 C CA . ILE B 1 257 ? 90.240 36.742 -22.533 1.00 28.86 257 ILE A CA 1
ATOM 5468 C C . ILE B 1 257 ? 91.473 36.259 -21.696 1.00 28.77 257 ILE A C 1
ATOM 5469 O O . ILE B 1 257 ? 92.566 36.755 -21.900 1.00 26.98 257 ILE A O 1
ATOM 5474 N N . GLU B 1 258 ? 91.331 35.273 -20.807 1.00 26.58 258 GLU A N 1
ATOM 5475 C CA . GLU B 1 258 ? 92.498 34.660 -20.144 1.00 25.15 258 GLU A CA 1
ATOM 5476 C C . GLU B 1 258 ? 92.515 33.161 -20.347 1.00 22.26 258 GLU A C 1
ATOM 5477 O O . GLU B 1 258 ? 92.251 32.393 -19.406 1.00 19.91 258 GLU A O 1
ATOM 5483 N N . PRO B 1 259 ? 92.774 32.714 -21.573 1.00 22.88 259 PRO A N 1
ATOM 5484 C CA . PRO B 1 259 ? 92.655 31.268 -21.823 1.00 24.35 259 PRO A CA 1
ATOM 5485 C C . PRO B 1 259 ? 93.655 30.379 -21.048 1.00 26.10 259 PRO A C 1
ATOM 5486 O O . PRO B 1 259 ? 93.436 29.173 -20.997 1.00 22.12 259 PRO A O 1
ATOM 5490 N N . GLU B 1 260 ? 94.756 30.961 -20.527 1.00 28.58 260 GLU A N 1
ATOM 5491 C CA . GLU B 1 260 ? 95.810 30.186 -19.809 1.00 31.14 260 GLU A CA 1
ATOM 5492 C C . GLU B 1 260 ? 95.539 30.144 -18.315 1.00 27.78 260 GLU A C 1
ATOM 5493 O O . GLU B 1 260 ? 96.270 29.487 -17.606 1.00 27.72 260 GLU A O 1
ATOM 5499 N N . LEU B 1 261 ? 94.589 30.926 -17.819 1.00 25.02 261 LEU A N 1
ATOM 5500 C CA . LEU B 1 261 ? 94.195 30.786 -16.430 1.00 24.66 261 LEU A CA 1
ATOM 5501 C C . LEU B 1 261 ? 93.515 29.430 -16.219 1.00 24.44 261 LEU A C 1
ATOM 5502 O O . LEU B 1 261 ? 92.432 29.145 -16.755 1.00 25.22 261 LEU A O 1
ATOM 5507 N N . LYS B 1 262 ? 94.124 28.612 -15.395 1.00 24.73 262 LYS A N 1
ATOM 5508 C CA . LYS B 1 262 ? 93.580 27.320 -15.077 1.00 26.29 262 LYS A CA 1
ATOM 5509 C C . LYS B 1 262 ? 92.546 27.426 -13.953 1.00 24.16 262 LYS A C 1
ATOM 5510 O O . LYS B 1 262 ? 92.942 27.523 -12.828 1.00 24.44 262 LYS A O 1
ATOM 5516 N N . TRP B 1 263 ? 91.255 27.331 -14.297 1.00 22.28 263 TRP A N 1
ATOM 5517 C CA . TRP B 1 263 ? 90.104 27.381 -13.357 1.00 20.13 263 TRP A CA 1
ATOM 5518 C C . TRP B 1 263 ? 89.071 26.225 -13.576 1.00 19.45 263 TRP A C 1
ATOM 5519 O O . TRP B 1 263 ? 88.170 26.015 -12.757 1.00 18.98 263 TRP A O 1
ATOM 5530 N N . ASP B 1 264 ? 89.232 25.473 -14.663 1.00 17.78 264 ASP A N 1
ATOM 5531 C CA . ASP B 1 264 ? 88.198 24.626 -15.194 1.00 17.44 264 ASP A CA 1
ATOM 5532 C C . ASP B 1 264 ? 88.585 23.172 -15.090 1.00 18.01 264 ASP A C 1
ATOM 5533 O O . ASP B 1 264 ? 89.247 22.775 -14.093 1.00 18.12 264 ASP A O 1
ATOM 5538 N N . PHE B 1 265 ? 88.164 22.325 -16.045 1.00 17.95 265 PHE A N 1
ATOM 5539 C CA . PHE B 1 265 ? 88.403 20.895 -15.904 1.00 17.71 265 PHE A CA 1
ATOM 5540 C C . PHE B 1 265 ? 89.893 20.534 -16.078 1.00 18.53 265 PHE A C 1
ATOM 5541 O O . PHE B 1 265 ? 90.272 19.404 -15.838 1.00 17.73 265 PHE A O 1
ATOM 5549 N N . ARG B 1 266 ? 90.727 21.501 -16.436 1.00 17.89 266 ARG A N 1
ATOM 5550 C CA . ARG B 1 266 ? 92.153 21.285 -16.406 1.00 20.58 266 ARG A CA 1
ATOM 5551 C C . ARG B 1 266 ? 92.598 20.963 -14.963 1.00 20.80 266 ARG A C 1
ATOM 5552 O O . ARG B 1 266 ? 93.618 20.399 -14.787 1.00 21.18 266 ARG A O 1
ATOM 5560 N N . LEU B 1 267 ? 91.828 21.350 -13.964 1.00 20.88 267 LEU A N 1
ATOM 5561 C CA . LEU B 1 267 ? 92.127 21.085 -12.579 1.00 22.23 267 LEU A CA 1
ATOM 5562 C C . LEU B 1 267 ? 91.456 19.759 -12.265 1.00 22.11 267 LEU A C 1
ATOM 5563 O O . LEU B 1 267 ? 90.246 19.636 -12.394 1.00 18.66 267 LEU A O 1
ATOM 5568 N N . ASN B 1 268 ? 92.281 18.799 -11.856 1.00 23.97 268 ASN A N 1
ATOM 5569 C CA . ASN B 1 268 ? 91.906 17.429 -11.558 1.00 24.18 268 ASN A CA 1
ATOM 5570 C C . ASN B 1 268 ? 90.718 17.323 -10.629 1.00 23.51 268 ASN A C 1
ATOM 5571 O O . ASN B 1 268 ? 89.839 16.479 -10.856 1.00 22.50 268 ASN A O 1
ATOM 5576 N N . ASN B 1 269 ? 90.629 18.199 -9.635 1.00 20.47 269 ASN A N 1
ATOM 5577 C CA . ASN B 1 269 ? 89.529 18.047 -8.671 1.00 20.81 269 ASN A CA 1
ATOM 5578 C C . ASN B 1 269 ? 88.274 18.900 -8.927 1.00 19.37 269 ASN A C 1
ATOM 5579 O O . ASN B 1 269 ? 87.375 18.967 -8.053 1.00 18.57 269 ASN A O 1
ATOM 5584 N N . VAL B 1 270 ? 88.250 19.597 -10.057 1.00 17.45 270 VAL A N 1
ATOM 5585 C CA . VAL B 1 270 ? 87.029 20.293 -10.474 1.00 17.85 270 VAL A CA 1
ATOM 5586 C C . VAL B 1 270 ? 86.133 19.251 -11.110 1.00 16.90 270 VAL A C 1
ATOM 5587 O O . VAL B 1 270 ? 86.490 18.721 -12.131 1.00 17.58 270 VAL A O 1
ATOM 5591 N N . ILE B 1 271 ? 85.033 18.900 -10.466 1.00 17.21 271 ILE A N 1
ATOM 5592 C CA . ILE B 1 271 ? 84.186 17.792 -10.920 1.00 18.34 271 ILE A CA 1
ATOM 5593 C C . ILE B 1 271 ? 82.922 18.256 -11.679 1.00 17.75 271 ILE A C 1
ATOM 5594 O O . ILE B 1 271 ? 82.324 17.506 -12.441 1.00 16.04 271 ILE A O 1
ATOM 5599 N N . SER B 1 272 ? 82.508 19.477 -11.439 1.00 17.21 272 SER A N 1
ATOM 5600 C CA . SER B 1 272 ? 81.354 20.016 -12.115 1.00 17.81 272 SER A CA 1
ATOM 5601 C C . SER B 1 272 ? 81.502 21.535 -12.186 1.00 18.20 272 SER A C 1
ATOM 5602 O O . SER B 1 272 ? 82.233 22.147 -11.379 1.00 17.38 272 SER A O 1
ATOM 5605 N N . ILE B 1 273 ? 80.886 22.120 -13.221 1.00 18.15 273 ILE A N 1
ATOM 5606 C CA . ILE B 1 273 ? 80.936 23.521 -13.531 1.00 16.29 273 ILE A CA 1
ATOM 5607 C C . ILE B 1 273 ? 79.537 23.957 -14.069 1.00 18.02 273 ILE A C 1
ATOM 5608 O O . ILE B 1 273 ? 78.976 23.261 -14.894 1.00 16.34 273 ILE A O 1
ATOM 5613 N N . ASN B 1 274 ? 79.081 25.148 -13.670 1.00 16.16 274 ASN A N 1
ATOM 5614 C CA . ASN B 1 274 ? 77.879 25.784 -14.220 1.00 18.30 274 ASN A CA 1
ATOM 5615 C C . ASN B 1 274 ? 78.215 27.158 -14.764 1.00 16.80 274 ASN A C 1
ATOM 5616 O O . ASN B 1 274 ? 79.147 27.774 -14.356 1.00 15.44 274 ASN A O 1
ATOM 5621 N N . ALA B 1 275 ? 77.405 27.613 -15.709 1.00 18.06 275 ALA A N 1
ATOM 5622 C CA . ALA B 1 275 ? 77.450 28.980 -16.176 1.00 16.99 275 ALA A CA 1
ATOM 5623 C C . ALA B 1 275 ? 76.083 29.348 -16.677 1.00 16.06 275 ALA A C 1
ATOM 5624 O O . ALA B 1 275 ? 75.305 28.473 -17.023 1.00 14.90 275 ALA A O 1
ATOM 5626 N N . SER B 1 276 ? 75.826 30.655 -16.719 1.00 14.22 276 SER A N 1
ATOM 5627 C CA . SER B 1 276 ? 74.581 31.193 -17.238 1.00 14.31 276 SER A CA 1
ATOM 5628 C C . SER B 1 276 ? 74.853 31.668 -18.701 1.00 13.62 276 SER A C 1
ATOM 5629 O O . SER B 1 276 ? 75.707 32.510 -18.955 1.00 13.49 276 SER A O 1
ATOM 5632 N N . GLY B 1 277 ? 74.149 31.070 -19.646 1.00 14.06 277 GLY A N 1
ATOM 5633 C CA . GLY B 1 277 ? 74.078 31.573 -21.047 1.00 14.03 277 GLY A CA 1
ATOM 5634 C C . GLY B 1 277 ? 73.617 32.992 -21.111 1.00 15.22 277 GLY A C 1
ATOM 5635 O O . GLY B 1 277 ? 74.058 33.749 -21.932 1.00 14.38 277 GLY A O 1
ATOM 5636 N N . HIS B 1 278 ? 72.716 33.376 -20.198 1.00 16.79 278 HIS A N 1
ATOM 5637 C CA . HIS B 1 278 ? 72.170 34.681 -20.223 1.00 16.49 278 HIS A CA 1
ATOM 5638 C C . HIS B 1 278 ? 72.961 35.669 -19.411 1.00 17.60 278 HIS A C 1
ATOM 5639 O O . HIS B 1 278 ? 72.484 36.790 -19.226 1.00 15.90 278 HIS A O 1
ATOM 5646 N N . LYS B 1 279 ? 74.142 35.294 -18.925 1.00 17.73 279 LYS A N 1
ATOM 5647 C CA . LYS B 1 279 ? 75.143 36.276 -18.429 1.00 17.34 279 LYS A CA 1
ATOM 5648 C C . LYS B 1 279 ? 76.120 36.475 -19.597 1.00 17.04 279 LYS A C 1
ATOM 5649 O O . LYS B 1 279 ? 75.664 36.882 -20.668 1.00 14.93 279 LYS A O 1
ATOM 5655 N N . TYR B 1 280 ? 77.387 36.073 -19.519 1.00 16.12 280 TYR A N 1
ATOM 5656 C CA . TYR B 1 280 ? 78.295 36.429 -20.579 1.00 17.58 280 TYR A CA 1
ATOM 5657 C C . TYR B 1 280 ? 78.234 35.443 -21.742 1.00 17.11 280 TYR A C 1
ATOM 5658 O O . TYR B 1 280 ? 78.984 35.586 -22.682 1.00 16.04 280 TYR A O 1
ATOM 5667 N N . GLY B 1 281 ? 77.308 34.467 -21.687 1.00 15.59 281 GLY A N 1
ATOM 5668 C CA . GLY B 1 281 ? 76.964 33.705 -22.863 1.00 15.40 281 GLY A CA 1
ATOM 5669 C C . GLY B 1 281 ? 76.209 34.405 -24.008 1.00 16.48 281 GLY A C 1
ATOM 5670 O O . GLY B 1 281 ? 76.034 33.816 -25.093 1.00 15.72 281 GLY A O 1
ATOM 5671 N N . LEU B 1 282 ? 75.749 35.622 -23.742 1.00 16.93 282 LEU A N 1
ATOM 5672 C CA . LEU B 1 282 ? 75.164 36.551 -24.715 1.00 17.76 282 LEU A CA 1
ATOM 5673 C C . LEU B 1 282 ? 73.732 36.253 -25.136 1.00 18.03 282 LEU A C 1
ATOM 5674 O O . LEU B 1 282 ? 73.280 36.714 -26.195 1.00 14.56 282 LEU A O 1
ATOM 5679 N N . VAL B 1 283 ? 73.027 35.482 -24.309 1.00 15.66 283 VAL A N 1
ATOM 5680 C CA . VAL B 1 283 ? 71.668 35.084 -24.626 1.00 16.45 283 VAL A CA 1
ATOM 5681 C C . VAL B 1 283 ? 70.720 35.839 -23.674 1.00 15.88 283 VAL A C 1
ATOM 5682 O O . VAL B 1 283 ? 71.075 36.136 -22.531 1.00 17.39 283 VAL A O 1
ATOM 5686 N N . TYR B 1 284 ? 69.533 36.166 -24.146 1.00 16.08 284 TYR A N 1
ATOM 5687 C CA . TYR B 1 284 ? 68.501 36.734 -23.271 1.00 17.08 284 TYR A CA 1
ATOM 5688 C C . TYR B 1 284 ? 68.127 35.724 -22.197 1.00 17.23 284 TYR A C 1
ATOM 5689 O O . TYR B 1 284 ? 68.344 34.542 -22.365 1.00 17.35 284 TYR A O 1
ATOM 5698 N N . PRO B 1 285 ? 67.516 36.184 -21.116 1.00 18.46 285 PRO A N 1
ATOM 5699 C CA . PRO B 1 285 ? 67.253 35.263 -19.989 1.00 18.03 285 PRO A CA 1
ATOM 5700 C C . PRO B 1 285 ? 66.457 34.027 -20.268 1.00 16.74 285 PRO A C 1
ATOM 5701 O O . PRO B 1 285 ? 65.449 34.023 -20.972 1.00 17.10 285 PRO A O 1
ATOM 5705 N N . GLY B 1 286 ? 66.896 32.976 -19.606 1.00 15.07 286 GLY A N 1
ATOM 5706 C CA . GLY B 1 286 ? 66.286 31.694 -19.699 1.00 15.06 286 GLY A CA 1
ATOM 5707 C C . GLY B 1 286 ? 67.145 30.495 -20.025 1.00 14.56 286 GLY A C 1
ATOM 5708 O O . GLY B 1 286 ? 66.601 29.483 -20.276 1.00 13.50 286 GLY A O 1
ATOM 5709 N N . VAL B 1 287 ? 68.471 30.593 -20.010 1.00 16.44 287 VAL A N 1
ATOM 5710 C CA . VAL B 1 287 ? 69.337 29.403 -20.172 1.00 15.46 287 VAL A CA 1
ATOM 5711 C C . VAL B 1 287 ? 70.604 29.465 -19.334 1.00 14.94 287 VAL A C 1
ATOM 5712 O O . VAL B 1 287 ? 71.299 30.456 -19.273 1.00 16.18 287 VAL A O 1
ATOM 5716 N N . GLY B 1 288 ? 70.908 28.331 -18.731 1.00 15.90 288 GLY A N 1
ATOM 5717 C CA . GLY B 1 288 ? 72.158 28.052 -18.096 1.00 14.95 288 GLY A CA 1
ATOM 5718 C C . GLY B 1 288 ? 72.633 26.675 -18.497 1.00 16.30 288 GLY A C 1
ATOM 5719 O O . GLY B 1 288 ? 71.962 25.984 -19.319 1.00 14.95 288 GLY A O 1
ATOM 5720 N N . TRP B 1 289 ? 73.800 26.267 -17.940 1.00 15.40 289 TRP A N 1
ATOM 5721 C CA . TRP B 1 289 ? 74.468 25.034 -18.355 1.00 15.21 289 TRP A CA 1
ATOM 5722 C C . TRP B 1 289 ? 75.187 24.458 -17.193 1.00 16.27 289 TRP A C 1
ATOM 5723 O O . TRP B 1 289 ? 75.822 25.220 -16.412 1.00 17.05 289 TRP A O 1
ATOM 5734 N N . VAL B 1 290 ? 75.068 23.142 -17.035 1.00 17.30 290 VAL A N 1
ATOM 5735 C CA . VAL B 1 290 ? 75.870 22.427 -16.061 1.00 17.40 290 VAL A CA 1
ATOM 5736 C C . VAL B 1 290 ? 76.546 21.235 -16.710 1.00 18.44 290 VAL A C 1
ATOM 5737 O O . VAL B 1 290 ? 75.932 20.544 -17.547 1.00 18.13 290 VAL A O 1
ATOM 5741 N N . ILE B 1 291 ? 77.834 21.034 -16.368 1.00 18.04 291 ILE A N 1
ATOM 5742 C CA . ILE B 1 291 ? 78.644 19.929 -16.875 1.00 16.51 291 ILE A CA 1
ATOM 5743 C C . ILE B 1 291 ? 79.415 19.232 -15.780 1.00 16.28 291 ILE A C 1
ATOM 5744 O O . ILE B 1 291 ? 80.058 19.904 -14.994 1.00 16.13 291 ILE A O 1
ATOM 5749 N N . TRP B 1 292 ? 79.348 17.900 -15.763 1.00 17.51 292 TRP A N 1
ATOM 5750 C CA . TRP B 1 292 ? 80.100 17.012 -14.853 1.00 18.77 292 TRP A CA 1
ATOM 5751 C C . TRP B 1 292 ? 81.237 16.410 -15.698 1.00 21.51 292 TRP A C 1
ATOM 5752 O O . TRP B 1 292 ? 80.956 15.920 -16.844 1.00 17.23 292 TRP A O 1
ATOM 5763 N N . ARG B 1 293 ? 82.486 16.442 -15.149 1.00 19.49 293 ARG A N 1
ATOM 5764 C CA . ARG B 1 293 ? 83.637 15.890 -15.838 1.00 20.67 293 ARG A CA 1
ATOM 5765 C C . ARG B 1 293 ? 83.450 14.430 -16.215 1.00 20.94 293 ARG A C 1
ATOM 5766 O O . ARG B 1 293 ? 84.011 13.991 -17.220 1.00 19.20 293 ARG A O 1
ATOM 5774 N N . ASP B 1 294 ? 82.686 13.684 -15.441 1.00 21.81 294 ASP A N 1
ATOM 5775 C CA . ASP B 1 294 ? 82.557 12.274 -15.701 1.00 26.27 294 ASP A CA 1
ATOM 5776 C C . ASP B 1 294 ? 81.270 11.706 -15.177 1.00 27.99 294 ASP A C 1
ATOM 5777 O O . ASP B 1 294 ? 80.935 11.936 -14.036 1.00 29.41 294 ASP A O 1
ATOM 5782 N N . GLN B 1 295 ? 80.562 10.946 -16.010 1.00 31.35 295 GLN A N 1
ATOM 5783 C CA . GLN B 1 295 ? 79.389 10.145 -15.616 1.00 38.67 295 GLN A CA 1
ATOM 5784 C C . GLN B 1 295 ? 79.375 9.524 -14.206 1.00 37.79 295 GLN A C 1
ATOM 5785 O O . GLN B 1 295 ? 78.317 9.402 -13.646 1.00 38.23 295 GLN A O 1
ATOM 5791 N N . GLN B 1 296 ? 80.515 9.225 -13.583 1.00 38.58 296 GLN A N 1
ATOM 5792 C CA . GLN B 1 296 ? 80.540 8.801 -12.147 1.00 38.61 296 GLN A CA 1
ATOM 5793 C C . GLN B 1 296 ? 80.221 9.890 -11.084 1.00 39.34 296 GLN A C 1
ATOM 5794 O O . GLN B 1 296 ? 79.678 9.588 -10.053 1.00 33.29 296 GLN A O 1
ATOM 5800 N N . TYR B 1 297 ? 80.553 11.166 -11.333 1.00 46.15 297 TYR A N 1
ATOM 5801 C CA . TYR B 1 297 ? 80.211 12.259 -10.376 1.00 43.29 297 TYR A CA 1
ATOM 5802 C C . TYR B 1 297 ? 78.742 12.685 -10.401 1.00 41.77 297 TYR A C 1
ATOM 5803 O O . TYR B 1 297 ? 78.366 13.669 -9.748 1.00 34.56 297 TYR A O 1
ATOM 5812 N N . LEU B 1 298 ? 77.920 11.893 -11.125 1.00 42.55 298 LEU A N 1
ATOM 5813 C CA . LEU B 1 298 ? 76.479 11.989 -11.144 1.00 37.09 298 LEU A CA 1
ATOM 5814 C C . LEU B 1 298 ? 75.850 10.672 -10.660 1.00 33.76 298 LEU A C 1
ATOM 5815 O O . LEU B 1 298 ? 75.811 9.697 -11.376 1.00 36.34 298 LEU A O 1
ATOM 5820 N N . PRO B 1 299 ? 75.392 10.610 -9.405 1.00 32.21 299 PRO A N 1
ATOM 5821 C CA . PRO B 1 299 ? 74.721 9.422 -8.896 1.00 28.93 299 PRO A CA 1
ATOM 5822 C C . PRO B 1 299 ? 73.483 9.031 -9.716 1.00 33.96 299 PRO A C 1
ATOM 5823 O O . PRO B 1 299 ? 72.707 9.913 -10.100 1.00 28.50 299 PRO A O 1
ATOM 5827 N N . LYS B 1 300 ? 73.267 7.729 -9.928 1.00 35.43 300 LYS A N 1
ATOM 5828 C CA . LYS B 1 300 ? 72.258 7.256 -10.887 1.00 41.81 300 LYS A CA 1
ATOM 5829 C C . LYS B 1 300 ? 70.838 7.581 -10.423 1.00 38.58 300 LYS A C 1
ATOM 5830 O O . LYS B 1 300 ? 69.983 7.900 -11.248 1.00 32.63 300 LYS A O 1
ATOM 5836 N N . GLU B 1 301 ? 70.598 7.570 -9.112 1.00 35.21 301 GLU A N 1
ATOM 5837 C CA . GLU B 1 301 ? 69.262 7.917 -8.601 1.00 39.97 301 GLU A CA 1
ATOM 5838 C C . GLU B 1 301 ? 68.783 9.368 -8.883 1.00 36.08 301 GLU A C 1
ATOM 5839 O O . GLU B 1 301 ? 67.576 9.635 -8.826 1.00 39.54 301 GLU A O 1
ATOM 5845 N N . LEU B 1 302 ? 69.690 10.269 -9.231 1.00 32.11 302 LEU A N 1
ATOM 5846 C CA . LEU B 1 302 ? 69.322 11.575 -9.730 1.00 31.96 302 LEU A CA 1
ATOM 5847 C C . LEU B 1 302 ? 69.042 11.615 -11.209 1.00 31.00 302 LEU A C 1
ATOM 5848 O O . LEU B 1 302 ? 68.511 12.582 -11.663 1.00 28.19 302 LEU A O 1
ATOM 5853 N N . VAL B 1 303 ? 69.416 10.585 -11.968 1.00 32.89 303 VAL A N 1
ATOM 5854 C CA . VAL B 1 303 ? 69.195 10.577 -13.398 1.00 30.63 303 VAL A CA 1
ATOM 5855 C C . VAL B 1 303 ? 67.852 9.937 -13.736 1.00 31.65 303 VAL A C 1
ATOM 5856 O O . VAL B 1 303 ? 67.612 8.773 -13.420 1.00 33.57 303 VAL A O 1
ATOM 5860 N N . PHE B 1 304 ? 66.981 10.691 -14.396 1.00 34.72 304 PHE A N 1
ATOM 5861 C CA . PHE B 1 304 ? 65.699 10.177 -14.919 1.00 36.88 304 PHE A CA 1
ATOM 5862 C C . PHE B 1 304 ? 65.886 10.027 -16.415 1.00 40.62 304 PHE A C 1
ATOM 5863 O O . PHE B 1 304 ? 66.437 10.925 -17.082 1.00 46.65 304 PHE A O 1
ATOM 5871 N N . LYS B 1 305 ? 65.531 8.857 -16.920 1.00 48.71 305 LYS A N 1
ATOM 5872 C CA . LYS B 1 305 ? 65.813 8.468 -18.312 1.00 48.05 305 LYS A CA 1
ATOM 5873 C C . LYS B 1 305 ? 64.590 8.794 -19.123 1.00 48.13 305 LYS A C 1
ATOM 5874 O O . LYS B 1 305 ? 63.472 8.602 -18.615 1.00 46.34 305 LYS A O 1
ATOM 5880 N N . VAL B 1 306 ? 64.799 9.325 -20.344 1.00 45.46 306 VAL A N 1
ATOM 5881 C CA . VAL B 1 306 ? 63.668 9.704 -21.236 1.00 52.83 306 VAL A CA 1
ATOM 5882 C C . VAL B 1 306 ? 63.701 8.944 -22.581 1.00 54.98 306 VAL A C 1
ATOM 5883 O O . VAL B 1 306 ? 64.729 8.405 -22.943 1.00 47.87 306 VAL A O 1
ATOM 5887 N N . SER B 1 307 ? 62.570 8.913 -23.292 1.00 62.30 307 SER A N 1
ATOM 5888 C CA . SER B 1 307 ? 62.478 8.326 -24.652 1.00 65.32 307 SER A CA 1
ATOM 5889 C C . SER B 1 307 ? 63.270 9.159 -25.659 1.00 63.83 307 SER A C 1
ATOM 5890 O O . SER B 1 307 ? 63.058 10.365 -25.732 1.00 61.98 307 SER A O 1
ATOM 5893 N N . TYR B 1 308 ? 64.156 8.515 -26.430 1.00 66.33 308 TYR A N 1
ATOM 5894 C CA . TYR B 1 308 ? 64.823 9.127 -27.622 1.00 72.50 308 TYR A CA 1
ATOM 5895 C C . TYR B 1 308 ? 65.295 8.062 -28.602 1.00 81.31 308 TYR A C 1
ATOM 5896 O O . TYR B 1 308 ? 65.858 7.063 -28.169 1.00 86.85 308 TYR A O 1
ATOM 5905 N N . LEU B 1 309 ? 64.943 8.271 -29.845 1.00 95.67 309 LEU A N 1
ATOM 5906 C CA . LEU B 1 309 ? 65.231 7.327 -30.884 1.00 105.06 309 LEU A CA 1
ATOM 5907 C C . LEU B 1 309 ? 64.700 6.055 -30.328 1.00 103.67 309 LEU A C 1
ATOM 5908 O O . LEU B 1 309 ? 65.418 5.092 -30.177 1.00 113.86 309 LEU A O 1
ATOM 5913 N N . GLY B 1 310 ? 63.424 6.077 -29.973 1.00 98.44 310 GLY A N 1
ATOM 5914 C CA . GLY B 1 310 ? 62.783 4.880 -29.403 1.00 97.16 310 GLY A CA 1
ATOM 5915 C C . GLY B 1 310 ? 63.794 4.040 -28.612 1.00 99.31 310 GLY A C 1
ATOM 5916 O O . GLY B 1 310 ? 63.932 2.838 -28.835 1.00 92.78 310 GLY A O 1
ATOM 5917 N N . GLY B 1 311 ? 64.511 4.705 -27.706 1.00 100.79 311 GLY A N 1
ATOM 5918 C CA . GLY B 1 311 ? 65.595 4.125 -26.894 1.00 92.96 311 GLY A CA 1
ATOM 5919 C C . GLY B 1 311 ? 65.633 4.910 -25.588 1.00 90.93 311 GLY A C 1
ATOM 5920 O O . GLY B 1 311 ? 64.586 5.073 -24.951 1.00 94.24 311 GLY A O 1
ATOM 5921 N N . GLU B 1 312 ? 66.802 5.444 -25.213 1.00 82.15 312 GLU A N 1
ATOM 5922 C CA . GLU B 1 312 ? 66.950 6.172 -23.928 1.00 80.29 312 GLU A CA 1
ATOM 5923 C C . GLU B 1 312 ? 68.097 7.205 -23.867 1.00 71.70 312 GLU A C 1
ATOM 5924 O O . GLU B 1 312 ? 69.200 6.978 -24.389 1.00 66.88 312 GLU A O 1
ATOM 5930 N N . LEU B 1 313 ? 67.820 8.340 -23.217 1.00 65.39 313 LEU A N 1
ATOM 5931 C CA . LEU B 1 313 ? 68.864 9.317 -22.838 1.00 62.90 313 LEU A CA 1
ATOM 5932 C C . LEU B 1 313 ? 68.733 9.705 -21.368 1.00 51.44 313 LEU A C 1
ATOM 5933 O O . LEU B 1 313 ? 67.607 9.885 -20.861 1.00 47.06 313 LEU A O 1
ATOM 5938 N N . PRO B 1 314 ? 69.890 9.858 -20.687 1.00 50.30 314 PRO A N 1
ATOM 5939 C CA . PRO B 1 314 ? 69.929 10.339 -19.301 1.00 48.67 314 PRO A CA 1
ATOM 5940 C C . PRO B 1 314 ? 69.694 11.869 -19.209 1.00 44.91 314 PRO A C 1
ATOM 5941 O O . PRO B 1 314 ? 70.108 12.621 -20.121 1.00 39.96 314 PRO A O 1
ATOM 5945 N N . THR B 1 315 ? 68.964 12.289 -18.159 1.00 41.53 315 THR A N 1
ATOM 5946 C CA . THR B 1 315 ? 68.632 13.725 -17.879 1.00 41.57 315 THR A CA 1
ATOM 5947 C C . THR B 1 315 ? 68.728 14.073 -16.359 1.00 42.26 315 THR A C 1
ATOM 5948 O O . THR B 1 315 ? 68.474 13.243 -15.457 1.00 38.98 315 THR A O 1
ATOM 5952 N N . MET B 1 316 ? 69.165 15.286 -16.109 1.00 36.30 316 MET A N 1
ATOM 5953 C CA . MET B 1 316 ? 69.329 15.777 -14.795 1.00 36.61 316 MET A CA 1
ATOM 5954 C C . MET B 1 316 ? 68.555 17.078 -14.934 1.00 34.33 316 MET A C 1
ATOM 5955 O O . MET B 1 316 ? 68.872 17.919 -15.773 1.00 38.37 316 MET A O 1
ATOM 5960 N N . ALA B 1 317 ? 67.493 17.232 -14.205 1.00 28.22 317 ALA A N 1
ATOM 5961 C CA . ALA B 1 317 ? 66.602 18.361 -14.479 1.00 31.53 317 ALA A CA 1
ATOM 5962 C C . ALA B 1 317 ? 65.764 18.588 -13.266 1.00 27.52 317 ALA A C 1
ATOM 5963 O O . ALA B 1 317 ? 65.309 17.631 -12.659 1.00 27.38 317 ALA A O 1
ATOM 5965 N N . ILE B 1 318 ? 65.655 19.834 -12.834 1.00 22.66 318 ILE A N 1
ATOM 5966 C CA . ILE B 1 318 ? 64.622 20.178 -11.858 1.00 21.92 318 ILE A CA 1
ATOM 5967 C C . ILE B 1 318 ? 63.324 20.601 -12.552 1.00 20.66 318 ILE A C 1
ATOM 5968 O O . ILE B 1 318 ? 62.239 20.137 -12.192 1.00 19.19 318 ILE A O 1
ATOM 5973 N N . ASN B 1 319 ? 63.444 21.502 -13.529 1.00 17.76 319 ASN A N 1
ATOM 5974 C CA . ASN B 1 319 ? 62.290 21.875 -14.358 1.00 17.74 319 ASN A CA 1
ATOM 5975 C C . ASN B 1 319 ? 61.895 20.737 -15.337 1.00 17.40 319 ASN A C 1
ATOM 5976 O O . ASN B 1 319 ? 62.699 19.880 -15.630 1.00 16.30 319 ASN A O 1
ATOM 5981 N N . PHE B 1 320 ? 60.649 20.732 -15.783 1.00 18.61 320 PHE A N 1
ATOM 5982 C CA . PHE B 1 320 ? 60.174 19.841 -16.849 1.00 18.05 320 PHE A CA 1
ATOM 5983 C C . PHE B 1 320 ? 59.946 20.725 -18.088 1.00 17.22 320 PHE A C 1
ATOM 5984 O O . PHE B 1 320 ? 60.888 21.247 -18.573 1.00 18.53 320 PHE A O 1
ATOM 5992 N N . SER B 1 321 ? 58.748 20.966 -18.586 1.00 16.82 321 SER A N 1
ATOM 5993 C CA . SER B 1 321 ? 58.546 21.762 -19.791 1.00 15.91 321 SER A CA 1
ATOM 5994 C C . SER B 1 321 ? 58.982 23.178 -19.663 1.00 14.68 321 SER A C 1
ATOM 5995 O O . SER B 1 321 ? 58.732 23.788 -18.689 1.00 15.14 321 SER A O 1
ATOM 5998 N N . HIS B 1 322 ? 59.657 23.680 -20.684 1.00 14.78 322 HIS A N 1
ATOM 5999 C CA . HIS B 1 322 ? 60.030 25.098 -20.784 1.00 15.10 322 HIS A CA 1
ATOM 6000 C C . HIS B 1 322 ? 60.494 25.398 -22.223 1.00 15.42 322 HIS A C 1
ATOM 6001 O O . HIS B 1 322 ? 60.594 24.488 -23.045 1.00 14.66 322 HIS A O 1
ATOM 6008 N N . SER B 1 323 ? 60.705 26.673 -22.521 1.00 15.47 323 SER A N 1
ATOM 6009 C CA . SER B 1 323 ? 61.062 27.114 -23.884 1.00 15.84 323 SER A CA 1
ATOM 6010 C C . SER B 1 323 ? 62.465 26.681 -24.217 1.00 15.41 323 SER A C 1
ATOM 6011 O O . SER B 1 323 ? 63.338 26.782 -23.349 1.00 14.69 323 SER A O 1
ATOM 6014 N N . ALA B 1 324 ? 62.632 26.154 -25.421 1.00 14.07 324 ALA A N 1
ATOM 6015 C CA . ALA B 1 324 ? 63.922 25.966 -26.039 1.00 15.91 324 ALA A CA 1
ATOM 6016 C C . ALA B 1 324 ? 64.499 27.185 -26.740 1.00 16.26 324 ALA A C 1
ATOM 6017 O O . ALA B 1 324 ? 65.607 27.116 -27.314 1.00 16.09 324 ALA A O 1
ATOM 6019 N N . SER B 1 325 ? 63.764 28.294 -26.776 1.00 17.10 325 SER A N 1
ATOM 6020 C CA . SER B 1 325 ? 64.207 29.444 -27.540 1.00 17.39 325 SER A CA 1
ATOM 6021 C C . SER B 1 325 ? 65.620 29.823 -27.130 1.00 18.64 325 SER A C 1
ATOM 6022 O O . SER B 1 325 ? 66.441 30.161 -27.975 1.00 18.06 325 SER A O 1
ATOM 6025 N N . GLN B 1 326 ? 65.878 29.827 -25.805 1.00 15.57 326 GLN A N 1
ATOM 6026 C CA . GLN B 1 326 ? 67.143 30.347 -25.314 1.00 15.34 326 GLN A CA 1
ATOM 6027 C C . GLN B 1 326 ? 68.309 29.441 -25.581 1.00 14.42 326 GLN A C 1
ATOM 6028 O O . GLN B 1 326 ? 69.381 29.901 -25.908 1.00 15.11 326 GLN A O 1
ATOM 6034 N N . LEU B 1 327 ? 68.087 28.162 -25.519 1.00 14.42 327 LEU A N 1
ATOM 6035 C CA . LEU B 1 327 ? 69.157 27.199 -25.880 1.00 15.79 327 LEU A CA 1
ATOM 6036 C C . LEU B 1 327 ? 69.472 27.243 -27.374 1.00 15.11 327 LEU A C 1
ATOM 6037 O O . LEU B 1 327 ? 70.652 27.174 -27.763 1.00 15.96 327 LEU A O 1
ATOM 6042 N N . ILE B 1 328 ? 68.448 27.442 -28.195 1.00 14.94 328 ILE A N 1
ATOM 6043 C CA . ILE B 1 328 ? 68.651 27.585 -29.649 1.00 14.57 328 ILE A CA 1
ATOM 6044 C C . ILE B 1 328 ? 69.476 28.855 -29.891 1.00 14.87 328 ILE A C 1
ATOM 6045 O O . ILE B 1 328 ? 70.409 28.853 -30.682 1.00 16.41 328 ILE A O 1
ATOM 6050 N N . GLY B 1 329 ? 69.130 29.924 -29.168 1.00 14.86 329 GLY A N 1
ATOM 6051 C CA . GLY B 1 329 ? 69.805 31.201 -29.215 1.00 14.48 329 GLY A CA 1
ATOM 6052 C C . GLY B 1 329 ? 71.255 31.028 -28.847 1.00 15.20 329 GLY A C 1
ATOM 6053 O O . GLY B 1 329 ? 72.166 31.638 -29.461 1.00 16.47 329 GLY A O 1
ATOM 6054 N N . GLN B 1 330 ? 71.485 30.203 -27.853 1.00 14.60 330 GLN A N 1
ATOM 6055 C CA . GLN B 1 330 ? 72.878 29.909 -27.459 1.00 15.04 330 GLN A CA 1
ATOM 6056 C C . GLN B 1 330 ? 73.665 29.265 -28.627 1.00 15.21 330 GLN A C 1
ATOM 6057 O O . GLN B 1 330 ? 74.798 29.638 -28.851 1.00 14.80 330 GLN A O 1
ATOM 6063 N N . TYR B 1 331 ? 73.072 28.279 -29.297 1.00 14.66 331 TYR A N 1
ATOM 6064 C CA . TYR B 1 331 ? 73.707 27.661 -30.451 1.00 15.84 331 TYR A CA 1
ATOM 6065 C C . TYR B 1 331 ? 73.896 28.678 -31.571 1.00 17.29 331 TYR A C 1
ATOM 6066 O O . TYR B 1 331 ? 74.976 28.710 -32.205 1.00 18.28 331 TYR A O 1
ATOM 6075 N N . TYR B 1 332 ? 72.882 29.531 -31.776 1.00 16.99 332 TYR A N 1
ATOM 6076 C CA . TYR B 1 332 ? 73.013 30.607 -32.769 1.00 15.63 332 TYR A CA 1
ATOM 6077 C C . TYR B 1 332 ? 74.246 31.446 -32.467 1.00 16.09 332 TYR A C 1
ATOM 6078 O O . TYR B 1 332 ? 75.087 31.729 -33.408 1.00 15.25 332 TYR A O 1
ATOM 6087 N N . ASN B 1 333 ? 74.367 31.895 -31.218 1.00 14.46 333 ASN A N 1
ATOM 6088 C CA . ASN B 1 333 ? 75.583 32.636 -30.831 1.00 15.82 333 ASN A CA 1
ATOM 6089 C C . ASN B 1 333 ? 76.869 31.898 -31.088 1.00 16.12 333 ASN A C 1
ATOM 6090 O O . ASN B 1 333 ? 77.833 32.507 -31.526 1.00 16.35 333 ASN A O 1
ATOM 6095 N N . PHE B 1 334 ? 76.889 30.616 -30.787 1.00 16.54 334 PHE A N 1
ATOM 6096 C CA . PHE B 1 334 ? 78.142 29.852 -30.935 1.00 16.84 334 PHE A CA 1
ATOM 6097 C C . PHE B 1 334 ? 78.634 29.831 -32.412 1.00 17.27 334 PHE A C 1
ATOM 6098 O O . PHE B 1 334 ? 79.816 30.074 -32.681 1.00 15.65 334 PHE A O 1
ATOM 6106 N N . ILE B 1 335 ? 77.703 29.559 -33.301 1.00 17.20 335 ILE A N 1
ATOM 6107 C CA . ILE B 1 335 ? 77.896 29.429 -34.751 1.00 20.17 335 ILE A CA 1
ATOM 6108 C C . ILE B 1 335 ? 78.178 30.814 -35.336 1.00 19.09 335 ILE A C 1
ATOM 6109 O O . ILE B 1 335 ? 79.001 30.955 -36.224 1.00 18.05 335 ILE A O 1
ATOM 6114 N N . ARG B 1 336 ? 77.438 31.815 -34.868 1.00 17.98 336 ARG A N 1
ATOM 6115 C CA . ARG B 1 336 ? 77.510 33.176 -35.377 1.00 17.24 336 ARG A CA 1
ATOM 6116 C C . ARG B 1 336 ? 78.843 33.839 -35.012 1.00 16.90 336 ARG A C 1
ATOM 6117 O O . ARG B 1 336 ? 79.482 34.392 -35.853 1.00 15.73 336 ARG A O 1
ATOM 6125 N N . PHE B 1 337 ? 79.278 33.732 -33.771 1.00 17.57 337 PHE A N 1
ATOM 6126 C CA . PHE B 1 337 ? 80.430 34.467 -33.309 1.00 17.98 337 PHE A CA 1
ATOM 6127 C C . PHE B 1 337 ? 81.746 33.641 -33.321 1.00 18.31 337 PHE A C 1
ATOM 6128 O O . PHE B 1 337 ? 82.807 34.157 -33.602 1.00 15.83 337 PHE A O 1
ATOM 6136 N N . GLY B 1 338 ? 81.647 32.362 -32.972 1.00 18.99 338 GLY A N 1
ATOM 6137 C CA . GLY B 1 338 ? 82.772 31.439 -32.888 1.00 16.79 338 GLY A CA 1
ATOM 6138 C C . GLY B 1 338 ? 83.645 31.861 -31.776 1.00 17.40 338 GLY A C 1
ATOM 6139 O O . GLY B 1 338 ? 83.276 32.742 -30.978 1.00 19.07 338 GLY A O 1
ATOM 6140 N N . PHE B 1 339 ? 84.857 31.341 -31.750 1.00 18.03 339 PHE A N 1
ATOM 6141 C CA . PHE B 1 339 ? 85.803 31.765 -30.724 1.00 20.26 339 PHE A CA 1
ATOM 6142 C C . PHE B 1 339 ? 86.255 33.210 -30.880 1.00 22.62 339 PHE A C 1
ATOM 6143 O O . PHE B 1 339 ? 86.306 33.949 -29.860 1.00 21.39 339 PHE A O 1
ATOM 6151 N N . ASP B 1 340 ? 86.568 33.629 -32.118 1.00 20.74 340 ASP A N 1
ATOM 6152 C CA . ASP B 1 340 ? 87.108 34.979 -32.303 1.00 22.76 340 ASP A CA 1
ATOM 6153 C C . ASP B 1 340 ? 86.059 36.070 -32.124 1.00 22.35 340 ASP A C 1
ATOM 6154 O O . ASP B 1 340 ? 86.370 37.180 -31.623 1.00 20.37 340 ASP A O 1
ATOM 6159 N N . GLY B 1 341 ? 84.829 35.764 -32.536 1.00 19.32 341 GLY A N 1
ATOM 6160 C CA . GLY B 1 341 ? 83.739 36.670 -32.282 1.00 19.73 341 GLY A CA 1
ATOM 6161 C C . GLY B 1 341 ? 83.482 36.866 -30.808 1.00 18.02 341 GLY A C 1
ATOM 6162 O O . GLY B 1 341 ? 83.352 37.977 -30.404 1.00 17.88 341 GLY A O 1
ATOM 6163 N N . TYR B 1 342 ? 83.316 35.790 -30.036 1.00 18.38 342 TYR A N 1
ATOM 6164 C CA . TYR B 1 342 ? 83.197 35.901 -28.580 1.00 18.02 342 TYR A CA 1
ATOM 6165 C C . TYR B 1 342 ? 84.284 36.730 -27.961 1.00 19.03 342 TYR A C 1
ATOM 6166 O O . TYR B 1 342 ? 84.012 37.610 -27.103 1.00 19.08 342 TYR A O 1
ATOM 6175 N N . ARG B 1 343 ? 85.511 36.435 -28.349 1.00 22.09 343 ARG A N 1
ATOM 6176 C CA . ARG B 1 343 ? 86.704 37.101 -27.779 1.00 27.46 343 ARG A CA 1
ATOM 6177 C C . ARG B 1 343 ? 86.690 38.625 -28.032 1.00 26.91 343 ARG A C 1
ATOM 6178 O O . ARG B 1 343 ? 86.942 39.418 -27.125 1.00 24.65 343 ARG A O 1
ATOM 6186 N N . GLU B 1 344 ? 86.422 38.999 -29.281 1.00 24.92 344 GLU A N 1
ATOM 6187 C CA . GLU B 1 344 ? 86.242 40.413 -29.670 1.00 27.24 344 GLU A CA 1
ATOM 6188 C C . GLU B 1 344 ? 85.166 41.068 -28.813 1.00 23.62 344 GLU A C 1
ATOM 6189 O O . GLU B 1 344 ? 85.404 42.136 -28.277 1.00 20.76 344 GLU A O 1
ATOM 6195 N N . ILE B 1 345 ? 84.032 40.406 -28.619 1.00 20.92 345 ILE A N 1
ATOM 6196 C CA . ILE B 1 345 ? 82.972 40.990 -27.773 1.00 22.92 345 ILE A CA 1
ATOM 6197 C C . ILE B 1 345 ? 83.413 41.136 -26.312 1.00 21.24 345 ILE A C 1
ATOM 6198 O O . ILE B 1 345 ? 83.196 42.183 -25.714 1.00 18.85 345 ILE A O 1
ATOM 6203 N N . GLN B 1 346 ? 84.007 40.088 -25.745 1.00 19.75 346 GLN A N 1
ATOM 6204 C CA . GLN B 1 346 ? 84.453 40.169 -24.378 1.00 20.64 346 GLN A CA 1
ATOM 6205 C C . GLN B 1 346 ? 85.577 41.188 -24.189 1.00 22.48 346 GLN A C 1
ATOM 6206 O O . GLN B 1 346 ? 85.623 41.893 -23.166 1.00 21.73 346 GLN A O 1
ATOM 6212 N N . GLU B 1 347 ? 86.490 41.249 -25.140 1.00 26.22 347 GLU A N 1
ATOM 6213 C CA . GLU B 1 347 ? 87.548 42.277 -25.104 1.00 29.10 347 GLU A CA 1
ATOM 6214 C C . GLU B 1 347 ? 87.001 43.698 -25.100 1.00 27.10 347 GLU A C 1
ATOM 6215 O O . GLU B 1 347 ? 87.502 44.487 -24.328 1.00 28.92 347 GLU A O 1
ATOM 6221 N N . LYS B 1 348 ? 86.051 44.022 -25.976 1.00 25.02 348 LYS A N 1
ATOM 6222 C CA . LYS B 1 348 ? 85.451 45.379 -25.978 1.00 30.42 348 LYS A CA 1
ATOM 6223 C C . LYS B 1 348 ? 84.726 45.626 -24.638 1.00 27.14 348 LYS A C 1
ATOM 6224 O O . LYS B 1 348 ? 84.773 46.739 -24.081 1.00 30.31 348 LYS A O 1
ATOM 6230 N N . THR B 1 349 ? 84.036 44.602 -24.141 1.00 22.94 349 THR A N 1
ATOM 6231 C CA . THR B 1 349 ? 83.379 44.715 -22.830 1.00 22.38 349 THR A CA 1
ATOM 6232 C C . THR B 1 349 ? 84.365 45.012 -21.731 1.00 23.37 349 THR A C 1
ATOM 6233 O O . THR B 1 349 ? 84.133 45.927 -20.915 1.00 23.45 349 THR A O 1
ATOM 6237 N N . HIS B 1 350 ? 85.450 44.254 -21.717 1.00 23.53 350 HIS A N 1
ATOM 6238 C CA . HIS B 1 350 ? 86.571 44.509 -20.809 1.00 27.39 350 HIS A CA 1
ATOM 6239 C C . HIS B 1 350 ? 87.031 45.984 -20.956 1.00 26.11 350 HIS A C 1
ATOM 6240 O O . HIS B 1 350 ? 87.216 46.691 -19.953 1.00 27.42 350 HIS A O 1
ATOM 6247 N N . ASP B 1 351 ? 87.190 46.422 -22.186 1.00 24.32 351 ASP A N 1
ATOM 6248 C CA . ASP B 1 351 ? 87.720 47.780 -22.436 1.00 27.78 351 ASP A CA 1
ATOM 6249 C C . ASP B 1 351 ? 86.788 48.880 -21.870 1.00 30.23 351 ASP A C 1
ATOM 6250 O O . ASP B 1 351 ? 87.269 49.819 -21.237 1.00 30.74 351 ASP A O 1
ATOM 6255 N N . VAL B 1 352 ? 85.483 48.747 -22.081 1.00 27.67 352 VAL A N 1
ATOM 6256 C CA . VAL B 1 352 ? 84.506 49.709 -21.507 1.00 27.56 352 VAL A CA 1
ATOM 6257 C C . VAL B 1 352 ? 84.593 49.687 -19.986 1.00 27.11 352 VAL A C 1
ATOM 6258 O O . VAL B 1 352 ? 84.563 50.754 -19.347 1.00 28.27 352 VAL A O 1
ATOM 6262 N N . ALA B 1 353 ? 84.777 48.513 -19.389 1.00 26.59 353 ALA A N 1
ATOM 6263 C CA . ALA B 1 353 ? 84.885 48.446 -17.927 1.00 27.14 353 ALA A CA 1
ATOM 6264 C C . ALA B 1 353 ? 86.123 49.174 -17.413 1.00 30.92 353 ALA A C 1
ATOM 6265 O O . ALA B 1 353 ? 86.087 49.768 -16.366 1.00 32.42 353 ALA A O 1
ATOM 6267 N N . ARG B 1 354 ? 87.221 49.097 -18.149 1.00 33.94 354 ARG A N 1
ATOM 6268 C CA . ARG B 1 354 ? 88.433 49.761 -17.750 1.00 33.68 354 ARG A CA 1
ATOM 6269 C C . ARG B 1 354 ? 88.310 51.272 -17.951 1.00 30.51 354 ARG A C 1
ATOM 6270 O O . ARG B 1 354 ? 88.686 51.977 -17.075 1.00 31.55 354 ARG A O 1
ATOM 6278 N N . TYR B 1 355 ? 87.775 51.734 -19.076 1.00 28.66 355 TYR A N 1
ATOM 6279 C CA . TYR B 1 355 ? 87.427 53.154 -19.261 1.00 33.14 355 TYR A CA 1
ATOM 6280 C C . TYR B 1 355 ? 86.572 53.714 -18.114 1.00 35.81 355 TYR A C 1
ATOM 6281 O O . TYR B 1 355 ? 86.762 54.843 -17.698 1.00 37.23 355 TYR A O 1
ATOM 6290 N N . LEU B 1 356 ? 85.611 52.917 -17.631 1.00 35.63 356 LEU A N 1
ATOM 6291 C CA . LEU B 1 356 ? 84.759 53.315 -16.545 1.00 30.33 356 LEU A CA 1
ATOM 6292 C C . LEU B 1 356 ? 85.506 53.409 -15.245 1.00 29.28 356 LEU A C 1
ATOM 6293 O O . LEU B 1 356 ? 85.225 54.294 -14.439 1.00 27.16 356 LEU A O 1
ATOM 6298 N N . ALA B 1 357 ? 86.410 52.477 -14.987 1.00 30.85 357 ALA A N 1
ATOM 6299 C CA . ALA B 1 357 ? 87.095 52.480 -13.682 1.00 32.58 357 ALA A CA 1
ATOM 6300 C C . ALA B 1 357 ? 88.044 53.682 -13.598 1.00 33.66 357 ALA A C 1
ATOM 6301 O O . ALA B 1 357 ? 88.108 54.343 -12.581 1.00 34.69 357 ALA A O 1
ATOM 6303 N N . LYS B 1 358 ? 88.760 53.914 -14.693 1.00 37.52 358 LYS A N 1
ATOM 6304 C CA . LYS B 1 358 ? 89.619 55.085 -14.874 1.00 37.15 358 LYS A CA 1
ATOM 6305 C C . LYS B 1 358 ? 88.857 56.402 -14.817 1.00 41.10 358 LYS A C 1
ATOM 6306 O O . LYS B 1 358 ? 89.386 57.390 -14.268 1.00 41.26 358 LYS A O 1
ATOM 6312 N N . SER B 1 359 ? 87.652 56.435 -15.404 1.00 40.42 359 SER A N 1
ATOM 6313 C CA . SER B 1 359 ? 86.811 57.637 -15.343 1.00 38.49 359 SER A CA 1
ATOM 6314 C C . SER B 1 359 ? 86.405 57.955 -13.916 1.00 41.82 359 SER A C 1
ATOM 6315 O O . SER B 1 359 ? 86.430 59.139 -13.558 1.00 42.49 359 SER A O 1
ATOM 6318 N N . LEU B 1 360 ? 86.092 56.936 -13.099 1.00 43.10 360 LEU A N 1
ATOM 6319 C CA . LEU B 1 360 ? 85.676 57.161 -11.688 1.00 50.24 360 LEU A CA 1
ATOM 6320 C C . LEU B 1 360 ? 86.802 57.610 -10.733 1.00 52.21 360 LEU A C 1
ATOM 6321 O O . LEU B 1 360 ? 86.519 58.275 -9.731 1.00 49.92 360 LEU A O 1
ATOM 6326 N N . THR B 1 361 ? 88.040 57.208 -11.015 1.00 53.58 361 THR A N 1
ATOM 6327 C CA . THR B 1 361 ? 89.219 57.686 -10.255 1.00 57.23 361 THR A CA 1
ATOM 6328 C C . THR B 1 361 ? 89.573 59.127 -10.676 1.00 54.37 361 THR A C 1
ATOM 6329 O O . THR B 1 361 ? 89.919 59.954 -9.838 1.00 52.18 361 THR A O 1
ATOM 6333 N N . LYS B 1 362 ? 89.433 59.415 -11.976 1.00 53.41 362 LYS A N 1
ATOM 6334 C CA . LYS B 1 362 ? 89.594 60.759 -12.534 1.00 53.20 362 LYS A CA 1
ATOM 6335 C C . LYS B 1 362 ? 88.592 61.786 -11.947 1.00 55.32 362 LYS A C 1
ATOM 6336 O O . LYS B 1 362 ? 88.906 62.968 -11.900 1.00 45.26 362 LYS A O 1
ATOM 6342 N N . LEU B 1 363 ? 87.397 61.339 -11.533 1.00 57.95 363 LEU A N 1
ATOM 6343 C CA . LEU B 1 363 ? 86.389 62.206 -10.898 1.00 59.52 363 LEU A CA 1
ATOM 6344 C C . LEU B 1 363 ? 86.625 62.427 -9.422 1.00 56.90 363 LEU A C 1
ATOM 6345 O O . LEU B 1 363 ? 86.093 63.379 -8.855 1.00 56.77 363 LEU A O 1
ATOM 6350 N N . GLY B 1 364 ? 87.348 61.527 -8.777 1.00 55.09 364 GLY A N 1
ATOM 6351 C CA . GLY B 1 364 ? 87.546 61.625 -7.340 1.00 55.84 364 GLY A CA 1
ATOM 6352 C C . GLY B 1 364 ? 86.266 61.480 -6.537 1.00 55.62 364 GLY A C 1
ATOM 6353 O O . GLY B 1 364 ? 85.152 61.556 -7.058 1.00 60.05 364 GLY A O 1
ATOM 6354 N N . GLY B 1 365 ? 86.430 61.231 -5.252 1.00 53.27 365 GLY A N 1
ATOM 6355 C CA . GLY B 1 365 ? 85.301 61.035 -4.356 1.00 56.80 365 GLY A CA 1
ATOM 6356 C C . GLY B 1 365 ? 84.852 59.600 -4.351 1.00 54.36 365 GLY A C 1
ATOM 6357 O O . GLY B 1 365 ? 83.953 59.227 -3.590 1.00 54.65 365 GLY A O 1
ATOM 6358 N N . PHE B 1 366 ? 85.494 58.796 -5.196 1.00 55.08 366 PHE A N 1
ATOM 6359 C CA . PHE B 1 366 ? 85.198 57.402 -5.331 1.00 51.83 366 PHE A CA 1
ATOM 6360 C C . PHE B 1 366 ? 86.456 56.633 -5.075 1.00 50.87 366 PHE A C 1
ATOM 6361 O O . PHE B 1 366 ? 87.517 56.942 -5.648 1.00 48.35 366 PHE A O 1
ATOM 6369 N N . SER B 1 367 ? 86.303 55.642 -4.212 1.00 49.05 367 SER A N 1
ATOM 6370 C CA . SER B 1 367 ? 87.299 54.630 -3.961 1.00 51.45 367 SER A CA 1
ATOM 6371 C C . SER B 1 367 ? 86.842 53.278 -4.568 1.00 49.08 367 SER A C 1
ATOM 6372 O O . SER B 1 367 ? 85.845 52.684 -4.135 1.00 47.37 367 SER A O 1
ATOM 6375 N N . LEU B 1 368 ? 87.599 52.801 -5.558 1.00 47.21 368 LEU A N 1
ATOM 6376 C CA . LEU B 1 368 ? 87.366 51.515 -6.242 1.00 43.37 368 LEU A CA 1
ATOM 6377 C C . LEU B 1 368 ? 87.689 50.278 -5.419 1.00 44.23 368 LEU A C 1
ATOM 6378 O O . LEU B 1 368 ? 88.857 50.027 -5.148 1.00 48.80 368 LEU A O 1
ATOM 6383 N N . ILE B 1 369 ? 86.670 49.471 -5.093 1.00 43.95 369 ILE A N 1
ATOM 6384 C CA . ILE B 1 369 ? 86.864 48.123 -4.512 1.00 47.00 369 ILE A CA 1
ATOM 6385 C C . ILE B 1 369 ? 87.290 47.126 -5.597 1.00 42.69 369 ILE A C 1
ATOM 6386 O O . ILE B 1 369 ? 88.050 46.197 -5.359 1.00 40.80 369 ILE A O 1
ATOM 6391 N N . ASN B 1 370 ? 86.751 47.291 -6.794 1.00 39.56 370 ASN A N 1
ATOM 6392 C CA . ASN B 1 370 ? 87.191 46.459 -7.881 1.00 34.37 370 ASN A CA 1
ATOM 6393 C C . ASN B 1 370 ? 87.196 47.267 -9.146 1.00 32.89 370 ASN A C 1
ATOM 6394 O O . ASN B 1 370 ? 86.207 47.963 -9.441 1.00 31.82 370 ASN A O 1
ATOM 6399 N N . ASP B 1 371 ? 88.299 47.188 -9.900 1.00 30.98 371 ASP A N 1
ATOM 6400 C CA . ASP B 1 371 ? 88.538 48.113 -11.026 1.00 29.76 371 ASP A CA 1
ATOM 6401 C C . ASP B 1 371 ? 88.380 47.448 -12.393 1.00 32.03 371 ASP A C 1
ATOM 6402 O O . ASP B 1 371 ? 88.789 48.019 -13.427 1.00 34.15 371 ASP A O 1
ATOM 6407 N N . GLY B 1 372 ? 87.777 46.245 -12.419 1.00 28.32 372 GLY A N 1
ATOM 6408 C CA . GLY B 1 372 ? 87.429 45.607 -13.669 1.00 27.06 372 GLY A CA 1
ATOM 6409 C C . GLY B 1 372 ? 88.556 44.877 -14.365 1.00 26.95 372 GLY A C 1
ATOM 6410 O O . GLY B 1 372 ? 88.506 44.721 -15.572 1.00 29.11 372 GLY A O 1
ATOM 6411 N N . HIS B 1 373 ? 89.525 44.392 -13.599 1.00 27.99 373 HIS A N 1
ATOM 6412 C CA . HIS B 1 373 ? 90.642 43.581 -14.118 1.00 33.21 373 HIS A CA 1
ATOM 6413 C C . HIS B 1 373 ? 90.205 42.171 -14.419 1.00 31.31 373 HIS A C 1
ATOM 6414 O O . HIS B 1 373 ? 90.683 41.604 -15.348 1.00 30.05 373 HIS A O 1
ATOM 6421 N N . GLU B 1 374 ? 89.272 41.642 -13.635 1.00 29.28 374 GLU A N 1
ATOM 6422 C CA . GLU B 1 374 ? 88.785 40.300 -13.824 1.00 29.12 374 GLU A CA 1
ATOM 6423 C C . GLU B 1 374 ? 87.451 40.375 -14.640 1.00 23.99 374 GLU A C 1
ATOM 6424 O O . GLU B 1 374 ? 87.487 40.752 -15.831 1.00 20.14 374 GLU A O 1
ATOM 6430 N N . LEU B 1 375 ? 86.317 40.054 -14.034 1.00 21.79 375 LEU A N 1
ATOM 6431 C CA . LEU B 1 375 ? 85.045 40.276 -14.703 1.00 22.75 375 LEU A CA 1
ATOM 6432 C C . LEU B 1 375 ? 84.896 41.766 -15.035 1.00 22.36 375 LEU A C 1
ATOM 6433 O O . LEU B 1 375 ? 85.472 42.613 -14.349 1.00 22.07 375 LEU A O 1
ATOM 6438 N N . PRO B 1 376 ? 84.087 42.106 -16.046 1.00 22.97 376 PRO A N 1
ATOM 6439 C CA . PRO B 1 376 ? 83.841 43.492 -16.355 1.00 24.08 376 PRO A CA 1
ATOM 6440 C C . PRO B 1 376 ? 82.769 44.104 -15.459 1.00 27.69 376 PRO A C 1
ATOM 6441 O O . PRO B 1 376 ? 81.641 44.390 -15.872 1.00 27.95 376 PRO A O 1
ATOM 6445 N N . LEU B 1 377 ? 83.172 44.358 -14.238 1.00 26.64 377 LEU A N 1
ATOM 6446 C CA . LEU B 1 377 ? 82.320 44.865 -13.246 1.00 28.89 377 LEU A CA 1
ATOM 6447 C C . LEU B 1 377 ? 83.189 45.768 -12.415 1.00 31.94 377 LEU A C 1
ATOM 6448 O O . LEU B 1 377 ? 84.292 45.377 -12.092 1.00 30.33 377 LEU A O 1
ATOM 6453 N N . ILE B 1 378 ? 82.672 46.937 -12.066 1.00 32.29 378 ILE A N 1
ATOM 6454 C CA . ILE B 1 378 ? 83.340 47.910 -11.199 1.00 35.37 378 ILE A CA 1
ATOM 6455 C C . ILE B 1 378 ? 82.518 48.031 -9.922 1.00 35.01 378 ILE A C 1
ATOM 6456 O O . ILE B 1 378 ? 81.296 48.144 -9.982 1.00 33.42 378 ILE A O 1
ATOM 6461 N N . CYS B 1 379 ? 83.200 47.980 -8.790 1.00 32.52 379 CYS A N 1
ATOM 6462 C CA . CYS B 1 379 ? 82.635 48.173 -7.465 1.00 38.03 379 CYS A CA 1
ATOM 6463 C C . CYS B 1 379 ? 83.318 49.317 -6.835 1.00 35.94 379 CYS A C 1
ATOM 6464 O O . CYS B 1 379 ? 84.526 49.362 -6.864 1.00 35.02 379 CYS A O 1
ATOM 6467 N N . TYR B 1 380 ? 82.559 50.184 -6.174 1.00 43.15 380 TYR A N 1
ATOM 6468 C CA . TYR B 1 380 ? 83.125 51.372 -5.518 1.00 42.83 380 TYR A CA 1
ATOM 6469 C C . TYR B 1 380 ? 82.303 51.805 -4.329 1.00 40.61 380 TYR A C 1
ATOM 6470 O O . TYR B 1 380 ? 81.151 51.465 -4.212 1.00 38.81 380 TYR A O 1
ATOM 6479 N N . GLU B 1 381 ? 82.935 52.539 -3.428 1.00 47.94 381 GLU A N 1
ATOM 6480 C CA . GLU B 1 381 ? 82.211 53.211 -2.360 1.00 54.46 381 GLU A CA 1
ATOM 6481 C C . GLU B 1 381 ? 82.598 54.673 -2.392 1.00 52.05 381 GLU A C 1
ATOM 6482 O O . GLU B 1 381 ? 83.504 55.090 -3.126 1.00 50.19 381 GLU A O 1
ATOM 6488 N N . LEU B 1 382 ? 81.838 55.466 -1.653 1.00 55.20 382 LEU A N 1
ATOM 6489 C CA . LEU B 1 382 ? 82.196 56.855 -1.411 1.00 53.72 382 LEU A CA 1
ATOM 6490 C C . LEU B 1 382 ? 83.370 56.899 -0.455 1.00 51.09 382 LEU A C 1
ATOM 6491 O O . LEU B 1 382 ? 83.374 56.168 0.537 1.00 51.22 382 LEU A O 1
ATOM 6496 N N . THR B 1 383 ? 84.366 57.724 -0.779 1.00 55.51 383 THR A N 1
ATOM 6497 C CA . THR B 1 383 ? 85.470 58.032 0.154 1.00 63.19 383 THR A CA 1
ATOM 6498 C C . THR B 1 383 ? 84.833 58.867 1.263 1.00 62.12 383 THR A C 1
ATOM 6499 O O . THR B 1 383 ? 84.143 59.836 0.939 1.00 54.93 383 THR A O 1
ATOM 6503 N N . ALA B 1 384 ? 85.004 58.502 2.535 1.00 60.10 384 ALA A N 1
ATOM 6504 C CA . ALA B 1 384 ? 84.428 59.334 3.632 1.00 64.33 384 ALA A CA 1
ATOM 6505 C C . ALA B 1 384 ? 84.775 60.877 3.515 1.00 66.20 384 ALA A C 1
ATOM 6506 O O . ALA B 1 384 ? 85.934 61.248 3.349 1.00 71.10 3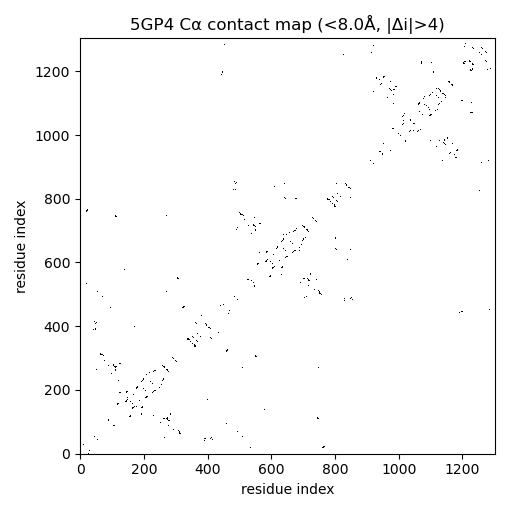84 ALA A O 1
ATOM 6508 N N . ASP B 1 385 ? 83.751 61.742 3.529 1.00 61.70 385 ASP A N 1
ATOM 6509 C CA . ASP B 1 385 ? 83.902 63.209 3.489 1.00 64.03 385 ASP A CA 1
ATOM 6510 C C . ASP B 1 385 ? 82.798 63.764 4.398 1.00 63.19 385 ASP A C 1
ATOM 6511 O O . ASP B 1 385 ? 81.608 63.552 4.140 1.00 52.08 385 ASP A O 1
ATOM 6516 N N . SER B 1 386 ? 83.211 64.475 5.451 1.00 71.34 386 SER A N 1
ATOM 6517 C CA . SER B 1 386 ? 82.296 64.988 6.502 1.00 69.60 386 SER A CA 1
ATOM 6518 C C . SER B 1 386 ? 81.332 66.047 5.966 1.00 69.39 386 SER A C 1
ATOM 6519 O O . SER B 1 386 ? 80.211 66.153 6.476 1.00 70.02 386 SER A O 1
ATOM 6522 N N . ASP B 1 387 ? 81.757 66.791 4.927 1.00 69.08 387 ASP A N 1
ATOM 6523 C CA . ASP B 1 387 ? 80.906 67.799 4.226 1.00 76.09 387 ASP A CA 1
ATOM 6524 C C . ASP B 1 387 ? 80.004 67.241 3.083 1.00 76.07 387 ASP A C 1
ATOM 6525 O O . ASP B 1 387 ? 79.715 67.969 2.109 1.00 75.82 387 ASP A O 1
ATOM 6530 N N . ARG B 1 388 ? 79.578 65.969 3.196 1.00 68.96 388 ARG A N 1
ATOM 6531 C CA . ARG B 1 388 ? 78.611 65.355 2.259 1.00 64.43 388 ARG A CA 1
ATOM 6532 C C . ARG B 1 388 ? 77.444 64.746 3.021 1.00 59.81 388 ARG A C 1
ATOM 6533 O O . ARG B 1 388 ? 77.598 63.765 3.746 1.00 55.33 388 ARG A O 1
ATOM 6541 N N . GLU B 1 389 ? 76.276 65.347 2.830 1.00 62.68 389 GLU A N 1
ATOM 6542 C CA . GLU B 1 389 ? 75.015 64.836 3.379 1.00 69.53 389 GLU A CA 1
ATOM 6543 C C . GLU B 1 389 ? 74.643 63.483 2.733 1.00 64.71 389 GLU A C 1
ATOM 6544 O O . GLU B 1 389 ? 74.161 62.560 3.389 1.00 62.25 389 GLU A O 1
ATOM 6550 N N . TRP B 1 390 ? 74.882 63.393 1.430 1.00 62.47 390 TRP A N 1
ATOM 6551 C CA . TRP B 1 390 ? 74.286 62.353 0.600 1.00 51.35 390 TRP A CA 1
ATOM 6552 C C . TRP B 1 390 ? 75.043 61.025 0.571 1.00 54.32 390 TRP A C 1
ATOM 6553 O O . TRP B 1 390 ? 76.270 61.025 0.691 1.00 54.77 390 TRP A O 1
ATOM 6564 N N . THR B 1 391 ? 74.293 59.914 0.418 1.00 48.44 391 THR A N 1
ATOM 6565 C CA . THR B 1 391 ? 74.859 58.562 0.303 1.00 47.17 391 THR A CA 1
ATOM 6566 C C . THR B 1 391 ? 74.767 58.009 -1.151 1.00 42.79 391 THR A C 1
ATOM 6567 O O . THR B 1 391 ? 74.308 58.683 -2.109 1.00 34.60 391 THR A O 1
ATOM 6571 N N . LEU B 1 392 ? 75.249 56.790 -1.330 1.00 38.44 392 LEU A N 1
ATOM 6572 C CA . LEU B 1 392 ? 75.150 56.150 -2.655 1.00 40.54 392 LEU A CA 1
ATOM 6573 C C . LEU B 1 392 ? 73.672 55.894 -3.002 1.00 40.23 392 LEU A C 1
ATOM 6574 O O . LEU B 1 392 ? 73.309 55.928 -4.183 1.00 35.94 392 LEU A O 1
ATOM 6579 N N . TYR B 1 393 ? 72.837 55.699 -1.964 1.00 36.81 393 TYR A N 1
ATOM 6580 C CA . TYR B 1 393 ? 71.415 55.617 -2.169 1.00 42.01 393 TYR A CA 1
ATOM 6581 C C . TYR B 1 393 ? 70.911 56.876 -2.879 1.00 40.47 393 TYR A C 1
ATOM 6582 O O . TYR B 1 393 ? 70.190 56.763 -3.871 1.00 44.38 393 TYR A O 1
ATOM 6591 N N . ASP B 1 394 ? 71.346 58.059 -2.438 1.00 38.87 394 ASP A N 1
ATOM 6592 C CA . ASP B 1 394 ? 70.957 59.300 -3.121 1.00 35.35 394 ASP A CA 1
ATOM 6593 C C . ASP B 1 394 ? 71.461 59.351 -4.550 1.00 35.14 394 ASP A C 1
ATOM 6594 O O . ASP B 1 394 ? 70.743 59.786 -5.447 1.00 36.11 394 ASP A O 1
ATOM 6599 N N . LEU B 1 395 ? 72.679 58.876 -4.767 1.00 32.93 395 LEU A N 1
ATOM 6600 C CA . LEU B 1 395 ? 73.247 58.831 -6.123 1.00 33.03 395 LEU A CA 1
ATOM 6601 C C . LEU B 1 395 ? 72.447 57.916 -7.071 1.00 27.38 395 LEU A C 1
ATOM 6602 O O . LEU B 1 395 ? 72.224 58.296 -8.203 1.00 27.17 395 LEU A O 1
ATOM 6607 N N . SER B 1 396 ? 72.003 56.768 -6.590 1.00 29.74 396 SER A N 1
ATOM 6608 C CA . SER B 1 396 ? 71.177 55.808 -7.365 1.00 32.09 396 SER A CA 1
ATOM 6609 C C . SER B 1 396 ? 69.887 56.443 -7.791 1.00 33.26 396 SER A C 1
ATOM 6610 O O . SER B 1 396 ? 69.461 56.263 -8.939 1.00 30.40 396 SER A O 1
ATOM 6613 N N . ASP B 1 397 ? 69.263 57.169 -6.854 1.00 34.02 397 ASP A N 1
ATOM 6614 C CA . ASP B 1 397 ? 68.046 57.989 -7.149 1.00 33.63 397 ASP A CA 1
ATOM 6615 C C . ASP B 1 397 ? 68.299 58.999 -8.231 1.00 33.27 397 ASP A C 1
ATOM 6616 O O . ASP B 1 397 ? 67.541 59.058 -9.197 1.00 30.77 397 ASP A O 1
ATOM 6621 N N . ARG B 1 398 ? 69.349 59.805 -8.094 1.00 32.49 398 ARG A N 1
ATOM 6622 C CA . ARG B 1 398 ? 69.599 60.818 -9.126 1.00 35.64 398 ARG A CA 1
ATOM 6623 C C . ARG B 1 398 ? 69.847 60.200 -10.471 1.00 35.70 398 ARG A C 1
ATOM 6624 O O . ARG B 1 398 ? 69.295 60.683 -11.455 1.00 33.00 398 ARG A O 1
ATOM 6632 N N . LEU B 1 399 ? 70.676 59.135 -10.512 1.00 34.07 399 LEU A N 1
ATOM 6633 C CA . LEU B 1 399 ? 70.978 58.451 -11.795 1.00 27.09 399 LEU A CA 1
ATOM 6634 C C . LEU B 1 399 ? 69.720 57.885 -12.460 1.00 25.27 399 LEU A C 1
ATOM 6635 O O . LEU B 1 399 ? 69.634 57.971 -13.683 1.00 22.79 399 LEU A O 1
ATOM 6640 N N . LEU B 1 400 ? 68.731 57.387 -11.680 1.00 26.26 400 LEU A N 1
ATOM 6641 C CA . LEU B 1 400 ? 67.389 57.003 -12.245 1.00 30.13 400 LEU A CA 1
ATOM 6642 C C . LEU B 1 400 ? 66.685 58.101 -13.035 1.00 30.51 400 LEU A C 1
ATOM 6643 O O . LEU B 1 400 ? 65.956 57.813 -13.994 1.00 26.65 400 LEU A O 1
ATOM 6648 N N . MET B 1 401 ? 66.899 59.356 -12.646 1.00 35.02 401 MET A N 1
ATOM 6649 C CA . MET B 1 401 ? 66.324 60.529 -13.372 1.00 36.02 401 MET A CA 1
ATOM 6650 C C . MET B 1 401 ? 66.760 60.583 -14.832 1.00 37.95 401 MET A C 1
ATOM 6651 O O . MET B 1 401 ? 66.047 61.107 -15.722 1.00 34.70 401 MET A O 1
ATOM 6656 N N . LYS B 1 402 ? 67.932 60.010 -15.098 1.00 40.00 402 LYS A N 1
ATOM 6657 C CA . LYS B 1 402 ? 68.469 60.027 -16.439 1.00 41.34 402 LYS A CA 1
ATOM 6658 C C . LYS B 1 402 ? 68.429 58.665 -17.075 1.00 41.46 402 LYS A C 1
ATOM 6659 O O . LYS B 1 402 ? 69.091 58.475 -18.065 1.00 49.64 402 LYS A O 1
ATOM 6665 N N . GLY B 1 403 ? 67.605 57.764 -16.550 1.00 33.77 403 GLY A N 1
ATOM 6666 C CA . GLY B 1 403 ? 67.399 56.432 -17.087 1.00 37.03 403 GLY A CA 1
ATOM 6667 C C . GLY B 1 403 ? 68.219 55.289 -16.467 1.00 36.67 403 GLY A C 1
ATOM 6668 O O . GLY B 1 403 ? 67.829 54.112 -16.558 1.00 40.54 403 GLY A O 1
ATOM 6669 N N . TRP B 1 404 ? 69.351 55.621 -15.849 1.00 31.60 404 TRP A N 1
ATOM 6670 C CA . TRP B 1 404 ? 70.331 54.622 -15.446 1.00 30.15 404 TRP A CA 1
ATOM 6671 C C . TRP B 1 404 ? 69.887 53.939 -14.173 1.00 29.04 404 TRP A C 1
ATOM 6672 O O . TRP B 1 404 ? 69.455 54.610 -13.248 1.00 28.34 404 TRP A O 1
ATOM 6683 N N . GLN B 1 405 ? 69.966 52.616 -14.121 1.00 28.95 405 GLN A N 1
ATOM 6684 C CA . GLN B 1 405 ? 69.776 51.909 -12.876 1.00 29.18 405 GLN A CA 1
ATOM 6685 C C . GLN B 1 405 ? 71.135 51.412 -12.366 1.00 31.53 405 GLN A C 1
ATOM 6686 O O . GLN B 1 405 ? 71.850 50.592 -13.017 1.00 24.72 405 GLN A O 1
ATOM 6692 N N . VAL B 1 406 ? 71.484 51.923 -11.209 1.00 28.79 406 VAL A N 1
ATOM 6693 C CA . VAL B 1 406 ? 72.696 51.509 -10.544 1.00 35.39 406 VAL A CA 1
ATOM 6694 C C . VAL B 1 406 ? 72.272 51.201 -9.094 1.00 36.52 406 VAL A C 1
ATOM 6695 O O . VAL B 1 406 ? 71.859 52.103 -8.396 1.00 44.62 406 VAL A O 1
ATOM 6699 N N . PRO B 1 407 ? 72.338 49.922 -8.669 1.00 44.65 407 PRO A N 1
ATOM 6700 C CA . PRO B 1 407 ? 71.871 49.549 -7.349 1.00 47.94 407 PRO A CA 1
ATOM 6701 C C . PRO B 1 407 ? 72.894 49.936 -6.266 1.00 43.78 407 PRO A C 1
ATOM 6702 O O . PRO B 1 407 ? 74.104 49.966 -6.531 1.00 34.85 407 PRO A O 1
ATOM 6706 N N . THR B 1 408 ? 72.416 50.186 -5.048 1.00 44.06 408 THR A N 1
ATOM 6707 C CA . THR B 1 408 ? 73.306 50.360 -3.889 1.00 41.12 408 THR A CA 1
ATOM 6708 C C . THR B 1 408 ? 73.075 49.181 -2.916 1.00 43.20 408 THR A C 1
ATOM 6709 O O . THR B 1 408 ? 71.926 48.811 -2.641 1.00 49.23 408 THR A O 1
ATOM 6713 N N . TYR B 1 409 ? 74.150 48.597 -2.385 1.00 41.36 409 TYR A N 1
ATOM 6714 C CA . TYR B 1 409 ? 73.995 47.479 -1.447 1.00 40.83 409 TYR A CA 1
ATOM 6715 C C . TYR B 1 409 ? 75.136 47.323 -0.468 1.00 39.27 409 TYR A C 1
ATOM 6716 O O . TYR B 1 409 ? 76.224 47.828 -0.727 1.00 37.04 409 TYR A O 1
ATOM 6725 N N . PRO B 1 410 ? 74.895 46.592 0.662 1.00 48.49 410 PRO A N 1
ATOM 6726 C CA . PRO B 1 410 ? 75.968 46.215 1.613 1.00 44.93 410 PRO A CA 1
ATOM 6727 C C . PRO B 1 410 ? 76.794 45.005 1.183 1.00 46.24 410 PRO A C 1
ATOM 6728 O O . PRO B 1 410 ? 76.221 44.048 0.695 1.00 42.96 410 PRO A O 1
ATOM 6732 N N . LEU B 1 411 ? 78.102 45.013 1.451 1.00 47.13 411 LEU A N 1
ATOM 6733 C CA . LEU B 1 411 ? 78.944 43.837 1.269 1.00 47.24 411 LEU A CA 1
ATOM 6734 C C . LEU B 1 411 ? 78.572 42.674 2.204 1.00 51.03 411 LEU A C 1
ATOM 6735 O O . LEU B 1 411 ? 77.787 42.861 3.183 1.00 53.68 411 LEU A O 1
ATOM 6740 N N . PRO B 1 412 ? 79.056 41.444 1.854 1.00 58.07 412 PRO A N 1
ATOM 6741 C CA . PRO B 1 412 ? 78.678 40.279 2.662 1.00 56.87 412 PRO A CA 1
ATOM 6742 C C . PRO B 1 412 ? 79.586 40.189 3.891 1.00 58.66 412 PRO A C 1
ATOM 6743 O O . PRO B 1 412 ? 80.572 40.976 4.011 1.00 40.85 412 PRO A O 1
ATOM 6747 N N . LYS B 1 413 ? 79.285 39.189 4.729 1.00 62.03 413 LYS A N 1
ATOM 6748 C CA . LYS B 1 413 ? 79.816 39.142 6.076 1.00 62.08 413 LYS A CA 1
ATOM 6749 C C . LYS B 1 413 ? 81.312 39.259 6.146 1.00 62.11 413 LYS A C 1
ATOM 6750 O O . LYS B 1 413 ? 82.069 38.812 5.234 1.00 46.94 413 LYS A O 1
ATOM 6756 N N . ASN B 1 414 ? 81.625 39.900 7.289 1.00 69.10 414 ASN A N 1
ATOM 6757 C CA . ASN B 1 414 ? 82.840 40.652 7.725 1.00 64.22 414 ASN A CA 1
ATOM 6758 C C . ASN B 1 414 ? 83.168 41.981 7.017 1.00 62.11 414 ASN A C 1
ATOM 6759 O O . ASN B 1 414 ? 84.089 42.703 7.448 1.00 58.67 414 ASN A O 1
ATOM 6764 N N . MET B 1 415 ? 82.389 42.337 5.993 1.00 60.17 415 MET A N 1
ATOM 6765 C CA . MET B 1 415 ? 82.363 43.712 5.455 1.00 54.73 415 MET A CA 1
ATOM 6766 C C . MET B 1 415 ? 80.945 44.245 5.305 1.00 48.83 415 MET A C 1
ATOM 6767 O O . MET B 1 415 ? 80.703 45.031 4.432 1.00 46.25 415 MET A O 1
ATOM 6772 N N . THR B 1 416 ? 80.021 43.851 6.189 1.00 52.39 416 THR A N 1
ATOM 6773 C CA . THR B 1 416 ? 78.629 44.379 6.175 1.00 61.19 416 THR A CA 1
ATOM 6774 C C . THR B 1 416 ? 78.470 45.902 6.549 1.00 64.69 416 THR A C 1
ATOM 6775 O O . THR B 1 416 ? 77.376 46.465 6.380 1.00 68.07 416 THR A O 1
ATOM 6779 N N . ASP B 1 417 ? 79.546 46.535 7.044 1.00 60.50 417 ASP A N 1
ATOM 6780 C CA . ASP B 1 417 ? 79.622 47.996 7.251 1.00 68.07 417 ASP A CA 1
ATOM 6781 C C . ASP B 1 417 ? 80.030 48.791 5.973 1.00 68.20 417 ASP A C 1
ATOM 6782 O O . ASP B 1 417 ? 80.155 50.021 6.018 1.00 58.78 417 ASP A O 1
ATOM 6787 N N . ARG B 1 418 ? 80.250 48.097 4.853 1.00 62.50 418 ARG A N 1
ATOM 6788 C CA . ARG B 1 418 ? 80.736 48.741 3.643 1.00 64.63 418 ARG A CA 1
ATOM 6789 C C . ARG B 1 418 ? 79.596 48.769 2.632 1.00 61.23 418 ARG A C 1
ATOM 6790 O O . ARG B 1 418 ? 79.058 47.721 2.238 1.00 57.94 418 ARG A O 1
ATOM 6798 N N . VAL B 1 419 ? 79.218 49.972 2.224 1.00 51.86 419 VAL A N 1
ATOM 6799 C CA . VAL B 1 419 ? 78.092 50.150 1.324 1.00 48.06 419 VAL A CA 1
ATOM 6800 C C . VAL B 1 419 ? 78.649 50.507 -0.026 1.00 43.53 419 VAL A C 1
ATOM 6801 O O . VAL B 1 419 ? 79.416 51.457 -0.146 1.00 44.98 419 VAL A O 1
ATOM 6805 N N . ILE B 1 420 ? 78.253 49.765 -1.063 1.00 40.27 420 ILE A N 1
ATOM 6806 C CA . ILE B 1 420 ? 78.855 49.976 -2.365 1.00 37.01 420 ILE A CA 1
ATOM 6807 C C . ILE B 1 420 ? 77.836 50.110 -3.467 1.00 36.43 420 ILE A C 1
ATOM 6808 O O . ILE B 1 420 ? 76.676 49.788 -3.297 1.00 34.27 420 ILE A O 1
ATOM 6813 N N . GLN B 1 421 ? 78.346 50.549 -4.614 1.00 36.17 421 GLN A N 1
ATOM 6814 C CA . GLN B 1 421 ? 77.673 50.507 -5.876 1.00 36.04 421 GLN A CA 1
ATOM 6815 C C . GLN B 1 421 ? 78.496 49.679 -6.877 1.00 35.86 421 GLN A C 1
ATOM 6816 O O . GLN B 1 421 ? 79.716 49.860 -6.977 1.00 37.86 421 GLN A O 1
ATOM 6822 N N . ARG B 1 422 ? 77.789 48.863 -7.670 1.00 30.41 422 ARG A N 1
ATOM 6823 C CA . ARG B 1 422 ? 78.334 48.058 -8.755 1.00 29.34 422 ARG A CA 1
ATOM 6824 C C . ARG B 1 422 ? 77.771 48.539 -10.129 1.00 24.72 422 ARG A C 1
ATOM 6825 O O . ARG B 1 422 ? 76.605 48.838 -10.262 1.00 26.75 422 ARG A O 1
ATOM 6833 N N . ILE B 1 423 ? 78.637 48.627 -11.111 1.00 22.26 423 ILE A N 1
ATOM 6834 C CA . ILE B 1 423 ? 78.298 48.792 -12.466 1.00 22.80 423 ILE A CA 1
ATOM 6835 C C . ILE B 1 423 ? 78.765 47.522 -13.188 1.00 26.35 423 ILE A C 1
ATOM 6836 O O . ILE B 1 423 ? 79.964 47.191 -13.162 1.00 24.70 423 ILE A O 1
ATOM 6841 N N . VAL B 1 424 ? 77.816 46.787 -13.781 1.00 24.72 424 VAL A N 1
ATOM 6842 C CA . VAL B 1 424 ? 78.185 45.656 -14.597 1.00 24.02 424 VAL A CA 1
ATOM 6843 C C . VAL B 1 424 ? 78.057 46.051 -16.060 1.00 23.79 424 VAL A C 1
ATOM 6844 O O . VAL B 1 424 ? 77.045 46.666 -16.463 1.00 25.55 424 VAL A O 1
ATOM 6848 N N . VAL B 1 425 ? 79.105 45.731 -16.820 1.00 20.27 425 VAL A N 1
ATOM 6849 C CA . VAL B 1 425 ? 79.215 46.118 -18.200 1.00 20.87 425 VAL A CA 1
ATOM 6850 C C . VAL B 1 425 ? 79.012 44.877 -19.037 1.00 20.71 425 VAL A C 1
ATOM 6851 O O . VAL B 1 425 ? 79.583 43.846 -18.760 1.00 21.39 425 VAL A O 1
ATOM 6855 N N . ARG B 1 426 ? 78.032 44.994 -19.925 1.00 18.83 426 ARG A N 1
ATOM 6856 C CA . ARG B 1 426 ? 77.625 44.008 -20.849 1.00 19.84 426 ARG A CA 1
ATOM 6857 C C . ARG B 1 426 ? 77.991 44.429 -22.271 1.00 20.34 426 ARG A C 1
ATOM 6858 O O . ARG B 1 426 ? 78.446 45.564 -22.478 1.00 20.64 426 ARG A O 1
ATOM 6866 N N . ALA B 1 427 ? 77.816 43.502 -23.208 1.00 20.48 427 ALA A N 1
ATOM 6867 C CA . ALA B 1 427 ? 78.117 43.660 -24.683 1.00 22.86 427 ALA A CA 1
ATOM 6868 C C . ALA B 1 427 ? 77.475 44.807 -25.352 1.00 24.46 427 ALA A C 1
ATOM 6869 O O . ALA B 1 427 ? 77.989 45.281 -26.345 1.00 25.78 427 ALA A O 1
ATOM 6871 N N . ASP B 1 428 ? 76.336 45.244 -24.834 1.00 25.38 428 ASP A N 1
ATOM 6872 C CA . ASP B 1 428 ? 75.603 46.376 -25.436 1.00 24.26 428 ASP A CA 1
ATOM 6873 C C . ASP B 1 428 ? 75.810 47.718 -24.736 1.00 24.99 428 ASP A C 1
ATOM 6874 O O . ASP B 1 428 ? 75.094 48.651 -25.050 1.00 27.22 428 ASP A O 1
ATOM 6879 N N . PHE B 1 429 ? 76.705 47.794 -23.746 1.00 23.29 429 PHE A N 1
ATOM 6880 C CA . PHE B 1 429 ? 77.151 49.018 -23.175 1.00 23.94 429 PHE A CA 1
ATOM 6881 C C . PHE B 1 429 ? 78.370 49.558 -23.936 1.00 28.70 429 PHE A C 1
ATOM 6882 O O . PHE B 1 429 ? 79.524 49.347 -23.531 1.00 28.69 429 PHE A O 1
ATOM 6890 N N . GLY B 1 430 ? 78.100 50.261 -25.023 1.00 28.20 430 GLY A N 1
ATOM 6891 C CA . GLY B 1 430 ? 79.162 50.726 -25.919 1.00 34.40 430 GLY A CA 1
ATOM 6892 C C . GLY B 1 430 ? 80.026 51.843 -25.303 1.00 36.39 430 GLY A C 1
ATOM 6893 O O . GLY B 1 430 ? 79.657 52.453 -24.274 1.00 30.06 430 GLY A O 1
ATOM 6894 N N . MET B 1 431 ? 81.179 52.099 -25.931 1.00 37.72 431 MET A N 1
ATOM 6895 C CA . MET B 1 431 ? 82.088 53.162 -25.462 1.00 37.26 431 MET A CA 1
ATOM 6896 C C . MET B 1 431 ? 81.398 54.520 -25.476 1.00 38.01 431 MET A C 1
ATOM 6897 O O . MET B 1 431 ? 81.516 55.271 -24.497 1.00 34.65 431 MET A O 1
ATOM 6902 N N . SER B 1 432 ? 80.655 54.832 -26.541 1.00 36.30 432 SER A N 1
ATOM 6903 C CA . SER B 1 432 ? 79.937 56.134 -26.581 1.00 40.61 432 SER A CA 1
ATOM 6904 C C . SER B 1 432 ? 78.938 56.298 -25.437 1.00 36.85 432 SER A C 1
ATOM 6905 O O . SER B 1 432 ? 78.910 57.346 -24.778 1.00 31.63 432 SER A O 1
ATOM 6908 N N . MET B 1 433 ? 78.152 55.245 -25.192 1.00 33.42 433 MET A N 1
ATOM 6909 C CA . MET B 1 433 ? 77.149 55.255 -24.114 1.00 33.91 433 MET A CA 1
ATOM 6910 C C . MET B 1 433 ? 77.852 55.369 -22.773 1.00 32.41 433 MET A C 1
ATOM 6911 O O . MET B 1 433 ? 77.282 55.892 -21.827 1.00 35.53 433 MET A O 1
ATOM 6916 N N . ALA B 1 434 ? 79.085 54.862 -22.676 1.00 30.16 434 ALA A N 1
ATOM 6917 C CA . ALA B 1 434 ? 79.833 54.968 -21.436 1.00 29.00 434 ALA A CA 1
ATOM 6918 C C . ALA B 1 434 ? 80.375 56.375 -21.175 1.00 31.53 434 ALA A C 1
ATOM 6919 O O . ALA B 1 434 ? 80.416 56.812 -20.015 1.00 30.44 434 ALA A O 1
ATOM 6921 N N . HIS B 1 435 ? 80.731 57.097 -22.236 1.00 33.32 435 HIS A N 1
ATOM 6922 C CA . HIS B 1 435 ? 81.078 58.532 -22.127 1.00 36.63 435 HIS A CA 1
ATOM 6923 C C . HIS B 1 435 ? 79.806 59.327 -21.654 1.00 36.12 435 HIS A C 1
ATOM 6924 O O . HIS B 1 435 ? 79.882 60.129 -20.690 1.00 32.22 435 HIS A O 1
ATOM 6931 N N . ASP B 1 436 ? 78.645 59.030 -22.263 1.00 34.25 436 ASP A N 1
ATOM 6932 C CA . ASP B 1 436 ? 77.371 59.651 -21.885 1.00 32.18 436 ASP A CA 1
ATOM 6933 C C . ASP B 1 436 ? 77.024 59.371 -20.441 1.00 36.05 436 ASP A C 1
ATOM 6934 O O . ASP B 1 436 ? 76.566 60.288 -19.718 1.00 41.42 436 ASP A O 1
ATOM 6939 N N . PHE B 1 437 ? 77.269 58.144 -19.990 1.00 32.93 437 PHE A N 1
ATOM 6940 C CA . PHE B 1 437 ? 77.009 57.806 -18.609 1.00 31.41 437 PHE A CA 1
ATOM 6941 C C . PHE B 1 437 ? 77.862 58.632 -17.684 1.00 31.39 437 PHE A C 1
ATOM 6942 O O . PHE B 1 437 ? 77.374 59.143 -16.665 1.00 30.14 437 PHE A O 1
ATOM 6950 N N . ILE B 1 438 ? 79.150 58.723 -17.993 1.00 31.52 438 ILE A N 1
ATOM 6951 C CA . ILE B 1 438 ? 80.058 59.506 -17.119 1.00 34.61 438 ILE A CA 1
ATOM 6952 C C . ILE B 1 438 ? 79.632 61.031 -17.100 1.00 32.08 438 ILE A C 1
ATOM 6953 O O . ILE B 1 438 ? 79.706 61.684 -16.079 1.00 27.74 438 ILE A O 1
ATOM 6958 N N . ASP B 1 439 ? 79.153 61.562 -18.218 1.00 34.69 439 ASP A N 1
ATOM 6959 C CA . ASP B 1 439 ? 78.542 62.927 -18.216 1.00 39.59 439 ASP A CA 1
ATOM 6960 C C . ASP B 1 439 ? 77.331 62.989 -17.285 1.00 41.05 439 ASP A C 1
ATOM 6961 O O . ASP B 1 439 ? 77.301 63.791 -16.359 1.00 40.75 439 ASP A O 1
ATOM 6966 N N . ASP B 1 440 ? 76.349 62.115 -17.520 1.00 39.60 440 ASP A N 1
ATOM 6967 C CA . ASP B 1 440 ? 75.204 62.040 -16.634 1.00 36.75 440 ASP A CA 1
ATOM 6968 C C . ASP B 1 440 ? 75.684 61.876 -15.196 1.00 34.09 440 ASP A C 1
ATOM 6969 O O . ASP B 1 440 ? 75.196 62.585 -14.328 1.00 34.21 440 ASP A O 1
ATOM 6974 N N . LEU B 1 441 ? 76.671 61.039 -14.927 1.00 32.23 441 LEU A N 1
ATOM 6975 C CA . LEU B 1 441 ? 77.116 60.871 -13.523 1.00 30.72 441 LEU A CA 1
ATOM 6976 C C . LEU B 1 441 ? 77.762 62.088 -12.895 1.00 31.82 441 LEU A C 1
ATOM 6977 O O . LEU B 1 441 ? 77.648 62.313 -11.684 1.00 35.22 441 LEU A O 1
ATOM 6982 N N . THR B 1 442 ? 78.530 62.804 -13.704 1.00 34.95 442 THR A N 1
ATOM 6983 C CA . THR B 1 442 ? 79.194 64.063 -13.306 1.00 39.67 442 THR A CA 1
ATOM 6984 C C . THR B 1 442 ? 78.134 65.111 -12.915 1.00 40.21 442 THR A C 1
ATOM 6985 O O . THR B 1 442 ? 78.230 65.750 -11.881 1.00 37.74 442 THR A O 1
ATOM 6989 N N . GLN B 1 443 ? 77.085 65.217 -13.716 1.00 40.58 443 GLN A N 1
ATOM 6990 C CA . GLN B 1 443 ? 75.995 66.169 -13.452 1.00 47.59 443 GLN A CA 1
ATOM 6991 C C . GLN B 1 443 ? 75.236 65.788 -12.157 1.00 47.30 443 GLN A C 1
ATOM 6992 O O . GLN B 1 443 ? 74.912 66.652 -11.362 1.00 51.10 443 GLN A O 1
ATOM 6998 N N . ALA B 1 444 ? 75.023 64.495 -11.918 1.00 47.46 444 ALA A N 1
ATOM 6999 C CA . ALA B 1 444 ? 74.395 64.015 -10.686 1.00 42.83 444 ALA A CA 1
ATOM 7000 C C . ALA B 1 444 ? 75.153 64.408 -9.465 1.00 40.09 444 ALA A C 1
ATOM 7001 O O . ALA B 1 444 ? 74.551 64.838 -8.505 1.00 41.79 444 ALA A O 1
ATOM 7003 N N . ILE B 1 445 ? 76.460 64.208 -9.476 1.00 42.41 445 ILE A N 1
ATOM 7004 C CA . ILE B 1 445 ? 77.325 64.604 -8.348 1.00 48.91 445 ILE A CA 1
ATOM 7005 C C . ILE B 1 445 ? 77.237 66.128 -8.111 1.00 51.97 445 ILE A C 1
ATOM 7006 O O . ILE B 1 445 ? 77.113 66.556 -6.978 1.00 49.85 445 ILE A O 1
ATOM 7011 N N . HIS B 1 446 ? 77.293 66.914 -9.180 1.00 50.53 446 HIS A N 1
ATOM 7012 C CA . HIS B 1 446 ? 77.104 68.365 -9.099 1.00 59.33 446 HIS A CA 1
ATOM 7013 C C . HIS B 1 446 ? 75.711 68.719 -8.498 1.00 54.80 446 HIS A C 1
ATOM 7014 O O . HIS B 1 446 ? 75.642 69.466 -7.525 1.00 52.09 446 HIS A O 1
ATOM 7021 N N . ASP B 1 447 ? 74.626 68.146 -9.029 1.00 44.59 447 ASP A N 1
ATOM 7022 C CA . ASP B 1 447 ? 73.276 68.368 -8.466 1.00 44.55 447 ASP A CA 1
ATOM 7023 C C . ASP B 1 447 ? 73.098 67.959 -6.970 1.00 47.65 447 ASP A C 1
ATOM 7024 O O . ASP B 1 447 ? 72.335 68.595 -6.226 1.00 53.08 447 ASP A O 1
ATOM 7029 N N . LEU B 1 448 ? 73.763 66.901 -6.533 1.00 46.25 448 LEU A N 1
ATOM 7030 C CA . LEU B 1 448 ? 73.636 66.438 -5.145 1.00 48.34 448 LEU A CA 1
ATOM 7031 C C . LEU B 1 448 ? 74.531 67.237 -4.205 1.00 51.77 448 LEU A C 1
ATOM 7032 O O . LEU B 1 448 ? 74.275 67.299 -2.996 1.00 48.86 448 LEU A O 1
ATOM 7037 N N . ASP B 1 449 ? 75.636 67.760 -4.741 1.00 53.00 449 ASP A N 1
ATOM 7038 C CA . ASP B 1 449 ? 76.553 68.592 -3.951 1.00 56.64 449 ASP A CA 1
ATOM 7039 C C . ASP B 1 449 ? 75.869 69.898 -3.495 1.00 56.87 449 ASP A C 1
ATOM 7040 O O . ASP B 1 449 ? 76.202 70.427 -2.438 1.00 57.52 449 ASP A O 1
ATOM 7045 N N . GLN B 1 450 ? 74.894 70.378 -4.268 1.00 59.50 450 GLN A N 1
ATOM 7046 C CA . GLN B 1 450 ? 74.122 71.562 -3.896 1.00 69.87 450 GLN A CA 1
ATOM 7047 C C . GLN B 1 450 ? 72.636 71.259 -3.630 1.00 75.56 450 GLN A C 1
ATOM 7048 O O . GLN B 1 450 ? 71.764 72.131 -3.811 1.00 70.81 450 GLN A O 1
ATOM 7054 N N . ALA B 1 451 ? 72.360 70.040 -3.152 1.00 70.72 451 ALA A N 1
ATOM 7055 C CA . ALA B 1 451 ? 70.999 69.629 -2.822 1.00 74.52 451 ALA A CA 1
ATOM 7056 C C . ALA B 1 451 ? 70.654 70.187 -1.448 1.00 78.10 451 ALA A C 1
ATOM 7057 O O . ALA B 1 451 ? 71.542 70.374 -0.605 1.00 63.34 451 ALA A O 1
ATOM 7059 N N . HIS B 1 452 ? 69.366 70.463 -1.244 1.00 78.33 452 HIS A N 1
ATOM 7060 C CA . HIS B 1 452 ? 68.869 70.875 0.061 1.00 80.43 452 HIS A CA 1
ATOM 7061 C C . HIS B 1 452 ? 67.968 69.834 0.746 1.00 76.49 452 HIS A C 1
ATOM 7062 O O . HIS B 1 452 ? 67.666 70.013 1.922 1.00 69.22 452 HIS A O 1
ATOM 7069 N N . ILE B 1 453 ? 67.626 68.713 0.076 1.00 71.70 453 ILE A N 1
ATOM 7070 C CA . ILE B 1 453 ? 66.760 67.652 0.700 1.00 73.60 453 ILE A CA 1
ATOM 7071 C C . ILE B 1 453 ? 67.519 66.327 0.849 1.00 72.12 453 ILE A C 1
ATOM 7072 O O . ILE B 1 453 ? 68.266 65.961 -0.048 1.00 62.20 453 ILE A O 1
ATOM 7077 N N . VAL B 1 454 ? 67.296 65.623 1.971 1.00 77.86 454 VAL A N 1
ATOM 7078 C CA . VAL B 1 454 ? 67.983 64.354 2.358 1.00 76.97 454 VAL A CA 1
ATOM 7079 C C . VAL B 1 454 ? 69.142 63.874 1.470 1.00 74.82 454 VAL A C 1
ATOM 7080 O O . VAL B 1 454 ? 70.142 64.551 1.304 1.00 62.64 454 VAL A O 1
ATOM 7084 N N . ASP C 1 28 ? 83.624 57.139 -31.525 1.00 99.83 28 ASP B N 1
ATOM 7085 C CA . ASP C 1 28 ? 82.385 57.938 -31.266 1.00 101.67 28 ASP B CA 1
ATOM 7086 C C . ASP C 1 28 ? 81.635 58.157 -32.603 1.00 107.80 28 ASP B C 1
ATOM 7087 O O . ASP C 1 28 ? 82.049 57.618 -33.646 1.00 107.36 28 ASP B O 1
ATOM 7092 N N . LEU C 1 29 ? 80.515 58.892 -32.544 1.00 104.98 29 LEU B N 1
ATOM 7093 C CA . LEU C 1 29 ? 79.769 59.382 -33.731 1.00 94.98 29 LEU B CA 1
ATOM 7094 C C . LEU C 1 29 ? 80.265 60.811 -34.100 1.00 81.73 29 LEU B C 1
ATOM 7095 O O . LEU C 1 29 ? 80.594 61.582 -33.202 1.00 73.02 29 LEU B O 1
ATOM 7100 N N . PRO C 1 30 ? 80.331 61.167 -35.403 1.00 74.60 30 PRO B N 1
ATOM 7101 C CA . PRO C 1 30 ? 80.563 62.572 -35.812 1.00 69.17 30 PRO B CA 1
ATOM 7102 C C . PRO C 1 30 ? 79.720 63.657 -35.057 1.00 60.30 30 PRO B C 1
ATOM 7103 O O . PRO C 1 30 ? 78.476 63.622 -35.092 1.00 46.72 30 PRO B O 1
ATOM 7107 N N . LYS C 1 31 ? 80.416 64.558 -34.358 1.00 48.55 31 LYS B N 1
ATOM 7108 C CA . LYS C 1 31 ? 79.817 65.670 -33.625 1.00 50.20 31 LYS B CA 1
ATOM 7109 C C . LYS C 1 31 ? 80.232 67.076 -34.138 1.00 51.79 31 LYS B C 1
ATOM 7110 O O . LYS C 1 31 ? 79.694 68.136 -33.692 1.00 43.48 31 LYS B O 1
ATOM 7116 N N . TYR C 1 32 ? 81.238 67.098 -34.997 1.00 42.69 32 TYR B N 1
ATOM 7117 C CA . TYR C 1 32 ? 81.728 68.347 -35.509 1.00 47.59 32 TYR B CA 1
ATOM 7118 C C . TYR C 1 32 ? 81.756 68.380 -37.022 1.00 35.47 32 TYR B C 1
ATOM 7119 O O . TYR C 1 32 ? 81.402 69.398 -37.589 1.00 36.62 32 TYR B O 1
ATOM 7128 N N . LYS C 1 33 ? 82.190 67.298 -37.658 1.00 33.70 33 LYS B N 1
ATOM 7129 C CA . LYS C 1 33 ? 82.469 67.244 -39.083 1.00 36.92 33 LYS B CA 1
ATOM 7130 C C . LYS C 1 33 ? 81.964 65.946 -39.634 1.00 31.34 33 LYS B C 1
ATOM 7131 O O . LYS C 1 33 ? 81.879 64.982 -38.940 1.00 30.36 33 LYS B O 1
ATOM 7137 N N . LEU C 1 34 ? 81.718 65.909 -40.925 1.00 27.89 34 LEU B N 1
ATOM 7138 C CA . LEU C 1 34 ? 81.453 64.640 -41.599 1.00 28.27 34 LEU B CA 1
ATOM 7139 C C . LEU C 1 34 ? 82.691 63.720 -41.497 1.00 25.83 34 LEU B C 1
ATOM 7140 O O . LEU C 1 34 ? 83.811 64.168 -41.734 1.00 26.35 34 LEU B O 1
ATOM 7145 N N . ALA C 1 35 ? 82.495 62.450 -41.218 1.00 22.83 35 ALA B N 1
ATOM 7146 C CA . ALA C 1 35 ? 83.565 61.431 -41.348 1.00 24.04 35 ALA B CA 1
ATOM 7147 C C . ALA C 1 35 ? 83.880 61.252 -42.793 1.00 27.72 35 ALA B C 1
ATOM 7148 O O . ALA C 1 35 ? 83.075 61.567 -43.674 1.00 32.21 35 ALA B O 1
ATOM 7150 N N . LYS C 1 36 ? 85.088 60.797 -43.062 1.00 29.17 36 LYS B N 1
ATOM 7151 C CA . LYS C 1 36 ? 85.521 60.579 -44.421 1.00 33.38 36 LYS B CA 1
ATOM 7152 C C . LYS C 1 36 ? 84.770 59.387 -45.034 1.00 30.13 36 LYS B C 1
ATOM 7153 O O . LYS C 1 36 ? 84.362 59.443 -46.179 1.00 28.03 36 LYS B O 1
ATOM 7159 N N . HIS C 1 37 ? 84.622 58.315 -44.270 1.00 27.49 37 HIS B N 1
ATOM 7160 C CA . HIS C 1 37 ? 84.160 57.047 -44.795 1.00 33.01 37 HIS B CA 1
ATOM 7161 C C . HIS C 1 37 ? 82.707 56.783 -44.372 1.00 30.42 37 HIS B C 1
ATOM 7162 O O . HIS C 1 37 ? 82.301 57.168 -43.261 1.00 29.13 37 HIS B O 1
ATOM 7169 N N . ALA C 1 38 ? 81.958 56.156 -45.271 1.00 27.25 38 ALA B N 1
ATOM 7170 C CA . ALA C 1 38 ? 80.683 55.523 -44.956 1.00 28.45 38 ALA B CA 1
ATOM 7171 C C . ALA C 1 38 ? 80.755 54.423 -43.880 1.00 30.77 38 ALA B C 1
ATOM 7172 O O . ALA C 1 38 ? 81.845 53.891 -43.574 1.00 31.96 38 ALA B O 1
ATOM 7174 N N . LEU C 1 39 ? 79.585 54.130 -43.288 1.00 29.02 39 LEU B N 1
ATOM 7175 C CA . LEU C 1 39 ? 79.418 53.040 -42.370 1.00 29.13 39 LEU B CA 1
ATOM 7176 C C . LEU C 1 39 ? 78.411 52.042 -42.936 1.00 33.20 39 LEU B C 1
ATOM 7177 O O . LEU C 1 39 ? 77.571 52.395 -43.788 1.00 32.92 39 LEU B O 1
ATOM 7182 N N . GLU C 1 40 ? 78.520 50.790 -42.482 1.00 32.13 40 GLU B N 1
ATOM 7183 C CA . GLU C 1 40 ? 77.486 49.774 -42.692 1.00 37.74 40 GLU B CA 1
ATOM 7184 C C . GLU C 1 40 ? 76.114 50.276 -42.216 1.00 31.30 40 GLU B C 1
ATOM 7185 O O . GLU C 1 40 ? 76.051 50.856 -41.137 1.00 33.24 40 GLU B O 1
ATOM 7191 N N . PRO C 1 41 ? 75.031 50.009 -42.970 1.00 27.59 41 PRO B N 1
ATOM 7192 C CA . PRO C 1 41 ? 73.659 50.286 -42.544 1.00 32.51 41 PRO B CA 1
ATOM 7193 C C . PRO C 1 41 ? 73.323 49.914 -41.084 1.00 32.51 41 PRO B C 1
ATOM 7194 O O . PRO C 1 41 ? 72.849 50.769 -40.326 1.00 32.68 41 PRO B O 1
ATOM 7198 N N . ARG C 1 42 ? 73.670 48.710 -40.659 1.00 31.79 42 ARG B N 1
ATOM 7199 C CA . ARG C 1 42 ? 73.289 48.238 -39.324 1.00 35.09 42 ARG B CA 1
ATOM 7200 C C . ARG C 1 42 ? 74.096 48.957 -38.297 1.00 31.85 42 ARG B C 1
ATOM 7201 O O . ARG C 1 42 ? 73.629 49.237 -37.168 1.00 31.28 42 ARG B O 1
ATOM 7209 N N . GLU C 1 43 ? 75.322 49.282 -38.683 1.00 29.69 43 GLU B N 1
ATOM 7210 C CA . GLU C 1 43 ? 76.192 50.008 -37.801 1.00 32.53 43 GLU B CA 1
ATOM 7211 C C . GLU C 1 43 ? 75.642 51.452 -37.653 1.00 28.67 43 GLU B C 1
ATOM 7212 O O . GLU C 1 43 ? 75.451 51.930 -36.524 1.00 26.15 43 GLU B O 1
ATOM 7218 N N . ALA C 1 44 ? 75.343 52.115 -38.779 1.00 25.30 44 ALA B N 1
ATOM 7219 C CA . ALA C 1 44 ? 74.800 53.508 -38.719 1.00 25.31 44 ALA B CA 1
ATOM 7220 C C . ALA C 1 44 ? 73.476 53.522 -37.929 1.00 24.85 44 ALA B C 1
ATOM 7221 O O . ALA C 1 44 ? 73.278 54.337 -37.058 1.00 22.30 44 ALA B O 1
ATOM 7223 N N . ASP C 1 45 ? 72.610 52.557 -38.239 1.00 27.21 45 ASP B N 1
ATOM 7224 C CA . ASP C 1 45 ? 71.340 52.411 -37.561 1.00 26.52 45 ASP B CA 1
ATOM 7225 C C . ASP C 1 45 ? 71.571 52.274 -36.094 1.00 27.21 45 ASP B C 1
ATOM 7226 O O . ASP C 1 45 ? 71.039 53.094 -35.319 1.00 24.39 45 ASP B O 1
ATOM 7231 N N . ARG C 1 46 ? 72.438 51.332 -35.688 1.00 29.29 46 ARG B N 1
ATOM 7232 C CA . ARG C 1 46 ? 72.723 51.094 -34.260 1.00 30.57 46 ARG B CA 1
ATOM 7233 C C . ARG C 1 46 ? 73.253 52.342 -33.599 1.00 28.49 46 ARG B C 1
ATOM 7234 O O . ARG C 1 46 ? 72.809 52.716 -32.498 1.00 28.21 46 ARG B O 1
ATOM 7242 N N . LEU C 1 47 ? 74.187 53.019 -34.253 1.00 29.34 47 LEU B N 1
ATOM 7243 C CA . LEU C 1 47 ? 74.775 54.209 -33.635 1.00 32.79 47 LEU B CA 1
ATOM 7244 C C . LEU C 1 47 ? 73.770 55.362 -33.397 1.00 30.01 47 LEU B C 1
ATOM 7245 O O . LEU C 1 47 ? 73.793 55.987 -32.349 1.00 27.40 47 LEU B O 1
ATOM 7250 N N . VAL C 1 48 ? 72.858 55.573 -34.331 1.00 25.63 48 VAL B N 1
ATOM 7251 C CA . VAL C 1 48 ? 71.887 56.642 -34.156 1.00 28.08 48 VAL B CA 1
ATOM 7252 C C . VAL C 1 48 ? 70.888 56.257 -33.071 1.00 26.24 48 VAL B C 1
ATOM 7253 O O . VAL C 1 48 ? 70.668 57.019 -32.109 1.00 25.88 48 VAL B O 1
ATOM 7257 N N . ARG C 1 49 ? 70.308 55.079 -33.211 1.00 24.63 49 ARG B N 1
ATOM 7258 C CA . ARG C 1 49 ? 69.364 54.574 -32.226 1.00 27.25 49 ARG B CA 1
ATOM 7259 C C . ARG C 1 49 ? 69.932 54.516 -30.813 1.00 29.37 49 ARG B C 1
ATOM 7260 O O . ARG C 1 49 ? 69.247 54.888 -29.873 1.00 31.07 49 ARG B O 1
ATOM 7268 N N . ASP C 1 50 ? 71.189 54.121 -30.655 1.00 33.22 50 ASP B N 1
ATOM 7269 C CA . ASP C 1 50 ? 71.813 54.175 -29.307 1.00 35.30 50 ASP B CA 1
ATOM 7270 C C . ASP C 1 50 ? 71.956 55.570 -28.725 1.00 34.28 50 ASP B C 1
ATOM 7271 O O . ASP C 1 50 ? 71.703 55.780 -27.518 1.00 27.90 50 ASP B O 1
ATOM 7276 N N . GLN C 1 51 ? 72.397 56.513 -29.557 1.00 34.48 51 GLN B N 1
ATOM 7277 C CA . GLN C 1 51 ? 72.393 57.921 -29.160 1.00 36.56 51 GLN B CA 1
ATOM 7278 C C . GLN C 1 51 ? 70.999 58.341 -28.680 1.00 32.98 51 GLN B C 1
ATOM 7279 O O . GLN C 1 51 ? 70.887 59.074 -27.706 1.00 30.84 51 GLN B O 1
ATOM 7285 N N . LEU C 1 52 ? 69.946 57.876 -29.357 1.00 34.36 52 LEU B N 1
ATOM 7286 C CA . LEU C 1 52 ? 68.559 58.184 -28.956 1.00 36.85 52 LEU B CA 1
ATOM 7287 C C . LEU C 1 52 ? 68.031 57.491 -27.682 1.00 44.84 52 LEU B C 1
ATOM 7288 O O . LEU C 1 52 ? 67.050 57.991 -27.096 1.00 42.83 52 LEU B O 1
ATOM 7293 N N . LEU C 1 53 ? 68.683 56.392 -27.250 1.00 44.59 53 LEU B N 1
ATOM 7294 C CA . LEU C 1 53 ? 68.257 55.585 -26.079 1.00 44.41 53 LEU B CA 1
ATOM 7295 C C . LEU C 1 53 ? 67.752 56.376 -24.901 1.00 41.96 53 LEU B C 1
ATOM 7296 O O . LEU C 1 53 ? 66.610 56.238 -24.493 1.00 43.28 53 LEU B O 1
ATOM 7301 N N . ASP C 1 54 ? 68.628 57.218 -24.397 1.00 40.18 54 ASP B N 1
ATOM 7302 C CA . ASP C 1 54 ? 68.501 57.805 -23.101 1.00 41.45 54 ASP B CA 1
ATOM 7303 C C . ASP C 1 54 ? 67.637 59.132 -23.058 1.00 45.25 54 ASP B C 1
ATOM 7304 O O . ASP C 1 54 ? 67.830 59.990 -22.200 1.00 46.47 54 ASP B O 1
ATOM 7309 N N . GLU C 1 55 ? 66.663 59.288 -23.946 1.00 44.74 55 GLU B N 1
ATOM 7310 C CA . GLU C 1 55 ? 65.674 60.371 -23.787 1.00 46.06 55 GLU B CA 1
ATOM 7311 C C . GLU C 1 55 ? 64.329 59.738 -23.466 1.00 43.65 55 GLU B C 1
ATOM 7312 O O . GLU C 1 55 ? 64.125 58.516 -23.702 1.00 48.75 55 GLU B O 1
ATOM 7318 N N . GLY C 1 56 ? 63.442 60.553 -22.893 1.00 40.02 56 GLY B N 1
ATOM 7319 C CA . GLY C 1 56 ? 62.265 60.011 -22.189 1.00 47.09 56 GLY B CA 1
ATOM 7320 C C . GLY C 1 56 ? 61.355 59.244 -23.142 1.00 47.89 56 GLY B C 1
ATOM 7321 O O . GLY C 1 56 ? 61.136 59.712 -24.288 1.00 51.38 56 GLY B O 1
ATOM 7322 N N . ASN C 1 57 ? 60.834 58.082 -22.717 1.00 40.54 57 ASN B N 1
ATOM 7323 C CA . ASN C 1 57 ? 59.692 57.536 -23.444 1.00 37.30 57 ASN B CA 1
ATOM 7324 C C . ASN C 1 57 ? 58.630 58.650 -23.550 1.00 31.78 57 ASN B C 1
ATOM 7325 O O . ASN C 1 57 ? 58.192 59.229 -22.540 1.00 31.27 57 ASN B O 1
ATOM 7330 N N . SER C 1 58 ? 58.327 59.009 -24.780 1.00 26.41 58 SER B N 1
ATOM 7331 C CA . SER C 1 58 ? 57.493 60.140 -25.106 1.00 26.78 58 SER B CA 1
ATOM 7332 C C . SER C 1 58 ? 56.137 60.067 -24.471 1.00 27.70 58 SER B C 1
ATOM 7333 O O . SER C 1 58 ? 55.578 61.080 -24.080 1.00 27.42 58 SER B O 1
ATOM 7336 N N . ARG C 1 59 ? 55.600 58.861 -24.393 1.00 25.59 59 ARG B N 1
ATOM 7337 C CA . ARG C 1 59 ? 54.265 58.653 -23.895 1.00 27.38 59 ARG B CA 1
ATOM 7338 C C . ARG C 1 59 ? 54.097 58.961 -22.395 1.00 25.71 59 ARG B C 1
ATOM 7339 O O . ARG C 1 59 ? 53.029 59.293 -21.998 1.00 24.11 59 ARG B O 1
ATOM 7347 N N . LEU C 1 60 ? 55.191 59.038 -21.643 1.00 25.29 60 LEU B N 1
ATOM 7348 C CA . LEU C 1 60 ? 55.203 59.322 -20.211 1.00 24.02 60 LEU B CA 1
ATOM 7349 C C . LEU C 1 60 ? 55.569 60.803 -19.936 1.00 26.11 60 LEU B C 1
ATOM 7350 O O . LEU C 1 60 ? 55.864 61.218 -18.793 1.00 25.94 60 LEU B O 1
ATOM 7355 N N . ASN C 1 61 ? 55.607 61.590 -20.996 1.00 25.17 61 ASN B N 1
ATOM 7356 C CA . ASN C 1 61 ? 55.812 63.006 -20.885 1.00 27.23 61 ASN B CA 1
ATOM 7357 C C . ASN C 1 61 ? 54.416 63.571 -20.766 1.00 23.65 61 ASN B C 1
ATOM 7358 O O . ASN C 1 61 ? 53.614 63.476 -21.733 1.00 22.77 61 ASN B O 1
ATOM 7363 N N . LEU C 1 62 ? 54.157 64.157 -19.602 1.00 21.62 62 LEU B N 1
ATOM 7364 C CA . LEU C 1 62 ? 52.859 64.791 -19.298 1.00 24.89 62 LEU B CA 1
ATOM 7365 C C . LEU C 1 62 ? 52.919 66.319 -19.342 1.00 24.57 62 LEU B C 1
ATOM 7366 O O . LEU C 1 62 ? 52.049 67.009 -18.779 1.00 26.62 62 LEU B O 1
ATOM 7371 N N . ALA C 1 63 ? 53.969 66.846 -19.964 1.00 23.56 63 ALA B N 1
ATOM 7372 C CA . ALA C 1 63 ? 54.162 68.270 -20.089 1.00 27.33 63 ALA B CA 1
ATOM 7373 C C . ALA C 1 63 ? 53.796 68.827 -21.452 1.00 26.14 63 ALA B C 1
ATOM 7374 O O . ALA C 1 63 ? 54.026 69.961 -21.672 1.00 30.85 63 ALA B O 1
ATOM 7376 N N . THR C 1 64 ? 53.262 68.070 -22.384 1.00 25.96 64 THR B N 1
ATOM 7377 C CA . THR C 1 64 ? 53.058 68.632 -23.721 1.00 26.86 64 THR B CA 1
ATOM 7378 C C . THR C 1 64 ? 51.668 68.275 -24.225 1.00 22.59 64 THR B C 1
ATOM 7379 O O . THR C 1 64 ? 51.114 67.306 -23.772 1.00 19.29 64 THR B O 1
ATOM 7383 N N . PHE C 1 65 ? 51.122 69.040 -25.169 1.00 20.36 65 PHE B N 1
ATOM 7384 C CA . PHE C 1 65 ? 49.915 68.603 -25.862 1.00 20.23 65 PHE B CA 1
ATOM 7385 C C . PHE C 1 65 ? 50.176 67.780 -27.076 1.00 19.59 65 PHE B C 1
ATOM 7386 O O . PHE C 1 65 ? 49.207 67.226 -27.659 1.00 16.50 65 PHE B O 1
ATOM 7394 N N . CYS C 1 66 ? 51.442 67.741 -27.531 1.00 19.82 66 CYS B N 1
ATOM 7395 C CA . CYS C 1 66 ? 51.784 67.065 -28.790 1.00 21.28 66 CYS B CA 1
ATOM 7396 C C . CYS C 1 66 ? 51.547 65.560 -28.724 1.00 20.03 66 CYS B C 1
ATOM 7397 O O . CYS C 1 66 ? 51.887 64.909 -27.746 1.00 20.05 66 CYS B O 1
ATOM 7400 N N . GLN C 1 67 ? 50.897 65.026 -29.735 1.00 20.34 67 GLN B N 1
ATOM 7401 C CA . GLN C 1 67 ? 50.577 63.610 -29.742 1.00 22.52 67 GLN B CA 1
ATOM 7402 C C . GLN C 1 67 ? 51.780 62.699 -29.714 1.00 23.96 67 GLN B C 1
ATOM 7403 O O . GLN C 1 67 ? 52.770 62.930 -30.421 1.00 22.29 67 GLN B O 1
ATOM 7409 N N . THR C 1 68 ? 51.646 61.622 -28.939 1.00 20.42 68 THR B N 1
ATOM 7410 C CA . THR C 1 68 ? 52.700 60.664 -28.785 1.00 19.16 68 THR B CA 1
ATOM 7411 C C . THR C 1 68 ? 52.245 59.275 -29.188 1.00 18.27 68 THR B C 1
ATOM 7412 O O . THR C 1 68 ? 52.907 58.281 -28.833 1.00 18.66 68 THR B O 1
ATOM 7416 N N . TYR C 1 69 ? 51.103 59.192 -29.888 1.00 18.20 69 TYR B N 1
ATOM 7417 C CA . TYR C 1 69 ? 50.559 57.919 -30.319 1.00 20.13 69 TYR B CA 1
ATOM 7418 C C . TYR C 1 69 ? 49.612 58.118 -31.460 1.00 19.95 69 TYR B C 1
ATOM 7419 O O . TYR C 1 69 ? 48.894 59.103 -31.504 1.00 21.38 69 TYR B O 1
ATOM 7428 N N . MET C 1 70 ? 49.650 57.191 -32.405 1.00 18.98 70 MET B N 1
ATOM 7429 C CA . MET C 1 70 ? 48.665 57.057 -33.443 1.00 19.74 70 MET B CA 1
ATOM 7430 C C . MET C 1 70 ? 48.424 55.562 -33.650 1.00 21.15 70 MET B C 1
ATOM 7431 O O . MET C 1 70 ? 49.287 54.762 -33.387 1.00 23.82 70 MET B O 1
ATOM 7436 N N . GLU C 1 71 ? 47.265 55.216 -34.177 1.00 21.62 71 GLU B N 1
ATOM 7437 C CA . GLU C 1 71 ? 46.943 53.818 -34.449 1.00 24.43 71 GLU B CA 1
ATOM 7438 C C . GLU C 1 71 ? 47.869 53.243 -35.546 1.00 23.88 71 GLU B C 1
ATOM 7439 O O . GLU C 1 71 ? 48.457 54.022 -36.314 1.00 20.48 71 GLU B O 1
ATOM 7445 N N . PRO C 1 72 ? 47.973 51.885 -35.634 1.00 24.17 72 PRO B N 1
ATOM 7446 C CA . PRO C 1 72 ? 49.013 51.309 -36.516 1.00 25.37 72 PRO B CA 1
ATOM 7447 C C . PRO C 1 72 ? 48.783 51.566 -37.974 1.00 22.89 72 PRO B C 1
ATOM 7448 O O . PRO C 1 72 ? 49.743 51.818 -38.680 1.00 23.92 72 PRO B O 1
ATOM 7452 N N . GLU C 1 73 ? 47.526 51.608 -38.413 1.00 23.60 73 GLU B N 1
ATOM 7453 C CA . GLU C 1 73 ? 47.224 51.916 -39.784 1.00 23.75 73 GLU B CA 1
ATOM 7454 C C . GLU C 1 73 ? 47.713 53.342 -40.134 1.00 25.61 73 GLU B C 1
ATOM 7455 O O . GLU C 1 73 ? 48.190 53.570 -41.220 1.00 22.54 73 GLU B O 1
ATOM 7461 N N . ALA C 1 74 ? 47.535 54.302 -39.226 1.00 23.38 74 ALA B N 1
ATOM 7462 C CA . ALA C 1 74 ? 47.932 55.662 -39.503 1.00 21.01 74 ALA B CA 1
ATOM 7463 C C . ALA C 1 74 ? 49.467 55.719 -39.583 1.00 18.75 74 ALA B C 1
ATOM 7464 O O . ALA C 1 74 ? 49.995 56.354 -40.449 1.00 19.05 74 ALA B O 1
ATOM 7466 N N . VAL C 1 75 ? 50.159 55.066 -38.672 1.00 19.80 75 VAL B N 1
ATOM 7467 C CA . VAL C 1 75 ? 51.630 55.148 -38.626 1.00 21.17 75 VAL B CA 1
ATOM 7468 C C . VAL C 1 75 ? 52.161 54.619 -39.984 1.00 23.09 75 VAL B C 1
ATOM 7469 O O . VAL C 1 75 ? 53.028 55.217 -40.610 1.00 22.04 75 VAL B O 1
ATOM 7473 N N . GLU C 1 76 ? 51.582 53.523 -40.452 1.00 20.14 76 GLU B N 1
ATOM 7474 C CA . GLU C 1 76 ? 52.057 52.862 -41.655 1.00 23.72 76 GLU B CA 1
ATOM 7475 C C . GLU C 1 76 ? 51.690 53.663 -42.900 1.00 22.55 76 GLU B C 1
ATOM 7476 O O . GLU C 1 76 ? 52.489 53.694 -43.861 1.00 22.69 76 GLU B O 1
ATOM 7482 N N . LEU C 1 77 ? 50.526 54.338 -42.895 1.00 21.68 77 LEU B N 1
ATOM 7483 C CA . LEU C 1 77 ? 50.162 55.259 -43.967 1.00 22.39 77 LEU B CA 1
ATOM 7484 C C . LEU C 1 77 ? 51.145 56.449 -44.005 1.00 21.38 77 LEU B C 1
ATOM 7485 O O . LEU C 1 77 ? 51.603 56.893 -45.088 1.00 18.74 77 LEU B O 1
ATOM 7490 N N . MET C 1 78 ? 51.470 56.947 -42.826 1.00 18.81 78 MET B N 1
ATOM 7491 C CA . MET C 1 78 ? 52.461 58.041 -42.751 1.00 22.62 78 MET B CA 1
ATOM 7492 C C . MET C 1 78 ? 53.821 57.718 -43.351 1.00 20.53 78 MET B C 1
ATOM 7493 O O . MET C 1 78 ? 54.356 58.508 -44.161 1.00 18.14 78 MET B O 1
ATOM 7498 N N . LYS C 1 79 ? 54.353 56.588 -42.910 1.00 20.48 79 LYS B N 1
ATOM 7499 C CA . LYS C 1 79 ? 55.587 56.006 -43.421 1.00 22.33 79 LYS B CA 1
ATOM 7500 C C . LYS C 1 79 ? 55.518 55.854 -44.957 1.00 21.69 79 LYS B C 1
ATOM 7501 O O . LYS C 1 79 ? 56.434 56.299 -45.643 1.00 19.26 79 LYS B O 1
ATOM 7507 N N . ASP C 1 80 ? 54.406 55.347 -45.493 1.00 21.74 80 ASP B N 1
ATOM 7508 C CA . ASP C 1 80 ? 54.286 55.131 -46.950 1.00 21.37 80 ASP B CA 1
ATOM 7509 C C . ASP C 1 80 ? 54.108 56.385 -47.793 1.00 22.78 80 ASP B C 1
ATOM 7510 O O . ASP C 1 80 ? 54.142 56.269 -48.968 1.00 21.89 80 ASP B O 1
ATOM 7515 N N . THR C 1 81 ? 53.807 57.553 -47.195 1.00 22.15 81 THR B N 1
ATOM 7516 C CA . THR C 1 81 ? 53.675 58.795 -47.922 1.00 20.63 81 THR B CA 1
ATOM 7517 C C . THR C 1 81 ? 54.712 59.853 -47.470 1.00 19.45 81 THR B C 1
ATOM 7518 O O . THR C 1 81 ? 54.538 60.999 -47.771 1.00 17.38 81 THR B O 1
ATOM 7522 N N . LEU C 1 82 ? 55.767 59.435 -46.766 1.00 19.15 82 LEU B N 1
ATOM 7523 C CA . LEU C 1 82 ? 56.884 60.283 -46.396 1.00 22.02 82 LEU B CA 1
ATOM 7524 C C . LEU C 1 82 ? 57.495 61.047 -47.581 1.00 24.49 82 LEU B C 1
ATOM 7525 O O . LEU C 1 82 ? 57.972 62.179 -47.415 1.00 25.03 82 LEU B O 1
ATOM 7530 N N . GLU C 1 83 ? 57.434 60.457 -48.755 1.00 24.54 83 GLU B N 1
ATOM 7531 C CA . GLU C 1 83 ? 58.008 61.079 -49.926 1.00 28.89 83 GLU B CA 1
ATOM 7532 C C . GLU C 1 83 ? 57.138 62.121 -50.583 1.00 29.70 83 GLU B C 1
ATOM 7533 O O . GLU C 1 83 ? 57.585 62.792 -51.505 1.00 38.23 83 GLU B O 1
ATOM 7539 N N . LYS C 1 84 ? 55.876 62.179 -50.223 1.00 25.93 84 LYS B N 1
ATOM 7540 C CA . LYS C 1 84 ? 54.973 63.098 -50.886 1.00 27.68 84 LYS B CA 1
ATOM 7541 C C . LYS C 1 84 ? 55.300 64.520 -50.401 1.00 31.02 84 LYS B C 1
ATOM 7542 O O . LYS C 1 84 ? 55.761 64.705 -49.277 1.00 29.13 84 LYS B O 1
ATOM 7548 N N . ASN C 1 85 ? 55.059 65.515 -51.251 1.00 30.68 85 ASN B N 1
ATOM 7549 C CA . ASN C 1 85 ? 55.366 66.901 -50.925 1.00 26.02 85 ASN B CA 1
ATOM 7550 C C . ASN C 1 85 ? 54.020 67.664 -50.808 1.00 27.42 85 ASN B C 1
ATOM 7551 O O . ASN C 1 85 ? 53.336 67.939 -51.780 1.00 26.51 85 ASN B O 1
ATOM 7556 N N . ALA C 1 86 ? 53.678 68.044 -49.596 1.00 25.71 86 ALA B N 1
ATOM 7557 C CA . ALA C 1 86 ? 52.426 68.735 -49.372 1.00 26.25 86 ALA B CA 1
ATOM 7558 C C . ALA C 1 86 ? 52.223 70.010 -50.205 1.00 28.10 86 ALA B C 1
ATOM 7559 O O . ALA C 1 86 ? 51.101 70.396 -50.391 1.00 27.85 86 ALA B O 1
ATOM 7561 N N . ILE C 1 87 ? 53.302 70.722 -50.588 1.00 27.92 87 ILE B N 1
ATOM 7562 C CA . ILE C 1 87 ? 53.174 72.016 -51.321 1.00 27.10 87 ILE B CA 1
ATOM 7563 C C . ILE C 1 87 ? 52.909 71.809 -52.797 1.00 27.30 87 ILE B C 1
ATOM 7564 O O . ILE C 1 87 ? 52.474 72.723 -53.478 1.00 23.91 87 ILE B O 1
ATOM 7569 N N . ASP C 1 88 ? 53.243 70.619 -53.306 1.00 27.77 88 ASP B N 1
ATOM 7570 C CA . ASP C 1 88 ? 53.322 70.406 -54.730 1.00 29.16 88 ASP B CA 1
ATOM 7571 C C . ASP C 1 88 ? 51.968 69.901 -55.321 1.00 32.56 88 ASP B C 1
ATOM 7572 O O . ASP C 1 88 ? 51.718 68.705 -55.464 1.00 28.87 88 ASP B O 1
ATOM 7577 N N . LYS C 1 89 ? 51.122 70.842 -55.683 1.00 33.97 89 LYS B N 1
ATOM 7578 C CA . LYS C 1 89 ? 49.751 70.519 -56.064 1.00 35.77 89 LYS B CA 1
ATOM 7579 C C . LYS C 1 89 ? 49.643 69.839 -57.429 1.00 34.92 89 LYS B C 1
ATOM 7580 O O . LYS C 1 89 ? 48.889 68.913 -57.582 1.00 37.37 89 LYS B O 1
ATOM 7586 N N . SER C 1 90 ? 50.373 70.270 -58.440 1.00 35.63 90 SER B N 1
ATOM 7587 C CA . SER C 1 90 ? 50.159 69.652 -59.763 1.00 33.58 90 SER B CA 1
ATOM 7588 C C . SER C 1 90 ? 50.706 68.227 -59.763 1.00 32.27 90 SER B C 1
ATOM 7589 O O . SER C 1 90 ? 50.263 67.380 -60.499 1.00 36.75 90 SER B O 1
ATOM 7592 N N . GLU C 1 91 ? 51.647 67.938 -58.882 1.00 32.05 91 GLU B N 1
ATOM 7593 C CA . GLU C 1 91 ? 52.309 66.661 -58.870 1.00 34.73 91 GLU B CA 1
ATOM 7594 C C . GLU C 1 91 ? 51.601 65.721 -57.888 1.00 31.76 91 GLU B C 1
ATOM 7595 O O . GLU C 1 91 ? 51.560 64.523 -58.113 1.00 24.34 91 GLU B O 1
ATOM 7601 N N . TYR C 1 92 ? 50.913 66.270 -56.871 1.00 30.34 92 TYR B N 1
ATOM 7602 C CA . TYR C 1 92 ? 50.113 65.421 -55.947 1.00 28.04 92 TYR B CA 1
ATOM 7603 C C . TYR C 1 92 ? 48.685 65.914 -55.813 1.00 28.11 92 TYR B C 1
ATOM 7604 O O . TYR C 1 92 ? 48.294 66.391 -54.748 1.00 26.95 92 TYR B O 1
ATOM 7613 N N . PRO C 1 93 ? 47.904 65.809 -56.907 1.00 28.26 93 PRO B N 1
ATOM 7614 C CA . PRO C 1 93 ? 46.587 66.412 -56.914 1.00 27.21 93 PRO B CA 1
ATOM 7615 C C . PRO C 1 93 ? 45.643 65.709 -55.980 1.00 27.74 93 PRO B C 1
ATOM 7616 O O . PRO C 1 93 ? 44.691 66.331 -55.532 1.00 28.84 93 PRO B O 1
ATOM 7620 N N . ARG C 1 94 ? 45.880 64.433 -55.692 1.00 30.33 94 ARG B N 1
ATOM 7621 C CA . ARG C 1 94 ? 44.983 63.683 -54.788 1.00 32.34 94 ARG B CA 1
ATOM 7622 C C . ARG C 1 94 ? 45.277 64.090 -53.339 1.00 30.47 94 ARG B C 1
ATOM 7623 O O . ARG C 1 94 ? 44.356 64.241 -52.550 1.00 27.99 94 ARG B O 1
ATOM 7631 N N . THR C 1 95 ? 46.554 64.258 -52.999 1.00 26.34 95 THR B N 1
ATOM 7632 C CA . THR C 1 95 ? 46.925 64.806 -51.703 1.00 26.67 95 THR B CA 1
ATOM 7633 C C . THR C 1 95 ? 46.369 66.198 -51.541 1.00 25.03 95 THR B C 1
ATOM 7634 O O . THR C 1 95 ? 45.855 66.499 -50.510 1.00 23.60 95 THR B O 1
ATOM 7638 N N . ALA C 1 96 ? 46.442 67.045 -52.569 1.00 29.26 96 ALA B N 1
ATOM 7639 C CA . ALA C 1 96 ? 45.809 68.376 -52.510 1.00 27.48 96 ALA B CA 1
ATOM 7640 C C . ALA C 1 96 ? 44.280 68.342 -52.299 1.00 29.28 96 ALA B C 1
ATOM 7641 O O . ALA C 1 96 ? 43.715 69.150 -51.568 1.00 27.05 96 ALA B O 1
ATOM 7643 N N . GLU C 1 97 ? 43.605 67.416 -52.957 1.00 29.69 97 GLU B N 1
ATOM 7644 C CA . GLU C 1 97 ? 42.167 67.228 -52.753 1.00 30.40 97 GLU B CA 1
ATOM 7645 C C . GLU C 1 97 ? 41.920 66.863 -51.279 1.00 27.36 97 GLU B C 1
ATOM 7646 O O . GLU C 1 97 ? 41.021 67.403 -50.642 1.00 28.55 97 GLU B O 1
ATOM 7652 N N . ILE C 1 98 ? 42.744 65.991 -50.734 1.00 23.55 98 ILE B N 1
ATOM 7653 C CA . ILE C 1 98 ? 42.621 65.637 -49.330 1.00 22.75 98 ILE B CA 1
ATOM 7654 C C . ILE C 1 98 ? 42.790 66.850 -48.440 1.00 23.17 98 ILE B C 1
ATOM 7655 O O . ILE C 1 98 ? 42.067 66.993 -47.491 1.00 20.32 98 ILE B O 1
ATOM 7660 N N . GLU C 1 99 ? 43.739 67.734 -48.751 1.00 23.33 99 GLU B N 1
ATOM 7661 C CA . GLU C 1 99 ? 43.860 68.949 -47.989 1.00 24.70 99 GLU B CA 1
ATOM 7662 C C . GLU C 1 99 ? 42.589 69.770 -48.016 1.00 23.70 99 GLU B C 1
ATOM 7663 O O . GLU C 1 99 ? 42.136 70.218 -46.985 1.00 20.89 99 GLU B O 1
ATOM 7669 N N . ASN C 1 100 ? 42.026 69.974 -49.201 1.00 25.39 100 ASN B N 1
ATOM 7670 C CA . ASN C 1 100 ? 40.828 70.733 -49.336 1.00 26.93 100 ASN B CA 1
ATOM 7671 C C . ASN C 1 100 ? 39.630 70.099 -48.595 1.00 26.56 100 ASN B C 1
ATOM 7672 O O . ASN C 1 100 ? 38.816 70.797 -47.988 1.00 25.24 100 ASN B O 1
ATOM 7677 N N . ARG C 1 101 ? 39.521 68.790 -48.658 1.00 24.35 101 ARG B N 1
ATOM 7678 C CA . ARG C 1 101 ? 38.587 68.076 -47.785 1.00 23.60 101 ARG B CA 1
ATOM 7679 C C . ARG C 1 101 ? 38.775 68.365 -46.337 1.00 22.33 101 ARG B C 1
ATOM 7680 O O . ARG C 1 101 ? 37.817 68.626 -45.663 1.00 20.15 101 ARG B O 1
ATOM 7688 N N . CYS C 1 102 ? 40.002 68.299 -45.834 1.00 23.00 102 CYS B N 1
ATOM 7689 C CA . CYS C 1 102 ? 40.208 68.593 -44.425 1.00 21.90 102 CYS B CA 1
ATOM 7690 C C . CYS C 1 102 ? 39.786 70.016 -44.120 1.00 22.95 102 CYS B C 1
ATOM 7691 O O . CYS C 1 102 ? 39.105 70.231 -43.126 1.00 23.86 102 CYS B O 1
ATOM 7694 N N . VAL C 1 103 ? 40.134 70.968 -44.989 1.00 23.10 103 VAL B N 1
ATOM 7695 C CA . VAL C 1 103 ? 39.758 72.379 -44.759 1.00 23.35 103 VAL B CA 1
ATOM 7696 C C . VAL C 1 103 ? 38.232 72.499 -44.601 1.00 23.79 103 VAL B C 1
ATOM 7697 O O . VAL C 1 103 ? 37.748 73.188 -43.687 1.00 21.84 103 VAL B O 1
ATOM 7701 N N . ASN C 1 104 ? 37.504 71.809 -45.487 1.00 22.79 104 ASN B N 1
ATOM 7702 C CA . ASN C 1 104 ? 36.021 71.804 -45.486 1.00 24.27 104 ASN B CA 1
ATOM 7703 C C . ASN C 1 104 ? 35.462 71.218 -44.196 1.00 22.74 104 ASN B C 1
ATOM 7704 O O . ASN C 1 104 ? 34.564 71.786 -43.574 1.00 20.51 104 ASN B O 1
ATOM 7709 N N . ILE C 1 105 ? 36.027 70.091 -43.815 1.00 20.66 105 ILE B N 1
ATOM 7710 C CA . ILE C 1 105 ? 35.672 69.407 -42.578 1.00 22.50 105 ILE B CA 1
ATOM 7711 C C . ILE C 1 105 ? 35.894 70.249 -41.339 1.00 21.07 105 ILE B C 1
ATOM 7712 O O . ILE C 1 105 ? 35.044 70.292 -40.470 1.00 20.05 105 ILE B O 1
ATOM 7717 N N . ILE C 1 106 ? 37.032 70.924 -41.289 1.00 20.90 106 ILE B N 1
ATOM 7718 C CA . ILE C 1 106 ? 37.359 71.759 -40.149 1.00 20.81 106 ILE B CA 1
ATOM 7719 C C . ILE C 1 106 ? 36.47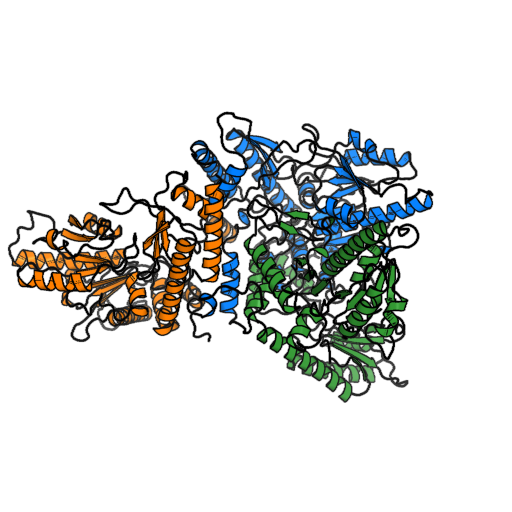8 73.016 -40.180 1.00 20.12 106 ILE B C 1
ATOM 7720 O O . ILE C 1 106 ? 35.934 73.377 -39.153 1.00 20.60 106 ILE B O 1
ATOM 7725 N N . ALA C 1 107 ? 36.366 73.694 -41.318 1.00 19.80 107 ALA B N 1
ATOM 7726 C CA . ALA C 1 107 ? 35.394 74.814 -41.432 1.00 21.45 107 ALA B CA 1
ATOM 7727 C C . ALA C 1 107 ? 34.015 74.489 -40.890 1.00 22.81 107 ALA B C 1
ATOM 7728 O O . ALA C 1 107 ? 33.505 75.286 -40.096 1.00 21.88 107 ALA B O 1
ATOM 7730 N N . ASN C 1 108 ? 33.463 73.323 -41.270 1.00 22.94 108 ASN B N 1
ATOM 7731 C CA . ASN C 1 108 ? 32.100 72.924 -40.847 1.00 27.15 108 ASN B CA 1
ATOM 7732 C C . ASN C 1 108 ? 32.047 72.596 -39.366 1.00 24.45 108 ASN B C 1
ATOM 7733 O O . ASN C 1 108 ? 31.079 72.893 -38.700 1.00 25.22 108 ASN B O 1
ATOM 7738 N N . LEU C 1 109 ? 33.092 71.977 -38.831 1.00 21.64 109 LEU B N 1
ATOM 7739 C CA . LEU C 1 109 ? 33.175 71.706 -37.430 1.00 20.14 109 LEU B CA 1
ATOM 7740 C C . LEU C 1 109 ? 33.133 72.963 -36.586 1.00 20.11 109 LEU B C 1
ATOM 7741 O O . LEU C 1 109 ? 32.566 72.984 -35.479 1.00 24.40 109 LEU B O 1
ATOM 7746 N N . TRP C 1 110 ? 33.728 74.022 -37.098 1.00 19.70 110 TRP B N 1
ATOM 7747 C CA . TRP C 1 110 ? 33.774 75.295 -36.406 1.00 19.29 110 TRP B CA 1
ATOM 7748 C C . TRP C 1 110 ? 32.643 76.241 -36.903 1.00 19.34 110 TRP B C 1
ATOM 7749 O O . TRP C 1 110 ? 32.688 77.399 -36.634 1.00 16.45 110 TRP B O 1
ATOM 7760 N N . HIS C 1 111 ? 31.655 75.694 -37.631 1.00 22.49 111 HIS B N 1
ATOM 7761 C CA . HIS C 1 111 ? 30.425 76.365 -38.003 1.00 24.87 111 HIS B CA 1
ATOM 7762 C C . HIS C 1 111 ? 30.683 77.553 -38.884 1.00 25.64 111 HIS B C 1
ATOM 7763 O O . HIS C 1 111 ? 30.048 78.601 -38.668 1.00 25.06 111 HIS B O 1
ATOM 7770 N N . ALA C 1 112 ? 31.597 77.422 -39.850 1.00 23.68 112 ALA B N 1
ATOM 7771 C CA . ALA C 1 112 ? 31.789 78.499 -40.819 1.00 27.61 112 ALA B CA 1
ATOM 7772 C C . ALA C 1 112 ? 30.434 78.741 -41.525 1.00 31.59 112 ALA B C 1
ATOM 7773 O O . ALA C 1 112 ? 29.812 77.814 -42.004 1.00 33.48 112 ALA B O 1
ATOM 7775 N N . PRO C 1 113 ? 29.978 79.983 -41.587 1.00 41.35 113 PRO B N 1
ATOM 7776 C CA . PRO C 1 113 ? 28.616 80.142 -42.128 1.00 45.92 113 PRO B CA 1
ATOM 7777 C C . PRO C 1 113 ? 28.524 79.811 -43.643 1.00 46.92 113 PRO B C 1
ATOM 7778 O O . PRO C 1 113 ? 29.487 80.017 -44.399 1.00 39.65 113 PRO B O 1
ATOM 7782 N N . GLU C 1 114 ? 27.400 79.224 -44.063 1.00 52.52 114 GLU B N 1
ATOM 7783 C CA . GLU C 1 114 ? 27.223 78.853 -45.483 1.00 59.24 114 GLU B CA 1
ATOM 7784 C C . GLU C 1 114 ? 26.958 80.107 -46.330 1.00 52.89 114 GLU B C 1
ATOM 7785 O O . GLU C 1 114 ? 27.414 80.177 -47.449 1.00 54.90 114 GLU B O 1
ATOM 7791 N N . ALA C 1 115 ? 26.304 81.111 -45.732 1.00 52.46 115 ALA B N 1
ATOM 7792 C CA . ALA C 1 115 ? 26.124 82.464 -46.301 1.00 55.82 115 ALA B CA 1
ATOM 7793 C C . ALA C 1 115 ? 27.422 83.206 -46.759 1.00 58.63 115 ALA B C 1
ATOM 7794 O O . ALA C 1 115 ? 27.369 84.114 -47.617 1.00 49.79 115 ALA B O 1
ATOM 7796 N N . GLU C 1 116 ? 28.559 82.847 -46.140 1.00 54.05 116 GLU B N 1
ATOM 7797 C CA . GLU C 1 116 ? 29.885 83.421 -46.409 1.00 46.94 116 GLU B CA 1
ATOM 7798 C C . GLU C 1 116 ? 30.752 82.327 -47.092 1.00 44.72 116 GLU B C 1
ATOM 7799 O O . GLU C 1 116 ? 30.293 81.196 -47.271 1.00 50.99 116 GLU B O 1
ATOM 7805 N N . SER C 1 117 ? 31.966 82.694 -47.487 1.00 38.88 117 SER B N 1
ATOM 7806 C CA . SER C 1 117 ? 32.854 81.892 -48.327 1.00 43.35 117 SER B CA 1
ATOM 7807 C C . SER C 1 117 ? 34.226 81.610 -47.632 1.00 38.79 117 SER B C 1
ATOM 7808 O O . SER C 1 117 ? 35.240 82.247 -47.945 1.00 37.02 117 SER B O 1
ATOM 7811 N N . PHE C 1 118 ? 34.237 80.692 -46.672 1.00 34.09 118 PHE B N 1
ATOM 7812 C CA . PHE C 1 118 ? 35.481 80.348 -45.933 1.00 35.69 118 PHE B CA 1
ATOM 7813 C C . PHE C 1 118 ? 36.652 79.887 -46.857 1.00 33.03 118 PHE B C 1
ATOM 7814 O O . PHE C 1 118 ? 36.427 79.317 -47.896 1.00 31.15 118 PHE B O 1
ATOM 7822 N N . THR C 1 119 ? 37.890 80.203 -46.476 1.00 34.25 119 THR B N 1
ATOM 7823 C CA . THR C 1 119 ? 39.091 79.613 -47.055 1.00 29.72 119 THR B CA 1
ATOM 7824 C C . THR C 1 119 ? 39.946 79.219 -45.902 1.00 24.81 119 THR B C 1
ATOM 7825 O O . THR C 1 119 ? 39.765 79.711 -44.796 1.00 24.30 119 THR B O 1
ATOM 7829 N N . GLY C 1 120 ? 40.924 78.371 -46.209 1.00 23.09 120 GLY B N 1
ATOM 7830 C CA . GLY C 1 120 ? 41.818 77.829 -45.231 1.00 23.24 120 GLY B CA 1
ATOM 7831 C C . GLY C 1 120 ? 42.931 77.039 -45.831 1.00 21.70 120 GLY B C 1
ATOM 7832 O O . GLY C 1 120 ? 42.953 76.824 -47.027 1.00 19.15 120 GLY B O 1
ATOM 7833 N N . THR C 1 121 ? 43.843 76.605 -44.963 1.00 20.10 121 THR B N 1
ATOM 7834 C CA . THR C 1 121 ? 44.938 75.781 -45.377 1.00 19.62 121 THR B CA 1
ATOM 7835 C C . THR C 1 121 ? 45.488 75.005 -44.230 1.00 18.02 121 THR B C 1
ATOM 7836 O O . THR C 1 121 ? 45.311 75.414 -43.056 1.00 17.78 121 THR B O 1
ATOM 7840 N N . SER C 1 122 ? 46.165 73.886 -44.540 1.00 15.79 122 SER B N 1
ATOM 7841 C CA . SER C 1 122 ? 46.995 73.210 -43.559 1.00 15.40 122 SER B CA 1
ATOM 7842 C C . SER C 1 122 ? 48.223 74.106 -43.390 1.00 15.74 122 SER B C 1
ATOM 7843 O O . SER C 1 122 ? 48.552 74.886 -44.268 1.00 15.19 122 SER B O 1
ATOM 7846 N N . THR C 1 123 ? 48.918 73.904 -42.299 1.00 13.93 123 THR B N 1
ATOM 7847 C CA . THR C 1 123 ? 50.158 74.515 -41.968 1.00 13.51 123 THR B CA 1
ATOM 7848 C C . THR C 1 123 ? 51.007 73.449 -41.259 1.00 14.42 123 THR B C 1
ATOM 7849 O O . THR C 1 123 ? 50.549 72.306 -41.032 1.00 15.95 123 THR B O 1
ATOM 7853 N N . ILE C 1 124 ? 52.232 73.794 -40.872 1.00 14.48 124 ILE B N 1
ATOM 7854 C CA . ILE C 1 124 ? 53.085 72.888 -40.070 1.00 15.72 124 ILE B CA 1
ATOM 7855 C C . ILE C 1 124 ? 52.536 72.781 -38.647 1.00 15.79 124 ILE B C 1
ATOM 7856 O O . ILE C 1 124 ? 52.580 71.696 -38.006 1.00 14.77 124 ILE B O 1
ATOM 7861 N N . GLY C 1 125 ? 51.999 73.898 -38.154 1.00 15.85 125 GLY B N 1
ATOM 7862 C CA . GLY C 1 125 ? 51.524 73.956 -36.776 1.00 15.28 125 GLY B CA 1
ATOM 7863 C C . GLY C 1 125 ? 50.730 75.220 -36.554 1.00 15.25 125 GLY B C 1
ATOM 7864 O O . GLY C 1 125 ? 50.517 76.011 -37.479 1.00 14.40 125 GLY B O 1
ATOM 7865 N N . SER C 1 126 ? 50.285 75.407 -35.320 1.00 14.89 126 SER B N 1
ATOM 7866 C CA . SER C 1 126 ? 49.547 76.637 -34.997 1.00 15.94 126 SER B CA 1
ATOM 7867 C C . SER C 1 126 ? 50.435 77.858 -35.140 1.00 17.07 126 SER B C 1
ATOM 7868 O O . SER C 1 126 ? 49.897 78.923 -35.358 1.00 17.51 126 SER B O 1
ATOM 7871 N N . SER C 1 127 ? 51.766 77.741 -34.993 1.00 16.99 127 SER B N 1
ATOM 7872 C CA . SER C 1 127 ? 52.617 78.927 -35.139 1.00 18.94 127 SER B CA 1
ATOM 7873 C C . SER C 1 127 ? 52.425 79.617 -36.473 1.00 17.59 127 SER B C 1
ATOM 7874 O O . SER C 1 127 ? 52.114 80.783 -36.519 1.00 16.95 127 SER B O 1
ATOM 7877 N N . GLU C 1 128 ? 52.635 78.866 -37.519 1.00 17.73 128 GLU B N 1
ATOM 7878 C CA . GLU C 1 128 ? 52.503 79.388 -38.880 1.00 19.92 128 GLU B CA 1
ATOM 7879 C C . GLU C 1 128 ? 51.085 79.874 -39.127 1.00 17.25 128 GLU B C 1
ATOM 7880 O O . GLU C 1 128 ? 50.856 80.860 -39.824 1.00 18.96 128 GLU B O 1
ATOM 7886 N N . ALA C 1 129 ? 50.114 79.136 -38.634 1.00 16.62 129 ALA B N 1
ATOM 7887 C CA . ALA C 1 129 ? 48.683 79.537 -38.747 1.00 16.02 129 ALA B CA 1
ATOM 7888 C C . ALA C 1 129 ? 48.385 80.873 -38.070 1.00 17.00 129 ALA B C 1
ATOM 7889 O O . ALA C 1 129 ? 47.656 81.668 -38.621 1.00 16.30 129 ALA B O 1
ATOM 7891 N N . CYS C 1 130 ? 48.934 81.060 -36.850 1.00 15.66 130 CYS B N 1
ATOM 7892 C CA . CYS C 1 130 ? 48.809 82.296 -36.039 1.00 15.44 130 CYS B CA 1
ATOM 7893 C C . CYS C 1 130 ? 49.442 83.388 -36.801 1.00 17.43 130 CYS B C 1
ATOM 7894 O O . CYS C 1 130 ? 48.856 84.459 -36.928 1.00 13.91 130 CYS B O 1
ATOM 7897 N N . MET C 1 131 ? 50.644 83.095 -37.358 1.00 17.40 131 MET B N 1
ATOM 7898 C CA . MET C 1 131 ? 51.341 84.107 -38.100 1.00 16.70 131 MET B CA 1
ATOM 7899 C C . MET C 1 131 ? 50.603 84.604 -39.344 1.00 16.31 131 MET B C 1
ATOM 7900 O O . MET C 1 131 ? 50.560 85.806 -39.611 1.00 16.89 131 MET B O 1
ATOM 7905 N N . LEU C 1 132 ? 50.041 83.672 -40.099 1.00 16.50 132 LEU B N 1
ATOM 7906 C CA . LEU C 1 132 ? 49.310 83.975 -41.293 1.00 16.44 132 LEU B CA 1
ATOM 7907 C C . LEU C 1 132 ? 48.010 84.759 -40.928 1.00 18.65 132 LEU B C 1
ATOM 7908 O O . LEU C 1 132 ? 47.604 85.674 -41.661 1.00 19.34 132 LEU B O 1
ATOM 7913 N N . ALA C 1 133 ? 47.355 84.386 -39.839 1.00 16.89 133 ALA B N 1
ATOM 7914 C CA . ALA C 1 133 ? 46.157 85.088 -39.458 1.00 18.21 133 ALA B CA 1
ATOM 7915 C C . ALA C 1 133 ? 46.522 86.474 -38.939 1.00 18.79 133 ALA B C 1
ATOM 7916 O O . ALA C 1 133 ? 45.755 87.429 -39.156 1.00 22.19 133 ALA B O 1
ATOM 7918 N N . GLY C 1 134 ? 47.595 86.574 -38.155 1.00 16.85 134 GLY B N 1
ATOM 7919 C CA . GLY C 1 134 ? 48.049 87.875 -37.688 1.00 18.25 134 GLY B CA 1
ATOM 7920 C C . GLY C 1 134 ? 48.418 88.828 -38.830 1.00 19.01 134 GLY B C 1
ATOM 7921 O O . GLY C 1 134 ? 48.167 90.037 -38.797 1.00 18.91 134 GLY B O 1
ATOM 7922 N N . LEU C 1 135 ? 49.011 88.264 -39.855 1.00 19.72 135 LEU B N 1
ATOM 7923 C CA . LEU C 1 135 ? 49.418 89.038 -41.018 1.00 21.79 135 LEU B CA 1
ATOM 7924 C C . LEU C 1 135 ? 48.225 89.492 -41.853 1.00 19.16 135 LEU B C 1
ATOM 7925 O O . LEU C 1 135 ? 48.193 90.614 -42.337 1.00 17.24 135 LEU B O 1
ATOM 7930 N N . ALA C 1 136 ? 47.208 88.639 -41.965 1.00 18.49 136 ALA B N 1
ATOM 7931 C CA . ALA C 1 136 ? 45.958 89.041 -42.595 1.00 19.73 136 ALA B CA 1
ATOM 7932 C C . ALA C 1 136 ? 45.384 90.218 -41.812 1.00 20.13 136 ALA B C 1
ATOM 7933 O O . ALA C 1 136 ? 44.943 91.214 -42.407 1.00 21.81 136 ALA B O 1
ATOM 7935 N N . MET C 1 137 ? 45.393 90.131 -40.491 1.00 17.89 137 MET B N 1
ATOM 7936 C CA . MET C 1 137 ? 44.851 91.225 -39.690 1.00 18.06 137 MET B CA 1
ATOM 7937 C C . MET C 1 137 ? 45.691 92.486 -39.872 1.00 18.44 137 MET B C 1
ATOM 7938 O O . MET C 1 137 ? 45.158 93.574 -40.002 1.00 19.57 137 MET B O 1
ATOM 7943 N N . LYS C 1 138 ? 46.996 92.358 -39.850 1.00 17.73 138 LYS B N 1
ATOM 7944 C CA . LYS C 1 138 ? 47.848 93.541 -40.030 1.00 18.61 138 LYS B CA 1
ATOM 7945 C C . LYS C 1 138 ? 47.553 94.274 -41.355 1.00 17.97 138 LYS B C 1
ATOM 7946 O O . LYS C 1 138 ? 47.396 95.495 -41.359 1.00 17.54 138 LYS B O 1
ATOM 7952 N N . PHE C 1 139 ? 47.535 93.532 -42.435 1.00 17.16 139 PHE B N 1
ATOM 7953 C CA . PHE C 1 139 ? 47.290 94.065 -43.759 1.00 22.41 139 PHE B CA 1
ATOM 7954 C C . PHE C 1 139 ? 45.873 94.649 -43.916 1.00 22.32 139 PHE B C 1
ATOM 7955 O O . PHE C 1 139 ? 45.695 95.681 -44.557 1.00 21.58 139 PHE B O 1
ATOM 7963 N N . ALA C 1 140 ? 44.875 94.009 -43.320 1.00 21.98 140 ALA B N 1
ATOM 7964 C CA . ALA C 1 140 ? 43.518 94.564 -43.350 1.00 22.33 140 ALA B CA 1
ATOM 7965 C C . ALA C 1 140 ? 43.407 95.821 -42.512 1.00 21.59 140 ALA B C 1
ATOM 7966 O O . ALA C 1 140 ? 42.768 96.779 -42.965 1.00 25.57 140 ALA B O 1
ATOM 7968 N N . TRP C 1 141 ? 44.028 95.847 -41.333 1.00 20.19 141 TRP B N 1
ATOM 7969 C CA . TRP C 1 141 ? 44.081 97.050 -40.523 1.00 21.20 141 TRP B CA 1
ATOM 7970 C C . TRP C 1 141 ? 44.751 98.231 -41.240 1.00 25.87 141 TRP B C 1
ATOM 7971 O O . TRP C 1 141 ? 44.299 99.388 -41.155 1.00 24.23 141 TRP B O 1
ATOM 7982 N N . ARG C 1 142 ? 45.898 97.973 -41.827 1.00 23.77 142 ARG B N 1
ATOM 7983 C CA . ARG C 1 142 ? 46.635 99.035 -42.515 1.00 25.99 142 ARG B CA 1
ATOM 7984 C C . ARG C 1 142 ? 45.842 99.751 -43.642 1.00 26.62 142 ARG B C 1
ATOM 7985 O O . ARG C 1 142 ? 46.049 100.938 -43.842 1.00 26.38 142 ARG B O 1
ATOM 7993 N N . LYS C 1 143 ? 45.008 99.032 -44.390 1.00 28.78 143 LYS B N 1
ATOM 7994 C CA . LYS C 1 143 ? 44.127 99.639 -45.414 1.00 32.33 143 LYS B CA 1
ATOM 7995 C C . LYS C 1 143 ? 43.059 100.508 -44.778 1.00 33.65 143 LYS B C 1
ATOM 7996 O O . LYS C 1 143 ? 42.734 101.563 -45.286 1.00 32.49 143 LYS B O 1
ATOM 8002 N N . ARG C 1 144 ? 42.465 99.996 -43.702 1.00 30.49 144 ARG B N 1
ATOM 8003 C CA . ARG C 1 144 ? 41.466 100.733 -42.931 1.00 32.47 144 ARG B CA 1
ATOM 8004 C C . ARG C 1 144 ? 42.111 102.013 -42.439 1.00 32.22 144 ARG B C 1
ATOM 8005 O O . ARG C 1 144 ? 41.559 103.113 -42.645 1.00 30.76 144 ARG B O 1
ATOM 8013 N N . ALA C 1 145 ? 43.275 101.859 -41.808 1.00 29.26 145 ALA B N 1
ATOM 8014 C CA . ALA C 1 145 ? 44.028 102.955 -41.249 1.00 31.45 145 ALA B CA 1
ATOM 8015 C C . ALA C 1 145 ? 44.464 104.056 -42.259 1.00 33.39 145 ALA B C 1
ATOM 8016 O O . ALA C 1 145 ? 44.448 105.230 -41.922 1.00 33.07 145 ALA B O 1
ATOM 8018 N N . LYS C 1 146 ? 44.932 103.660 -43.433 1.00 33.58 146 LYS B N 1
ATOM 8019 C CA . LYS C 1 146 ? 45.234 104.606 -44.514 1.00 40.38 146 LYS B CA 1
ATOM 8020 C C . LYS C 1 146 ? 43.961 105.327 -44.907 1.00 38.21 146 LYS B C 1
ATOM 8021 O O . LYS C 1 146 ? 43.926 106.540 -44.860 1.00 36.53 146 LYS B O 1
ATOM 8027 N N . ALA C 1 147 ? 42.911 104.577 -45.225 1.00 35.70 147 ALA B N 1
ATOM 8028 C CA . ALA C 1 147 ? 41.615 105.174 -45.580 1.00 36.45 147 ALA B CA 1
ATOM 8029 C C . ALA C 1 147 ? 41.130 106.232 -44.585 1.00 35.07 147 ALA B C 1
ATOM 8030 O O . ALA C 1 147 ? 40.567 107.208 -45.013 1.00 38.38 147 ALA B O 1
ATOM 8032 N N . ASN C 1 148 ? 41.415 106.082 -43.292 1.00 35.37 148 ASN B N 1
ATOM 8033 C CA . ASN C 1 148 ? 40.995 107.059 -42.270 1.00 33.98 148 ASN B CA 1
ATOM 8034 C C . ASN C 1 148 ? 41.990 108.126 -41.916 1.00 35.89 148 ASN B C 1
ATOM 8035 O O . ASN C 1 148 ? 41.793 108.849 -40.937 1.00 33.01 148 ASN B O 1
ATOM 8040 N N . GLY C 1 149 ? 43.072 108.220 -42.680 1.00 38.37 149 GLY B N 1
ATOM 8041 C CA . GLY C 1 149 ? 44.125 109.187 -42.408 1.00 38.07 149 GLY B CA 1
ATOM 8042 C C . GLY C 1 149 ? 44.936 109.016 -41.146 1.00 38.16 149 GLY B C 1
ATOM 8043 O O . GLY C 1 149 ? 45.521 109.969 -40.693 1.00 30.84 149 GLY B O 1
ATOM 8044 N N . LEU C 1 150 ? 45.022 107.800 -40.586 1.00 37.36 150 LEU B N 1
ATOM 8045 C CA . LEU C 1 150 ? 45.790 107.610 -39.353 1.00 31.74 150 LEU B CA 1
ATOM 8046 C C . LEU C 1 150 ? 47.305 107.756 -39.605 1.00 32.11 150 LEU B C 1
ATOM 8047 O O . LEU C 1 150 ? 47.853 107.272 -40.576 1.00 30.59 150 LEU B O 1
ATOM 8052 N N . ASP C 1 151 ? 47.993 108.432 -38.704 1.00 33.22 151 ASP B N 1
ATOM 8053 C CA . ASP C 1 151 ? 49.407 108.624 -38.861 1.00 32.20 151 ASP B CA 1
ATOM 8054 C C . ASP C 1 151 ? 50.133 107.296 -38.534 1.00 32.60 151 ASP B C 1
ATOM 8055 O O . ASP C 1 151 ? 50.384 106.993 -37.358 1.00 31.95 151 ASP B O 1
ATOM 8060 N N . LEU C 1 152 ? 50.495 106.560 -39.580 1.00 32.96 152 LEU B N 1
ATOM 8061 C CA . LEU C 1 152 ? 51.249 105.285 -39.470 1.00 37.47 152 LEU B CA 1
ATOM 8062 C C . LEU C 1 152 ? 52.644 105.428 -38.894 1.00 38.37 152 LEU B C 1
ATOM 8063 O O . LEU C 1 152 ? 53.227 104.429 -38.513 1.00 40.04 152 LEU B O 1
ATOM 8068 N N . THR C 1 153 ? 53.209 106.640 -38.841 1.00 39.98 153 THR B N 1
ATOM 8069 C CA . THR C 1 153 ? 54.596 106.786 -38.369 1.00 39.35 153 THR B CA 1
ATOM 8070 C C . THR C 1 153 ? 54.625 107.012 -36.861 1.00 35.90 153 THR B C 1
ATOM 8071 O O . THR C 1 153 ? 55.680 106.966 -36.263 1.00 33.19 153 THR B O 1
ATOM 8075 N N . ALA C 1 154 ? 53.478 107.294 -36.234 1.00 36.37 154 ALA B N 1
ATOM 8076 C CA . ALA C 1 154 ? 53.481 107.730 -34.804 1.00 35.53 154 ALA B CA 1
ATOM 8077 C C . ALA C 1 154 ? 53.568 106.544 -33.796 1.00 33.65 154 ALA B C 1
ATOM 8078 O O . ALA C 1 154 ? 54.158 106.661 -32.703 1.00 30.02 154 ALA B O 1
ATOM 8080 N N . HIS C 1 155 ? 52.976 105.404 -34.166 1.00 32.69 155 HIS B N 1
ATOM 8081 C CA . HIS C 1 155 ? 53.031 104.172 -33.335 1.00 32.28 155 HIS B CA 1
ATOM 8082 C C . HIS C 1 155 ? 53.053 102.956 -34.234 1.00 27.10 155 HIS B C 1
ATOM 8083 O O . HIS C 1 155 ? 52.553 102.990 -35.353 1.00 26.49 155 HIS B O 1
ATOM 8090 N N . GLN C 1 156 ? 53.628 101.876 -33.744 1.00 26.50 156 GLN B N 1
ATOM 8091 C CA . GLN C 1 156 ? 53.486 100.587 -34.402 1.00 27.19 156 GLN B CA 1
ATOM 8092 C C . GLN C 1 156 ? 52.019 100.126 -34.322 1.00 24.82 156 GLN B C 1
ATOM 8093 O O . GLN C 1 156 ? 51.301 100.514 -33.409 1.00 24.13 156 GLN B O 1
ATOM 8099 N N . PRO C 1 157 ? 51.592 99.245 -35.250 1.00 22.91 157 PRO B N 1
ATOM 8100 C CA . PRO C 1 157 ? 50.343 98.531 -34.988 1.00 20.99 157 PRO B CA 1
ATOM 8101 C C . PRO C 1 157 ? 50.466 97.701 -33.712 1.00 20.61 157 PRO B C 1
ATOM 8102 O O . PRO C 1 157 ? 51.581 97.374 -33.333 1.00 18.82 157 PRO B O 1
ATOM 8106 N N . ASN C 1 158 ? 49.350 97.345 -33.066 1.00 19.26 158 ASN B N 1
ATOM 8107 C CA . ASN C 1 158 ? 49.438 96.415 -31.957 1.00 18.33 158 ASN B CA 1
ATOM 8108 C C . ASN C 1 158 ? 48.424 95.300 -32.012 1.00 18.71 158 ASN B C 1
ATOM 8109 O O . ASN C 1 158 ? 47.442 95.377 -32.743 1.00 14.47 158 ASN B O 1
ATOM 8114 N N . ILE C 1 159 ? 48.647 94.268 -31.171 1.00 19.99 159 ILE B N 1
ATOM 8115 C CA . ILE C 1 159 ? 47.620 93.251 -30.979 1.00 22.58 159 ILE B CA 1
ATOM 8116 C C . ILE C 1 159 ? 47.386 93.135 -29.522 1.00 18.62 159 ILE B C 1
ATOM 8117 O O . ILE C 1 159 ? 48.300 93.297 -28.760 1.00 20.88 159 ILE B O 1
ATOM 8122 N N . VAL C 1 160 ? 46.201 92.696 -29.160 1.00 16.34 160 VAL B N 1
ATOM 8123 C CA . VAL C 1 160 ? 45.814 92.580 -27.781 1.00 16.99 160 VAL B CA 1
ATOM 8124 C C . VAL C 1 160 ? 45.590 91.109 -27.493 1.00 16.44 160 VAL B C 1
ATOM 8125 O O . VAL C 1 160 ? 44.881 90.411 -28.232 1.00 14.80 160 VAL B O 1
ATOM 8129 N N . ILE C 1 161 ? 46.184 90.656 -26.420 1.00 16.98 161 ILE B N 1
ATOM 8130 C CA . ILE C 1 161 ? 46.117 89.264 -26.038 1.00 17.11 161 ILE B CA 1
ATOM 8131 C C . ILE C 1 161 ? 46.347 89.132 -24.557 1.00 17.14 161 ILE B C 1
ATOM 8132 O O . ILE C 1 161 ? 47.084 89.926 -23.912 1.00 16.21 161 ILE B O 1
ATOM 8137 N N . SER C 1 162 ? 45.801 88.050 -24.027 1.00 18.46 162 SER B N 1
ATOM 8138 C CA . SER C 1 162 ? 46.033 87.639 -22.684 1.00 20.28 162 SER B CA 1
ATOM 8139 C C . SER C 1 162 ? 47.482 87.334 -22.437 1.00 22.11 162 SER B C 1
ATOM 8140 O O . SER C 1 162 ? 48.171 86.805 -23.300 1.00 22.40 162 SER B O 1
ATOM 8143 N N . ALA C 1 163 ? 47.906 87.546 -21.201 1.00 22.20 163 ALA B N 1
ATOM 8144 C CA . ALA C 1 163 ? 49.239 87.162 -20.755 1.00 25.29 163 ALA B CA 1
ATOM 8145 C C . ALA C 1 163 ? 49.582 85.664 -20.763 1.00 25.77 163 ALA B C 1
ATOM 8146 O O . ALA C 1 163 ? 50.718 85.332 -20.618 1.00 26.68 163 ALA B O 1
ATOM 8148 N N . GLY C 1 164 ? 48.633 84.758 -20.904 1.00 26.69 164 GLY B N 1
ATOM 8149 C CA . GLY C 1 164 ? 49.040 83.362 -21.109 1.00 23.36 164 GLY B CA 1
ATOM 8150 C C . GLY C 1 164 ? 49.274 82.988 -22.578 1.00 21.93 164 GLY B C 1
ATOM 8151 O O . GLY C 1 164 ? 49.204 81.807 -22.905 1.00 21.57 164 GLY B O 1
ATOM 8152 N N . TYR C 1 165 ? 49.583 83.966 -23.435 1.00 19.11 165 TYR B N 1
ATOM 8153 C CA . TYR C 1 165 ? 49.871 83.703 -24.852 1.00 20.13 165 TYR B CA 1
ATOM 8154 C C . TYR C 1 165 ? 50.973 82.706 -25.041 1.00 18.50 165 TYR B C 1
ATOM 8155 O O . TYR C 1 165 ? 51.862 82.679 -24.261 1.00 19.78 165 TYR B O 1
ATOM 8164 N N . GLN C 1 166 ? 50.888 81.890 -26.065 1.00 16.36 166 GLN B N 1
ATOM 8165 C CA . GLN C 1 166 ? 52.005 81.011 -26.403 1.00 17.88 166 GLN B CA 1
ATOM 8166 C C . GLN C 1 166 ? 53.107 81.806 -27.137 1.00 19.20 166 GLN B C 1
ATOM 8167 O O . GLN C 1 166 ? 52.820 82.810 -27.796 1.00 19.15 166 GLN B O 1
ATOM 8173 N N . VAL C 1 167 ? 54.354 81.391 -26.989 1.00 19.59 167 VAL B N 1
ATOM 8174 C CA . VAL C 1 167 ? 55.534 82.083 -27.564 1.00 20.59 167 VAL B CA 1
ATOM 8175 C C . VAL C 1 167 ? 55.343 82.516 -29.070 1.00 19.91 167 VAL B C 1
ATOM 8176 O O . VAL C 1 167 ? 55.793 83.576 -29.475 1.00 18.18 167 VAL B O 1
ATOM 8180 N N . CYS C 1 168 ? 54.596 81.766 -29.865 1.00 18.65 168 CYS B N 1
ATOM 8181 C CA . CYS C 1 168 ? 54.456 82.114 -31.278 1.00 18.33 168 CYS B CA 1
ATOM 8182 C C . CYS C 1 168 ? 53.900 83.563 -31.464 1.00 18.18 168 CYS B C 1
ATOM 8183 O O . CYS C 1 168 ? 54.202 84.219 -32.454 1.00 18.68 168 CYS B O 1
ATOM 8186 N N . TRP C 1 169 ? 53.075 84.036 -30.530 1.00 16.67 169 TRP B N 1
ATOM 8187 C CA . TRP C 1 169 ? 52.536 85.397 -30.606 1.00 16.76 169 TRP B CA 1
ATOM 8188 C C . TRP C 1 169 ? 53.589 86.436 -30.347 1.00 17.36 169 TRP B C 1
ATOM 8189 O O . TRP C 1 169 ? 53.572 87.481 -30.981 1.00 16.58 169 TRP B O 1
ATOM 8200 N N . GLU C 1 170 ? 54.495 86.169 -29.425 1.00 18.52 170 GLU B N 1
ATOM 8201 C CA . GLU C 1 170 ? 55.622 87.060 -29.226 1.00 19.90 170 GLU B CA 1
ATOM 8202 C C . GLU C 1 170 ? 56.617 87.073 -30.468 1.00 18.75 170 GLU B C 1
ATOM 8203 O O . GLU C 1 170 ? 57.062 88.122 -30.881 1.00 16.14 170 GLU B O 1
ATOM 8209 N N . LYS C 1 171 ? 56.930 85.920 -31.064 1.00 18.89 171 LYS B N 1
ATOM 8210 C CA . LYS C 1 171 ? 57.693 85.871 -32.317 1.00 18.52 171 LYS B CA 1
ATOM 8211 C C . LYS C 1 171 ? 56.934 86.642 -33.403 1.00 20.13 171 LYS B C 1
ATOM 8212 O O . LYS C 1 171 ? 57.550 87.445 -34.160 1.00 22.78 171 LYS B O 1
ATOM 8218 N N . PHE C 1 172 ? 55.603 86.468 -33.506 1.00 18.64 172 PHE B N 1
ATOM 8219 C CA . PHE C 1 172 ? 54.825 87.249 -34.519 1.00 19.13 172 PHE B CA 1
ATOM 8220 C C . PHE C 1 172 ? 55.040 88.761 -34.365 1.00 20.62 172 PHE B C 1
ATOM 8221 O O . PHE C 1 172 ? 55.311 89.494 -35.351 1.00 17.91 172 PHE B O 1
ATOM 8229 N N . CYS C 1 173 ? 54.894 89.214 -33.140 1.00 18.09 173 CYS B N 1
ATOM 8230 C CA . CYS C 1 173 ? 55.115 90.616 -32.843 1.00 19.86 173 CYS B CA 1
ATOM 8231 C C . CYS C 1 173 ? 56.508 91.140 -33.092 1.00 19.11 173 CYS B C 1
ATOM 8232 O O . CYS C 1 173 ? 56.659 92.203 -33.665 1.00 18.37 173 CYS B O 1
ATOM 8235 N N . VAL C 1 174 ? 57.518 90.419 -32.648 1.00 19.46 174 VAL B N 1
ATOM 8236 C CA . VAL C 1 174 ? 58.892 90.788 -32.961 1.00 20.19 174 VAL B CA 1
ATOM 8237 C C . VAL C 1 174 ? 59.123 90.725 -34.457 1.00 20.31 174 VAL B C 1
ATOM 8238 O O . VAL C 1 174 ? 59.665 91.675 -35.030 1.00 21.55 174 VAL B O 1
ATOM 8242 N N . TYR C 1 175 ? 58.693 89.677 -35.137 1.00 20.67 175 TYR B N 1
ATOM 8243 C CA . TYR C 1 175 ? 59.074 89.555 -36.542 1.00 20.56 175 TYR B CA 1
ATOM 8244 C C . TYR C 1 175 ? 58.471 90.603 -37.446 1.00 21.26 175 TYR B C 1
ATOM 8245 O O . TYR C 1 175 ? 59.109 91.012 -38.407 1.00 18.94 175 TYR B O 1
ATOM 8254 N N . TRP C 1 176 ? 57.240 90.975 -37.147 1.00 20.67 176 TRP B N 1
ATOM 8255 C CA . TRP C 1 176 ? 56.476 91.863 -37.957 1.00 21.72 176 TRP B CA 1
ATOM 8256 C C . TRP C 1 176 ? 56.274 93.310 -37.350 1.00 21.35 176 TRP B C 1
ATOM 8257 O O . TRP C 1 176 ? 55.444 94.104 -37.797 1.00 21.05 176 TRP B O 1
ATOM 8268 N N . ASP C 1 177 ? 57.016 93.626 -36.322 1.00 21.94 177 ASP B N 1
ATOM 8269 C CA . ASP C 1 177 ? 57.030 94.973 -35.740 1.00 23.15 177 ASP B CA 1
ATOM 8270 C C . ASP C 1 177 ? 55.656 95.397 -35.211 1.00 22.06 177 ASP B C 1
ATOM 8271 O O . ASP C 1 177 ? 55.153 96.455 -35.558 1.00 21.56 177 ASP B O 1
ATOM 8276 N N . ILE C 1 178 ? 55.062 94.566 -34.369 1.00 23.82 178 ILE B N 1
ATOM 8277 C CA . ILE C 1 178 ? 53.743 94.811 -33.770 1.00 22.31 178 ILE B CA 1
ATOM 8278 C C . ILE C 1 178 ? 53.962 94.899 -32.247 1.00 21.53 178 ILE B C 1
ATOM 8279 O O . ILE C 1 178 ? 54.655 94.037 -31.657 1.00 19.72 178 ILE B O 1
ATOM 8284 N N . ASP C 1 179 ? 53.398 95.914 -31.601 1.00 19.87 179 ASP B N 1
ATOM 8285 C CA . ASP C 1 179 ? 53.511 95.989 -30.162 1.00 20.75 179 ASP B CA 1
ATOM 8286 C C . ASP C 1 179 ? 52.529 94.998 -29.592 1.00 20.33 179 ASP B C 1
ATOM 8287 O O . ASP C 1 179 ? 51.427 94.804 -30.138 1.00 19.29 179 ASP B O 1
ATOM 8292 N N . MET C 1 180 ? 52.927 94.389 -28.484 1.00 22.19 180 MET B N 1
ATOM 8293 C CA . MET C 1 180 ? 52.091 93.379 -27.826 1.00 24.74 180 MET B CA 1
ATOM 8294 C C . MET C 1 180 ? 51.414 94.083 -26.689 1.00 23.30 180 MET B C 1
ATOM 8295 O O . MET C 1 180 ? 52.079 94.469 -25.755 1.00 21.68 180 MET B O 1
ATOM 8300 N N . HIS C 1 181 ? 50.104 94.248 -26.774 1.00 23.48 181 HIS B N 1
ATOM 8301 C CA . HIS C 1 181 ? 49.375 94.868 -25.653 1.00 24.06 181 HIS B CA 1
ATOM 8302 C C . HIS C 1 181 ? 48.861 93.683 -24.831 1.00 22.07 181 HIS B C 1
ATOM 8303 O O . HIS C 1 181 ? 47.887 93.070 -25.213 1.00 20.52 181 HIS B O 1
ATOM 8310 N N . VAL C 1 182 ? 49.528 93.405 -23.698 1.00 21.55 182 VAL B N 1
ATOM 8311 C CA . VAL C 1 182 ? 49.294 92.185 -22.920 1.00 22.75 182 VAL B CA 1
ATOM 8312 C C . VAL C 1 182 ? 48.349 92.416 -21.737 1.00 20.94 182 VAL B C 1
ATOM 8313 O O . VAL C 1 182 ? 48.648 93.195 -20.857 1.00 20.91 182 VAL B O 1
ATOM 8317 N N . VAL C 1 183 ? 47.274 91.666 -21.679 1.00 21.66 183 VAL B N 1
ATOM 8318 C CA . VAL C 1 183 ? 46.285 91.784 -20.601 1.00 21.77 183 VAL B CA 1
ATOM 8319 C C . VAL C 1 183 ? 46.722 90.863 -19.455 1.00 23.72 183 VAL B C 1
ATOM 8320 O O . VAL C 1 183 ? 46.663 89.669 -19.582 1.00 20.62 183 VAL B O 1
ATOM 8324 N N . PRO C 1 184 ? 47.160 91.433 -18.310 1.00 27.46 184 PRO B N 1
ATOM 8325 C CA . PRO C 1 184 ? 47.661 90.521 -17.286 1.00 28.43 184 PRO B CA 1
ATOM 8326 C C . PRO C 1 184 ? 46.617 89.559 -16.671 1.00 26.72 184 PRO B C 1
ATOM 8327 O O . PRO C 1 184 ? 45.404 89.772 -16.715 1.00 21.23 184 PRO B O 1
ATOM 8331 N N . MET C 1 185 ? 47.131 88.469 -16.134 1.00 28.89 185 MET B N 1
ATOM 8332 C CA . MET C 1 185 ? 46.272 87.519 -15.414 1.00 34.11 185 MET B CA 1
ATOM 8333 C C . MET C 1 185 ? 46.333 87.907 -13.943 1.00 33.19 185 MET B C 1
ATOM 8334 O O . MET C 1 185 ? 47.276 88.569 -13.552 1.00 32.05 185 MET B O 1
ATOM 8339 N N . ASP C 1 186 ? 45.349 87.494 -13.134 1.00 37.20 186 ASP B N 1
ATOM 8340 C CA . ASP C 1 186 ? 45.481 87.528 -11.629 1.00 37.70 186 ASP B CA 1
ATOM 8341 C C . ASP C 1 186 ? 44.629 86.380 -11.011 1.00 42.36 186 ASP B C 1
ATOM 8342 O O . ASP C 1 186 ? 44.044 85.589 -11.783 1.00 37.87 186 ASP B O 1
ATOM 8347 N N . ASP C 1 187 ? 44.543 86.268 -9.674 1.00 41.21 187 ASP B N 1
ATOM 8348 C CA . ASP C 1 187 ? 43.819 85.138 -9.043 1.00 43.85 187 ASP B CA 1
ATOM 8349 C C . ASP C 1 187 ? 42.394 84.978 -9.514 1.00 39.67 187 ASP B C 1
ATOM 8350 O O . ASP C 1 187 ? 41.911 83.861 -9.553 1.00 38.70 187 ASP B O 1
ATOM 8355 N N . ASP C 1 188 ? 41.708 86.066 -9.835 1.00 39.81 188 ASP B N 1
ATOM 8356 C CA . ASP C 1 188 ? 40.305 85.965 -10.304 1.00 47.72 188 ASP B CA 1
ATOM 8357 C C . ASP C 1 188 ? 40.173 85.762 -11.841 1.00 48.05 188 ASP B C 1
ATOM 8358 O O . ASP C 1 188 ? 39.069 85.486 -12.339 1.00 47.52 188 ASP B O 1
ATOM 8363 N N . HIS C 1 189 ? 41.284 85.938 -12.572 1.00 45.52 189 HIS B N 1
ATOM 8364 C CA . HIS C 1 189 ? 41.335 85.820 -14.048 1.00 45.01 189 HIS B CA 1
ATOM 8365 C C . HIS C 1 189 ? 42.581 85.033 -14.541 1.00 38.27 189 HIS B C 1
ATOM 8366 O O . HIS C 1 189 ? 43.639 85.613 -14.853 1.00 36.37 189 HIS B O 1
ATOM 8373 N N . MET C 1 190 ? 42.410 83.718 -14.602 1.00 35.82 190 MET B N 1
ATOM 8374 C CA . MET C 1 190 ? 43.361 82.767 -15.185 1.00 39.04 190 MET B CA 1
ATOM 8375 C C . MET C 1 190 ? 43.141 82.541 -16.693 1.00 37.29 190 MET B C 1
ATOM 8376 O O . MET C 1 190 ? 43.590 81.516 -17.266 1.00 33.23 190 MET B O 1
ATOM 8381 N N . SER C 1 191 ? 42.424 83.496 -17.297 1.00 31.66 191 SER B N 1
ATOM 8382 C CA . SER C 1 191 ? 42.142 83.571 -18.719 1.00 29.20 191 SER B CA 1
ATOM 8383 C C . SER C 1 191 ? 41.965 85.061 -19.016 1.00 27.66 191 SER B C 1
ATOM 8384 O O . SER C 1 191 ? 42.095 85.891 -18.096 1.00 29.32 191 SER B O 1
ATOM 8387 N N . LEU C 1 192 ? 41.678 85.398 -20.274 1.00 22.60 192 LEU B N 1
ATOM 8388 C CA . LEU C 1 192 ? 41.591 86.804 -20.686 1.00 22.63 192 LEU B CA 1
ATOM 8389 C C . LEU C 1 192 ? 40.622 87.555 -19.760 1.00 19.86 192 LEU B C 1
ATOM 8390 O O . LEU C 1 192 ? 39.470 87.161 -19.598 1.00 17.62 192 LEU B O 1
ATOM 8395 N N . ASN C 1 193 ? 41.076 88.664 -19.253 1.00 21.09 193 ASN B N 1
ATOM 8396 C CA . ASN C 1 193 ? 40.201 89.569 -18.511 1.00 23.58 193 ASN B CA 1
ATOM 8397 C C . ASN C 1 193 ? 39.345 90.461 -19.461 1.00 21.82 193 ASN B C 1
ATOM 8398 O O . ASN C 1 193 ? 39.737 91.526 -19.906 1.00 18.62 193 ASN B O 1
ATOM 8403 N N . VAL C 1 194 ? 38.151 90.012 -19.710 1.00 22.28 194 VAL B N 1
ATOM 8404 C CA . VAL C 1 194 ? 37.277 90.665 -20.638 1.00 23.73 194 VAL B CA 1
ATOM 8405 C C . VAL C 1 194 ? 36.719 91.980 -20.134 1.00 25.50 194 VAL B C 1
ATOM 8406 O O . VAL C 1 194 ? 36.340 92.843 -20.958 1.00 23.51 194 VAL B O 1
ATOM 8410 N N . ASP C 1 195 ? 36.711 92.132 -18.806 1.00 26.84 195 ASP B N 1
ATOM 8411 C CA . ASP C 1 195 ? 36.312 93.372 -18.125 1.00 28.78 195 ASP B CA 1
ATOM 8412 C C . ASP C 1 195 ? 37.202 94.515 -18.539 1.00 26.61 195 ASP B C 1
ATOM 8413 O O . ASP C 1 195 ? 36.752 95.660 -18.508 1.00 26.61 195 ASP B O 1
ATOM 8418 N N . HIS C 1 196 ? 38.474 94.237 -18.844 1.00 25.04 196 HIS B N 1
ATOM 8419 C CA . HIS C 1 196 ? 39.445 95.288 -19.131 1.00 24.74 196 HIS B CA 1
ATOM 8420 C C . HIS C 1 196 ? 40.139 95.236 -20.483 1.00 24.15 196 HIS B C 1
ATOM 8421 O O . HIS C 1 196 ? 41.035 96.033 -20.758 1.00 23.79 196 HIS B O 1
ATOM 8428 N N . VAL C 1 197 ? 39.796 94.266 -21.312 1.00 22.50 197 VAL B N 1
ATOM 8429 C CA . VAL C 1 197 ? 40.486 94.077 -22.567 1.00 21.95 197 VAL B CA 1
ATOM 8430 C C . VAL C 1 197 ? 40.461 95.359 -23.426 1.00 23.68 197 VAL B C 1
ATOM 8431 O O . VAL C 1 197 ? 41.483 95.744 -24.023 1.00 21.62 197 VAL B O 1
ATOM 8435 N N . LEU C 1 198 ? 39.334 96.054 -23.443 1.00 23.73 198 LEU B N 1
ATOM 8436 C CA . LEU C 1 198 ? 39.227 97.298 -24.225 1.00 26.63 198 LEU B CA 1
ATOM 8437 C C . LEU C 1 198 ? 40.137 98.421 -23.741 1.00 25.13 198 LEU B C 1
ATOM 8438 O O . LEU C 1 198 ? 40.520 99.259 -24.553 1.00 24.03 198 LEU B O 1
ATOM 8443 N N . ASP C 1 199 ? 40.564 98.406 -22.479 1.00 23.74 199 ASP B N 1
ATOM 8444 C CA . ASP C 1 199 ? 41.623 99.348 -22.025 1.00 25.81 199 ASP B CA 1
ATOM 8445 C C . ASP C 1 199 ? 42.931 99.313 -22.924 1.00 28.05 199 ASP B C 1
ATOM 8446 O O . ASP C 1 199 ? 43.637 100.313 -23.069 1.00 22.28 199 ASP B O 1
ATOM 8451 N N . TYR C 1 200 ? 43.207 98.150 -23.517 1.00 27.09 200 TYR B N 1
ATOM 8452 C CA . TYR C 1 200 ? 44.400 97.918 -24.335 1.00 24.74 200 TYR B CA 1
ATOM 8453 C C . TYR C 1 200 ? 44.143 98.173 -25.806 1.00 24.36 200 TYR B C 1
ATOM 8454 O O . TYR C 1 200 ? 45.088 98.157 -26.599 1.00 24.49 200 TYR B O 1
ATOM 8463 N N . VAL C 1 201 ? 42.884 98.344 -26.208 1.00 23.60 201 VAL B N 1
ATOM 8464 C CA . VAL C 1 201 ? 42.561 98.550 -27.603 1.00 24.95 201 VAL B CA 1
ATOM 8465 C C . VAL C 1 201 ? 42.630 100.047 -28.007 1.00 27.26 201 VAL B C 1
ATOM 8466 O O . VAL C 1 201 ? 42.161 100.943 -27.271 1.00 24.12 201 VAL B O 1
ATOM 8470 N N . ASP C 1 202 ? 43.204 100.330 -29.171 1.00 23.57 202 ASP B N 1
ATOM 8471 C CA . ASP C 1 202 ? 43.214 101.713 -29.684 1.00 24.95 202 ASP B CA 1
ATOM 8472 C C . ASP C 1 202 ? 43.198 101.692 -31.206 1.00 22.67 202 ASP B C 1
ATOM 8473 O O . ASP C 1 202 ? 42.991 100.640 -31.776 1.00 23.59 202 ASP B O 1
ATOM 8478 N N . ASP C 1 203 ? 43.414 102.825 -31.863 1.00 22.46 203 ASP B N 1
ATOM 8479 C CA . ASP C 1 203 ? 43.291 102.966 -33.326 1.00 22.19 203 ASP B CA 1
ATOM 8480 C C . ASP C 1 203 ? 44.284 102.084 -34.084 1.00 20.69 203 ASP B C 1
ATOM 8481 O O . ASP C 1 203 ? 44.045 101.682 -35.220 1.00 19.00 203 ASP B O 1
ATOM 8486 N N . TYR C 1 204 ? 45.358 101.734 -33.392 1.00 19.70 204 TYR B N 1
ATOM 8487 C CA . TYR C 1 204 ? 46.422 100.954 -33.956 1.00 21.70 204 TYR B CA 1
ATOM 8488 C C . TYR C 1 204 ? 46.281 99.442 -33.766 1.00 21.02 204 TYR B C 1
ATOM 8489 O O . TYR C 1 204 ? 47.174 98.678 -34.165 1.00 21.31 204 TYR B O 1
ATOM 8498 N N . THR C 1 205 ? 45.210 99.028 -33.111 1.00 20.48 205 THR B N 1
ATOM 8499 C CA . THR C 1 205 ? 44.968 97.637 -32.837 1.00 20.12 205 THR B CA 1
ATOM 8500 C C . THR C 1 205 ? 44.537 96.890 -34.068 1.00 19.24 205 THR B C 1
ATOM 8501 O O . THR C 1 205 ? 43.523 97.225 -34.663 1.00 20.15 205 THR B O 1
ATOM 8505 N N . ILE C 1 206 ? 45.256 95.828 -34.406 1.00 16.60 206 ILE B N 1
ATOM 8506 C CA . ILE C 1 206 ? 44.906 95.043 -35.611 1.00 18.60 206 ILE B CA 1
ATOM 8507 C C . ILE C 1 206 ? 43.905 93.921 -35.333 1.00 17.73 206 ILE B C 1
ATOM 8508 O O . ILE C 1 206 ? 43.341 93.345 -36.272 1.00 19.71 206 ILE B O 1
ATOM 8513 N N . GLY C 1 207 ? 43.748 93.597 -34.052 1.00 16.90 207 GLY B N 1
ATOM 8514 C CA . GLY C 1 207 ? 42.864 92.550 -33.612 1.00 17.06 207 GLY B CA 1
ATOM 8515 C C . GLY C 1 207 ? 43.050 92.129 -32.153 1.00 17.45 207 GLY B C 1
ATOM 8516 O O . GLY C 1 207 ? 43.960 92.561 -31.445 1.00 17.66 207 GLY B O 1
ATOM 8517 N N . ILE C 1 208 ? 42.141 91.274 -31.730 1.00 18.98 208 ILE B N 1
ATOM 8518 C CA . ILE C 1 208 ? 42.212 90.661 -30.427 1.00 18.11 208 ILE B CA 1
ATOM 8519 C C . ILE C 1 208 ? 42.318 89.189 -30.613 1.00 16.22 208 ILE B C 1
ATOM 8520 O O . ILE C 1 208 ? 41.611 88.589 -31.426 1.00 15.92 208 ILE B O 1
ATOM 8525 N N . VAL C 1 209 ? 43.251 88.589 -29.904 1.00 16.54 209 VAL B N 1
ATOM 8526 C CA . VAL C 1 209 ? 43.407 87.132 -30.001 1.00 16.35 209 VAL B CA 1
ATOM 8527 C C . VAL C 1 209 ? 42.720 86.546 -28.779 1.00 17.25 209 VAL B C 1
ATOM 8528 O O . VAL C 1 209 ? 43.036 86.934 -27.698 1.00 16.96 209 VAL B O 1
ATOM 8532 N N . GLY C 1 210 ? 41.753 85.669 -28.968 1.00 18.30 210 GLY B N 1
ATOM 8533 C CA . GLY C 1 210 ? 41.169 84.951 -27.821 1.00 19.98 210 GLY B CA 1
ATOM 8534 C C . GLY C 1 210 ? 41.680 83.540 -27.903 1.00 20.56 210 GLY B C 1
ATOM 8535 O O . GLY C 1 210 ? 41.719 82.950 -29.014 1.00 18.76 210 GLY B O 1
ATOM 8536 N N . ILE C 1 211 ? 42.108 83.019 -26.748 1.00 19.71 211 ILE B N 1
ATOM 8537 C CA . ILE C 1 211 ? 42.776 81.688 -26.659 1.00 18.55 211 ILE B CA 1
ATOM 8538 C C . ILE C 1 211 ? 41.817 80.629 -26.147 1.00 19.04 211 ILE B C 1
ATOM 8539 O O . ILE C 1 211 ? 41.384 80.677 -24.971 1.00 17.87 211 ILE B O 1
ATOM 8544 N N . MET C 1 212 ? 41.449 79.700 -27.003 1.00 16.67 212 MET B N 1
ATOM 8545 C CA . MET C 1 212 ? 40.539 78.639 -26.628 1.00 17.69 212 MET B CA 1
ATOM 8546 C C . MET C 1 212 ? 41.297 77.485 -26.064 1.00 17.68 212 MET B C 1
ATOM 8547 O O . MET C 1 212 ? 41.332 76.414 -26.643 1.00 18.32 212 MET B O 1
ATOM 8552 N N . GLY C 1 213 ? 41.925 77.719 -24.913 1.00 18.42 213 GLY B N 1
ATOM 8553 C CA . GLY C 1 213 ? 42.720 76.728 -24.267 1.00 18.43 213 GLY B CA 1
ATOM 8554 C C . GLY C 1 213 ? 44.088 77.239 -24.053 1.00 18.82 213 GLY B C 1
ATOM 8555 O O . GLY C 1 213 ? 44.950 77.187 -24.956 1.00 18.62 213 GLY B O 1
ATOM 8556 N N . ILE C 1 214 ? 44.301 77.795 -22.873 1.00 19.29 214 ILE B N 1
ATOM 8557 C CA . ILE C 1 214 ? 45.546 78.487 -22.612 1.00 20.05 214 ILE B CA 1
ATOM 8558 C C . ILE C 1 214 ? 46.566 77.438 -22.222 1.00 21.94 214 ILE B C 1
ATOM 8559 O O . ILE C 1 214 ? 46.272 76.565 -21.378 1.00 20.58 214 ILE B O 1
ATOM 8564 N N . THR C 1 215 ? 47.778 77.565 -22.749 1.00 23.83 215 THR B N 1
ATOM 8565 C CA . THR C 1 215 ? 48.833 76.533 -22.530 1.00 27.82 215 THR B CA 1
ATOM 8566 C C . THR C 1 215 ? 49.189 76.316 -21.031 1.00 29.78 215 THR B C 1
ATOM 8567 O O . THR C 1 215 ? 49.301 75.188 -20.608 1.00 32.36 215 THR B O 1
ATOM 8571 N N . TYR C 1 216 ? 49.381 77.409 -20.285 1.00 29.62 216 TYR B N 1
ATOM 8572 C CA . TYR C 1 216 ? 49.797 77.410 -18.880 1.00 35.28 216 TYR B CA 1
ATOM 8573 C C . TYR C 1 216 ? 48.720 76.910 -17.927 1.00 37.13 216 TYR B C 1
ATOM 8574 O O . TYR C 1 216 ? 49.051 76.310 -16.913 1.00 46.69 216 TYR B O 1
ATOM 8583 N N . THR C 1 217 ? 47.447 77.229 -18.204 1.00 32.99 217 THR B N 1
ATOM 8584 C CA . THR C 1 217 ? 46.326 77.022 -17.253 1.00 25.78 217 THR B CA 1
ATOM 8585 C C . THR C 1 217 ? 45.212 76.080 -17.712 1.00 26.90 217 THR B C 1
ATOM 8586 O O . THR C 1 217 ? 44.356 75.719 -16.919 1.00 28.90 217 THR B O 1
ATOM 8590 N N . GLY C 1 218 ? 45.184 75.710 -18.984 1.00 22.81 218 GLY B N 1
ATOM 8591 C CA . GLY C 1 218 ? 44.138 74.917 -19.539 1.00 23.76 218 GLY B CA 1
ATOM 8592 C C . GLY C 1 218 ? 42.773 75.600 -19.680 1.00 23.79 218 GLY B C 1
ATOM 8593 O O . GLY C 1 218 ? 41.814 74.958 -20.080 1.00 27.41 218 GLY B O 1
ATOM 8594 N N . GLN C 1 219 ? 42.661 76.872 -19.376 1.00 22.39 219 GLN B N 1
ATOM 8595 C CA . GLN C 1 219 ? 41.343 77.508 -19.379 1.00 23.61 219 GLN B CA 1
ATOM 8596 C C . GLN C 1 219 ? 40.986 78.109 -20.751 1.00 21.91 219 GLN B C 1
ATOM 8597 O O . GLN C 1 219 ? 41.845 78.381 -21.601 1.00 20.30 219 GLN B O 1
ATOM 8603 N N . TYR C 1 220 ? 39.700 78.271 -20.967 1.00 19.72 220 TYR B N 1
ATOM 8604 C CA . TYR C 1 220 ? 39.197 78.898 -22.122 1.00 22.03 220 TYR B CA 1
ATOM 8605 C C . TYR C 1 220 ? 38.996 80.372 -21.841 1.00 22.10 220 TYR B C 1
ATOM 8606 O O . TYR C 1 220 ? 38.410 80.731 -20.885 1.00 22.31 220 TYR B O 1
ATOM 8615 N N . ASP C 1 221 ? 39.418 81.222 -22.735 1.00 23.02 221 ASP B N 1
ATOM 8616 C CA . ASP C 1 221 ? 38.959 82.597 -22.731 1.00 21.37 221 ASP B CA 1
ATOM 8617 C C . ASP C 1 221 ? 37.466 82.590 -22.995 1.00 23.48 221 ASP B C 1
ATOM 8618 O O . ASP C 1 221 ? 36.928 81.751 -23.761 1.00 20.44 221 ASP B O 1
ATOM 8623 N N . ASP C 1 222 ? 36.790 83.575 -22.406 1.00 21.96 222 ASP B N 1
ATOM 8624 C CA . ASP C 1 222 ? 35.370 83.671 -22.556 1.00 21.76 222 ASP B CA 1
ATOM 8625 C C . ASP C 1 222 ? 35.108 84.300 -23.928 1.00 22.08 222 ASP B C 1
ATOM 8626 O O . ASP C 1 222 ? 34.818 85.504 -24.031 1.00 20.29 222 ASP B O 1
ATOM 8631 N N . LEU C 1 223 ? 35.158 83.485 -24.989 1.00 23.34 223 LEU B N 1
ATOM 8632 C CA . LEU C 1 223 ? 35.015 84.029 -26.350 1.00 23.25 223 LEU B CA 1
ATOM 8633 C C . LEU C 1 223 ? 33.622 84.692 -26.588 1.00 23.21 223 LEU B C 1
ATOM 8634 O O . LEU C 1 223 ? 33.547 85.668 -27.326 1.00 24.03 223 LEU B O 1
ATOM 8639 N N . ALA C 1 224 ? 32.548 84.130 -26.035 1.00 22.07 224 ALA B N 1
ATOM 8640 C CA . ALA C 1 224 ? 31.180 84.613 -26.322 1.00 21.73 224 ALA B CA 1
ATOM 8641 C C . ALA C 1 224 ? 31.018 85.999 -25.739 1.00 21.44 224 ALA B C 1
ATOM 8642 O O . ALA C 1 224 ? 30.454 86.848 -26.384 1.00 21.24 224 ALA B O 1
ATOM 8644 N N . ARG C 1 225 ? 31.555 86.201 -24.550 1.00 21.42 225 ARG B N 1
ATOM 8645 C CA . ARG C 1 225 ? 31.580 87.511 -23.961 1.00 23.69 225 ARG B CA 1
ATOM 8646 C C . ARG C 1 225 ? 32.451 88.502 -24.717 1.00 24.56 225 ARG B C 1
ATOM 8647 O O . ARG C 1 225 ? 31.992 89.627 -24.983 1.00 22.91 225 ARG B O 1
ATOM 8655 N N . LEU C 1 226 ? 33.665 88.109 -25.073 1.00 20.49 226 LEU B N 1
ATOM 8656 C CA . LEU C 1 226 ? 34.551 88.986 -25.866 1.00 19.74 226 LEU B CA 1
ATOM 8657 C C . LEU C 1 226 ? 33.900 89.431 -27.197 1.00 17.65 226 LEU B C 1
ATOM 8658 O O . LEU C 1 226 ? 33.976 90.563 -27.595 1.00 17.38 226 LEU B O 1
ATOM 8663 N N . ASP C 1 227 ? 33.219 88.522 -27.834 1.00 18.10 227 ASP B N 1
ATOM 8664 C CA . ASP C 1 227 ? 32.467 88.804 -29.031 1.00 19.81 227 ASP B CA 1
ATOM 8665 C C . ASP C 1 227 ? 31.419 89.903 -28.793 1.00 19.59 227 ASP B C 1
ATOM 8666 O O . ASP C 1 227 ? 31.254 90.769 -29.610 1.00 17.68 227 ASP B O 1
ATOM 8671 N N . ALA C 1 228 ? 30.666 89.818 -27.705 1.00 21.92 228 ALA B N 1
ATOM 8672 C CA . ALA C 1 228 ? 29.620 90.839 -27.432 1.00 23.20 228 ALA B CA 1
ATOM 8673 C C . ALA C 1 228 ? 30.288 92.227 -27.171 1.00 22.95 228 ALA B C 1
ATOM 8674 O O . ALA C 1 228 ? 29.809 93.265 -27.628 1.00 26.91 228 ALA B O 1
ATOM 8676 N N . VAL C 1 229 ? 31.379 92.223 -26.410 1.00 23.73 229 VAL B N 1
ATOM 8677 C CA . VAL C 1 229 ? 32.107 93.407 -26.059 1.00 22.13 229 VAL B CA 1
ATOM 8678 C C . VAL C 1 229 ? 32.641 94.092 -27.315 1.00 23.84 229 VAL B C 1
ATOM 8679 O O . VAL C 1 229 ? 32.475 95.285 -27.453 1.00 20.89 229 VAL B O 1
ATOM 8683 N N . VAL C 1 230 ? 33.270 93.310 -28.219 1.00 22.25 230 VAL B N 1
ATOM 8684 C CA . VAL C 1 230 ? 33.778 93.803 -29.436 1.00 20.51 230 VAL B CA 1
ATOM 8685 C C . VAL C 1 230 ? 32.640 94.369 -30.279 1.00 19.83 230 VAL B C 1
ATOM 8686 O O . VAL C 1 230 ? 32.846 95.365 -30.903 1.00 20.83 230 VAL B O 1
ATOM 8690 N N . GLU C 1 231 ? 31.480 93.701 -30.366 1.00 21.80 231 GLU B N 1
ATOM 8691 C CA . GLU C 1 231 ? 30.315 94.166 -31.171 1.00 24.63 231 GLU B CA 1
ATOM 8692 C C . GLU C 1 231 ? 29.937 95.587 -30.661 1.00 26.52 231 GLU B C 1
ATOM 8693 O O . GLU C 1 231 ? 29.686 96.485 -31.449 1.00 26.68 231 GLU B O 1
ATOM 8699 N N . ARG C 1 232 ? 29.958 95.776 -29.338 1.00 25.95 232 ARG B N 1
ATOM 8700 C CA . ARG C 1 232 ? 29.589 97.089 -28.746 1.00 25.48 232 ARG B CA 1
ATOM 8701 C C . ARG C 1 232 ? 30.633 98.120 -29.059 1.00 24.54 232 ARG B C 1
ATOM 8702 O O . ARG C 1 232 ? 30.286 99.192 -29.574 1.00 24.24 232 ARG B O 1
ATOM 8710 N N . TYR C 1 233 ? 31.915 97.756 -28.892 1.00 22.04 233 TYR B N 1
ATOM 8711 C CA . TYR C 1 233 ? 33.032 98.628 -29.205 1.00 20.70 233 TYR B CA 1
ATOM 8712 C C . TYR C 1 233 ? 32.971 99.133 -30.654 1.00 19.79 233 TYR B C 1
ATOM 8713 O O . TYR C 1 233 ? 33.110 100.327 -30.937 1.00 19.80 233 TYR B O 1
ATOM 8722 N N . ASN C 1 234 ? 32.810 98.189 -31.559 1.00 20.17 234 ASN B N 1
ATOM 8723 C CA . ASN C 1 234 ? 32.828 98.463 -32.984 1.00 20.89 234 ASN B CA 1
ATOM 8724 C C . ASN C 1 234 ? 31.718 99.400 -33.454 1.00 20.91 234 ASN B C 1
ATOM 8725 O O . ASN C 1 234 ? 31.910 100.081 -34.432 1.00 18.23 234 ASN B O 1
ATOM 8730 N N . ARG C 1 235 ? 30.628 99.483 -32.708 1.00 23.58 235 ARG B N 1
ATOM 8731 C CA . ARG C 1 235 ? 29.525 100.369 -33.077 1.00 27.03 235 ARG B CA 1
ATOM 8732 C C . ARG C 1 235 ? 29.869 101.814 -32.914 1.00 25.85 235 ARG B C 1
ATOM 8733 O O . ARG C 1 235 ? 29.223 102.613 -33.511 1.00 29.30 235 ARG B O 1
ATOM 8741 N N . THR C 1 236 ? 30.907 102.165 -32.170 1.00 25.75 236 THR B N 1
ATOM 8742 C CA . THR C 1 236 ? 31.186 103.573 -31.916 1.00 27.03 236 THR B CA 1
ATOM 8743 C C . THR C 1 236 ? 32.538 104.092 -32.423 1.00 25.12 236 THR B C 1
ATOM 8744 O O . THR C 1 236 ? 33.026 105.119 -31.925 1.00 22.79 236 THR B O 1
ATOM 8748 N N . THR C 1 237 ? 33.152 103.386 -33.365 1.00 23.32 237 THR B N 1
ATOM 8749 C CA . THR C 1 237 ? 34.475 103.788 -33.918 1.00 24.16 237 THR B CA 1
ATOM 8750 C C . THR C 1 237 ? 34.521 103.420 -35.386 1.00 24.85 237 THR B C 1
ATOM 8751 O O . THR C 1 237 ? 33.794 102.538 -35.829 1.00 24.34 237 THR B O 1
ATOM 8755 N N . LYS C 1 238 ? 35.362 104.098 -36.137 1.00 26.78 238 LYS B N 1
ATOM 8756 C CA . LYS C 1 238 ? 35.679 103.710 -37.538 1.00 34.15 238 LYS B CA 1
ATOM 8757 C C . LYS C 1 238 ? 36.971 102.890 -37.598 1.00 28.78 238 LYS B C 1
ATOM 8758 O O . LYS C 1 238 ? 37.451 102.561 -38.683 1.00 27.17 238 LYS B O 1
ATOM 8764 N N . PHE C 1 239 ? 37.525 102.573 -36.419 1.00 26.11 239 PHE B N 1
ATOM 8765 C CA . PHE C 1 239 ? 38.622 101.610 -36.259 1.00 26.19 239 PHE B CA 1
ATOM 8766 C C . PHE C 1 239 ? 38.135 100.338 -35.566 1.00 21.55 239 PHE B C 1
ATOM 8767 O O . PHE C 1 239 ? 38.481 100.071 -34.422 1.00 18.62 239 PHE B O 1
ATOM 8775 N N . PRO C 1 240 ? 37.289 99.577 -36.255 1.00 21.18 240 PRO B N 1
ATOM 8776 C CA . PRO C 1 240 ? 36.843 98.345 -35.634 1.00 21.41 240 PRO B CA 1
ATOM 8777 C C . PRO C 1 240 ? 37.971 97.279 -35.497 1.00 24.54 240 PRO B C 1
ATOM 8778 O O . PRO C 1 240 ? 39.001 97.286 -36.222 1.00 20.84 240 PRO B O 1
ATOM 8782 N N . VAL C 1 241 ? 37.688 96.357 -34.604 1.00 24.22 241 VAL B N 1
ATOM 8783 C CA . VAL C 1 241 ? 38.597 95.346 -34.146 1.00 27.11 241 VAL B CA 1
ATOM 8784 C C . VAL C 1 241 ? 37.820 94.021 -34.192 1.00 24.97 241 VAL B C 1
ATOM 8785 O O . VAL C 1 241 ? 36.645 93.988 -33.843 1.00 22.87 241 VAL B O 1
ATOM 8789 N N . TYR C 1 242 ? 38.461 92.944 -34.674 1.00 21.14 242 TYR B N 1
ATOM 8790 C CA . TYR C 1 242 ? 37.853 91.627 -34.792 1.00 18.40 242 TYR B CA 1
ATOM 8791 C C . TYR C 1 242 ? 38.719 90.623 -34.045 1.00 18.31 242 TYR B C 1
ATOM 8792 O O . TYR C 1 242 ? 39.777 90.960 -33.540 1.00 17.65 242 TYR B O 1
ATOM 8801 N N . ILE C 1 243 ? 38.194 89.426 -33.909 1.00 16.34 243 ILE B N 1
ATOM 8802 C CA . ILE C 1 243 ? 38.752 88.420 -33.038 1.00 17.05 243 ILE B CA 1
ATOM 8803 C C . ILE C 1 243 ? 39.328 87.300 -33.864 1.00 15.73 243 ILE B C 1
ATOM 8804 O O . ILE C 1 243 ? 38.676 86.809 -34.792 1.00 16.61 243 ILE B O 1
ATOM 8809 N N . HIS C 1 244 ? 40.542 86.941 -33.519 1.00 14.17 244 HIS B N 1
ATOM 8810 C CA . HIS C 1 244 ? 41.160 85.719 -33.992 1.00 15.08 244 HIS B CA 1
ATOM 8811 C C . HIS C 1 244 ? 41.211 84.707 -32.862 1.00 15.86 244 HIS B C 1
ATOM 8812 O O . HIS C 1 244 ? 41.686 85.047 -31.771 1.00 15.98 244 HIS B O 1
ATOM 8819 N N . VAL C 1 245 ? 40.763 83.469 -33.112 1.00 15.68 245 VAL B N 1
ATOM 8820 C CA . VAL C 1 245 ? 40.802 82.449 -32.025 1.00 15.80 245 VAL B CA 1
ATOM 8821 C C . VAL C 1 245 ? 41.962 81.510 -32.184 1.00 16.63 245 VAL B C 1
ATOM 8822 O O . VAL C 1 245 ? 42.045 80.782 -33.197 1.00 16.41 245 VAL B O 1
ATOM 8826 N N . ASP C 1 246 ? 42.852 81.533 -31.200 1.00 16.74 246 ASP B N 1
ATOM 8827 C CA . ASP C 1 246 ? 43.954 80.579 -31.119 1.00 15.59 246 ASP B CA 1
ATOM 8828 C C . ASP C 1 246 ? 43.412 79.384 -30.411 1.00 15.39 246 ASP B C 1
ATOM 8829 O O . ASP C 1 246 ? 43.513 79.283 -29.176 1.00 14.68 246 ASP B O 1
ATOM 8834 N N . ALA C 1 247 ? 42.833 78.471 -31.189 1.00 13.96 247 ALA B N 1
ATOM 8835 C CA . ALA C 1 247 ? 42.309 77.242 -30.644 1.00 14.42 247 ALA B CA 1
ATOM 8836 C C . ALA C 1 247 ? 43.314 76.109 -30.873 1.00 15.94 247 ALA B C 1
ATOM 8837 O O . ALA C 1 247 ? 42.924 74.967 -31.223 1.00 14.79 247 ALA B O 1
ATOM 8839 N N . ALA C 1 248 ? 44.604 76.437 -30.779 1.00 15.75 248 ALA B N 1
ATOM 8840 C CA . ALA C 1 248 ? 45.680 75.420 -30.960 1.00 16.83 248 ALA B CA 1
ATOM 8841 C C . ALA C 1 248 ? 45.251 74.044 -30.326 1.00 18.44 248 ALA B C 1
ATOM 8842 O O . ALA C 1 248 ? 45.293 72.994 -30.980 1.00 15.69 248 ALA B O 1
ATOM 8844 N N . SER C 1 249 ? 44.816 74.095 -29.062 1.00 18.95 249 SER B N 1
ATOM 8845 C CA . SER C 1 249 ? 44.366 72.893 -28.327 1.00 18.69 249 SER B CA 1
ATOM 8846 C C . SER C 1 249 ? 42.843 72.663 -28.440 1.00 19.47 249 SER B C 1
ATOM 8847 O O . SER C 1 249 ? 42.384 71.582 -28.892 1.00 19.77 249 SER B O 1
ATOM 8850 N N . GLY C 1 250 ? 42.044 73.680 -28.046 1.00 18.61 250 GLY B N 1
ATOM 8851 C CA . GLY C 1 250 ? 40.609 73.528 -27.960 1.00 17.32 250 GLY B CA 1
ATOM 8852 C C . GLY C 1 250 ? 39.904 73.203 -29.259 1.00 16.20 250 GLY B C 1
ATOM 8853 O O . GLY C 1 250 ? 38.883 72.561 -29.253 1.00 15.06 250 GLY B O 1
ATOM 8854 N N . GLY C 1 251 ? 40.497 73.541 -30.398 1.00 15.88 251 GLY B N 1
ATOM 8855 C CA . GLY C 1 251 ? 39.799 73.439 -31.649 1.00 14.46 251 GLY B CA 1
ATOM 8856 C C . GLY C 1 251 ? 39.343 72.080 -32.040 1.00 15.71 251 GLY B C 1
ATOM 8857 O O . GLY C 1 251 ? 38.374 71.940 -32.838 1.00 14.74 251 GLY B O 1
ATOM 8858 N N . PHE C 1 252 ? 40.106 71.056 -31.600 1.00 16.88 252 PHE B N 1
ATOM 8859 C CA . PHE C 1 252 ? 39.814 69.683 -31.966 1.00 16.80 252 PHE B CA 1
ATOM 8860 C C . PHE C 1 252 ? 39.295 68.933 -30.755 1.00 19.20 252 PHE B C 1
ATOM 8861 O O . PHE C 1 252 ? 39.093 67.722 -30.819 1.00 21.24 252 PHE B O 1
ATOM 8869 N N . TYR C 1 253 ? 39.035 69.654 -29.677 1.00 18.48 253 TYR B N 1
ATOM 8870 C CA . TYR C 1 253 ? 38.585 69.045 -28.445 1.00 20.82 253 TYR B CA 1
ATOM 8871 C C . TYR C 1 253 ? 37.176 69.559 -28.146 1.00 21.79 253 TYR B C 1
ATOM 8872 O O . TYR C 1 253 ? 36.221 68.770 -28.106 1.00 17.93 253 TYR B O 1
ATOM 8881 N N . THR C 1 254 ? 37.062 70.876 -27.939 1.00 20.78 254 THR B N 1
ATOM 8882 C CA . THR C 1 254 ? 35.783 71.447 -27.541 1.00 21.41 254 THR B CA 1
ATOM 8883 C C . THR C 1 254 ? 34.562 71.143 -28.433 1.00 21.47 254 THR B C 1
ATOM 8884 O O . THR C 1 254 ? 33.475 70.907 -27.902 1.00 22.36 254 THR B O 1
ATOM 8888 N N . PRO C 1 255 ? 34.741 70.993 -29.743 1.00 20.11 255 PRO B N 1
ATOM 8889 C CA . PRO C 1 255 ? 33.535 70.650 -30.485 1.00 21.36 255 PRO B CA 1
ATOM 8890 C C . PRO C 1 255 ? 32.888 69.293 -30.186 1.00 23.10 255 PRO B C 1
ATOM 8891 O O . PRO C 1 255 ? 31.685 69.141 -30.486 1.00 18.95 255 PRO B O 1
ATOM 8895 N N . PHE C 1 256 ? 33.681 68.336 -29.691 1.00 23.76 256 PHE B N 1
ATOM 8896 C CA . PHE C 1 256 ? 33.204 67.002 -29.415 1.00 24.22 256 PHE B CA 1
ATOM 8897 C C . PHE C 1 256 ? 32.673 66.857 -27.959 1.00 26.92 256 PHE B C 1
ATOM 8898 O O . PHE C 1 256 ? 31.787 66.045 -27.730 1.00 26.94 256 PHE B O 1
ATOM 8906 N N . ILE C 1 257 ? 33.148 67.622 -26.985 1.00 25.27 257 ILE B N 1
ATOM 8907 C CA . ILE C 1 257 ? 32.553 67.436 -25.664 1.00 31.45 257 ILE B CA 1
ATOM 8908 C C . ILE C 1 257 ? 31.646 68.587 -25.171 1.00 28.92 257 ILE B C 1
ATOM 8909 O O . ILE C 1 257 ? 30.923 68.356 -24.260 1.00 27.08 257 ILE B O 1
ATOM 8914 N N . GLU C 1 258 ? 31.756 69.811 -25.727 1.00 27.62 258 GLU B N 1
ATOM 8915 C CA . GLU C 1 258 ? 30.873 70.934 -25.407 1.00 23.89 258 GLU B CA 1
ATOM 8916 C C . GLU C 1 258 ? 30.387 71.572 -26.674 1.00 21.59 258 GLU B C 1
ATOM 8917 O O . GLU C 1 258 ? 30.689 72.743 -26.940 1.00 19.76 258 GLU B O 1
ATOM 8923 N N . PRO C 1 259 ? 29.619 70.835 -27.468 1.00 20.12 259 PRO B N 1
ATOM 8924 C CA . PRO C 1 259 ? 29.247 71.400 -28.730 1.00 24.02 259 PRO B CA 1
ATOM 8925 C C . PRO C 1 259 ? 28.339 72.663 -28.650 1.00 25.37 259 PRO B C 1
ATOM 8926 O O . PRO C 1 259 ? 28.304 73.375 -29.612 1.00 27.14 259 PRO B O 1
ATOM 8930 N N . GLU C 1 260 ? 27.681 72.911 -27.513 1.00 26.77 260 GLU B N 1
ATOM 8931 C CA . GLU C 1 260 ? 26.808 74.039 -27.299 1.00 32.34 260 GLU B CA 1
ATOM 8932 C C . GLU C 1 260 ? 27.621 75.294 -26.908 1.00 31.66 260 GLU B C 1
ATOM 8933 O O . GLU C 1 260 ? 27.102 76.398 -26.959 1.00 28.38 260 GLU B O 1
ATOM 8939 N N . LEU C 1 261 ? 28.867 75.143 -26.483 1.00 28.02 261 LEU B N 1
ATOM 8940 C CA . LEU C 1 261 ? 29.674 76.332 -26.189 1.00 27.63 261 LEU B CA 1
ATOM 8941 C C . LEU C 1 261 ? 30.002 77.132 -27.452 1.00 25.82 261 LEU B C 1
ATOM 8942 O O . LEU C 1 261 ? 30.657 76.624 -28.380 1.00 28.28 261 LEU B O 1
ATOM 8947 N N . LYS C 1 262 ? 29.525 78.370 -27.517 1.00 23.33 262 LYS B N 1
ATOM 8948 C CA . LYS C 1 262 ? 29.826 79.246 -28.663 1.00 24.09 262 LYS B CA 1
ATOM 8949 C C . LYS C 1 262 ? 31.193 79.890 -28.472 1.00 20.73 262 LYS B C 1
ATOM 8950 O O . LYS C 1 262 ? 31.381 80.721 -27.584 1.00 19.84 262 LYS B O 1
ATOM 8956 N N . TRP C 1 263 ? 32.164 79.441 -29.276 1.00 19.74 263 TRP B N 1
ATOM 8957 C CA . TRP C 1 263 ? 33.528 79.984 -29.266 1.00 17.86 263 TRP B CA 1
ATOM 8958 C C . TRP C 1 263 ? 34.037 80.243 -30.721 1.00 17.29 263 TRP B C 1
ATOM 8959 O O . TRP C 1 263 ? 35.075 80.837 -30.915 1.00 19.29 263 TRP B O 1
ATOM 8970 N N . ASP C 1 264 ? 33.304 79.834 -31.735 1.00 17.63 264 ASP B N 1
ATOM 8971 C CA . ASP C 1 264 ? 33.870 79.648 -33.065 1.00 18.54 264 ASP B CA 1
ATOM 8972 C C . ASP C 1 264 ? 33.155 80.612 -34.007 1.00 19.77 264 ASP B C 1
ATOM 8973 O O . ASP C 1 264 ? 32.724 81.699 -33.527 1.00 18.39 264 ASP B O 1
ATOM 8978 N N . PHE C 1 265 ? 32.953 80.221 -35.269 1.00 17.65 265 PHE B N 1
ATOM 8979 C CA . PHE C 1 265 ? 32.366 81.119 -36.218 1.00 20.48 265 PHE B CA 1
ATOM 8980 C C . PHE C 1 265 ? 30.870 81.403 -35.985 1.00 23.11 265 PHE B C 1
ATOM 8981 O O . PHE C 1 265 ? 30.342 82.243 -36.677 1.00 19.90 265 PHE B O 1
ATOM 8989 N N . ARG C 1 266 ? 30.200 80.722 -35.036 1.00 22.84 266 ARG B N 1
ATOM 8990 C CA . ARG C 1 266 ? 28.886 81.134 -34.594 1.00 23.15 266 ARG B CA 1
ATOM 8991 C C . ARG C 1 266 ? 28.954 82.526 -33.995 1.00 21.41 266 ARG B C 1
ATOM 8992 O O . ARG C 1 266 ? 28.002 83.218 -34.031 1.00 22.16 266 ARG B O 1
ATOM 9000 N N . LEU C 1 267 ? 30.110 82.944 -33.477 1.00 21.77 267 LEU B N 1
ATOM 9001 C CA . LEU C 1 267 ? 30.334 84.317 -33.056 1.00 19.06 267 LEU B CA 1
ATOM 9002 C C . LEU C 1 267 ? 30.667 85.224 -34.278 1.00 20.17 267 LEU B C 1
ATOM 9003 O O . LEU C 1 267 ? 31.586 84.973 -35.030 1.00 18.22 267 LEU B O 1
ATOM 9008 N N . ASN C 1 268 ? 29.904 86.288 -34.446 1.00 24.17 268 ASN B N 1
ATOM 9009 C CA . ASN C 1 268 ? 29.970 87.152 -35.667 1.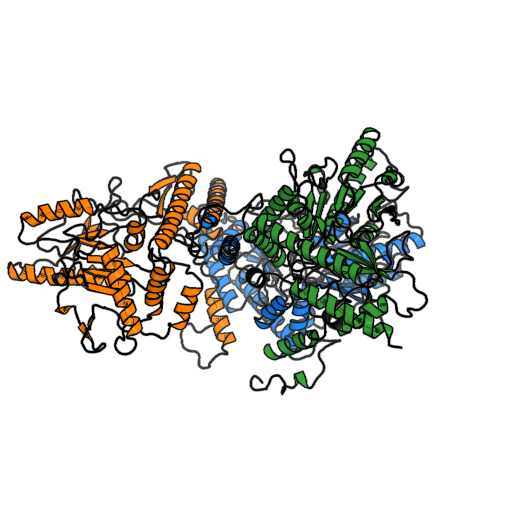00 25.50 268 ASN B CA 1
ATOM 9010 C C . ASN C 1 268 ? 31.336 87.836 -35.837 1.00 21.95 268 ASN B C 1
ATOM 9011 O O . ASN C 1 268 ? 31.798 87.999 -36.947 1.00 20.52 268 ASN B O 1
ATOM 9016 N N . ASN C 1 269 ? 31.976 88.211 -34.732 1.00 19.82 269 ASN B N 1
ATOM 9017 C CA . ASN C 1 269 ? 33.258 88.896 -34.801 1.00 19.57 269 ASN B CA 1
ATOM 9018 C C . ASN C 1 269 ? 34.492 87.992 -34.733 1.00 20.87 269 ASN B C 1
ATOM 9019 O O . ASN C 1 269 ? 35.608 88.516 -34.752 1.00 20.52 269 ASN B O 1
ATOM 9024 N N . VAL C 1 270 ? 34.290 86.666 -34.707 1.00 19.18 270 VAL B N 1
ATOM 9025 C CA . VAL C 1 270 ? 35.377 85.697 -34.956 1.00 19.05 270 VAL B CA 1
ATOM 9026 C C . VAL C 1 270 ? 35.628 85.615 -36.477 1.00 17.59 270 VAL B C 1
ATOM 9027 O O . VAL C 1 270 ? 34.852 85.069 -37.236 1.00 18.54 270 VAL B O 1
ATOM 9031 N N . ILE C 1 271 ? 36.745 86.154 -36.907 1.00 18.06 271 ILE B N 1
ATOM 9032 C CA . ILE C 1 271 ? 37.074 86.169 -38.340 1.00 17.87 271 ILE B CA 1
ATOM 9033 C C . ILE C 1 271 ? 38.020 85.041 -38.796 1.00 16.87 271 ILE B C 1
ATOM 9034 O O . ILE C 1 271 ? 38.067 84.685 -39.974 1.00 18.34 271 ILE B O 1
ATOM 9039 N N . SER C 1 272 ? 38.795 84.512 -37.879 1.00 17.51 272 SER B N 1
ATOM 9040 C CA . SER C 1 272 ? 39.683 83.414 -38.199 1.00 16.84 272 SER B CA 1
ATOM 9041 C C . SER C 1 272 ? 40.000 82.632 -36.946 1.00 15.48 272 SER B C 1
ATOM 9042 O O . SER C 1 272 ? 39.845 83.131 -35.852 1.00 14.57 272 SER B O 1
ATOM 9045 N N . ILE C 1 273 ? 40.393 81.383 -37.164 1.00 14.93 273 ILE B N 1
ATOM 9046 C CA . ILE C 1 273 ? 40.632 80.390 -36.141 1.00 16.00 273 ILE B CA 1
ATOM 9047 C C . ILE C 1 273 ? 41.806 79.506 -36.594 1.00 15.72 273 ILE B C 1
ATOM 9048 O O . ILE C 1 273 ? 41.860 79.086 -37.748 1.00 14.52 273 ILE B O 1
ATOM 9053 N N . ASN C 1 274 ? 42.710 79.201 -35.649 1.00 15.25 274 ASN B N 1
ATOM 9054 C CA . ASN C 1 274 ? 43.713 78.180 -35.843 1.00 15.48 274 ASN B CA 1
ATOM 9055 C C . ASN C 1 274 ? 43.565 77.039 -34.836 1.00 15.03 274 ASN B C 1
ATOM 9056 O O . ASN C 1 274 ? 43.049 77.226 -33.701 1.00 13.80 274 ASN B O 1
ATOM 9061 N N . ALA C 1 275 ? 44.089 75.880 -35.225 1.00 14.42 275 ALA B N 1
ATOM 9062 C CA . ALA C 1 275 ? 44.223 74.718 -34.298 1.00 14.85 275 ALA B CA 1
ATOM 9063 C C . ALA C 1 275 ? 45.379 73.831 -34.771 1.00 15.80 275 ALA B C 1
ATOM 9064 O O . ALA C 1 275 ? 45.719 73.846 -35.989 1.00 15.58 275 ALA B O 1
ATOM 9066 N N . SER C 1 276 ? 45.987 73.110 -33.825 1.00 15.11 276 SER B N 1
ATOM 9067 C CA . SER C 1 276 ? 47.098 72.217 -34.081 1.00 14.90 276 SER B CA 1
ATOM 9068 C C . SER C 1 276 ? 46.532 70.821 -34.219 1.00 16.11 276 SER B C 1
ATOM 9069 O O . SER C 1 276 ? 45.926 70.299 -33.269 1.00 13.55 276 SER B O 1
ATOM 9072 N N . GLY C 1 277 ? 46.722 70.201 -35.394 1.00 16.47 277 GLY B N 1
ATOM 9073 C CA . GLY C 1 277 ? 46.246 68.824 -35.603 1.00 18.05 277 GLY B CA 1
ATOM 9074 C C . GLY C 1 277 ? 47.081 67.895 -34.747 1.00 17.07 277 GLY B C 1
ATOM 9075 O O . GLY C 1 277 ? 46.601 66.853 -34.313 1.00 17.67 277 GLY B O 1
ATOM 9076 N N . HIS C 1 278 ? 48.329 68.262 -34.463 1.00 16.81 278 HIS B N 1
ATOM 9077 C CA . HIS C 1 278 ? 49.171 67.411 -33.592 1.00 16.69 278 HIS B CA 1
ATOM 9078 C C . HIS C 1 278 ? 48.968 67.674 -32.106 1.00 18.90 278 HIS B C 1
ATOM 9079 O O . HIS C 1 278 ? 49.806 67.227 -31.257 1.00 17.99 278 HIS B O 1
ATOM 9086 N N . LYS C 1 279 ? 47.939 68.456 -31.788 1.00 18.90 279 LYS B N 1
ATOM 9087 C CA . LYS C 1 279 ? 47.492 68.687 -30.424 1.00 18.92 279 LYS B CA 1
ATOM 9088 C C . LYS C 1 279 ? 46.219 67.776 -30.301 1.00 17.82 279 LYS B C 1
ATOM 9089 O O . LYS C 1 279 ? 46.357 66.636 -30.590 1.00 17.00 279 LYS B O 1
ATOM 9095 N N . TYR C 1 280 ? 45.005 68.253 -30.035 1.00 15.63 280 TYR B N 1
ATOM 9096 C CA . TYR C 1 280 ? 43.851 67.331 -29.841 1.00 15.82 280 TYR B CA 1
ATOM 9097 C C . TYR C 1 280 ? 43.307 66.870 -31.134 1.00 15.54 280 TYR B C 1
ATOM 9098 O O . TYR C 1 280 ? 42.346 66.094 -31.160 1.00 16.86 280 TYR B O 1
ATOM 9107 N N . GLY C 1 281 ? 43.926 67.274 -32.230 1.00 15.23 281 GLY B N 1
ATOM 9108 C CA . GLY C 1 281 ? 43.592 66.646 -33.539 1.00 15.86 281 GLY B CA 1
ATOM 9109 C C . GLY C 1 281 ? 44.124 65.204 -33.734 1.00 15.77 281 GLY B C 1
ATOM 9110 O O . GLY C 1 281 ? 43.736 64.544 -34.653 1.00 17.08 281 GLY B O 1
ATOM 9111 N N . LEU C 1 282 ? 44.996 64.750 -32.850 1.00 16.94 282 LEU B N 1
ATOM 9112 C CA . LEU C 1 282 ? 45.406 63.351 -32.736 1.00 18.88 282 LEU B CA 1
ATOM 9113 C C . LEU C 1 282 ? 46.471 62.885 -33.773 1.00 18.60 282 LEU B C 1
ATOM 9114 O O . LEU C 1 282 ? 46.634 61.682 -33.992 1.00 17.47 282 LEU B O 1
ATOM 9119 N N . VAL C 1 283 ? 47.225 63.827 -34.320 1.00 15.87 283 VAL B N 1
ATOM 9120 C CA . VAL C 1 283 ? 48.231 63.534 -35.330 1.00 16.26 283 VAL B CA 1
ATOM 9121 C C . VAL C 1 283 ? 49.593 63.702 -34.717 1.00 15.34 283 VAL B C 1
ATOM 9122 O O . VAL C 1 283 ? 49.783 64.502 -33.863 1.00 14.78 283 VAL B O 1
ATOM 9126 N N . TYR C 1 284 ? 50.582 62.937 -35.154 1.00 16.88 284 TYR B N 1
ATOM 9127 C CA . TYR C 1 284 ? 51.944 63.191 -34.705 1.00 16.10 284 TYR B CA 1
ATOM 9128 C C . TYR C 1 284 ? 52.430 64.575 -35.169 1.00 15.44 284 TYR B C 1
ATOM 9129 O O . TYR C 1 284 ? 51.848 65.148 -36.070 1.00 15.57 284 TYR B O 1
ATOM 9138 N N . PRO C 1 285 ? 53.477 65.126 -34.544 1.00 14.66 285 PRO B N 1
ATOM 9139 C CA . PRO C 1 285 ? 53.891 66.478 -34.878 1.00 16.76 285 PRO B CA 1
ATOM 9140 C C . PRO C 1 285 ? 54.087 66.806 -36.329 1.00 16.89 285 PRO B C 1
ATOM 9141 O O . PRO C 1 285 ? 54.722 66.047 -37.071 1.00 17.21 285 PRO B O 1
ATOM 9145 N N . GLY C 1 286 ? 53.511 67.948 -36.750 1.00 16.76 286 GLY B N 1
ATOM 9146 C CA . GLY C 1 286 ? 53.730 68.509 -38.105 1.00 15.04 286 GLY B CA 1
ATOM 9147 C C . GLY C 1 286 ? 52.540 68.915 -38.961 1.00 15.46 286 GLY B C 1
ATOM 9148 O O . GLY C 1 286 ? 52.730 69.133 -40.177 1.00 13.80 286 GLY B O 1
ATOM 9149 N N . VAL C 1 287 ? 51.344 69.074 -38.347 1.00 13.85 287 VAL B N 1
ATOM 9150 C CA . VAL C 1 287 ? 50.227 69.701 -38.967 1.00 13.36 287 VAL B CA 1
ATOM 9151 C C . VAL C 1 287 ? 49.392 70.624 -38.032 1.00 15.00 287 VAL B C 1
ATOM 9152 O O . VAL C 1 287 ? 49.111 70.268 -36.871 1.00 15.17 287 VAL B O 1
ATOM 9156 N N . GLY C 1 288 ? 49.060 71.800 -38.565 1.00 15.04 288 GLY B N 1
ATOM 9157 C CA . GLY C 1 288 ? 48.108 72.758 -37.996 1.00 16.22 288 GLY B CA 1
ATOM 9158 C C . GLY C 1 288 ? 47.154 73.185 -39.098 1.00 16.14 288 GLY B C 1
ATOM 9159 O O . GLY C 1 288 ? 47.247 72.752 -40.241 1.00 15.54 288 GLY B O 1
ATOM 9160 N N . TRP C 1 289 ? 46.208 74.020 -38.751 1.00 17.27 289 TRP B N 1
ATOM 9161 C CA . TRP C 1 289 ? 45.150 74.436 -39.661 1.00 15.99 289 TRP B CA 1
ATOM 9162 C C . TRP C 1 289 ? 44.748 75.902 -39.339 1.00 16.42 289 TRP B C 1
ATOM 9163 O O . TRP C 1 289 ? 44.709 76.329 -38.165 1.00 14.48 289 TRP B O 1
ATOM 9174 N N . VAL C 1 290 ? 44.453 76.676 -40.372 1.00 16.45 290 VAL B N 1
ATOM 9175 C CA . VAL C 1 290 ? 43.923 78.029 -40.185 1.00 17.26 290 VAL B CA 1
ATOM 9176 C C . VAL C 1 290 ? 42.765 78.186 -41.157 1.00 18.40 290 VAL B C 1
ATOM 9177 O O . VAL C 1 290 ? 42.855 77.756 -42.341 1.00 18.56 290 VAL B O 1
ATOM 9181 N N . ILE C 1 291 ? 41.656 78.693 -40.614 1.00 16.70 291 ILE B N 1
ATOM 9182 C CA . ILE C 1 291 ? 40.498 78.973 -41.396 1.00 18.00 291 ILE B CA 1
ATOM 9183 C C . ILE C 1 291 ? 40.043 80.418 -41.175 1.00 17.49 291 ILE B C 1
ATOM 9184 O O . ILE C 1 291 ? 40.034 80.842 -40.059 1.00 17.06 291 ILE B O 1
ATOM 9189 N N . TRP C 1 292 ? 39.700 81.101 -42.270 1.00 17.90 292 TRP B N 1
ATOM 9190 C CA . TRP C 1 292 ? 39.024 82.432 -42.348 1.00 19.32 292 TRP B CA 1
ATOM 9191 C C . TRP C 1 292 ? 37.523 82.270 -42.613 1.00 20.19 292 TRP B C 1
ATOM 9192 O O . TRP C 1 292 ? 37.132 81.468 -43.454 1.00 19.06 292 TRP B O 1
ATOM 9203 N N . ARG C 1 293 ? 36.682 83.072 -41.940 1.00 22.48 293 ARG B N 1
ATOM 9204 C CA . ARG C 1 293 ? 35.225 82.866 -42.046 1.00 25.25 293 ARG B CA 1
ATOM 9205 C C . ARG C 1 293 ? 34.751 83.209 -43.447 1.00 25.76 293 ARG B C 1
ATOM 9206 O O . ARG C 1 293 ? 33.688 82.785 -43.870 1.00 26.27 293 ARG B O 1
ATOM 9214 N N . ASP C 1 294 ? 35.523 84.041 -44.142 1.00 24.27 294 ASP B N 1
ATOM 9215 C CA . ASP C 1 294 ? 35.141 84.505 -45.461 1.00 28.08 294 ASP B CA 1
ATOM 9216 C C . ASP C 1 294 ? 36.369 85.023 -46.215 1.00 28.56 294 ASP B C 1
ATOM 9217 O O . ASP C 1 294 ? 37.271 85.616 -45.596 1.00 26.19 294 ASP B O 1
ATOM 9222 N N . GLN C 1 295 ? 36.361 84.877 -47.533 1.00 32.55 295 GLN B N 1
ATOM 9223 C CA . GLN C 1 295 ? 37.415 85.463 -48.386 1.00 38.35 295 GLN B CA 1
ATOM 9224 C C . GLN C 1 295 ? 37.785 86.936 -48.147 1.00 35.17 295 GLN B C 1
ATOM 9225 O O . GLN C 1 295 ? 38.937 87.274 -48.336 1.00 33.66 295 GLN B O 1
ATOM 9231 N N . GLN C 1 296 ? 36.858 87.804 -47.718 1.00 29.57 296 GLN B N 1
ATOM 9232 C CA . GLN C 1 296 ? 37.215 89.193 -47.532 1.00 29.67 296 GLN B CA 1
ATOM 9233 C C . GLN C 1 296 ? 38.179 89.412 -46.356 1.00 27.73 296 GLN B C 1
ATOM 9234 O O . GLN C 1 296 ? 38.791 90.463 -46.277 1.00 30.37 296 GLN B O 1
ATOM 9240 N N . TYR C 1 297 ? 38.317 88.461 -45.427 1.00 24.51 297 TYR B N 1
ATOM 9241 C CA . TYR C 1 297 ? 39.242 88.663 -44.287 1.00 26.06 297 TYR B CA 1
ATOM 9242 C C . TYR C 1 297 ? 40.676 88.233 -44.583 1.00 27.38 297 TYR B C 1
ATOM 9243 O O . TYR C 1 297 ? 41.550 88.327 -43.730 1.00 24.79 297 TYR B O 1
ATOM 9252 N N . LEU C 1 298 ? 40.910 87.841 -45.832 1.00 25.82 298 LEU B N 1
ATOM 9253 C CA . LEU C 1 298 ? 42.191 87.419 -46.263 1.00 28.34 298 LEU B CA 1
ATOM 9254 C C . LEU C 1 298 ? 42.701 88.333 -47.392 1.00 27.49 298 LEU B C 1
ATOM 9255 O O . LEU C 1 298 ? 42.310 88.170 -48.538 1.00 24.31 298 LEU B O 1
ATOM 9260 N N . PRO C 1 299 ? 43.551 89.314 -47.057 1.00 27.94 299 PRO B N 1
ATOM 9261 C CA . PRO C 1 299 ? 44.031 90.191 -48.120 1.00 28.71 299 PRO B CA 1
ATOM 9262 C C . PRO C 1 299 ? 44.695 89.409 -49.288 1.00 30.02 299 PRO B C 1
ATOM 9263 O O . PRO C 1 299 ? 45.495 88.521 -49.068 1.00 28.67 299 PRO B O 1
ATOM 9267 N N . LYS C 1 300 ? 44.282 89.735 -50.500 1.00 31.89 300 LYS B N 1
ATOM 9268 C CA . LYS C 1 300 ? 44.779 89.186 -51.737 1.00 40.02 300 LYS B CA 1
ATOM 9269 C C . LYS C 1 300 ? 46.335 89.237 -51.886 1.00 36.70 300 LYS B C 1
ATOM 9270 O O . LYS C 1 300 ? 46.933 88.309 -52.409 1.00 27.53 300 LYS B O 1
ATOM 9276 N N . GLU C 1 301 ? 47.005 90.262 -51.370 1.00 38.07 301 GLU B N 1
ATOM 9277 C CA . GLU C 1 301 ? 48.494 90.258 -51.424 1.00 37.55 301 GLU B CA 1
ATOM 9278 C C . GLU C 1 301 ? 49.134 89.078 -50.666 1.00 34.74 301 GLU B C 1
ATOM 9279 O O . GLU C 1 301 ? 50.227 88.668 -50.998 1.00 31.68 301 GLU B O 1
ATOM 9285 N N . LEU C 1 302 ? 48.419 88.450 -49.730 1.00 31.78 302 LEU B N 1
ATOM 9286 C CA . LEU C 1 302 ? 48.954 87.285 -49.016 1.00 32.24 302 LEU B CA 1
ATOM 9287 C C . LEU C 1 302 ? 48.705 85.992 -49.739 1.00 32.53 302 LEU B C 1
ATOM 9288 O O . LEU C 1 302 ? 49.225 84.954 -49.315 1.00 29.99 302 LEU B O 1
ATOM 9293 N N . VAL C 1 303 ? 47.956 86.057 -50.846 1.00 30.26 303 VAL B N 1
ATOM 9294 C CA . VAL C 1 303 ? 47.602 84.871 -51.590 1.00 32.71 303 VAL B CA 1
ATOM 9295 C C . VAL C 1 303 ? 48.528 84.690 -52.780 1.00 31.76 303 VAL B C 1
ATOM 9296 O O . VAL C 1 303 ? 48.595 85.550 -53.662 1.00 27.33 303 VAL B O 1
ATOM 9300 N N . PHE C 1 304 ? 49.213 83.569 -52.819 1.00 34.03 304 PHE B N 1
ATOM 9301 C CA . PHE C 1 304 ? 50.061 83.233 -53.939 1.00 32.93 304 PHE B CA 1
ATOM 9302 C C . PHE C 1 304 ? 49.332 82.105 -54.652 1.00 39.10 304 PHE B C 1
ATOM 9303 O O . PHE C 1 304 ? 48.977 81.121 -54.055 1.00 43.92 304 PHE B O 1
ATOM 9311 N N . LYS C 1 305 ? 48.981 82.322 -55.901 1.00 46.81 305 LYS B N 1
ATOM 9312 C CA . LYS C 1 305 ? 48.254 81.337 -56.710 1.00 55.49 305 LYS B CA 1
ATOM 9313 C C . LYS C 1 305 ? 49.152 80.295 -57.389 1.00 57.82 305 LYS B C 1
ATOM 9314 O O . LYS C 1 305 ? 50.276 80.580 -57.689 1.00 56.58 305 LYS B O 1
ATOM 9320 N N . VAL C 1 306 ? 48.621 79.090 -57.612 1.00 59.69 306 VAL B N 1
ATOM 9321 C CA . VAL C 1 306 ? 49.346 77.972 -58.250 1.00 64.25 306 VAL B CA 1
ATOM 9322 C C . VAL C 1 306 ? 48.601 77.208 -59.358 1.00 65.53 306 VAL B C 1
ATOM 9323 O O . VAL C 1 306 ? 47.410 77.331 -59.485 1.00 68.22 306 VAL B O 1
ATOM 9327 N N . SER C 1 307 ? 49.320 76.346 -60.066 1.00 65.00 307 SER B N 1
ATOM 9328 C CA . SER C 1 307 ? 48.861 75.557 -61.240 1.00 73.74 307 SER B CA 1
ATOM 9329 C C . SER C 1 307 ? 47.920 74.306 -61.221 1.00 73.49 307 SER B C 1
ATOM 9330 O O . SER C 1 307 ? 47.693 73.722 -62.269 1.00 76.27 307 SER B O 1
ATOM 9333 N N . TYR C 1 308 ? 47.396 73.855 -60.107 1.00 83.15 308 TYR B N 1
ATOM 9334 C CA . TYR C 1 308 ? 46.565 72.622 -60.069 1.00 89.44 308 TYR B CA 1
ATOM 9335 C C . TYR C 1 308 ? 45.304 72.372 -60.950 1.00 102.11 308 TYR B C 1
ATOM 9336 O O . TYR C 1 308 ? 44.392 73.170 -61.012 1.00 112.32 308 TYR B O 1
ATOM 9345 N N . LEU C 1 309 ? 45.261 71.185 -61.560 1.00 109.76 309 LEU B N 1
ATOM 9346 C CA . LEU C 1 309 ? 44.173 70.707 -62.449 1.00 114.85 309 LEU B CA 1
ATOM 9347 C C . LEU C 1 309 ? 43.889 71.644 -63.627 1.00 117.97 309 LEU B C 1
ATOM 9348 O O . LEU C 1 309 ? 44.813 72.058 -64.285 1.00 122.17 309 LEU B O 1
ATOM 9353 N N . GLY C 1 310 ? 42.647 71.973 -63.940 1.00 118.89 310 GLY B N 1
ATOM 9354 C CA . GLY C 1 310 ? 42.508 72.948 -65.005 1.00 111.59 310 GLY B CA 1
ATOM 9355 C C . GLY C 1 310 ? 43.041 74.354 -64.711 1.00 105.61 310 GLY B C 1
ATOM 9356 O O . GLY C 1 310 ? 43.785 74.945 -65.480 1.00 91.73 310 GLY B O 1
ATOM 9357 N N . GLY C 1 311 ? 42.720 74.846 -63.529 1.00 30.00 311 GLY B N 1
ATOM 9358 C CA . GLY C 1 311 ? 43.021 76.199 -63.157 1.00 30.00 311 GLY B CA 1
ATOM 9359 C C . GLY C 1 311 ? 44.125 76.552 -62.222 1.00 30.00 311 GLY B C 1
ATOM 9360 O O . GLY C 1 311 ? 45.211 76.042 -62.295 1.00 30.00 311 GLY B O 1
ATOM 9361 N N . GLU C 1 312 ? 43.844 77.544 -61.406 1.00 30.00 312 GLU B N 1
ATOM 9362 C CA . GLU C 1 312 ? 44.790 78.004 -60.431 1.00 30.00 312 GLU B CA 1
ATOM 9363 C C . GLU C 1 312 ? 44.245 78.073 -59.026 1.00 30.00 312 GLU B C 1
ATOM 9364 O O . GLU C 1 312 ? 43.281 78.718 -58.771 1.00 30.00 312 GLU B O 1
ATOM 9370 N N . LEU C 1 313 ? 44.944 77.470 -58.102 1.00 68.02 313 LEU B N 1
ATOM 9371 C CA . LEU C 1 313 ? 44.537 77.447 -56.726 1.00 62.23 313 LEU B CA 1
ATOM 9372 C C . LEU C 1 313 ? 45.270 78.464 -55.821 1.00 56.83 313 LEU B C 1
ATOM 9373 O O . LEU C 1 313 ? 46.451 78.651 -55.906 1.00 39.91 313 LEU B O 1
ATOM 9378 N N . PRO C 1 314 ? 44.501 79.140 -54.984 1.00 50.54 314 PRO B N 1
ATOM 9379 C CA . PRO C 1 314 ? 45.042 80.092 -54.028 1.00 47.61 314 PRO B CA 1
ATOM 9380 C C . PRO C 1 314 ? 45.714 79.387 -52.862 1.00 41.45 314 PRO B C 1
ATOM 9381 O O . PRO C 1 314 ? 45.190 78.396 -52.388 1.00 34.67 314 PRO B O 1
ATOM 9385 N N . THR C 1 315 ? 46.859 79.909 -52.437 1.00 36.02 315 THR B N 1
ATOM 9386 C CA . THR C 1 315 ? 47.642 79.369 -51.327 1.00 35.69 315 THR B CA 1
ATOM 9387 C C . THR C 1 315 ? 48.069 80.470 -50.351 1.00 34.57 315 THR B C 1
ATOM 9388 O O . THR C 1 315 ? 48.282 81.583 -50.746 1.00 30.38 315 THR B O 1
ATOM 9392 N N . MET C 1 316 ? 48.166 80.124 -49.081 1.00 28.70 316 MET B N 1
ATOM 9393 C CA . MET C 1 316 ? 48.580 80.992 -48.011 1.00 33.92 316 MET B CA 1
ATOM 9394 C C . MET C 1 316 ? 49.533 80.093 -47.230 1.00 31.98 316 MET B C 1
ATOM 9395 O O . MET C 1 316 ? 49.168 78.992 -46.782 1.00 33.62 316 MET B O 1
ATOM 9400 N N . ALA C 1 317 ? 50.750 80.503 -47.058 1.00 29.44 317 ALA B N 1
ATOM 9401 C CA . ALA C 1 317 ? 51.783 79.524 -46.635 1.00 31.19 317 ALA B CA 1
ATOM 9402 C C . ALA C 1 317 ? 53.036 80.253 -46.400 1.00 27.20 317 ALA B C 1
ATOM 9403 O O . ALA C 1 317 ? 53.401 81.053 -47.229 1.00 29.09 317 ALA B O 1
ATOM 9405 N N . ILE C 1 318 ? 53.690 79.998 -45.279 1.00 22.53 318 ILE B N 1
ATOM 9406 C CA . ILE C 1 318 ? 54.999 80.542 -45.049 1.00 20.76 318 ILE B CA 1
ATOM 9407 C C . ILE C 1 318 ? 56.045 79.526 -45.534 1.00 21.77 318 ILE B C 1
ATOM 9408 O O . ILE C 1 318 ? 56.968 79.883 -46.256 1.00 20.85 318 ILE B O 1
ATOM 9413 N N . ASN C 1 319 ? 55.876 78.263 -45.140 1.00 19.72 319 ASN B N 1
ATOM 9414 C CA . ASN C 1 319 ? 56.718 77.155 -45.595 1.00 19.85 319 ASN B CA 1
ATOM 9415 C C . ASN C 1 319 ? 56.460 76.839 -47.027 1.00 18.44 319 ASN B C 1
ATOM 9416 O O . ASN C 1 319 ? 55.422 77.195 -47.521 1.00 19.70 319 ASN B O 1
ATOM 9421 N N . PHE C 1 320 ? 57.412 76.155 -47.694 1.00 20.10 320 PHE B N 1
ATOM 9422 C CA . PHE C 1 320 ? 57.198 75.632 -49.049 1.00 18.98 320 PHE B CA 1
ATOM 9423 C C . PHE C 1 320 ? 57.202 74.096 -48.958 1.00 19.46 320 PHE B C 1
ATOM 9424 O O . PHE C 1 320 ? 56.286 73.573 -48.344 1.00 17.69 320 PHE B O 1
ATOM 9432 N N . SER C 1 321 ? 58.171 73.364 -49.542 1.00 17.94 321 SER B N 1
ATOM 9433 C CA . SER C 1 321 ? 58.158 71.895 -49.430 1.00 16.62 321 SER B CA 1
ATOM 9434 C C . SER C 1 321 ? 58.187 71.409 -47.994 1.00 15.58 321 SER B C 1
ATOM 9435 O O . SER C 1 321 ? 58.881 71.975 -47.175 1.00 14.90 321 SER B O 1
ATOM 9438 N N . HIS C 1 322 ? 57.418 70.385 -47.719 1.00 14.92 322 HIS B N 1
ATOM 9439 C CA . HIS C 1 322 ? 57.377 69.694 -46.435 1.00 16.20 322 HIS B CA 1
ATOM 9440 C C . HIS C 1 322 ? 56.559 68.394 -46.553 1.00 15.67 322 HIS B C 1
ATOM 9441 O O . HIS C 1 322 ? 55.899 68.124 -47.560 1.00 17.34 322 HIS B O 1
ATOM 9448 N N . SER C 1 323 ? 56.648 67.552 -45.566 1.00 15.28 323 SER B N 1
ATOM 9449 C CA . SER C 1 323 ? 55.924 66.292 -45.601 1.00 16.31 323 SER B CA 1
ATOM 9450 C C . SER C 1 323 ? 54.423 66.489 -45.636 1.00 17.66 323 SER B C 1
ATOM 9451 O O . SER C 1 323 ? 53.888 67.333 -44.938 1.00 17.06 323 SER B O 1
ATOM 9454 N N . ALA C 1 324 ? 53.756 65.706 -46.487 1.00 18.10 324 ALA B N 1
ATOM 9455 C CA . ALA C 1 324 ? 52.324 65.496 -46.489 1.00 18.93 324 ALA B CA 1
ATOM 9456 C C . ALA C 1 324 ? 51.849 64.389 -45.528 1.00 20.69 324 ALA B C 1
ATOM 9457 O O . ALA C 1 324 ? 50.667 64.166 -45.393 1.00 24.29 324 ALA B O 1
ATOM 9459 N N . SER C 1 325 ? 52.765 63.700 -44.880 1.00 21.05 325 SER B N 1
ATOM 9460 C CA . SER C 1 325 ? 52.406 62.584 -44.014 1.00 22.33 325 SER B CA 1
ATOM 9461 C C . SER C 1 325 ? 51.371 62.978 -42.928 1.00 20.79 325 SER B C 1
ATOM 9462 O O . SER C 1 325 ? 50.400 62.251 -42.721 1.00 20.57 325 SER B O 1
ATOM 9465 N N . GLN C 1 326 ? 51.598 64.110 -42.266 1.00 18.22 326 GLN B N 1
ATOM 9466 C CA . GLN C 1 326 ? 50.747 64.531 -41.127 1.00 18.11 326 GLN B CA 1
ATOM 9467 C C . GLN C 1 326 ? 49.389 64.961 -41.660 1.00 18.22 326 GLN B C 1
ATOM 9468 O O . GLN C 1 326 ? 48.378 64.611 -41.077 1.00 18.59 326 GLN B O 1
ATOM 9474 N N . LEU C 1 327 ? 49.381 65.663 -42.768 1.00 17.02 327 LEU B N 1
ATOM 9475 C CA . LEU C 1 327 ? 48.141 65.998 -43.434 1.00 21.42 327 LEU B CA 1
ATOM 9476 C C . LEU C 1 327 ? 47.262 64.783 -43.764 1.00 22.05 327 LEU B C 1
ATOM 9477 O O . LEU C 1 327 ? 46.046 64.768 -43.501 1.00 19.81 327 LEU B O 1
ATOM 9482 N N . ILE C 1 328 ? 47.898 63.786 -44.346 1.00 24.21 328 ILE B N 1
ATOM 9483 C CA . ILE C 1 328 ? 47.241 62.572 -44.711 1.00 23.24 328 ILE B CA 1
ATOM 9484 C C . ILE C 1 328 ? 46.816 61.808 -43.438 1.00 21.90 328 ILE B C 1
ATOM 9485 O O . ILE C 1 328 ? 45.725 61.243 -43.427 1.00 22.64 328 ILE B O 1
ATOM 9490 N N . GLY C 1 329 ? 47.677 61.794 -42.413 1.00 21.84 329 GLY B N 1
ATOM 9491 C CA . GLY C 1 329 ? 47.347 61.330 -41.079 1.00 21.16 329 GLY B CA 1
ATOM 9492 C C . GLY C 1 329 ? 46.034 61.950 -40.505 1.00 24.52 329 GLY B C 1
ATOM 9493 O O . GLY C 1 329 ? 45.208 61.258 -39.882 1.00 22.97 329 GLY B O 1
ATOM 9494 N N . GLN C 1 330 ? 45.883 63.272 -40.675 1.00 21.07 330 GLN B N 1
ATOM 9495 C CA . GLN C 1 330 ? 44.723 63.981 -40.190 1.00 20.88 330 GLN B CA 1
ATOM 9496 C C . GLN C 1 330 ? 43.481 63.486 -40.939 1.00 20.46 330 GLN B C 1
ATOM 9497 O O . GLN C 1 330 ? 42.486 63.284 -40.313 1.00 19.76 330 GLN B O 1
ATOM 9503 N N . TYR C 1 331 ? 43.544 63.363 -42.263 1.00 21.01 331 TYR B N 1
ATOM 9504 C CA . TYR C 1 331 ? 42.397 62.892 -43.044 1.00 20.70 331 TYR B CA 1
ATOM 9505 C C . TYR C 1 331 ? 42.099 61.440 -42.658 1.00 22.35 331 TYR B C 1
ATOM 9506 O O . TYR C 1 331 ? 40.924 61.110 -42.402 1.00 21.14 331 TYR B O 1
ATOM 9515 N N . TYR C 1 332 ? 43.159 60.614 -42.497 1.00 22.69 332 TYR B N 1
ATOM 9516 C CA . TYR C 1 332 ? 42.953 59.279 -41.999 1.00 22.48 332 TYR B CA 1
ATOM 9517 C C . TYR C 1 332 ? 42.162 59.306 -40.719 1.00 22.80 332 TYR B C 1
ATOM 9518 O O . TYR C 1 332 ? 41.204 58.568 -40.571 1.00 22.58 332 TYR B O 1
ATOM 9527 N N . ASN C 1 333 ? 42.549 60.164 -39.798 1.00 21.96 333 ASN B N 1
ATOM 9528 C CA . ASN C 1 333 ? 41.882 60.201 -38.520 1.00 20.21 333 ASN B CA 1
ATOM 9529 C C . ASN C 1 333 ? 40.407 60.577 -38.646 1.00 20.33 333 ASN B C 1
ATOM 9530 O O . ASN C 1 333 ? 39.559 59.986 -37.981 1.00 18.79 333 ASN B O 1
ATOM 9535 N N . PHE C 1 334 ? 40.120 61.587 -39.461 1.00 20.11 334 PHE B N 1
ATOM 9536 C CA . PHE C 1 334 ? 38.756 62.028 -39.717 1.00 21.17 334 PHE B CA 1
ATOM 9537 C C . PHE C 1 334 ? 37.857 60.935 -40.324 1.00 23.66 334 PHE B C 1
ATOM 9538 O O . PHE C 1 334 ? 36.702 60.796 -39.933 1.00 24.19 334 PHE B O 1
ATOM 9546 N N . ILE C 1 335 ? 38.405 60.165 -41.263 1.00 25.40 335 ILE B N 1
ATOM 9547 C CA . ILE C 1 335 ? 37.689 59.061 -41.954 1.00 27.37 335 ILE B CA 1
ATOM 9548 C C . ILE C 1 335 ? 37.506 57.881 -41.010 1.00 24.53 335 ILE B C 1
ATOM 9549 O O . ILE C 1 335 ? 36.447 57.286 -40.943 1.00 23.86 335 ILE B O 1
ATOM 9554 N N . ARG C 1 336 ? 38.566 57.545 -40.297 1.00 24.18 336 ARG B N 1
ATOM 9555 C CA . ARG C 1 336 ? 38.578 56.425 -39.368 1.00 22.30 336 ARG B CA 1
ATOM 9556 C C . ARG C 1 336 ? 37.656 56.643 -38.178 1.00 22.12 336 ARG B C 1
ATOM 9557 O O . ARG C 1 336 ? 36.847 55.798 -37.911 1.00 21.92 336 ARG B O 1
ATOM 9565 N N . PHE C 1 337 ? 37.799 57.755 -37.482 1.00 22.07 337 PHE B N 1
ATOM 9566 C CA . PHE C 1 337 ? 37.057 57.987 -36.244 1.00 24.66 337 PHE B CA 1
ATOM 9567 C C . PHE C 1 337 ? 35.682 58.630 -36.457 1.00 25.42 337 PHE B C 1
ATOM 9568 O O . PHE C 1 337 ? 34.715 58.299 -35.743 1.00 26.01 337 PHE B O 1
ATOM 9576 N N . GLY C 1 338 ? 35.588 59.511 -37.442 1.00 23.44 338 GLY B N 1
ATOM 9577 C CA . GLY C 1 338 ? 34.433 60.375 -37.592 1.00 24.47 338 GLY B CA 1
ATOM 9578 C C . GLY C 1 338 ? 34.030 61.128 -36.311 1.00 22.74 338 GLY B C 1
ATOM 9579 O O . GLY C 1 338 ? 34.821 61.241 -35.370 1.00 20.42 338 GLY B O 1
ATOM 9580 N N . PHE C 1 339 ? 32.789 61.649 -36.277 1.00 23.21 339 PHE B N 1
ATOM 9581 C CA . PHE C 1 339 ? 32.373 62.420 -35.120 1.00 22.55 339 PHE B CA 1
ATOM 9582 C C . PHE C 1 339 ? 32.370 61.604 -33.849 1.00 23.85 339 PHE B C 1
ATOM 9583 O O . PHE C 1 339 ? 32.919 62.008 -32.813 1.00 26.45 339 PHE B O 1
ATOM 9591 N N . ASP C 1 340 ? 31.709 60.456 -33.903 1.00 26.09 340 ASP B N 1
ATOM 9592 C CA . ASP C 1 340 ? 31.516 59.625 -32.717 1.00 25.48 340 ASP B CA 1
ATOM 9593 C C . ASP C 1 340 ? 32.826 59.117 -32.161 1.00 23.63 340 ASP B C 1
ATOM 9594 O O . ASP C 1 340 ? 32.997 59.012 -30.934 1.00 24.13 340 ASP B O 1
ATOM 9599 N N . GLY C 1 341 ? 33.752 58.754 -33.057 1.00 21.59 341 GLY B N 1
ATOM 9600 C CA . GLY C 1 341 ? 35.073 58.279 -32.646 1.00 19.13 341 GLY B CA 1
ATOM 9601 C C . GLY C 1 341 ? 35.866 59.365 -31.985 1.00 18.23 341 GLY B C 1
ATOM 9602 O O . GLY C 1 341 ? 36.425 59.142 -30.909 1.00 17.85 341 GLY B O 1
ATOM 9603 N N . TYR C 1 342 ? 35.927 60.548 -32.601 1.00 19.75 342 TYR B N 1
ATOM 9604 C CA . TYR C 1 342 ? 36.594 61.677 -31.914 1.00 20.58 342 TYR B CA 1
ATOM 9605 C C . TYR C 1 342 ? 35.975 61.929 -30.550 1.00 21.95 342 TYR B C 1
ATOM 9606 O O . TYR C 1 342 ? 36.698 62.111 -29.541 1.00 20.98 342 TYR B O 1
ATOM 9615 N N . ARG C 1 343 ? 34.654 61.962 -30.503 1.00 20.48 343 ARG B N 1
ATOM 9616 C CA . ARG C 1 343 ? 33.977 62.210 -29.233 1.00 22.30 343 ARG B CA 1
ATOM 9617 C C . ARG C 1 343 ? 34.363 61.157 -28.164 1.00 21.80 343 ARG B C 1
ATOM 9618 O O . ARG C 1 343 ? 34.717 61.510 -27.026 1.00 21.20 343 ARG B O 1
ATOM 9626 N N . GLU C 1 344 ? 34.350 59.890 -28.552 1.00 22.90 344 GLU B N 1
ATOM 9627 C CA . GLU C 1 344 ? 34.702 58.806 -27.610 1.00 26.31 344 GLU B CA 1
ATOM 9628 C C . GLU C 1 344 ? 36.128 58.984 -27.074 1.00 24.05 344 GLU B C 1
ATOM 9629 O O . GLU C 1 344 ? 36.363 58.819 -25.891 1.00 22.94 344 GLU B O 1
ATOM 9635 N N . ILE C 1 345 ? 37.061 59.374 -27.947 1.00 23.85 345 ILE B N 1
ATOM 9636 C CA . ILE C 1 345 ? 38.451 59.601 -27.545 1.00 23.17 345 ILE B CA 1
ATOM 9637 C C . ILE C 1 345 ? 38.558 60.775 -26.586 1.00 19.71 345 ILE B C 1
ATOM 9638 O O . ILE C 1 345 ? 39.176 60.698 -25.540 1.00 20.07 345 ILE B O 1
ATOM 9643 N N . GLN C 1 346 ? 37.957 61.888 -26.964 1.00 18.29 346 GLN B N 1
ATOM 9644 C CA . GLN C 1 346 ? 37.995 63.069 -26.117 1.00 19.51 346 GLN B CA 1
ATOM 9645 C C . GLN C 1 346 ? 37.234 62.914 -24.765 1.00 19.03 346 GLN B C 1
ATOM 9646 O O . GLN C 1 346 ? 37.686 63.504 -23.759 1.00 17.66 346 GLN B O 1
ATOM 9652 N N . GLU C 1 347 ? 36.124 62.172 -24.758 1.00 19.85 347 GLU B N 1
ATOM 9653 C CA . GLU C 1 347 ? 35.386 61.911 -23.494 1.00 23.09 347 GLU B CA 1
ATOM 9654 C C . GLU C 1 347 ? 36.222 61.053 -22.568 1.00 20.71 347 GLU B C 1
ATOM 9655 O O . GLU C 1 347 ? 36.254 61.269 -21.381 1.00 18.46 347 GLU B O 1
ATOM 9661 N N . LYS C 1 348 ? 36.944 60.106 -23.154 1.00 22.61 348 LYS B N 1
ATOM 9662 C CA . LYS C 1 348 ? 37.822 59.232 -22.387 1.00 24.69 348 LYS B CA 1
ATOM 9663 C C . LYS C 1 348 ? 38.952 60.056 -21.767 1.00 20.28 348 LYS B C 1
ATOM 9664 O O . LYS C 1 348 ? 39.248 59.980 -20.555 1.00 21.58 348 LYS B O 1
ATOM 9670 N N . THR C 1 349 ? 39.569 60.857 -22.625 1.00 17.25 349 THR B N 1
ATOM 9671 C CA . THR C 1 349 ? 40.556 61.792 -22.198 1.00 18.82 349 THR B CA 1
ATOM 9672 C C . THR C 1 349 ? 40.010 62.674 -21.109 1.00 18.65 349 THR B C 1
ATOM 9673 O O . THR C 1 349 ? 40.665 62.853 -20.126 1.00 19.02 349 THR B O 1
ATOM 9677 N N . HIS C 1 350 ? 38.846 63.304 -21.331 1.00 20.11 350 HIS B N 1
ATOM 9678 C CA . HIS C 1 350 ? 38.136 64.065 -20.223 1.00 22.33 350 HIS B CA 1
ATOM 9679 C C . HIS C 1 350 ? 38.013 63.281 -18.870 1.00 19.78 350 HIS B C 1
ATOM 9680 O O . HIS C 1 350 ? 38.302 63.794 -17.757 1.00 19.40 350 HIS B O 1
ATOM 9687 N N . ASP C 1 351 ? 37.667 62.020 -18.976 1.00 20.20 351 ASP B N 1
ATOM 9688 C CA . ASP C 1 351 ? 37.444 61.181 -17.745 1.00 22.54 351 ASP B CA 1
ATOM 9689 C C . ASP C 1 351 ? 38.767 60.947 -17.043 1.00 23.19 351 ASP B C 1
ATOM 9690 O O . ASP C 1 351 ? 38.819 60.944 -15.811 1.00 21.06 351 ASP B O 1
ATOM 9695 N N . VAL C 1 352 ? 39.863 60.781 -17.818 1.00 20.08 352 VAL B N 1
ATOM 9696 C CA . VAL C 1 352 ? 41.128 60.555 -17.150 1.00 18.83 352 VAL B CA 1
ATOM 9697 C C . VAL C 1 352 ? 41.557 61.810 -16.395 1.00 18.19 352 VAL B C 1
ATOM 9698 O O . VAL C 1 352 ? 42.038 61.770 -15.268 1.00 18.80 352 VAL B O 1
ATOM 9702 N N . ALA C 1 353 ? 41.400 62.945 -17.039 1.00 17.61 353 ALA B N 1
ATOM 9703 C CA . ALA C 1 353 ? 41.728 64.238 -16.425 1.00 18.26 353 ALA B CA 1
ATOM 9704 C C . ALA C 1 353 ? 40.964 64.457 -15.092 1.00 17.92 353 ALA B C 1
ATOM 9705 O O . ALA C 1 353 ? 41.542 64.895 -14.082 1.00 17.89 353 ALA B O 1
ATOM 9707 N N . ARG C 1 354 ? 39.691 64.101 -15.132 1.00 20.44 354 ARG B N 1
ATOM 9708 C CA . ARG C 1 354 ? 38.776 64.241 -13.953 1.00 23.80 354 ARG B CA 1
ATOM 9709 C C . ARG C 1 354 ? 39.192 63.279 -12.845 1.00 24.75 354 ARG B C 1
ATOM 9710 O O . ARG C 1 354 ? 39.292 63.682 -11.685 1.00 21.16 354 ARG B O 1
ATOM 9718 N N . TYR C 1 355 ? 39.500 62.036 -13.244 1.00 23.48 355 TYR B N 1
ATOM 9719 C CA . TYR C 1 355 ? 40.067 61.075 -12.323 1.00 21.43 355 TYR B CA 1
ATOM 9720 C C . TYR C 1 355 ? 41.321 61.623 -11.645 1.00 22.09 355 TYR B C 1
ATOM 9721 O O . TYR C 1 355 ? 41.497 61.469 -10.412 1.00 21.48 355 TYR B O 1
ATOM 9730 N N . LEU C 1 356 ? 42.210 62.283 -12.417 1.00 21.25 356 LEU B N 1
ATOM 9731 C CA . LEU C 1 356 ? 43.402 62.814 -11.799 1.00 19.75 356 LEU B CA 1
ATOM 9732 C C . LEU C 1 356 ? 43.086 63.970 -10.845 1.00 19.30 356 LEU B C 1
ATOM 9733 O O . LEU C 1 356 ? 43.623 64.019 -9.747 1.00 18.64 356 LEU B O 1
ATOM 9738 N N . ALA C 1 357 ? 42.266 64.910 -11.277 1.00 19.02 357 ALA B N 1
ATOM 9739 C CA . ALA C 1 357 ? 41.876 65.988 -10.362 1.00 22.71 357 ALA B CA 1
ATOM 9740 C C . ALA C 1 357 ? 41.289 65.435 -9.040 1.00 22.41 357 ALA B C 1
ATOM 9741 O O . ALA C 1 357 ? 41.664 65.879 -7.950 1.00 21.11 357 ALA B O 1
ATOM 9743 N N . LYS C 1 358 ? 40.397 64.466 -9.164 1.00 21.08 358 LYS B N 1
ATOM 9744 C CA . LYS C 1 358 ? 39.801 63.913 -7.935 1.00 24.00 358 LYS B CA 1
ATOM 9745 C C . LYS C 1 358 ? 40.863 63.145 -7.116 1.00 22.33 358 LYS B C 1
ATOM 9746 O O . LYS C 1 358 ? 40.756 63.095 -5.890 1.00 23.75 358 LYS B O 1
ATOM 9752 N N . SER C 1 359 ? 41.866 62.532 -7.777 1.00 23.05 359 SER B N 1
ATOM 9753 C CA . SER C 1 359 ? 42.891 61.766 -7.037 1.00 20.64 359 SER B CA 1
ATOM 9754 C C . SER C 1 359 ? 43.794 62.709 -6.284 1.00 22.61 359 SER B C 1
ATOM 9755 O O . SER C 1 359 ? 44.119 62.431 -5.132 1.00 19.74 359 SER B O 1
ATOM 9758 N N . LEU C 1 360 ? 44.179 63.849 -6.902 1.00 25.14 360 LEU B N 1
ATOM 9759 C CA . LEU C 1 360 ? 44.933 64.832 -6.167 1.00 25.84 360 LEU B CA 1
ATOM 9760 C C . LEU C 1 360 ? 44.126 65.428 -4.978 1.00 26.61 360 LEU B C 1
ATOM 9761 O O . LEU C 1 360 ? 44.715 65.744 -3.934 1.00 24.02 360 LEU B O 1
ATOM 9766 N N . THR C 1 361 ? 42.828 65.656 -5.157 1.00 28.64 361 THR B N 1
ATOM 9767 C CA . THR C 1 361 ? 42.048 66.253 -4.031 1.00 30.34 361 THR B CA 1
ATOM 9768 C C . THR C 1 361 ? 41.965 65.259 -2.883 1.00 29.71 361 THR B C 1
ATOM 9769 O O . THR C 1 361 ? 42.185 65.665 -1.766 1.00 28.73 361 THR B O 1
ATOM 9773 N N . LYS C 1 362 ? 41.798 63.967 -3.209 1.00 29.30 362 LYS B N 1
ATOM 9774 C CA . LYS C 1 362 ? 41.852 62.819 -2.255 1.00 27.38 362 LYS B CA 1
ATOM 9775 C C . LYS C 1 362 ? 43.126 62.748 -1.482 1.00 28.30 362 LYS B C 1
ATOM 9776 O O . LYS C 1 362 ? 43.124 62.384 -0.292 1.00 24.15 362 LYS B O 1
ATOM 9782 N N . LEU C 1 363 ? 44.258 62.979 -2.163 1.00 27.83 363 LEU B N 1
ATOM 9783 C CA . LEU C 1 363 ? 45.538 63.041 -1.449 1.00 29.46 363 LEU B CA 1
ATOM 9784 C C . LEU C 1 363 ? 45.636 64.259 -0.559 1.00 29.38 363 LEU B C 1
ATOM 9785 O O . LEU C 1 363 ? 46.309 64.218 0.414 1.00 32.16 363 LEU B O 1
ATOM 9790 N N . GLY C 1 364 ? 44.988 65.361 -0.899 1.00 29.06 364 GLY B N 1
ATOM 9791 C CA . GLY C 1 364 ? 45.156 66.575 -0.102 1.00 34.63 364 GLY B CA 1
ATOM 9792 C C . GLY C 1 364 ? 46.527 67.211 -0.267 1.00 38.57 364 GLY B C 1
ATOM 9793 O O . GLY C 1 364 ? 47.480 66.574 -0.763 1.00 40.14 364 GLY B O 1
ATOM 9794 N N . GLY C 1 365 ? 46.618 68.489 0.076 1.00 34.50 365 GLY B N 1
ATOM 9795 C CA . GLY C 1 365 ? 47.899 69.188 -0.024 1.00 37.05 365 GLY B CA 1
ATOM 9796 C C . GLY C 1 365 ? 48.058 69.932 -1.350 1.00 35.07 365 GLY B C 1
ATOM 9797 O O . GLY C 1 365 ? 49.000 70.676 -1.506 1.00 37.39 365 GLY B O 1
ATOM 9798 N N . PHE C 1 366 ? 47.124 69.772 -2.289 1.00 35.27 366 PHE B N 1
ATOM 9799 C CA . PHE C 1 366 ? 47.178 70.506 -3.536 1.00 37.35 366 PHE B CA 1
ATOM 9800 C C . PHE C 1 366 ? 46.032 71.485 -3.675 1.00 37.37 366 PHE B C 1
ATOM 9801 O O . PHE C 1 366 ? 44.925 71.181 -3.290 1.00 39.70 366 PHE B O 1
ATOM 9809 N N . SER C 1 367 ? 46.309 72.626 -4.296 1.00 37.49 367 SER B N 1
ATOM 9810 C CA . SER C 1 367 ? 45.309 73.584 -4.686 1.00 37.38 367 SER B CA 1
ATOM 9811 C C . SER C 1 367 ? 45.198 73.595 -6.191 1.00 36.29 367 SER B C 1
ATOM 9812 O O . SER C 1 367 ? 46.128 74.007 -6.874 1.00 39.97 367 SER B O 1
ATOM 9815 N N . LEU C 1 368 ? 44.064 73.153 -6.715 1.00 31.26 368 LEU B N 1
ATOM 9816 C CA . LEU C 1 368 ? 43.823 73.114 -8.140 1.00 33.51 368 LEU B CA 1
ATOM 9817 C C . LEU C 1 368 ? 43.573 74.488 -8.800 1.00 38.64 368 LEU B C 1
ATOM 9818 O O . LEU C 1 368 ? 42.527 75.100 -8.545 1.00 42.83 368 LEU B O 1
ATOM 9823 N N . ILE C 1 369 ? 44.475 74.938 -9.683 1.00 38.33 369 ILE B N 1
ATOM 9824 C CA . ILE C 1 369 ? 44.181 76.074 -10.579 1.00 38.11 369 ILE B CA 1
ATOM 9825 C C . ILE C 1 369 ? 43.248 75.656 -11.680 1.00 37.41 369 ILE B C 1
ATOM 9826 O O . ILE C 1 369 ? 42.365 76.421 -12.061 1.00 45.18 369 ILE B O 1
ATOM 9831 N N . ASN C 1 370 ? 43.441 74.470 -12.246 1.00 31.58 370 ASN B N 1
ATOM 9832 C CA . ASN C 1 370 ? 42.484 73.948 -13.209 1.00 29.70 370 ASN B CA 1
ATOM 9833 C C . ASN C 1 370 ? 42.190 72.514 -12.911 1.00 28.65 370 ASN B C 1
ATOM 9834 O O . ASN C 1 370 ? 43.101 71.752 -12.645 1.00 29.48 370 ASN B O 1
ATOM 9839 N N . ASP C 1 371 ? 40.930 72.141 -12.939 1.00 26.97 371 ASP B N 1
ATOM 9840 C CA . ASP C 1 371 ? 40.537 70.842 -12.439 1.00 28.29 371 ASP B CA 1
ATOM 9841 C C . ASP C 1 371 ? 40.074 69.932 -13.543 1.00 27.37 371 ASP B C 1
ATOM 9842 O O . ASP C 1 371 ? 39.433 68.884 -13.260 1.00 22.76 371 ASP B O 1
ATOM 9847 N N . GLY C 1 372 ? 40.367 70.325 -14.799 1.00 26.16 372 GLY B N 1
ATOM 9848 C CA . GLY C 1 372 ? 39.963 69.523 -15.970 1.00 24.78 372 GLY B CA 1
ATOM 9849 C C . GLY C 1 372 ? 38.553 69.526 -16.429 1.00 27.57 372 GLY B C 1
ATOM 9850 O O . GLY C 1 372 ? 38.117 68.603 -17.152 1.00 31.60 372 GLY B O 1
ATOM 9851 N N . HIS C 1 373 ? 37.780 70.536 -16.048 1.00 30.58 373 HIS B N 1
ATOM 9852 C CA . HIS C 1 373 ? 36.438 70.652 -16.612 1.00 36.68 373 HIS B CA 1
ATOM 9853 C C . HIS C 1 373 ? 36.558 71.204 -18.061 1.00 35.66 373 HIS B C 1
ATOM 9854 O O . HIS C 1 373 ? 35.818 70.814 -18.913 1.00 41.25 373 HIS B O 1
ATOM 9861 N N . GLU C 1 374 ? 37.510 72.086 -18.344 1.00 35.16 374 GLU B N 1
ATOM 9862 C CA . GLU C 1 374 ? 37.612 72.686 -19.677 1.00 34.96 374 GLU B CA 1
ATOM 9863 C C . GLU C 1 374 ? 38.521 71.748 -20.524 1.00 28.71 374 GLU B C 1
ATOM 9864 O O . GLU C 1 374 ? 38.095 70.623 -20.790 1.00 26.51 374 GLU B O 1
ATOM 9870 N N . LEU C 1 375 ? 39.721 72.190 -20.925 1.00 25.91 375 LEU B N 1
ATOM 9871 C CA . LEU C 1 375 ? 40.714 71.290 -21.481 1.00 27.55 375 LEU B CA 1
ATOM 9872 C C . LEU C 1 375 ? 41.097 70.151 -20.495 1.00 25.07 375 LEU B C 1
ATOM 9873 O O . LEU C 1 375 ? 41.130 70.387 -19.279 1.00 25.55 375 LEU B O 1
ATOM 9878 N N . PRO C 1 376 ? 41.510 68.984 -21.023 1.00 21.98 376 PRO B N 1
ATOM 9879 C CA . PRO C 1 376 ? 41.986 67.917 -20.119 1.00 20.10 376 PRO B CA 1
ATOM 9880 C C . PRO C 1 376 ? 43.387 68.180 -19.651 1.00 20.50 376 PRO B C 1
ATOM 9881 O O . PRO C 1 376 ? 44.312 67.470 -19.979 1.00 18.45 376 PRO B O 1
ATOM 9885 N N . LEU C 1 377 ? 43.529 69.232 -18.866 1.00 21.01 377 LEU B N 1
ATOM 9886 C CA . LEU C 1 377 ? 44.753 69.598 -18.250 1.00 21.43 377 LEU B CA 1
ATOM 9887 C C . LEU C 1 377 ? 44.486 69.856 -16.763 1.00 22.88 377 LEU B C 1
ATOM 9888 O O . LEU C 1 377 ? 43.575 70.581 -16.449 1.00 22.92 377 LEU B O 1
ATOM 9893 N N . ILE C 1 378 ? 45.306 69.337 -15.870 1.00 24.24 378 ILE B N 1
ATOM 9894 C CA . ILE C 1 378 ? 45.184 69.667 -14.485 1.00 26.95 378 ILE B CA 1
ATOM 9895 C C . ILE C 1 378 ? 46.355 70.492 -14.137 1.00 25.54 378 ILE B C 1
ATOM 9896 O O . ILE C 1 378 ? 47.445 70.202 -14.537 1.00 27.70 378 ILE B O 1
ATOM 9901 N N . CYS C 1 379 ? 46.099 71.533 -13.371 1.00 24.51 379 CYS B N 1
ATOM 9902 C CA . CYS C 1 379 ? 47.052 72.522 -13.042 1.00 28.29 379 CYS B CA 1
ATOM 9903 C C . CYS C 1 379 ? 46.941 72.778 -11.570 1.00 26.52 379 CYS B C 1
ATOM 9904 O O . CYS C 1 379 ? 45.805 72.950 -11.043 1.00 28.42 379 CYS B O 1
ATOM 9907 N N . TYR C 1 380 ? 48.055 72.748 -10.859 1.00 25.12 380 TYR B N 1
ATOM 9908 C CA . TYR C 1 380 ? 48.017 72.865 -9.419 1.00 26.96 380 TYR B CA 1
ATOM 9909 C C . TYR C 1 380 ? 49.263 73.482 -8.796 1.00 32.47 380 TYR B C 1
ATOM 9910 O O . TYR C 1 380 ? 50.289 73.583 -9.435 1.00 35.45 380 TYR B O 1
ATOM 9919 N N . GLU C 1 381 ? 49.127 73.932 -7.539 1.00 35.37 381 GLU B N 1
ATOM 9920 C CA . GLU C 1 381 ? 50.241 74.383 -6.698 1.00 34.20 381 GLU B CA 1
ATOM 9921 C C . GLU C 1 381 ? 50.110 73.682 -5.376 1.00 30.98 381 GLU B C 1
ATOM 9922 O O . GLU C 1 381 ? 49.104 73.071 -5.123 1.00 34.02 381 GLU B O 1
ATOM 9928 N N . LEU C 1 382 ? 51.132 73.714 -4.562 1.00 29.83 382 LEU B N 1
ATOM 9929 C CA . LEU C 1 382 ? 51.074 73.170 -3.254 1.00 34.52 382 LEU B CA 1
ATOM 9930 C C . LEU C 1 382 ? 50.366 74.182 -2.316 1.00 42.34 382 LEU B C 1
ATOM 9931 O O . LEU C 1 382 ? 50.621 75.394 -2.364 1.00 42.74 382 LEU B O 1
ATOM 9936 N N . THR C 1 383 ? 49.501 73.682 -1.443 1.00 47.23 383 THR B N 1
ATOM 9937 C CA . THR C 1 383 ? 48.783 74.586 -0.545 1.00 50.49 383 THR B CA 1
ATOM 9938 C C . THR C 1 383 ? 49.774 74.936 0.519 1.00 46.87 383 THR B C 1
ATOM 9939 O O . THR C 1 383 ? 50.542 74.056 0.954 1.00 44.83 383 THR B O 1
ATOM 9943 N N . ALA C 1 384 ? 49.769 76.211 0.910 1.00 50.32 384 ALA B N 1
ATOM 9944 C CA . ALA C 1 384 ? 50.542 76.719 2.063 1.00 54.12 384 ALA B CA 1
ATOM 9945 C C . ALA C 1 384 ? 50.641 75.717 3.223 1.00 54.82 384 ALA B C 1
ATOM 9946 O O . ALA C 1 384 ? 49.631 75.169 3.652 1.00 58.50 384 ALA B O 1
ATOM 9948 N N . ASP C 1 385 ? 51.871 75.448 3.668 1.00 57.50 385 ASP B N 1
ATOM 9949 C CA . ASP C 1 385 ? 52.172 74.571 4.814 1.00 59.71 385 ASP B CA 1
ATOM 9950 C C . ASP C 1 385 ? 53.627 74.814 5.229 1.00 64.98 385 ASP B C 1
ATOM 9951 O O . ASP C 1 385 ? 54.562 74.429 4.523 1.00 60.91 385 ASP B O 1
ATOM 9956 N N . SER C 1 386 ? 53.814 75.455 6.378 1.00 72.14 386 SER B N 1
ATOM 9957 C CA . SER C 1 386 ? 55.163 75.778 6.880 1.00 71.97 386 SER B CA 1
ATOM 9958 C C . SER C 1 386 ? 56.007 74.561 7.262 1.00 67.48 386 SER B C 1
ATOM 9959 O O . SER C 1 386 ? 57.229 74.651 7.227 1.00 54.94 386 SER B O 1
ATOM 9962 N N . ASP C 1 387 ? 55.376 73.443 7.627 1.00 66.99 387 ASP B N 1
ATOM 9963 C CA . ASP C 1 387 ? 56.126 72.219 7.965 1.00 76.88 387 ASP B CA 1
ATOM 9964 C C . ASP C 1 387 ? 56.409 71.289 6.759 1.00 66.48 387 ASP B C 1
ATOM 9965 O O . ASP C 1 387 ? 56.684 70.106 6.924 1.00 69.71 387 ASP B O 1
ATOM 9970 N N . ARG C 1 388 ? 56.371 71.841 5.554 1.00 60.60 388 ARG B N 1
ATOM 9971 C CA . ARG C 1 388 ? 56.766 71.111 4.364 1.00 59.00 388 ARG B CA 1
ATOM 9972 C C . ARG C 1 388 ? 58.069 71.672 3.809 1.00 58.19 388 ARG B C 1
ATOM 9973 O O . ARG C 1 388 ? 58.128 72.791 3.267 1.00 50.52 388 ARG B O 1
ATOM 9981 N N . GLU C 1 389 ? 59.109 70.859 3.926 1.00 66.54 389 GLU B N 1
ATOM 9982 C CA . GLU C 1 389 ? 60.457 71.233 3.493 1.00 69.24 389 GLU B CA 1
ATOM 9983 C C . GLU C 1 389 ? 60.625 71.256 1.943 1.00 57.62 389 GLU B C 1
ATOM 9984 O O . GLU C 1 389 ? 61.357 72.092 1.408 1.00 56.36 389 GLU B O 1
ATOM 9990 N N . TRP C 1 390 ? 59.919 70.367 1.242 1.00 47.18 390 TRP B N 1
ATOM 9991 C CA . TRP C 1 390 ? 60.058 70.181 -0.225 1.00 40.57 390 TRP B CA 1
ATOM 9992 C C . TRP C 1 390 ? 59.116 71.031 -1.079 1.00 38.99 390 TRP B C 1
ATOM 9993 O O . TRP C 1 390 ? 58.050 71.421 -0.625 1.00 41.97 390 TRP B O 1
ATOM 10004 N N . THR C 1 391 ? 59.475 71.249 -2.336 1.00 37.90 391 THR B N 1
ATOM 10005 C CA . THR C 1 391 ? 58.664 72.043 -3.274 1.00 36.47 391 THR B CA 1
ATOM 10006 C C . THR C 1 391 ? 58.147 71.207 -4.468 1.00 34.91 391 THR B C 1
ATOM 10007 O O . THR C 1 391 ? 58.402 70.031 -4.556 1.00 35.89 391 THR B O 1
ATOM 10011 N N . LEU C 1 392 ? 57.445 71.848 -5.393 1.00 32.60 392 LEU B N 1
ATOM 10012 C CA . LEU C 1 392 ? 57.030 71.230 -6.632 1.00 35.63 392 LEU B CA 1
ATOM 10013 C C . LEU C 1 392 ? 58.233 70.767 -7.511 1.00 36.16 392 LEU B C 1
ATOM 10014 O O . LEU C 1 392 ? 58.124 69.753 -8.186 1.00 35.73 392 LEU B O 1
ATOM 10019 N N . TYR C 1 393 ? 59.357 71.480 -7.438 1.00 33.33 393 TYR B N 1
ATOM 10020 C CA . TYR C 1 393 ? 60.601 71.116 -8.131 1.00 36.64 393 TYR B CA 1
ATOM 10021 C C . TYR C 1 393 ? 61.119 69.760 -7.666 1.00 34.04 393 TYR B C 1
ATOM 10022 O O . TYR C 1 393 ? 61.439 68.905 -8.482 1.00 30.84 393 TYR B O 1
ATOM 10031 N N . ASP C 1 394 ? 61.148 69.565 -6.357 1.00 34.41 394 ASP B N 1
ATOM 10032 C CA . ASP C 1 394 ? 61.455 68.261 -5.785 1.00 37.33 394 ASP B CA 1
ATOM 10033 C C . ASP C 1 394 ? 60.451 67.195 -6.175 1.00 37.88 394 ASP B C 1
ATOM 10034 O O . ASP C 1 394 ? 60.828 66.054 -6.314 1.00 35.92 394 ASP B O 1
ATOM 10039 N N . LEU C 1 395 ? 59.176 67.554 -6.308 1.00 37.71 395 LEU B N 1
ATOM 10040 C CA . LEU C 1 395 ? 58.184 66.556 -6.706 1.00 36.52 395 LEU B CA 1
ATOM 10041 C C . LEU C 1 395 ? 58.436 66.146 -8.177 1.00 33.46 395 LEU B C 1
ATOM 10042 O O . LEU C 1 395 ? 58.366 64.989 -8.478 1.00 30.12 395 LEU B O 1
ATOM 10047 N N . SER C 1 396 ? 58.763 67.095 -9.049 1.00 32.55 396 SER B N 1
ATOM 10048 C CA . SER C 1 396 ? 59.079 66.811 -10.464 1.00 32.49 396 SER B CA 1
ATOM 10049 C C . SER C 1 396 ? 60.185 65.803 -10.536 1.00 30.98 396 SER B C 1
ATOM 10050 O O . SER C 1 396 ? 60.064 64.836 -11.293 1.00 26.24 396 SER B O 1
ATOM 10053 N N . ASP C 1 397 ? 61.220 66.029 -9.707 1.00 29.51 397 ASP B N 1
ATOM 10054 C CA . ASP C 1 397 ? 62.361 65.154 -9.614 1.00 31.21 397 ASP B CA 1
ATOM 10055 C C . ASP C 1 397 ? 61.967 63.718 -9.241 1.00 30.94 397 ASP B C 1
ATOM 10056 O O . ASP C 1 397 ? 62.434 62.774 -9.909 1.00 28.60 397 ASP B O 1
ATOM 10061 N N . ARG C 1 398 ? 61.151 63.534 -8.190 1.00 30.52 398 ARG B N 1
ATOM 10062 C CA . ARG C 1 398 ? 60.787 62.169 -7.779 1.00 31.35 398 ARG B CA 1
ATOM 10063 C C . ARG C 1 398 ? 59.911 61.485 -8.831 1.00 27.46 398 ARG B C 1
ATOM 10064 O O . ARG C 1 398 ? 60.031 60.313 -9.024 1.00 30.71 398 ARG B O 1
ATOM 10072 N N . LEU C 1 399 ? 59.006 62.215 -9.478 1.00 26.67 399 LEU B N 1
ATOM 10073 C CA . LEU C 1 399 ? 58.189 61.631 -10.545 1.00 26.18 399 LEU B CA 1
ATOM 10074 C C . LEU C 1 399 ? 59.060 61.169 -11.699 1.00 26.20 399 LEU B C 1
ATOM 10075 O O . LEU C 1 399 ? 58.806 60.080 -12.233 1.00 20.30 399 LEU B O 1
ATOM 10080 N N . LEU C 1 400 ? 60.114 61.957 -12.001 1.00 26.80 400 LEU B N 1
ATOM 10081 C CA . LEU C 1 400 ? 61.051 61.666 -13.129 1.00 31.19 400 LEU B CA 1
ATOM 10082 C C . LEU C 1 400 ? 61.811 60.360 -12.837 1.00 30.30 400 LEU B C 1
ATOM 10083 O O . LEU C 1 400 ? 61.946 59.541 -13.708 1.00 24.88 400 LEU B O 1
ATOM 10088 N N . MET C 1 401 ? 62.236 60.181 -11.577 1.00 33.61 401 MET B N 1
ATOM 10089 C CA . MET C 1 401 ? 62.800 58.913 -11.090 1.00 35.72 401 MET B CA 1
ATOM 10090 C C . MET C 1 401 ? 61.883 57.733 -11.314 1.00 35.02 401 MET B C 1
ATOM 10091 O O . MET C 1 401 ? 62.346 56.649 -11.564 1.00 29.93 401 MET B O 1
ATOM 10096 N N . LYS C 1 402 ? 60.583 57.960 -11.159 1.00 32.87 402 LYS B N 1
ATOM 10097 C CA . LYS C 1 402 ? 59.576 56.940 -11.407 1.00 31.30 402 LYS B CA 1
ATOM 10098 C C . LYS C 1 402 ? 59.130 56.942 -12.857 1.00 27.94 402 LYS B C 1
ATOM 10099 O O . LYS C 1 402 ? 58.147 56.299 -13.139 1.00 26.01 402 LYS B O 1
ATOM 10105 N N . GLY C 1 403 ? 59.840 57.653 -13.760 1.00 26.53 403 GLY B N 1
ATOM 10106 C CA . GLY C 1 403 ? 59.560 57.635 -15.199 1.00 24.84 403 GLY B CA 1
ATOM 10107 C C . GLY C 1 403 ? 58.615 58.691 -15.797 1.00 26.66 403 GLY B C 1
ATOM 10108 O O . GLY C 1 403 ? 58.334 58.665 -16.976 1.00 27.59 403 GLY B O 1
ATOM 10109 N N . TRP C 1 404 ? 58.078 59.611 -15.005 1.00 29.38 404 TRP B N 1
ATOM 10110 C CA . TRP C 1 404 ? 57.058 60.550 -15.550 1.00 28.39 404 TRP B CA 1
ATOM 10111 C C . TRP C 1 404 ? 57.687 61.939 -15.670 1.00 27.11 404 TRP B C 1
ATOM 10112 O O . TRP C 1 404 ? 58.320 62.403 -14.719 1.00 27.79 404 TRP B O 1
ATOM 10123 N N . GLN C 1 405 ? 57.512 62.607 -16.789 1.00 26.52 405 GLN B N 1
ATOM 10124 C CA . GLN C 1 405 ? 57.958 64.004 -16.887 1.00 30.75 405 GLN B CA 1
ATOM 10125 C C . GLN C 1 405 ? 56.811 64.923 -16.505 1.00 25.96 405 GLN B C 1
ATOM 10126 O O . GLN C 1 405 ? 55.798 65.023 -17.206 1.00 23.63 405 GLN B O 1
ATOM 10132 N N . VAL C 1 406 ? 56.950 65.574 -15.379 1.00 25.70 406 VAL B N 1
ATOM 10133 C CA . VAL C 1 406 ? 55.898 66.503 -14.902 1.00 28.56 406 VAL B CA 1
ATOM 10134 C C . VAL C 1 406 ? 56.611 67.710 -14.376 1.00 28.83 406 VAL B C 1
ATOM 10135 O O . VAL C 1 406 ? 56.883 67.805 -13.192 1.00 34.58 406 VAL B O 1
ATOM 10139 N N . PRO C 1 407 ? 56.898 68.657 -15.243 1.00 35.00 407 PRO B N 1
ATOM 10140 C CA . PRO C 1 407 ? 57.735 69.729 -14.811 1.00 40.96 407 PRO B CA 1
ATOM 10141 C C . PRO C 1 407 ? 56.929 70.903 -14.142 1.00 38.20 407 PRO B C 1
ATOM 10142 O O . PRO C 1 407 ? 55.692 71.039 -14.263 1.00 33.13 407 PRO B O 1
ATOM 10146 N N . THR C 1 408 ? 57.718 71.738 -13.479 1.00 36.19 408 THR B N 1
ATOM 10147 C CA . THR C 1 408 ? 57.310 72.904 -12.748 1.00 34.23 408 THR B CA 1
ATOM 10148 C C . THR C 1 408 ? 57.674 74.218 -13.460 1.00 33.14 408 THR B C 1
ATOM 10149 O O . THR C 1 408 ? 58.753 74.316 -14.022 1.00 28.99 408 THR B O 1
ATOM 10153 N N . TYR C 1 409 ? 56.785 75.213 -13.444 1.00 30.67 409 TYR B N 1
ATOM 10154 C CA . TYR C 1 409 ? 57.085 76.511 -14.038 1.00 34.99 409 TYR B CA 1
ATOM 10155 C C . TYR C 1 409 ? 56.248 77.634 -13.373 1.00 35.10 409 TYR B C 1
ATOM 10156 O O . TYR C 1 409 ? 55.226 77.328 -12.769 1.00 30.91 409 TYR B O 1
ATOM 10165 N N . PRO C 1 410 ? 56.689 78.928 -13.482 1.00 37.43 410 PRO B N 1
ATOM 10166 C CA . PRO C 1 410 ? 55.913 80.074 -13.031 1.00 32.86 410 PRO B CA 1
ATOM 10167 C C . PRO C 1 410 ? 54.742 80.471 -13.933 1.00 35.58 410 PRO B C 1
ATOM 10168 O O . PRO C 1 410 ? 54.757 80.289 -15.187 1.00 37.37 410 PRO B O 1
ATOM 10172 N N . LEU C 1 411 ? 53.729 81.034 -13.296 1.00 34.75 411 LEU B N 1
ATOM 10173 C CA . LEU C 1 411 ? 52.678 81.657 -14.021 1.00 37.95 411 LEU B CA 1
ATOM 10174 C C . LEU C 1 411 ? 53.134 82.934 -14.794 1.00 44.19 411 LEU B C 1
ATOM 10175 O O . LEU C 1 411 ? 54.228 83.531 -14.500 1.00 41.53 411 LEU B O 1
ATOM 10180 N N . PRO C 1 412 ? 52.347 83.295 -15.855 1.00 41.92 412 PRO B N 1
ATOM 10181 C CA . PRO C 1 412 ? 52.579 84.553 -16.574 1.00 44.95 412 PRO B CA 1
ATOM 10182 C C . PRO C 1 412 ? 52.392 85.838 -15.725 1.00 48.21 412 PRO B C 1
ATOM 10183 O O . PRO C 1 412 ? 51.823 85.817 -14.558 1.00 34.61 412 PRO B O 1
ATOM 10187 N N . LYS C 1 413 ? 52.798 86.925 -16.390 1.00 51.68 413 LYS B N 1
ATOM 10188 C CA . LYS C 1 413 ? 52.813 88.256 -15.829 1.00 61.04 413 LYS B CA 1
ATOM 10189 C C . LYS C 1 413 ? 51.566 88.547 -15.040 1.00 54.49 413 LYS B C 1
ATOM 10190 O O . LYS C 1 413 ? 50.387 88.223 -15.450 1.00 36.68 413 LYS B O 1
ATOM 10196 N N . ASN C 1 414 ? 51.960 89.065 -13.870 1.00 57.45 414 ASN B N 1
ATOM 10197 C CA . ASN C 1 414 ? 51.219 89.420 -12.647 1.00 54.59 414 ASN B CA 1
ATOM 10198 C C . ASN C 1 414 ? 51.147 88.309 -11.627 1.00 50.10 414 ASN B C 1
ATOM 10199 O O . ASN C 1 414 ? 50.925 88.588 -10.468 1.00 43.23 414 ASN B O 1
ATOM 10204 N N . MET C 1 415 ? 51.415 87.065 -12.033 1.00 51.25 415 MET B N 1
ATOM 10205 C CA . MET C 1 415 ? 51.583 85.925 -11.079 1.00 53.97 415 MET B CA 1
ATOM 10206 C C . MET C 1 415 ? 52.919 85.195 -11.217 1.00 53.12 415 MET B C 1
ATOM 10207 O O . MET C 1 415 ? 53.004 84.014 -10.918 1.00 52.20 415 MET B O 1
ATOM 10212 N N . THR C 1 416 ? 53.969 85.920 -11.610 1.00 52.96 416 THR B N 1
ATOM 10213 C CA . THR C 1 416 ? 55.277 85.317 -11.890 1.00 59.17 416 THR B CA 1
ATOM 10214 C C . THR C 1 416 ? 55.936 84.666 -10.651 1.00 58.03 416 THR B C 1
ATOM 10215 O O . THR C 1 416 ? 56.794 83.801 -10.793 1.00 55.91 416 THR B O 1
ATOM 10219 N N . ASP C 1 417 ? 55.510 85.087 -9.463 1.00 61.77 417 ASP B N 1
ATOM 10220 C CA . ASP C 1 417 ? 55.907 84.457 -8.198 1.00 67.93 417 ASP B CA 1
ATOM 10221 C C . ASP C 1 417 ? 55.169 83.145 -7.893 1.00 66.49 417 ASP B C 1
ATOM 10222 O O . ASP C 1 417 ? 55.617 82.425 -6.996 1.00 72.06 417 ASP B O 1
ATOM 10227 N N . ARG C 1 418 ? 54.065 82.830 -8.603 1.00 54.81 418 ARG B N 1
ATOM 10228 C CA . ARG C 1 418 ? 53.334 81.543 -8.399 1.00 53.36 418 ARG B CA 1
ATOM 10229 C C . ARG C 1 418 ? 53.878 80.355 -9.210 1.00 48.52 418 ARG B C 1
ATOM 10230 O O . ARG C 1 418 ? 53.900 80.386 -10.446 1.00 47.35 418 ARG B O 1
ATOM 10238 N N . VAL C 1 419 ? 54.253 79.301 -8.491 1.00 43.39 419 VAL B N 1
ATOM 10239 C CA . VAL C 1 419 ? 54.908 78.120 -9.032 1.00 41.52 419 VAL B CA 1
ATOM 10240 C C . VAL C 1 419 ? 53.869 77.031 -9.158 1.00 37.50 419 VAL B C 1
ATOM 10241 O O . VAL C 1 419 ? 53.247 76.635 -8.173 1.00 39.53 419 VAL B O 1
ATOM 10245 N N . ILE C 1 420 ? 53.676 76.529 -10.367 1.00 35.10 420 ILE B N 1
ATOM 10246 C CA . ILE C 1 420 ? 52.669 75.462 -10.594 1.00 34.22 420 ILE B CA 1
ATOM 10247 C C . ILE C 1 420 ? 53.242 74.234 -11.321 1.00 35.17 420 ILE B C 1
ATOM 10248 O O . ILE C 1 420 ? 54.323 74.298 -11.910 1.00 32.61 420 ILE B O 1
ATOM 10253 N N . GLN C 1 421 ? 52.487 73.139 -11.278 1.00 32.98 421 GLN B N 1
ATOM 10254 C CA . GLN C 1 421 ? 52.755 71.945 -12.040 1.00 35.60 421 GLN B CA 1
ATOM 10255 C C . GLN C 1 421 ? 51.537 71.713 -12.848 1.00 32.45 421 GLN B C 1
ATOM 10256 O O . GLN C 1 421 ? 50.437 72.094 -12.462 1.00 32.22 421 GLN B O 1
ATOM 10262 N N . ARG C 1 422 ? 51.737 71.018 -13.932 1.00 28.81 422 ARG B N 1
ATOM 10263 C CA . ARG C 1 422 ? 50.715 70.800 -14.929 1.00 29.05 422 ARG B CA 1
ATOM 10264 C C . ARG C 1 422 ? 50.769 69.356 -15.415 1.00 25.57 422 ARG B C 1
ATOM 10265 O O . ARG C 1 422 ? 51.850 68.811 -15.513 1.00 28.79 422 ARG B O 1
ATOM 10273 N N . ILE C 1 423 ? 49.617 68.744 -15.695 1.00 23.72 423 ILE B N 1
ATOM 10274 C CA . ILE C 1 423 ? 49.549 67.413 -16.255 1.00 21.90 423 ILE B CA 1
ATOM 10275 C C . ILE C 1 423 ? 48.643 67.600 -17.400 1.00 22.44 423 ILE B C 1
ATOM 10276 O O . ILE C 1 423 ? 47.525 67.995 -17.216 1.00 23.32 423 ILE B O 1
ATOM 10281 N N . VAL C 1 424 ? 49.115 67.338 -18.594 1.00 22.15 424 VAL B N 1
ATOM 10282 C CA . VAL C 1 424 ? 48.233 67.420 -19.702 1.00 24.52 424 VAL B CA 1
ATOM 10283 C C . VAL C 1 424 ? 47.934 66.047 -20.115 1.00 23.35 424 VAL B C 1
ATOM 10284 O O . VAL C 1 424 ? 48.844 65.253 -20.341 1.00 25.58 424 VAL B O 1
ATOM 10288 N N . VAL C 1 425 ? 46.645 65.772 -20.242 1.00 23.67 425 VAL B N 1
ATOM 10289 C CA . VAL C 1 425 ? 46.229 64.489 -20.610 1.00 23.83 425 VAL B CA 1
ATOM 10290 C C . VAL C 1 425 ? 45.870 64.454 -22.057 1.00 23.56 425 VAL B C 1
ATOM 10291 O O . VAL C 1 425 ? 45.033 65.220 -22.559 1.00 24.72 425 VAL B O 1
ATOM 10295 N N . ARG C 1 426 ? 46.491 63.495 -22.711 1.00 20.55 426 ARG B N 1
ATOM 10296 C CA . ARG C 1 426 ? 46.292 63.264 -24.139 1.00 20.05 426 ARG B CA 1
ATOM 10297 C C . ARG C 1 426 ? 45.591 61.940 -24.303 1.00 20.32 426 ARG B C 1
ATOM 10298 O O . ARG C 1 426 ? 45.418 61.180 -23.303 1.00 21.33 426 ARG B O 1
ATOM 10306 N N . ALA C 1 427 ? 45.219 61.670 -25.558 1.00 19.43 427 ALA B N 1
ATOM 10307 C CA . ALA C 1 427 ? 44.448 60.516 -25.973 1.00 20.71 427 ALA B CA 1
ATOM 10308 C C . ALA C 1 427 ? 45.029 59.170 -25.538 1.00 22.82 427 ALA B C 1
ATOM 10309 O O . ALA C 1 427 ? 44.253 58.242 -25.301 1.00 22.48 427 ALA B O 1
ATOM 10311 N N . ASP C 1 428 ? 46.366 59.061 -25.548 1.00 21.91 428 ASP B N 1
ATOM 10312 C CA . ASP C 1 428 ? 47.106 57.824 -25.189 1.00 21.31 428 ASP B CA 1
ATOM 10313 C C . ASP C 1 428 ? 47.460 57.680 -23.706 1.00 23.35 428 ASP B C 1
ATOM 10314 O O . ASP C 1 428 ? 48.237 56.808 -23.374 1.00 23.13 428 ASP B O 1
ATOM 10319 N N . PHE C 1 429 ? 46.904 58.543 -22.830 1.00 22.04 429 PHE B N 1
ATOM 10320 C CA . PHE C 1 429 ? 47.033 58.389 -21.407 1.00 22.88 429 PHE B CA 1
ATOM 10321 C C . PHE C 1 429 ? 45.736 57.682 -20.936 1.00 22.77 429 PHE B C 1
ATOM 10322 O O . PHE C 1 429 ? 44.719 58.321 -20.555 1.00 23.41 429 PHE B O 1
ATOM 10330 N N . GLY C 1 430 ? 45.756 56.370 -20.981 1.00 19.53 430 GLY B N 1
ATOM 10331 C CA . GLY C 1 430 ? 44.567 55.592 -20.622 1.00 20.39 430 GLY B CA 1
ATOM 10332 C C . GLY C 1 430 ? 44.367 55.490 -19.114 1.00 19.21 430 GLY B C 1
ATOM 10333 O O . GLY C 1 430 ? 45.238 55.838 -18.276 1.00 17.94 430 GLY B O 1
ATOM 10334 N N . MET C 1 431 ? 43.176 55.051 -18.760 1.00 19.79 431 MET B N 1
ATOM 10335 C CA . MET C 1 431 ? 42.787 55.096 -17.357 1.00 21.42 431 MET B CA 1
ATOM 10336 C C . MET C 1 431 ? 43.702 54.170 -16.493 1.00 21.26 431 MET B C 1
ATOM 10337 O O . MET C 1 431 ? 44.151 54.589 -15.435 1.00 21.62 431 MET B O 1
ATOM 10342 N N . SER C 1 432 ? 44.057 52.990 -16.994 1.00 19.96 432 SER B N 1
ATOM 10343 C CA . SER C 1 432 ? 45.019 52.094 -16.263 1.00 24.62 432 SER B CA 1
ATOM 10344 C C . SER C 1 432 ? 46.352 52.755 -16.033 1.00 21.83 432 SER B C 1
ATOM 10345 O O . SER C 1 432 ? 46.913 52.621 -14.971 1.00 18.17 432 SER B O 1
ATOM 10348 N N . MET C 1 433 ? 46.870 53.431 -17.076 1.00 19.10 433 MET B N 1
ATOM 10349 C CA . MET C 1 433 ? 48.111 54.183 -16.925 1.00 19.24 433 MET B CA 1
ATOM 10350 C C . MET C 1 433 ? 47.960 55.259 -15.888 1.00 17.19 433 MET B C 1
ATOM 10351 O O . MET C 1 433 ? 48.860 55.472 -15.121 1.00 17.66 433 MET B O 1
ATOM 10356 N N . ALA C 1 434 ? 46.815 55.931 -15.841 1.00 17.53 434 ALA B N 1
ATOM 10357 C CA . ALA C 1 434 ? 46.605 57.000 -14.836 1.00 17.73 434 ALA B CA 1
ATOM 10358 C C . ALA C 1 434 ? 46.540 56.528 -13.407 1.00 18.78 434 ALA B C 1
ATOM 10359 O O . ALA C 1 434 ? 47.043 57.203 -12.507 1.00 20.82 434 ALA B O 1
ATOM 10361 N N . HIS C 1 435 ? 45.927 55.377 -13.168 1.00 20.87 435 HIS B N 1
ATOM 10362 C CA . HIS C 1 435 ? 46.028 54.750 -11.820 1.00 22.05 435 HIS B CA 1
ATOM 10363 C C . HIS C 1 435 ? 47.454 54.437 -11.429 1.00 20.35 435 HIS B C 1
ATOM 10364 O O . HIS C 1 435 ? 47.841 54.581 -10.306 1.00 21.24 435 HIS B O 1
ATOM 10371 N N . ASP C 1 436 ? 48.254 53.939 -12.355 1.00 21.98 436 ASP B N 1
ATOM 10372 C CA . ASP C 1 436 ? 49.682 53.738 -12.069 1.00 22.88 436 ASP B CA 1
ATOM 10373 C C . ASP C 1 436 ? 50.355 55.053 -11.756 1.00 20.34 436 ASP B C 1
ATOM 10374 O O . ASP C 1 436 ? 51.045 55.163 -10.743 1.00 20.30 436 ASP B O 1
ATOM 10379 N N . PHE C 1 437 ? 50.104 56.075 -12.578 1.00 20.13 437 PHE B N 1
ATOM 10380 C CA . PHE C 1 437 ? 50.653 57.421 -12.241 1.00 19.69 437 PHE B CA 1
ATOM 10381 C C . PHE C 1 437 ? 50.288 57.861 -10.791 1.00 18.96 437 PHE B C 1
ATOM 10382 O O . PHE C 1 437 ? 51.141 58.336 -10.035 1.00 16.84 437 PHE B O 1
ATOM 10390 N N . ILE C 1 438 ? 49.024 57.690 -10.399 1.00 19.52 438 ILE B N 1
ATOM 10391 C CA . ILE C 1 438 ? 48.597 58.173 -9.093 1.00 21.30 438 ILE B CA 1
ATOM 10392 C C . ILE C 1 438 ? 49.306 57.374 -7.973 1.00 22.71 438 ILE B C 1
ATOM 10393 O O . ILE C 1 438 ? 49.637 57.942 -6.912 1.00 23.06 438 ILE B O 1
ATOM 10398 N N . ASP C 1 439 ? 49.538 56.086 -8.188 1.00 24.40 439 ASP B N 1
ATOM 10399 C CA . ASP C 1 439 ? 50.312 55.261 -7.188 1.00 27.13 439 ASP B CA 1
ATOM 10400 C C . ASP C 1 439 ? 51.759 55.695 -7.106 1.00 25.25 439 ASP B C 1
ATOM 10401 O O . ASP C 1 439 ? 52.333 55.774 -6.028 1.00 25.40 439 ASP B O 1
ATOM 10406 N N . ASP C 1 440 ? 52.353 55.973 -8.264 1.00 25.06 440 ASP B N 1
ATOM 10407 C CA . ASP C 1 440 ? 53.660 56.668 -8.275 1.00 26.08 440 ASP B CA 1
ATOM 10408 C C . ASP C 1 440 ? 53.641 58.009 -7.563 1.00 26.44 440 ASP B C 1
ATOM 10409 O O . ASP C 1 440 ? 54.504 58.301 -6.742 1.00 23.69 440 ASP B O 1
ATOM 10414 N N . LEU C 1 441 ? 52.645 58.835 -7.847 1.00 28.01 441 LEU B N 1
ATOM 10415 C CA . LEU C 1 441 ? 52.590 60.160 -7.188 1.00 28.11 441 LEU B CA 1
ATOM 10416 C C . LEU C 1 441 ? 52.428 60.016 -5.687 1.00 26.02 441 LEU B C 1
ATOM 10417 O O . LEU C 1 441 ? 53.088 60.722 -4.927 1.00 26.78 441 LEU B O 1
ATOM 10422 N N . THR C 1 442 ? 51.517 59.153 -5.271 1.00 24.17 442 THR B N 1
ATOM 10423 C CA . THR C 1 442 ? 51.303 58.845 -3.838 1.00 26.30 442 THR B CA 1
ATOM 10424 C C . THR C 1 442 ? 52.573 58.442 -3.121 1.00 26.85 442 THR B C 1
ATOM 10425 O O . THR C 1 442 ? 52.844 58.951 -2.031 1.00 26.96 442 THR B O 1
ATOM 10429 N N . GLN C 1 443 ? 53.322 57.510 -3.713 1.00 27.07 443 GLN B N 1
ATOM 10430 C CA . GLN C 1 443 ? 54.615 57.059 -3.155 1.00 32.31 443 GLN B CA 1
ATOM 10431 C C . GLN C 1 443 ? 55.691 58.168 -3.096 1.00 32.25 443 GLN B C 1
ATOM 10432 O O . GLN C 1 443 ? 56.425 58.267 -2.116 1.00 29.72 443 GLN B O 1
ATOM 10438 N N . ALA C 1 444 ? 55.796 58.966 -4.158 1.00 30.40 444 ALA B N 1
ATOM 10439 C CA . ALA C 1 444 ? 56.715 60.094 -4.193 1.00 32.47 444 ALA B CA 1
ATOM 10440 C C . ALA C 1 444 ? 56.453 61.076 -3.006 1.00 34.62 444 ALA B C 1
ATOM 10441 O O . ALA C 1 444 ? 57.368 61.430 -2.278 1.00 32.06 444 ALA B O 1
ATOM 10443 N N . ILE C 1 445 ? 55.197 61.491 -2.838 1.00 34.10 445 ILE B N 1
ATOM 10444 C CA . ILE C 1 445 ? 54.790 62.325 -1.701 1.00 33.45 445 ILE B CA 1
ATOM 10445 C C . ILE C 1 445 ? 55.308 61.719 -0.363 1.00 35.11 445 ILE B C 1
ATOM 10446 O O . ILE C 1 445 ? 56.000 62.394 0.393 1.00 34.96 445 ILE B O 1
ATOM 10451 N N . HIS C 1 446 ? 54.973 60.457 -0.106 1.00 38.56 446 HIS B N 1
ATOM 10452 C CA . HIS C 1 446 ? 55.442 59.703 1.068 1.00 45.78 446 HIS B CA 1
ATOM 10453 C C . HIS C 1 446 ? 56.960 59.803 1.189 1.00 43.61 446 HIS B C 1
ATOM 10454 O O . HIS C 1 446 ? 57.449 60.165 2.231 1.00 41.71 446 HIS B O 1
ATOM 10461 N N . ASP C 1 447 ? 57.699 59.512 0.119 1.00 42.53 447 ASP B N 1
ATOM 10462 C CA . ASP C 1 447 ? 59.167 59.566 0.181 1.00 41.15 447 ASP B CA 1
ATOM 10463 C C . ASP C 1 447 ? 59.638 60.960 0.591 1.00 43.09 447 ASP B C 1
ATOM 10464 O O . ASP C 1 447 ? 60.507 61.085 1.449 1.00 41.57 447 ASP B O 1
ATOM 10469 N N . LEU C 1 448 ? 59.063 61.988 -0.060 1.00 40.84 448 LEU B N 1
ATOM 10470 C CA . LEU C 1 448 ? 59.408 63.394 0.163 1.00 42.52 448 LEU B CA 1
ATOM 10471 C C . LEU C 1 448 ? 59.142 63.824 1.611 1.00 48.43 448 LEU B C 1
ATOM 10472 O O . LEU C 1 448 ? 59.937 64.578 2.167 1.00 50.43 448 LEU B O 1
ATOM 10477 N N . ASP C 1 449 ? 58.048 63.315 2.211 1.00 52.36 449 ASP B N 1
ATOM 10478 C CA . ASP C 1 449 ? 57.688 63.624 3.612 1.00 53.34 449 ASP B CA 1
ATOM 10479 C C . ASP C 1 449 ? 58.632 62.983 4.637 1.00 53.17 449 ASP B C 1
ATOM 10480 O O . ASP C 1 449 ? 58.517 63.257 5.814 1.00 65.48 449 ASP B O 1
ATOM 10485 N N . GLN C 1 450 ? 59.538 62.123 4.203 1.00 56.98 450 GLN B N 1
ATOM 10486 C CA . GLN C 1 450 ? 60.537 61.500 5.080 1.00 62.78 450 GLN B CA 1
ATOM 10487 C C . GLN C 1 450 ? 61.966 61.944 4.731 1.00 64.49 450 GLN B C 1
ATOM 10488 O O . GLN C 1 450 ? 62.926 61.413 5.256 1.00 62.61 450 GLN B O 1
ATOM 10494 N N . ALA C 1 451 ? 62.099 62.947 3.871 1.00 67.58 451 ALA B N 1
ATOM 10495 C CA . ALA C 1 451 ? 63.378 63.263 3.256 1.00 65.65 451 ALA B CA 1
ATOM 10496 C C . ALA C 1 451 ? 64.273 64.166 4.124 1.00 58.66 451 ALA B C 1
ATOM 10497 O O . ALA C 1 451 ? 64.027 64.365 5.296 1.00 57.71 451 ALA B O 1
#

Nearest PDB structures (foldseek):
  5gp4-assembly1_A  TM=1.000E+00  e=4.893E-92  Levilactobacillus brevis
  3mad-assembly1_B  TM=8.521E-01  e=5.725E-29  Symbiobacterium thermophilum
  3mbb-assembly1_B  TM=8.472E-01  e=1.765E-28  Symbiobacterium thermophilum
  3mau-assembly2_D  TM=8.415E-01  e=1.312E-28  Symbiobacterium thermophilum
  5eue-assembly1_B  TM=8.493E-01  e=3.191E-28  Symbiobacterium thermophilum IAM 14863

B-factor: mean 31.38, std 15.83, range [11.28, 127.0]

Sequence (1304 aa):
ETLKPIFGASAERHDLPKYKLAKHALEPREADRLVRDQLLDEGNSRLNLATFCQTYMEPEAVELMKDTLEKNAIDKSEYPRTAEIENRCVNIIANLWHAPEAESFTGTSTIGSSEACMLAGLAMKFAWRKRAKANGLDLTAHQPNIVISAGYQVCWEKFCVYWDIDMHVVPMDDDHMSLNVDHVLDYVDDYTIGIVGIMGITYTGQYDDLARLDAVVERYNRTTKFPVYIHVDAASGGFYTPFIEPELKWDFRLNNVISINASGHKYGLVYPGVGWVIWRDQQYLPKELVFKVSYLGGELPTMAINFSHSASQLIGQYYNFIRFGFDGYREIQEKTHDVARYLAKSLTKLGGFSLINDGHELPLICYELTADSDREWTLYDLSDRLLMKGWQVPTYPLPKNMTDRVIQRIVVRADFGMSMAHDFIDDLTQAIHDLDQAHETLKPIFGASAERHDLPKYKLAKHALEPREADRLVRDQLLDEGNSRLNLATFCQTYMEPEAVELMKDTLEKNAIDKSEYPRTAEIENRCVNIIANLWHAPEAESFTGTSTIGSSEACMLAGLAMKFAWRKRAKANGLDLTAHQPNIVISAGYQVCWEKFCVYWDIDMHVVPMDDDHMSLNVDHVLDYVDDYTIGIVGIMGITYTGQYDDLARLDAVVERYNRTTKFPVYIHVDAASGGFYTPFIEPELKWDFRLNNVISINASGHKYGLVYPGVGWVIWRDQQYLPKELVFKVSYLGGELPTMAINFSHSASQLIGQYYNFIRFGFDGYREIQEKTHDVARYLAKSLTKLGGFSLINDGHELPLICYELTADSDREWTLYDLSDRLLMKGWQVPTYPLPKNMTDRVIQRIVVRADFGMSMAHDFIDDLTQAIHDLDQAHIVDLPKYKLAKHALEPREADRLVRDQLLDEGNSRLNLATFCQTYMEPEAVELMKDTLEKNAIDKSEYPRTAEIENRCVNIIANLWHAPEAESFTGTSTIGSSEACMLAGLAMKFAWRKRAKANGLDLTAHQPNIVISAGYQVCWEKFCVYWDIDMHVVPMDDDHMSLNVDHVLDYVDDYTIGIVGIMGITYTGQYDDLARLDAVVERYNRTTKFPVYIHVDAASGGFYTPFIEPELKWDFRLNNVISINASGHKYGLVYPGVGWVIWRDQQYLPKELVFKVSYLGGELPTMAINFSHSASQLIGQYYNFIRFGFDGYREIQEKTHDVARYLAKSLTKLGGFSLINDGHELPLICYELTADSDREWTLYDLSDRLLMKGWQVPTYPLPKNMTDRVIQRIVVRADFGMSMAHDFIDDLTQAIHDLDQA

Foldseek 3Di:
DVPADLCRDPVVVDDDDDPDDDPDDDDPVNVVVNVVVVVPPDFQVLQEFLDLFFNDDDVVLVVLLVVQQVPWQQACAVCVVLVVLFVVVLVVLCVLQCLDPVFDKDKGKAQAVLFQVLQLLVLLQVVLVVLCVVVVHDCVPAAAEEEEELLDDCSVVVSCVVPVYDYHYAYADLVPPAHPLVCRVVRDDSRYSAYEFEQARSQQRHGHLQQSNLVVQVVVQVVDSRGHAYEYEDQAVSLQCCLAPVPRNHGVVRPRHFKYKYGCRRLVNFGGTIIMMMGSHPVSGDPVQWDWDAHPNDIDTDRYDDHTDGSSRSVSSSVCCVVQPSPNSNVLSVQLLVLLQVLLVLVVVVPQKDWSHSSPHASKTKIAGDDDPLQPDGVVQLQVQLVVVRHHWDWAFDGPPGRVGIMIMGHGHSSCGNVNSVVSSVSSVVSVVVSSPDD/DVVADLCRDPPVVDDDDDDDDDDDDDPPVNVVVVVVVVVPPDFQVLQEQQDLFFNDDDVVLVVLLVVQQPPWQQACAVCVVLVVLQVVLQVVLCVLQCLDPVFDKDKGKAQAVLQQVLLLVVLLQVVLVVLCVVVVHDPVPAAQEEEEELLDDCSVVVSCVVPVYDYQYQYADLVRPAHPLVCRVVSDDSRYSAYEWEQQRSQARHGHQQVSNLVVQVVVQVVDSRGHAYEYEDQAPSLQCCLAPVPRNRGVVRVRHFKYKYGCRRLVNFGGTIIMMMGSHPVSGDCVQWDWDAHPNPTDTDRYDDRTDGSSRSVSSSVSCVVQPSPNSNVLSVQLLVLLQVLLVLDVVLDQWDWSHRSPHASKTKIAGDDDPLAPDGVVQLQVQLVVVSHHWDKAADGPPRRVTIMIMGHGHSSCGNVVSVVSSVSSSVSVVCRSPDDDD/DDDDDDDDPDDDDPVVVVVVVVVVVPPDAQPLQEQQDLFFNDDDPVLVVLLVVQQPPWQQDCAVCVVLVVLQVVVLVVLCVLLCLDPVFAKDKGKAQALLFQVLQLLVLLQVVLVVLCVVVVHDCVPAAAEEEEELLDDCSVVVSCVVVVYHYQYQYADLVGPAHDLVCRCVSDDLRYSAYEFEQQRSQQRHGHQQLSNLVVQVVVQVPDSRGHAYEYEDQAVSLQCCLPPVVRNRGVVRPRHFKYKYGCSRLVNFHRTIIMMMGSHPVSGDPVQWDWDDHDPDIDTDHYDDHTDGSSRSVSSSCCCVVQPSPNSNVLSVQLLVLLQVLLVLDVVVDQWDWSDSRPRASKTKIAGPDDPPQPDGVQQLQVQLVVVRHRWDKAFDGPPGRVGIMIMGHGHSSCGNVNSVVSSVSSSVSVVVSNVD

Secondary structure (DSSP, 8-state):
-TTS-GGGSGGGGSPPPSSS--SS---HHHHHHHHHHHTTTS--GGGB-S-SS-----HHHHHHHHHTTT-BTT-TTT-HHHHHHHHHHHHHHHHHTT--TTS--EEEEESSHHHHHHHHHHHHHHHHHHHHHHTT--TTTS--EEEEETT--HHHHHHHHHTT-EEEEE---SS-SS--GGGGGGG--TTEEEEEEEBS-TTT--B--HHHHHHHHHHHHHT-SS---EEEE-TTGGGTHHHH-TT---STTSTTEEEEEEETTTTT---SS-EEEEESSGGGS-GGG-EEE--TTS-EEE--S--S-B-HHHHHHHHHHHHHHHHHHHHHHHHHHHHHHHHHHHHHHT-SEEEEEESSSSSEEEEEEPP-TT----HHHHHHHHHTTT-B--EEE-STT-TT-EEEEEE--TT--HHHHHHHHHHHHHHHHHHHT----/---SSS--SS---HHHHHHHHHHHHHTS--GGGB-S--S-----HHHHHHHHHTTT-BTT-TTT-HHHHHHHHHHHHHHHHHTT--TTS--EEEEESSHHHHHHHHHHHHHHHHHHHHHHTT--TTTS--EEEEETT--HHHHHHHHHTT-EEEEE--BTTBSS--TTTGGGG--TTEEEEEEEBS-TTT-PBP-HHHHHHHHHHHHTT-SS---EEEE-TTGGGTHHHH-TT---STTSTTEEEEEEETTTTT---SS-EEEEESSGGGS-GGG-EEE--SSS-EEE--S--S-BSHHHHHHHHHHHHHHHHHHHHHHHHHHHHHHHHHHHHHHH-SEEEEEESSSSSEEEEEE---TT----HHHHHHHHHHTT-B--EEEPSTT-TT-EEEEEE--TT--HHHHHHHHHHHHHHHHHHTT-/--SS-GGGSGGGGSPPPSSS--SS---HHHHHHHHHHHTTTS--GGGB-S--S-----HHHHHHHHHTTT-BTT-TTT-HHHHHHHHHHHHHHHHHTT--TTS--EEEEESSHHHHHHHHHHHHHHHHHHHHHHTT--TTSS--EEEEETT--HHHHHHHHHTT-EEEEEPPBTTBSS--GGGGGGG--TTEEEEEEEBS-TTT--B--HHHHHHHHHHHHTT-SS---EEEE-TTGGGTHHHH-TTS--STTSTTEEEEEEETTTTT---SS-EEEEESSGGGS-GGG-EEE--TTS-EEE--S--S-BSHHHHHHHHHHHHHHHHHHHHHHHHHHHHHHHHHHHHHHH-SEEEEEESSSSSEEEEEEPP-SS----HHHHHHHHHHTT-B--EEEPSTT-TT-EEEEEEPPTT--HHHHHHHHHHHHHHHHHHTT--